Protein AF-0000000082132789 (afdb_homodimer)

Secondary structure (DSSP, 8-state):
--S-STTS-S-HHHHHHHHHHHHHHHHHHHHHHHGGGS-SS-SSHHHHHHHHHHHHHHHHHHHHHHHIIIIIIIII---HHHHHHHHHHHHHHHHHHHHHH--HHHHHHHHHHHHHHHHTTTTGGGGGS--HHHHHHHHHHHHHHHHHHHHTT-HHHHHHHHHHHHHHHHHHHHHH--TTHHHHHHHHHHHHHHHT--S-EEE-TTS-EE----SB-TT-SPPPPTT------EEEEEEEEEE-TT--EETTEEHHHHHHHHHTSBPP----S----TT---TTS-----SS-EEEEEES-BHHHHHHHHHHHHHHPPTTEEEEEEEEE-EE--SS-----STTSS-EEE-B--GGGTTS-------TTSPPSSEE-GGGGGGGGGS-EEEEEESTTGGGGG-----SS--EEEEE--S---HHHHGGGGG--HHHHHHH-HHHHHHHHTT--EEEHHHHHHHHHHHHHHHHHHHHHHHH-SSS-HHHHHHTTSHHHHHHHHHHHHHHHHHHHBTT--SGGGS-EEESPP-GGGTTT-HHHHHHHHHHHHHTT-GGGB--TTS----/--S-STTS-S-HHHHHHHHHHHHHHHHHHHHHHHGGGS-SS-SSHHHHHHHHHHHHHHHHHHHHHHHIIIIIIIII---HHHHHHHHHHHHHHHHHHHHHH--HHHHHHHHHHHHHHHHTTTTGGGGGS--HHHHHHHHHHHHHHHHHHHHTT-HHHHHHHHHHHHHHHHHHHHHH--TTHHHHHHHHHHHHHHHT--S-EEE-TTS-EE----SB-TT-SPPPPTT------EEEEEEEEEE-TT--EETTEEHHHHHHHHHTSBPP---TTS---TT---TTS-----SS-EEEEEES-BHHHHHHHHHHHHHHPPTTEEEEEEEEE-EE--SS-----STTSS-EEE-B--GGGTT--------TTSPPSSEE-GGGGGGGGGS-EEEEEESTTGGGGGS---SSS--EEEEE--S---HHHHGGGGG--HHHHHHH-HHHHHHHHTT--EEEHHHHHHHHHHHHHHHHHHHHHHHH-SSS-HHHHHHTTSHHHHHHHHHHHHHHHHHHHBTT--SGGGS-EEESPP-GGGTTT-HHHHHHHHHHHHHTT-GGGB--TTS----

Foldseek 3Di:
DDPPPVVPPDPPVLVVLLVVLVVLVVVLVVLLVCLVVDDLAAQDDCVVSLQVSLVSLLVNLVSCVVCVPPRCCPPVVDALLVNLLSLLSQLVSLVVVCLRQVDCVSLVLSLVSLVVCVVVVSLVCVLVDLDLVSLVSVLVSLLSNLVSCVLLQVLVVNVVSLVVSVVSLVSSCVRPVDPCSVVSVVLSVLSVCLSVLQQAFAAEPVRDTDTDQLADEVVLFADDDPPQDFAPAAAAEEEQEAAADQARDHDLAGSLSSLVSRLQHHNDDCPPPVPDDSRDSRPPDDPPDPPGHNYHYYRQAFPVVVLVNLVSCLVPADPRYEYEYEAHAEWDAQPDPPPPDDQQRGGAGFHHDPVVVPPPPPPPPPDSPDGDPRGDTLVSCQVSLLEHYEYEHRYLRQVSNQDDDNDNPYQYKYKGAFNDDFPVCVVSPRSHDLLSCLLRPVVSSLCVVLVHHYDYPVLVVVLSVLVSVVLNVLLVLQSVDPPADSSLRNQCNYRSSVSSVSSLLLQQLLLVFFPRNDDPSNGMAMVVGGDCCSTNVDPVSNVSSLVSCVSVVRNVRGDDVVDDPPD/DDPPPVVPPDPPVLVVLLVVLVVLVVVLVVLLVCLVVDDLFAQDDCVVSLQVSLVSLLVNLVSCVVCVPPRCCPPVVDALLNNLLSLLSQLVSLVVVCLRQVDCVSLVLSLVSLVVCVVVVSLVCVLVDLDLVSLVSVLVSLLSNLVSCVLLQVLVVNVVSLVVSVVSLVSSCVRPVDPCSVVSVVLSVLSVCLSVLQQAFAAEPVRDTDTDQLADEVVLFADDDPPQDFAPAAAAEEEQEAAADQARDHDLAGSLSSLVSRLQHHNDDCPVPVPDDSRDSRPPDDPPDPPGHNYHYYRQAFPVVVLVNLVSCLVPADPRYEYEYEAHAEWDAQPDPPPPDDQQRGGAGFHHDPVVVPPPPPPPPPDSPDGDPRGDTLVSCQVSLLEHYEYEHEYLSQCSNQDDDNDNPYQYKYKGAFNDDFPVCVVSPRSHDLLSCLLRPVVSSLCVVLVHHYDYPVLVVVLSVLVSVLLNVLLVLQSVDPPADSSLRNQCNYRSSVSSVSSLLLQQLLLVFFPSNDDPSNGMAMVVGGDCCSTNVDPVSNVSSLVSCVSVVRNVRGDDVVDPPPD

Radius of gyration: 34.71 Å; Cα contacts (8 Å, |Δi|>4): 1686; chains: 2; bounding box: 100×98×80 Å

Organism: Oncorhynchus tshawytscha (NCBI:txid74940)

Nearest PDB structures (foldseek):
  8fiq-assembly1_A  TM=4.619E-01  e=6.701E-01  synthetic construct
  8fit-assembly1_A  TM=4.098E-01  e=8.944E-01  synthetic construct
  7ue2-assembly1_A  TM=4.786E-01  e=4.591E+00  synthetic construct
  9co0-assembly1_D  TM=2.168E-01  e=6.701E-01  Escherichia coli
  2yhc-assembly1_A  TM=2.275E-01  e=7.378E-01  Escherichia coli BL21(DE3)

Structure (mmCIF, N/CA/C/O backbone):
data_AF-0000000082132789-model_v1
#
loop_
_entity.id
_entity.type
_entity.pdbx_description
1 polymer 'Suppressor of cancer cell invasion'
#
loop_
_atom_site.group_PDB
_atom_site.id
_atom_site.type_symbol
_atom_site.label_atom_id
_atom_site.label_alt_id
_atom_site.label_comp_id
_atom_site.label_asym_id
_atom_site.label_entity_id
_atom_site.label_seq_id
_atom_site.pdbx_PDB_ins_code
_atom_site.Cartn_x
_atom_site.Cartn_y
_atom_site.Cartn_z
_atom_site.occupancy
_atom_site.B_iso_or_equiv
_atom_site.auth_seq_id
_atom_site.auth_comp_id
_atom_site.auth_asym_id
_atom_site.auth_atom_id
_atom_site.pdbx_PDB_model_num
ATOM 1 N N . MET A 1 1 ? -52.219 2.043 36.031 1 24.34 1 MET A N 1
ATOM 2 C CA . MET A 1 1 ? -53.094 2.422 34.938 1 24.34 1 MET A CA 1
ATOM 3 C C . MET A 1 1 ? -52.344 2.635 33.656 1 24.34 1 MET A C 1
ATOM 5 O O . MET A 1 1 ? -51.688 3.676 33.469 1 24.34 1 MET A O 1
ATOM 9 N N . THR A 1 2 ? -51.562 1.642 33.094 1 28.2 2 THR A N 1
ATOM 10 C CA . THR A 1 2 ? -50.469 1.115 32.312 1 28.2 2 THR A CA 1
ATOM 11 C C . THR A 1 2 ? -50.688 1.324 30.828 1 28.2 2 THR A C 1
ATOM 13 O O . THR A 1 2 ? -51.719 0.927 30.297 1 28.2 2 THR A O 1
ATOM 16 N N . GLY A 1 3 ? -50.219 2.549 30.172 1 26.98 3 GLY A N 1
ATOM 17 C CA . GLY A 1 3 ? -50.375 3.309 28.938 1 26.98 3 GLY A CA 1
ATOM 18 C C . GLY A 1 3 ? -50.25 2.455 27.688 1 26.98 3 GLY A C 1
ATOM 19 O O . GLY A 1 3 ? -49.438 2.75 26.812 1 26.98 3 GLY A O 1
ATOM 20 N N . ALA A 1 4 ? -50.469 1.138 27.719 1 33.03 4 ALA A N 1
ATOM 21 C CA . ALA A 1 4 ? -50.469 0.195 26.609 1 33.03 4 ALA A CA 1
ATOM 22 C C . ALA A 1 4 ? -51.5 0.594 25.547 1 33.03 4 ALA A C 1
ATOM 24 O O . ALA A 1 4 ? -51.531 0.017 24.469 1 33.03 4 ALA A O 1
ATOM 25 N N . GLY A 1 5 ? -52.625 1.216 25.859 1 33.47 5 GLY A N 1
ATOM 26 C CA . GLY A 1 5 ? -53.812 1.439 25.031 1 33.47 5 GLY A CA 1
ATOM 27 C C . GLY A 1 5 ? -53.562 2.416 23.906 1 33.47 5 GLY A C 1
ATOM 28 O O . GLY A 1 5 ? -54.438 2.656 23.078 1 33.47 5 GLY A O 1
ATOM 29 N N . ALA A 1 6 ? -52.75 3.455 24.062 1 37.16 6 ALA A N 1
ATOM 30 C CA . ALA A 1 6 ? -52.625 4.582 23.141 1 37.16 6 ALA A CA 1
ATOM 31 C C . ALA A 1 6 ? -51.875 4.168 21.859 1 37.16 6 ALA A C 1
ATOM 33 O O . ALA A 1 6 ? -51.594 5.008 21.016 1 37.16 6 ALA A O 1
ATOM 34 N N . GLU A 1 7 ? -51.312 3.156 21.828 1 43.25 7 GLU A N 1
ATOM 35 C CA . GLU A 1 7 ? -50.562 2.688 20.672 1 43.25 7 GLU A CA 1
ATOM 36 C C . GLU A 1 7 ? -51.469 2.492 19.453 1 43.25 7 GLU A C 1
ATOM 38 O O . GLU A 1 7 ? -50.969 2.381 18.328 1 43.25 7 GLU A O 1
ATOM 43 N N . ASP A 1 8 ? -52.688 2.236 19.656 1 46.38 8 ASP A N 1
ATOM 44 C CA . ASP A 1 8 ? -53.688 1.826 18.641 1 46.38 8 ASP A CA 1
ATOM 45 C C . ASP A 1 8 ? -54.031 2.988 17.719 1 46.38 8 ASP A C 1
ATOM 47 O O . ASP A 1 8 ? -54.5 2.775 16.594 1 46.38 8 ASP A O 1
ATOM 51 N N . ASP A 1 9 ? -54.156 4.293 18.234 1 51.81 9 ASP A N 1
ATOM 52 C CA . ASP A 1 9 ? -54.844 5.359 17.5 1 51.81 9 ASP A CA 1
ATOM 53 C C . ASP A 1 9 ? -53.875 6.133 16.625 1 51.81 9 ASP A C 1
ATOM 55 O O . ASP A 1 9 ? -54.094 7.297 16.281 1 51.81 9 ASP A O 1
ATOM 59 N N . ILE A 1 10 ? -52.688 5.812 16.531 1 63.56 10 ILE A N 1
ATOM 60 C CA . ILE A 1 10 ? -51.812 6.59 15.656 1 63.56 10 ILE A CA 1
ATOM 61 C C . ILE A 1 10 ? -52.156 6.316 14.195 1 63.56 10 ILE A C 1
ATOM 63 O O . ILE A 1 10 ? -52.188 5.16 13.766 1 63.56 10 ILE A O 1
ATOM 67 N N . PRO A 1 11 ? -52.688 7.328 13.477 1 76.38 11 PRO A N 1
ATOM 68 C CA . PRO A 1 11 ? -52.969 7.156 12.047 1 76.38 11 PRO A CA 1
ATOM 69 C C . PRO A 1 11 ? -51.844 6.438 11.305 1 76.38 11 PRO A C 1
ATOM 71 O O . PRO A 1 11 ? -50.688 6.609 11.641 1 76.38 11 PRO A O 1
ATOM 74 N N . LEU A 1 12 ? -52.281 5.52 10.445 1 76.25 12 LEU A N 1
ATOM 75 C CA . LEU A 1 12 ? -51.406 4.664 9.664 1 76.25 12 LEU A CA 1
ATOM 76 C C . LEU A 1 12 ? -50.281 5.488 9.023 1 76.25 12 LEU A C 1
ATOM 78 O O . LEU A 1 12 ? -49.125 5.043 8.969 1 76.25 12 LEU A O 1
ATOM 82 N N . GLY A 1 13 ? -50.625 6.684 8.578 1 76.75 13 GLY A N 1
ATOM 83 C CA . GLY A 1 13 ? -49.656 7.551 7.957 1 76.75 13 GLY A CA 1
ATOM 84 C C . GLY A 1 13 ? -48.531 7.992 8.914 1 76.75 13 GLY A C 1
ATOM 85 O O . GLY A 1 13 ? -47.375 8.031 8.539 1 76.75 13 GLY A O 1
ATOM 86 N N . GLU A 1 14 ? -48.906 8.219 10.055 1 82.88 14 GLU A N 1
ATOM 87 C CA . GLU A 1 14 ? -47.969 8.672 11.062 1 82.88 14 GLU A CA 1
ATOM 88 C C . GLU A 1 14 ? -47.062 7.527 11.508 1 82.88 14 GLU A C 1
ATOM 90 O O . GLU A 1 14 ? -45.875 7.738 11.781 1 82.88 14 GLU A O 1
ATOM 95 N N . ARG A 1 15 ? -47.625 6.402 11.562 1 83.12 15 ARG A N 1
ATOM 96 C CA . ARG A 1 15 ? -46.812 5.227 11.906 1 83.12 15 ARG A CA 1
ATOM 97 C C . ARG A 1 15 ? -45.75 4.953 10.844 1 83.12 15 ARG A C 1
ATOM 99 O O . ARG A 1 15 ? -44.625 4.57 11.164 1 83.12 15 ARG A O 1
ATOM 106 N N . LYS A 1 16 ? -46.156 5.121 9.656 1 85.44 16 LYS A N 1
ATOM 107 C CA . LYS A 1 16 ? -45.219 4.938 8.562 1 85.44 16 LYS A CA 1
ATOM 108 C C . LYS A 1 16 ? -44.094 5.961 8.625 1 85.44 16 LYS A C 1
ATOM 110 O O . LYS A 1 16 ? -42.938 5.633 8.375 1 85.44 16 LYS A O 1
ATOM 115 N N . THR A 1 17 ? -44.469 7.145 8.922 1 87.38 17 THR A N 1
ATOM 116 C CA . THR A 1 17 ? -43.469 8.203 9.031 1 87.38 17 THR A CA 1
ATOM 117 C C . THR A 1 17 ? -42.469 7.887 10.125 1 87.38 17 THR A C 1
ATOM 119 O O . THR A 1 17 ? -41.281 8.102 9.953 1 87.38 17 THR A O 1
ATOM 122 N N . VAL A 1 18 ? -42.938 7.379 11.203 1 87.62 18 VAL A N 1
ATOM 123 C CA . VAL A 1 18 ? -42.062 7.039 12.32 1 87.62 18 VAL A CA 1
ATOM 124 C C . VAL A 1 18 ? -41.188 5.855 11.938 1 87.62 18 VAL A C 1
ATOM 126 O O . VAL A 1 18 ? -40 5.836 12.258 1 87.62 18 VAL A O 1
ATOM 129 N N . THR A 1 19 ? -41.75 4.969 11.312 1 88.06 19 THR A N 1
ATOM 130 C CA . THR A 1 19 ? -41 3.799 10.883 1 88.06 19 THR A CA 1
ATOM 131 C C . THR A 1 19 ? -39.906 4.191 9.867 1 88.06 19 THR A C 1
ATOM 133 O O . THR A 1 19 ? -38.781 3.684 9.922 1 88.06 19 THR A O 1
ATOM 136 N N . ASP A 1 20 ? -40.25 5.078 8.977 1 89.5 20 ASP A N 1
ATOM 137 C CA . ASP A 1 20 ? -39.312 5.555 7.988 1 89.5 20 ASP A CA 1
ATOM 138 C C . ASP A 1 20 ? -38.156 6.332 8.648 1 89.5 20 ASP A C 1
ATOM 140 O O . ASP A 1 20 ? -37 6.203 8.25 1 89.5 20 ASP A O 1
ATOM 144 N N . PHE A 1 21 ? -38.531 7.051 9.602 1 90.06 21 PHE A N 1
ATOM 145 C CA . PHE A 1 21 ? -37.531 7.809 10.336 1 90.06 21 PHE A CA 1
ATOM 146 C C . PHE A 1 21 ? -36.562 6.871 11.039 1 90.06 21 PHE A C 1
ATOM 148 O O . PHE A 1 21 ? -35.344 7.059 10.961 1 90.06 21 PHE A O 1
ATOM 155 N N . CYS A 1 22 ? -37.125 5.887 11.641 1 89.31 22 CYS A N 1
ATOM 156 C CA . CYS A 1 22 ? -36.281 4.93 12.359 1 89.31 22 CYS A CA 1
ATOM 157 C C . CYS A 1 22 ? -35.406 4.148 11.406 1 89.31 22 CYS A C 1
ATOM 159 O O . CYS A 1 22 ? -34.25 3.857 11.727 1 89.31 22 CYS A O 1
ATOM 161 N N . TYR A 1 23 ? -35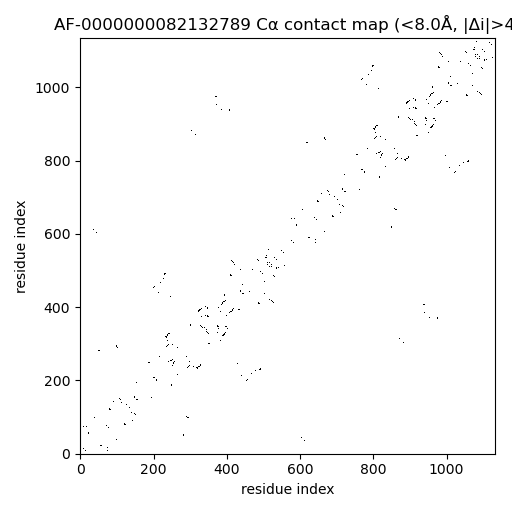.938 3.885 10.32 1 88.75 23 TYR A N 1
ATOM 162 C CA . TYR A 1 23 ? -35.156 3.189 9.312 1 88.75 23 TYR A CA 1
ATOM 163 C C . TYR A 1 23 ? -33.969 4.043 8.852 1 88.75 23 TYR A C 1
ATOM 165 O O . TYR A 1 23 ? -32.844 3.562 8.773 1 88.75 23 TYR A O 1
ATOM 173 N N . LEU A 1 24 ? -34.25 5.262 8.523 1 91.56 24 LEU A N 1
ATOM 174 C CA . LEU A 1 24 ? -33.188 6.164 8.062 1 91.56 24 LEU A CA 1
ATOM 175 C C . LEU A 1 24 ? -32.156 6.383 9.148 1 91.56 24 LEU A C 1
ATOM 177 O O . LEU A 1 24 ? -30.953 6.449 8.859 1 91.56 24 LEU A O 1
ATOM 181 N N . LEU A 1 25 ? -32.594 6.473 10.305 1 91.19 25 LEU A N 1
ATOM 182 C CA . LEU A 1 25 ? -31.688 6.676 11.438 1 91.19 25 LEU A CA 1
ATOM 183 C C . LEU A 1 25 ? -30.75 5.48 11.609 1 91.19 25 LEU A C 1
ATOM 185 O O . LEU A 1 25 ? -29.547 5.645 11.789 1 91.19 25 LEU A O 1
ATOM 189 N N . ASP A 1 26 ? -31.328 4.363 11.562 1 89.62 26 ASP A N 1
ATOM 190 C CA . ASP A 1 26 ? -30.547 3.141 11.719 1 89.62 26 ASP A CA 1
ATOM 191 C C . ASP A 1 26 ? -29.562 2.961 10.555 1 89.62 26 ASP A C 1
ATOM 193 O O . ASP A 1 26 ? -28.422 2.562 10.758 1 89.62 26 ASP A O 1
ATOM 197 N N . LYS A 1 27 ? -30.062 3.146 9.43 1 89.75 27 LYS A N 1
ATOM 198 C CA . LYS A 1 27 ? -29.203 3.027 8.25 1 89.75 27 LYS A CA 1
ATOM 199 C C . LYS A 1 27 ? -28.062 4.027 8.289 1 89.75 27 LYS A C 1
ATOM 201 O O . LYS A 1 27 ? -26.938 3.703 7.914 1 89.75 27 LYS A O 1
ATOM 206 N N . SER A 1 28 ? -28.375 5.219 8.664 1 92.88 28 SER A N 1
ATOM 207 C CA . SER A 1 28 ? -27.328 6.242 8.766 1 92.88 28 SER A CA 1
ATOM 208 C C . SER A 1 28 ? -26.266 5.852 9.781 1 92.88 28 SER A C 1
ATOM 210 O O . SER A 1 28 ? -25.062 6.035 9.531 1 92.88 28 SER A O 1
ATOM 212 N N . LYS A 1 29 ? -26.672 5.297 10.844 1 91.5 29 LYS A N 1
ATOM 213 C CA . LYS A 1 29 ? -25.734 4.859 11.867 1 91.5 29 LYS A CA 1
ATOM 214 C C . LYS A 1 29 ? -24.844 3.725 11.352 1 91.5 29 LYS A C 1
ATOM 216 O O . LYS A 1 29 ? -23.641 3.705 11.602 1 91.5 29 LYS A O 1
ATOM 221 N N . GLN A 1 30 ? -25.484 2.855 10.703 1 88.19 30 GLN A N 1
ATOM 222 C CA . GLN A 1 30 ? -24.75 1.723 10.148 1 88.19 30 GLN A CA 1
ATOM 223 C C . GLN A 1 30 ? -23.688 2.186 9.148 1 88.19 30 GLN A C 1
ATOM 225 O O . GLN A 1 30 ? -22.547 1.729 9.188 1 88.19 30 GLN A O 1
ATOM 230 N N . LEU A 1 31 ? -24.047 3.037 8.297 1 89.06 31 LEU A N 1
ATOM 231 C CA . LEU A 1 31 ? -23.141 3.549 7.277 1 89.06 31 LEU A CA 1
ATOM 232 C C . LEU A 1 31 ? -22.016 4.375 7.91 1 89.06 31 LEU A C 1
ATOM 234 O O . LEU A 1 31 ? -20.875 4.301 7.48 1 89.06 31 LEU A O 1
ATOM 238 N N . PHE A 1 32 ? -22.375 5.105 8.867 1 92.25 32 PHE A N 1
ATOM 239 C CA . PHE A 1 32 ? -21.375 5.914 9.547 1 92.25 32 PHE A CA 1
ATOM 240 C C . PHE A 1 32 ? -20.328 5.027 10.227 1 92.25 32 PHE A C 1
ATOM 242 O O . PHE A 1 32 ? -19.141 5.297 10.148 1 92.25 32 PHE A O 1
ATOM 249 N N . ASN A 1 33 ? -20.812 4.027 10.852 1 87.81 33 ASN A N 1
ATOM 250 C CA . ASN A 1 33 ? -19.891 3.107 11.508 1 87.81 33 ASN A CA 1
ATOM 251 C C . ASN A 1 33 ? -19 2.383 10.5 1 87.81 33 ASN A C 1
ATOM 253 O O . ASN A 1 33 ? -17.859 2.023 10.812 1 87.81 33 ASN A O 1
ATOM 257 N N . GLY A 1 34 ? -19.516 2.162 9.375 1 84.12 34 GLY A N 1
ATOM 258 C CA . GLY A 1 34 ? -18.75 1.493 8.328 1 84.12 34 GLY A CA 1
ATOM 259 C C . GLY A 1 34 ? -17.609 2.33 7.789 1 84.12 34 GLY A C 1
ATOM 260 O O . GLY A 1 34 ? -16.688 1.803 7.16 1 84.12 34 GLY A O 1
ATOM 261 N N . LEU A 1 35 ? -17.656 3.629 8.047 1 85.12 35 LEU A N 1
ATOM 262 C CA . LEU A 1 35 ? -16.609 4.523 7.574 1 85.12 35 LEU A CA 1
ATOM 263 C C . LEU A 1 35 ? -15.281 4.203 8.258 1 85.12 35 LEU A C 1
ATOM 265 O O . LEU A 1 35 ? -14.211 4.438 7.688 1 85.12 35 LEU A O 1
ATOM 269 N N . ARG A 1 36 ? -15.359 3.688 9.422 1 80.19 36 ARG A N 1
ATOM 270 C CA . ARG A 1 36 ? -14.164 3.387 10.203 1 80.19 36 ARG A CA 1
ATOM 271 C C . ARG A 1 36 ? -13.383 2.227 9.586 1 80.19 36 ARG A C 1
ATOM 273 O O . ARG A 1 36 ? -12.172 2.117 9.773 1 80.19 36 ARG A O 1
ATOM 280 N N . ASP A 1 37 ? -14.07 1.495 8.828 1 76.06 37 ASP A N 1
ATOM 281 C CA . ASP A 1 37 ? -13.453 0.297 8.266 1 76.06 37 ASP A CA 1
ATOM 282 C C . ASP A 1 37 ? -12.859 0.582 6.891 1 76.06 37 ASP A C 1
ATOM 284 O O . ASP A 1 37 ? -12.188 -0.275 6.309 1 76.06 37 ASP A O 1
ATOM 288 N N . LEU A 1 38 ? -13.07 1.71 6.434 1 78 38 LEU A N 1
ATOM 289 C CA . LEU A 1 38 ? -12.547 2.051 5.117 1 78 38 LEU A CA 1
ATOM 290 C C . LEU A 1 38 ? -11.047 2.328 5.18 1 78 38 LEU A C 1
ATOM 292 O O . LEU A 1 38 ? -10.562 2.904 6.156 1 78 38 LEU A O 1
ATOM 296 N N . PRO A 1 39 ? -10.336 1.834 4.113 1 77.38 39 PRO A N 1
ATOM 297 C CA . PRO A 1 39 ? -8.914 2.162 4.086 1 77.38 39 PRO A CA 1
ATOM 298 C C . PRO A 1 39 ? -8.656 3.668 4.051 1 77.38 39 PRO A C 1
ATOM 300 O O . PRO A 1 39 ? -9.406 4.41 3.418 1 77.38 39 PRO A O 1
ATOM 303 N N . GLN A 1 40 ? -7.633 4.094 4.66 1 79.19 40 GLN A N 1
ATOM 304 C CA . GLN A 1 40 ? -7.309 5.516 4.746 1 79.19 40 GLN A CA 1
ATOM 305 C C . GLN A 1 40 ? -6.414 5.945 3.588 1 79.19 40 GLN A C 1
ATOM 307 O O . GLN A 1 40 ? -6.125 7.133 3.43 1 79.19 40 GLN A O 1
ATOM 312 N N . TYR A 1 41 ? -5.98 4.941 2.891 1 77.31 41 TYR A N 1
ATOM 313 C CA . TYR A 1 41 ? -5.137 5.273 1.746 1 77.31 41 TYR A CA 1
ATOM 314 C C . TYR A 1 41 ? -5.801 4.852 0.441 1 77.31 41 TYR A C 1
ATOM 316 O O . TYR A 1 41 ? -6.758 4.074 0.446 1 77.31 41 TYR A O 1
ATOM 324 N N . GLY A 1 42 ? -5.547 5.457 -0.65 1 72.12 42 GLY A N 1
ATOM 325 C CA . GLY A 1 42 ? -6.164 5.195 -1.939 1 72.12 42 GLY A CA 1
ATOM 326 C C . GLY A 1 42 ? -7.242 6.199 -2.301 1 72.12 42 GLY A C 1
ATOM 327 O O . GLY A 1 42 ? -7.844 6.816 -1.418 1 72.12 42 GLY A O 1
ATOM 328 N N . HIS A 1 43 ? -7.492 6.602 -3.473 1 63.81 43 HIS A N 1
ATOM 329 C CA . HIS A 1 43 ? -8.344 7.738 -3.793 1 63.81 43 HIS A CA 1
ATOM 330 C C . HIS A 1 43 ? -9.727 7.285 -4.238 1 63.81 43 HIS A C 1
ATOM 332 O O . HIS A 1 43 ? -10.719 7.996 -4.039 1 63.81 43 HIS A O 1
ATOM 338 N N . LYS A 1 44 ? -9.883 6.195 -4.637 1 65.88 44 LYS A N 1
ATOM 339 C CA . LYS A 1 44 ? -11.141 6.031 -5.352 1 65.88 44 LYS A CA 1
ATOM 340 C C . LYS A 1 44 ? -12.07 5.062 -4.617 1 65.88 44 LYS A C 1
ATOM 342 O O . LYS A 1 44 ? -13.289 5.23 -4.637 1 65.88 44 LYS A O 1
ATOM 347 N N . GLN A 1 45 ? -11.633 4.402 -3.703 1 69.69 45 GLN A N 1
ATOM 348 C CA . GLN A 1 45 ? -12.438 3.285 -3.217 1 69.69 45 GLN A CA 1
ATOM 349 C C . GLN A 1 45 ? -13.406 3.738 -2.127 1 69.69 45 GLN A C 1
ATOM 351 O O . GLN A 1 45 ? -14.539 3.256 -2.057 1 69.69 45 GLN A O 1
ATOM 356 N N . TRP A 1 46 ? -13.031 4.754 -1.386 1 78.94 46 TRP A N 1
ATOM 357 C CA . TRP A 1 46 ? -13.844 5.184 -0.249 1 78.94 46 TRP A CA 1
ATOM 358 C C . TRP A 1 46 ? -14.867 6.227 -0.675 1 78.94 46 TRP A C 1
ATOM 360 O O . TRP A 1 46 ? -15.859 6.453 0.027 1 78.94 46 TRP A O 1
ATOM 370 N N . GLN A 1 47 ? -14.805 6.785 -1.844 1 80.81 47 GLN A N 1
ATOM 371 C CA . GLN A 1 47 ? -15.664 7.891 -2.271 1 80.81 47 GLN A CA 1
ATOM 372 C C . GLN A 1 47 ? -17.109 7.434 -2.43 1 80.81 47 GLN A C 1
ATOM 374 O O . GLN A 1 47 ? -18.031 8.148 -2.045 1 80.81 47 GLN A O 1
ATOM 379 N N . SER A 1 48 ? -17.25 6.246 -2.951 1 78.25 48 SER A N 1
ATOM 380 C CA . SER A 1 48 ? -18.609 5.742 -3.156 1 78.25 48 SER A CA 1
ATOM 381 C C . SER A 1 48 ? -19.312 5.512 -1.826 1 78.25 48 SER A C 1
ATOM 383 O O . SER A 1 48 ? -20.516 5.793 -1.698 1 78.25 48 SER A O 1
ATOM 385 N N . TYR A 1 49 ? -18.641 4.996 -0.92 1 83.62 49 TYR A N 1
ATOM 386 C CA . TYR A 1 49 ? -19.234 4.758 0.39 1 83.62 49 TYR A CA 1
ATOM 387 C C . TYR A 1 49 ? -19.578 6.07 1.078 1 83.62 49 TYR A C 1
ATOM 389 O O . TYR A 1 49 ? -20.641 6.199 1.688 1 83.62 49 TYR A O 1
ATOM 397 N N . PHE A 1 50 ? -18.766 7.082 1.004 1 88.19 50 PHE A N 1
ATOM 398 C CA . PHE A 1 50 ? -19.062 8.406 1.549 1 88.19 50 PHE A CA 1
ATOM 399 C C . PHE A 1 50 ? -20.281 9.008 0.87 1 88.19 50 PHE A C 1
ATOM 401 O O . PHE A 1 50 ? -21.141 9.586 1.535 1 88.19 50 PHE A O 1
ATOM 408 N N . GLY A 1 51 ? -20.266 8.805 -0.426 1 88.06 51 GLY A N 1
ATOM 409 C CA . GLY A 1 51 ? -21.406 9.32 -1.162 1 88.06 51 GLY A CA 1
ATOM 410 C C . GLY A 1 51 ? -22.734 8.75 -0.686 1 88.06 51 GLY A C 1
ATOM 411 O O . GLY A 1 51 ? -23.688 9.492 -0.472 1 88.06 51 GLY A O 1
ATOM 412 N N . ARG A 1 52 ? -22.75 7.52 -0.489 1 86.81 52 ARG A N 1
ATOM 413 C CA . ARG A 1 52 ? -23.953 6.859 0.013 1 86.81 52 ARG A CA 1
ATOM 414 C C . ARG A 1 52 ? -24.297 7.344 1.418 1 86.81 52 ARG A C 1
ATOM 416 O O . ARG A 1 52 ? -25.469 7.539 1.744 1 86.81 52 ARG A O 1
ATOM 423 N N . THR A 1 53 ? -23.328 7.453 2.199 1 91.81 53 THR A N 1
ATOM 424 C CA . THR A 1 53 ? -23.547 7.914 3.566 1 91.81 53 THR A CA 1
ATOM 425 C C . THR A 1 53 ? -24.094 9.336 3.576 1 91.81 53 THR A C 1
ATOM 427 O O . THR A 1 53 ? -25.047 9.641 4.305 1 91.81 53 THR A O 1
ATOM 430 N N . PHE A 1 54 ? -23.531 10.203 2.754 1 92.94 54 PHE A N 1
ATOM 431 C CA . PHE A 1 54 ? -24.016 11.578 2.645 1 92.94 54 PHE A CA 1
ATOM 432 C C . PHE A 1 54 ? -25.469 11.602 2.184 1 92.94 54 PHE A C 1
ATOM 434 O O . PHE A 1 54 ? -26.266 12.375 2.697 1 92.94 54 PHE A O 1
ATOM 441 N N . ASP A 1 55 ? -25.75 10.719 1.327 1 92.94 55 ASP A N 1
ATOM 442 C CA . ASP A 1 55 ? -27.109 10.656 0.792 1 92.94 55 ASP A CA 1
ATOM 443 C C . ASP A 1 55 ? -28.109 10.305 1.885 1 92.94 55 ASP A C 1
ATOM 445 O O . ASP A 1 55 ? -29.156 10.938 2.002 1 92.94 55 ASP A O 1
ATOM 449 N N . VAL A 1 56 ? -27.797 9.352 2.613 1 93.12 56 VAL A N 1
ATOM 450 C CA . VAL A 1 56 ? -28.703 8.883 3.654 1 93.12 56 VAL A CA 1
ATOM 451 C C . VAL A 1 56 ? -28.844 9.953 4.734 1 93.12 56 VAL A C 1
ATOM 453 O O . VAL A 1 56 ? -29.938 10.195 5.234 1 93.12 56 VAL A O 1
ATOM 456 N N . TYR A 1 57 ? -27.797 10.555 5.098 1 94.06 57 TYR A N 1
ATOM 457 C CA . TYR A 1 57 ? -27.859 11.602 6.109 1 94.06 57 TYR A CA 1
ATOM 458 C C . TYR A 1 57 ? -28.641 12.812 5.594 1 94.06 57 TYR A C 1
ATOM 460 O O . TYR A 1 57 ? -29.328 13.492 6.355 1 94.06 57 TYR A O 1
ATOM 468 N N . THR A 1 58 ? -28.469 13.133 4.328 1 92.56 58 THR A N 1
ATOM 469 C CA . THR A 1 58 ? -29.234 14.219 3.729 1 92.56 58 THR A CA 1
ATOM 470 C C . THR A 1 58 ? -30.719 13.906 3.768 1 92.56 58 THR A C 1
ATOM 472 O O . THR A 1 58 ? -31.531 14.773 4.109 1 92.56 58 THR A O 1
ATOM 475 N N . LYS A 1 59 ? -31.047 12.68 3.398 1 93.12 59 LYS A N 1
ATOM 476 C CA . LYS A 1 59 ? -32.438 12.25 3.457 1 93.12 59 LYS A CA 1
ATOM 477 C C . LYS A 1 59 ? -32.969 12.305 4.887 1 93.12 59 LYS A C 1
ATOM 479 O O . LYS A 1 59 ? -34.094 12.75 5.121 1 93.12 59 LYS A O 1
ATOM 484 N N . LEU A 1 60 ? -32.188 11.875 5.785 1 92.81 60 LEU A N 1
ATOM 485 C CA . LEU A 1 60 ? -32.562 11.883 7.188 1 92.81 60 LEU A CA 1
ATOM 486 C C . LEU A 1 60 ? -32.781 13.312 7.676 1 92.81 60 LEU A C 1
ATOM 488 O O . LEU A 1 60 ? -33.781 13.594 8.367 1 92.81 60 LEU A O 1
ATOM 492 N N . TRP A 1 61 ? -31.906 14.172 7.379 1 91.56 61 TRP A N 1
ATOM 493 C CA . TRP A 1 61 ? -31.969 15.562 7.812 1 91.56 61 TRP A CA 1
ATOM 494 C C . TRP A 1 61 ? -33.188 16.266 7.242 1 91.56 61 TRP A C 1
ATOM 496 O O . TRP A 1 61 ? -33.938 16.938 7.969 1 91.56 61 TRP A O 1
ATOM 506 N N . LYS A 1 62 ? -33.469 16.047 5.961 1 90.81 62 LYS A N 1
ATOM 507 C CA . LYS A 1 62 ? -34.656 16.625 5.32 1 90.81 62 LYS A CA 1
ATOM 508 C C . LYS A 1 62 ? -35.938 16.031 5.891 1 90.81 62 LYS A C 1
ATOM 510 O O . LYS A 1 62 ? -36.906 16.75 6.098 1 90.81 62 LYS A O 1
ATOM 515 N N . PHE A 1 63 ? -35.844 14.766 6.09 1 91 63 PHE A N 1
ATOM 516 C CA . PHE A 1 63 ? -37 14.055 6.613 1 91 63 PHE A CA 1
ATOM 517 C C . PHE A 1 63 ? -37.406 14.586 7.992 1 91 63 PHE A C 1
ATOM 519 O O . PHE A 1 63 ? -38.562 14.797 8.281 1 91 63 PHE A O 1
ATOM 526 N N . GLN A 1 64 ? -36.438 14.734 8.828 1 88.94 64 GLN A N 1
ATOM 527 C CA . GLN A 1 64 ? -36.719 15.219 10.172 1 88.94 64 GLN A CA 1
ATOM 528 C C . GLN A 1 64 ? -37.188 16.656 10.148 1 88.94 64 GLN A C 1
ATOM 530 O O . GLN A 1 64 ? -38.062 17.047 10.953 1 88.94 64 GLN A O 1
ATOM 535 N N . GLN A 1 65 ? -36.719 17.516 9.266 1 86.62 65 GLN A N 1
ATOM 536 C CA . GLN A 1 65 ? -37.188 18.891 9.133 1 86.62 65 GLN A CA 1
ATOM 537 C C . GLN A 1 65 ? -38.625 18.953 8.664 1 86.62 65 GLN A C 1
ATOM 539 O O . GLN A 1 65 ? -39.406 19.781 9.141 1 86.62 65 GLN A O 1
ATOM 544 N N . GLN A 1 66 ? -38.969 18.047 7.785 1 87.44 66 GLN A N 1
ATOM 545 C CA . GLN A 1 66 ? -40.312 18.047 7.176 1 87.44 66 GLN A CA 1
ATOM 546 C C . GLN A 1 66 ? -41.344 17.531 8.148 1 87.44 66 GLN A C 1
ATOM 548 O O . GLN A 1 66 ? -42.5 17.953 8.109 1 87.44 66 GLN A O 1
ATOM 553 N N . HIS A 1 67 ? -40.969 16.609 9.023 1 83.44 67 HIS A N 1
ATOM 554 C CA . HIS A 1 67 ? -41.969 15.945 9.852 1 83.44 67 HIS A CA 1
ATOM 555 C C . HIS A 1 67 ? -41.781 16.281 11.328 1 83.44 67 HIS A C 1
ATOM 557 O O . HIS A 1 67 ? -42.312 15.586 12.195 1 83.44 67 HIS A O 1
ATOM 563 N N . SER A 1 68 ? -40.906 17.141 11.711 1 70.81 68 SER A N 1
ATOM 564 C CA . SER A 1 68 ? -40.5 17.422 13.078 1 70.81 68 SER A CA 1
ATOM 565 C C . SER A 1 68 ? -41.688 17.828 13.945 1 70.81 68 SER A C 1
ATOM 567 O O . SER A 1 68 ? -41.938 17.234 15 1 70.81 68 SER A O 1
ATOM 569 N N . ARG A 1 69 ? -42.438 18.859 13.633 1 68.06 69 ARG A N 1
ATOM 570 C CA . ARG A 1 69 ? -43.469 19.453 14.484 1 68.06 69 ARG A CA 1
ATOM 571 C C . ARG A 1 69 ? -44.688 18.562 14.578 1 68.06 69 ARG A C 1
ATOM 573 O O . ARG A 1 69 ? -45.281 18.438 15.648 1 68.06 69 ARG A O 1
ATOM 580 N N . GLN A 1 70 ? -44.938 17.922 13.578 1 67.88 70 GLN A N 1
ATOM 581 C CA . GLN A 1 70 ? -46.25 17.312 13.539 1 67.88 70 GLN A CA 1
ATOM 582 C C . GLN A 1 70 ? -46.219 15.867 14.039 1 67.88 70 GLN A C 1
ATOM 584 O O . GLN A 1 70 ? -47 15.477 14.898 1 67.88 70 GLN A O 1
ATOM 589 N N . VAL A 1 71 ? -45.25 15.172 13.578 1 75.06 71 VAL A N 1
ATOM 590 C CA . VAL A 1 71 ? -45.344 13.734 13.789 1 75.06 71 VAL A CA 1
ATOM 591 C C . VAL A 1 71 ? -44.188 13.266 14.672 1 75.06 71 VAL A C 1
ATOM 593 O O . VAL A 1 71 ? -44.375 12.555 15.656 1 75.06 71 VAL A O 1
ATOM 596 N N . LEU A 1 72 ? -43.062 13.766 14.492 1 80.94 72 LEU A N 1
ATOM 597 C CA . LEU A 1 72 ? -41.906 13.164 15.164 1 80.94 72 LEU A CA 1
ATOM 598 C C . LEU A 1 72 ? -41.812 13.641 16.609 1 80.94 72 LEU A C 1
ATOM 600 O O . LEU A 1 72 ? -41.469 12.867 17.5 1 80.94 72 LEU A O 1
ATOM 604 N N . ASP A 1 73 ? -42.125 14.844 16.891 1 78.62 73 ASP A N 1
ATOM 605 C CA . ASP A 1 73 ? -42.125 15.359 18.25 1 78.62 73 ASP A CA 1
ATOM 606 C C . ASP A 1 73 ? -43.219 14.695 19.094 1 78.62 73 ASP A C 1
ATOM 608 O O . ASP A 1 73 ? -42.969 14.336 20.25 1 78.62 73 ASP A O 1
ATOM 612 N N . ASN A 1 74 ? -44.344 14.484 18.453 1 78.62 74 ASN A N 1
ATOM 613 C CA . ASN A 1 74 ? -45.5 14.062 19.203 1 78.62 74 ASN A CA 1
ATOM 614 C C . ASN A 1 74 ? -45.594 12.539 19.266 1 78.62 74 ASN A C 1
ATOM 616 O O . ASN A 1 74 ? -46 11.977 20.297 1 78.62 74 ASN A O 1
ATOM 620 N N . ARG A 1 75 ? -45.25 11.906 18.297 1 79.31 75 ARG A N 1
ATOM 621 C CA . ARG A 1 75 ? -45.469 10.461 18.234 1 79.31 75 ARG A CA 1
ATOM 622 C C . ARG A 1 75 ? -44.188 9.703 18.562 1 79.31 75 ARG A C 1
ATOM 624 O O . ARG A 1 75 ? -44.188 8.727 19.297 1 79.31 75 ARG A O 1
ATOM 631 N N . TYR A 1 76 ? -43.156 10.102 17.969 1 83.31 76 TYR A N 1
ATOM 632 C CA . TYR A 1 76 ? -41.875 9.453 18.219 1 83.31 76 TYR A CA 1
ATOM 633 C C . TYR A 1 76 ? -41.219 10 19.484 1 83.31 76 TYR A C 1
ATOM 635 O O . TYR A 1 76 ? -40.469 9.289 20.156 1 83.31 76 TYR A O 1
ATOM 643 N N . GLY A 1 77 ? -41.594 11.273 19.906 1 83.38 77 GLY A N 1
ATOM 644 C CA . GLY A 1 77 ? -40.938 11.906 21.047 1 83.38 77 GLY A CA 1
ATOM 645 C C . GLY A 1 77 ? -39.5 12.328 20.766 1 83.38 77 GLY A C 1
ATOM 646 O O . GLY A 1 77 ? -38.625 12.102 21.578 1 83.38 77 GLY A O 1
ATOM 647 N N . LEU A 1 78 ? -39.312 12.773 19.547 1 85.62 78 LEU A N 1
ATOM 648 C CA . LEU A 1 78 ? -38 13.227 19.125 1 85.62 78 LEU A CA 1
ATOM 649 C C . LEU A 1 78 ? -37.5 14.391 19.984 1 85.62 78 LEU A C 1
ATOM 651 O O . LEU A 1 78 ? -38.188 15.406 20.109 1 85.62 78 LEU A O 1
ATOM 655 N N . LYS A 1 79 ? -36.469 14.188 20.641 1 87.69 79 LYS A N 1
ATOM 656 C CA . LYS A 1 79 ? -35.906 15.219 21.5 1 87.69 79 LYS A CA 1
ATOM 657 C C . LYS A 1 79 ? -34.938 16.094 20.734 1 87.69 79 LYS A C 1
ATOM 659 O O . LYS A 1 79 ? -34.344 15.648 19.734 1 87.69 79 LYS A O 1
ATOM 664 N N . ARG A 1 80 ? -34.688 17.25 21.156 1 87.56 80 ARG A N 1
ATOM 665 C CA . ARG A 1 80 ? -33.844 18.219 20.469 1 87.56 80 ARG A CA 1
ATOM 666 C C . ARG A 1 80 ? -32.375 17.734 20.438 1 87.56 80 ARG A C 1
ATOM 668 O O . ARG A 1 80 ? -31.672 17.953 19.453 1 87.56 80 ARG A O 1
ATOM 675 N N . TRP A 1 81 ? -32 17.125 21.547 1 89.25 81 TRP A N 1
ATOM 676 C CA . TRP A 1 81 ? -30.625 16.672 21.578 1 89.25 81 TRP A CA 1
ATOM 677 C C . TRP A 1 81 ? -30.375 15.578 20.531 1 89.25 81 TRP A C 1
ATOM 679 O O . TRP A 1 81 ? -29.266 15.414 20.062 1 89.25 81 TRP A O 1
ATOM 689 N N . GLN A 1 82 ? -31.375 14.797 20.141 1 90.19 82 GLN A N 1
ATOM 690 C CA . GLN A 1 82 ? -31.234 13.781 19.094 1 90.19 82 GLN A CA 1
ATOM 691 C C . GLN A 1 82 ? -30.984 14.43 17.734 1 90.19 82 GLN A C 1
ATOM 693 O O . GLN A 1 82 ? -30.25 13.883 16.906 1 90.19 82 GLN A O 1
ATOM 698 N N . ILE A 1 83 ? -31.656 15.586 17.547 1 90.69 83 ILE A N 1
ATOM 699 C CA . ILE A 1 83 ? -31.406 16.344 16.328 1 90.69 83 ILE A CA 1
ATOM 700 C C . ILE A 1 83 ? -29.969 16.875 16.328 1 90.69 83 ILE A C 1
ATOM 702 O O . ILE A 1 83 ? -29.297 16.844 15.289 1 90.69 83 ILE A O 1
ATOM 706 N N . GLY A 1 84 ? -29.562 17.344 17.469 1 93.19 84 GLY A N 1
ATOM 707 C CA . GLY A 1 84 ? -28.172 17.781 17.609 1 93.19 84 GLY A CA 1
ATOM 708 C C . GLY A 1 84 ? -27.172 16.688 17.328 1 93.19 84 GLY A C 1
ATOM 709 O O . GLY A 1 84 ? -26.125 16.938 16.734 1 93.19 84 GLY A O 1
ATOM 710 N N . GLU A 1 85 ? -27.516 15.508 17.719 1 92.75 85 GLU A N 1
ATOM 711 C CA . GLU A 1 85 ? -26.641 14.359 17.484 1 92.75 85 GLU A CA 1
ATOM 712 C C . GLU A 1 85 ? -26.531 14.062 15.992 1 92.75 85 GLU A C 1
ATOM 714 O O . GLU A 1 85 ? -25.438 13.742 15.5 1 92.75 85 GLU A O 1
ATOM 719 N N . VAL A 1 86 ? -27.641 14.117 15.336 1 93.31 86 VAL A N 1
ATOM 720 C CA . VAL A 1 86 ? -27.625 13.898 13.898 1 93.31 86 VAL A CA 1
ATOM 721 C C . VAL A 1 86 ? -26.781 14.977 13.211 1 93.31 86 VAL A C 1
ATOM 723 O O . VAL A 1 86 ? -25.969 14.672 12.336 1 93.31 86 VAL A O 1
ATOM 726 N N . ALA A 1 87 ? -27 16.188 13.617 1 94.94 87 ALA A N 1
ATOM 727 C CA . ALA A 1 87 ? -26.234 17.297 13.055 1 94.94 87 ALA A CA 1
ATOM 728 C C . ALA A 1 87 ? -24.734 17.141 13.344 1 94.94 87 ALA A C 1
ATOM 730 O O . ALA A 1 87 ? -23.906 17.438 12.492 1 94.94 87 ALA A O 1
ATOM 731 N N . SER A 1 88 ? -24.438 16.75 14.539 1 96 88 SER A N 1
ATOM 732 C CA . SER A 1 88 ? -23.047 16.516 14.922 1 96 88 SER A CA 1
ATOM 733 C C . SER A 1 88 ? -22.406 15.43 14.062 1 96 88 SER A C 1
ATOM 735 O O . SER A 1 88 ? -21.25 15.539 13.68 1 96 88 SER A O 1
ATOM 737 N N . LYS A 1 89 ? -23.141 14.391 13.789 1 96.12 89 LYS A N 1
ATOM 738 C CA . LYS A 1 89 ? -22.625 13.305 12.945 1 96.12 89 LYS A CA 1
ATOM 739 C C . LYS A 1 89 ? -22.406 13.789 11.516 1 96.12 89 LYS A C 1
ATOM 741 O O . LYS A 1 89 ? -21.453 13.352 10.852 1 96.12 89 LYS A O 1
ATOM 746 N N . ILE A 1 90 ? -23.266 14.594 11.039 1 95.69 90 ILE A N 1
ATOM 747 C CA . ILE A 1 90 ? -23.094 15.156 9.703 1 95.69 90 ILE A CA 1
ATOM 748 C C . ILE A 1 90 ? -21.828 16.016 9.672 1 95.69 90 ILE A C 1
ATOM 750 O O . ILE A 1 90 ? -21.047 15.953 8.711 1 95.69 90 ILE A O 1
ATOM 754 N N . GLY A 1 91 ? -21.688 16.875 10.672 1 96.81 91 GLY A N 1
ATOM 755 C CA . GLY A 1 91 ? -20.453 17.641 10.773 1 96.81 91 GLY A CA 1
ATOM 756 C C . GLY A 1 91 ? -19.219 16.766 10.773 1 96.81 91 GLY A C 1
ATOM 757 O O . GLY A 1 91 ? -18.219 17.094 10.125 1 96.81 91 GLY A O 1
ATOM 758 N N . GLN A 1 92 ? -19.297 15.695 11.516 1 96.56 92 GLN A N 1
ATOM 759 C CA . GLN A 1 92 ? -18.188 14.75 11.562 1 96.56 92 GLN A CA 1
ATOM 760 C C . GLN A 1 92 ? -17.938 14.125 10.195 1 96.56 92 GLN A C 1
ATOM 762 O O . GLN A 1 92 ? -16.781 13.891 9.82 1 96.56 92 GLN A O 1
ATOM 767 N N . LEU A 1 93 ? -18.969 13.82 9.539 1 95.56 93 LEU A N 1
ATOM 768 C CA . LEU A 1 93 ? -18.859 13.266 8.195 1 95.56 93 LEU A CA 1
ATOM 769 C C . LEU A 1 93 ? -18.125 14.219 7.266 1 95.56 93 LEU A C 1
ATOM 771 O O . LEU A 1 93 ? -17.234 13.797 6.512 1 95.56 93 LEU A O 1
ATOM 775 N N . TYR A 1 94 ? -18.484 15.461 7.309 1 95.62 94 TYR A N 1
ATOM 776 C CA . TYR A 1 94 ? -17.812 16.469 6.5 1 95.62 94 TYR A CA 1
ATOM 777 C C . TYR A 1 94 ? -16.344 16.594 6.902 1 95.62 94 TYR A C 1
ATOM 779 O O . TYR A 1 94 ? -15.469 16.75 6.047 1 95.62 94 TYR A O 1
ATOM 787 N N . TYR A 1 95 ? -16.125 16.578 8.164 1 95.56 95 TYR A N 1
ATOM 788 C CA . TYR A 1 95 ? -14.75 16.641 8.656 1 95.56 95 TYR A CA 1
ATOM 789 C C . TYR A 1 95 ? -13.93 15.469 8.133 1 95.56 95 TYR A C 1
ATOM 791 O O . TYR A 1 95 ? -12.805 15.648 7.668 1 95.56 95 TYR A O 1
ATOM 799 N N . HIS A 1 96 ? -14.461 14.289 8.219 1 93.44 96 HIS A N 1
ATOM 800 C CA . HIS A 1 96 ? -13.773 13.102 7.711 1 93.44 96 HIS A CA 1
ATOM 801 C C . HIS A 1 96 ? -13.516 13.211 6.211 1 93.44 96 HIS A C 1
ATOM 803 O O . HIS A 1 96 ? -12.469 12.781 5.719 1 93.44 96 HIS A O 1
ATOM 809 N N . TYR A 1 97 ? -14.5 13.672 5.551 1 92.94 97 TYR A N 1
ATOM 810 C CA . TYR A 1 97 ? -14.344 13.828 4.105 1 92.94 97 TYR A CA 1
ATOM 811 C C . TYR A 1 97 ? -13.266 14.852 3.783 1 92.94 97 TYR A C 1
ATOM 813 O O . TYR A 1 97 ? -12.531 14.695 2.803 1 92.94 97 TYR A O 1
ATOM 821 N N . TYR A 1 98 ? -13.172 15.906 4.566 1 93.25 98 TYR A N 1
ATOM 822 C CA . TYR A 1 98 ? -12.07 16.859 4.449 1 93.25 98 TYR A CA 1
ATOM 823 C C . TYR A 1 98 ? -10.727 16.156 4.648 1 93.25 98 TYR A C 1
ATOM 825 O O . TYR A 1 98 ? -9.789 16.375 3.885 1 93.25 98 TYR A O 1
ATOM 833 N N . LEU A 1 99 ? -10.641 15.328 5.613 1 91.31 99 LEU A N 1
ATOM 834 C CA . LEU A 1 99 ? -9.398 14.617 5.895 1 91.31 99 LEU A CA 1
ATOM 835 C C . LEU A 1 99 ? -9.008 13.711 4.727 1 91.31 99 LEU A C 1
ATOM 837 O O . LEU A 1 99 ? -7.824 13.484 4.48 1 91.31 99 LEU A O 1
ATOM 841 N N . ARG A 1 100 ? -10.023 13.289 4.016 1 88.75 100 ARG A N 1
ATOM 842 C CA . ARG A 1 100 ? -9.773 12.383 2.9 1 88.75 100 ARG A CA 1
ATOM 843 C C . ARG A 1 100 ? -9.445 13.156 1.628 1 88.75 100 ARG A C 1
ATOM 845 O O . ARG A 1 100 ? -8.656 12.695 0.8 1 88.75 100 ARG A O 1
ATOM 852 N N . THR A 1 101 ? -10.008 14.273 1.392 1 88.25 101 THR A N 1
ATOM 853 C CA . THR A 1 101 ? -9.883 14.977 0.121 1 88.25 101 THR A CA 1
ATOM 854 C C . THR A 1 101 ? -8.945 16.172 0.257 1 88.25 101 THR A C 1
ATOM 856 O O . THR A 1 101 ? -8.438 16.688 -0.741 1 88.25 101 THR A O 1
ATOM 859 N N . SER A 1 102 ? -8.789 16.703 1.439 1 88.75 102 SER A N 1
ATOM 860 C CA . SER A 1 102 ? -7.984 17.875 1.726 1 88.75 102 SER A CA 1
ATOM 861 C C . SER A 1 102 ? -8.602 19.125 1.116 1 88.75 102 SER A C 1
ATOM 863 O O . SER A 1 102 ? -7.891 20.078 0.791 1 88.75 102 SER A O 1
ATOM 865 N N . GLU A 1 103 ? -9.875 19.094 0.953 1 87.69 103 GLU A N 1
ATOM 866 C CA . GLU A 1 103 ? -10.578 20.266 0.451 1 87.69 103 GLU A CA 1
ATOM 867 C C . GLU A 1 103 ? -11.211 21.062 1.592 1 87.69 103 GLU A C 1
ATOM 869 O O . GLU A 1 103 ? -12.117 20.562 2.271 1 87.69 103 GLU A O 1
ATOM 874 N N . THR A 1 104 ? -10.852 22.281 1.708 1 90.62 104 THR A N 1
ATOM 875 C CA . THR A 1 104 ? -11.234 23.109 2.842 1 90.62 104 THR A CA 1
ATOM 876 C C . THR A 1 104 ? -12.727 23.438 2.795 1 90.62 104 THR A C 1
ATOM 878 O O . THR A 1 104 ? -13.312 23.812 3.809 1 90.62 104 THR A O 1
ATOM 881 N N . SER A 1 105 ? -13.328 23.312 1.629 1 89.88 105 SER A N 1
ATOM 882 C CA . SER A 1 105 ? -14.766 23.547 1.533 1 89.88 105 SER A CA 1
ATOM 883 C C . SER A 1 105 ? -15.547 22.625 2.473 1 89.88 105 SER A C 1
ATOM 885 O O . SER A 1 105 ? -16.531 23.047 3.084 1 89.88 105 SER A O 1
ATOM 887 N N . TYR A 1 106 ? -15.109 21.422 2.551 1 92.44 106 TYR A N 1
ATOM 888 C CA . TYR A 1 106 ? -15.789 20.469 3.424 1 92.44 106 TYR A CA 1
ATOM 889 C C . TYR A 1 106 ? -15.523 20.781 4.891 1 92.44 106 TYR A C 1
ATOM 891 O O . TYR A 1 106 ? -16.359 20.516 5.754 1 92.44 106 TYR A O 1
ATOM 899 N N . LEU A 1 107 ? -14.383 21.359 5.141 1 93.94 107 LEU A N 1
ATOM 900 C CA . LEU A 1 107 ? -14.109 21.828 6.492 1 93.94 107 LEU A CA 1
ATOM 901 C C . LEU A 1 107 ? -15.055 22.953 6.875 1 93.94 107 LEU A C 1
ATOM 903 O O . LEU A 1 107 ? -15.539 23.016 8.008 1 93.94 107 LEU A O 1
ATOM 907 N N . ASN A 1 108 ? -15.328 23.781 6.004 1 93.88 108 ASN A N 1
ATOM 908 C CA . ASN A 1 108 ? -16.266 24.875 6.227 1 93.88 108 ASN A CA 1
ATOM 909 C C . ASN A 1 108 ? -17.688 24.359 6.449 1 93.88 108 ASN A C 1
ATOM 911 O O . ASN A 1 108 ? -18.453 24.922 7.238 1 93.88 108 ASN A O 1
ATOM 915 N N . GLU A 1 109 ? -18.016 23.297 5.711 1 94.56 109 GLU A N 1
ATOM 916 C CA . GLU A 1 109 ? -19.328 22.688 5.934 1 94.56 109 GLU A CA 1
ATOM 917 C C . GLU A 1 109 ? -19.422 22.094 7.336 1 94.56 109 GLU A C 1
ATOM 919 O O . GLU A 1 109 ? -20.469 22.203 7.988 1 94.56 109 GLU A O 1
ATOM 924 N N . ALA A 1 110 ? -18.406 21.484 7.707 1 96.56 110 ALA A N 1
ATOM 925 C CA . ALA A 1 110 ? -18.375 20.969 9.07 1 96.56 110 ALA A CA 1
ATOM 926 C C . ALA A 1 110 ? -18.562 22.094 10.086 1 96.56 110 ALA A C 1
ATOM 928 O O . ALA A 1 110 ? -19.344 21.969 11.031 1 96.56 110 ALA A O 1
ATOM 929 N N . PHE A 1 111 ? -17.844 23.188 9.859 1 96.81 111 PHE A N 1
ATOM 930 C CA . PHE A 1 111 ? -17.938 24.359 10.734 1 96.81 111 PHE A CA 1
ATOM 931 C C . PHE A 1 111 ? -19.375 24.859 10.797 1 96.81 111 PHE A C 1
ATOM 933 O O . PHE A 1 111 ? -19.875 25.203 11.867 1 96.81 111 PHE A O 1
ATOM 940 N N . SER A 1 112 ? -20.016 24.891 9.719 1 96.06 112 SER A N 1
ATOM 941 C CA . SER A 1 112 ? -21.391 25.391 9.633 1 96.06 112 SER A CA 1
ATOM 942 C C . SER A 1 112 ? -22.344 24.531 10.469 1 96.06 112 SER A C 1
ATOM 944 O O . SER A 1 112 ? -23.203 25.062 11.164 1 96.06 112 SER A O 1
ATOM 946 N N . PHE A 1 113 ? -22.188 23.281 10.406 1 95.75 113 PHE A N 1
ATOM 947 C CA . PHE A 1 113 ? -23.062 22.391 11.172 1 95.75 113 PHE A CA 1
ATOM 948 C C . PHE A 1 113 ? -22.797 22.531 12.664 1 95.75 113 PHE A C 1
ATOM 950 O O . PHE A 1 113 ? -23.734 22.609 13.461 1 95.75 113 PHE A O 1
ATOM 957 N N . TYR A 1 114 ? -21.562 22.578 13.039 1 97.5 114 TYR A N 1
ATOM 958 C CA . TYR A 1 114 ? -21.25 22.703 14.453 1 97.5 114 TYR A CA 1
ATOM 959 C C . TYR A 1 114 ? -21.688 24.062 14.992 1 97.5 114 TYR A C 1
ATOM 961 O O . TYR A 1 114 ? -22.172 24.172 16.125 1 97.5 114 TYR A O 1
ATOM 969 N N . SER A 1 115 ? -21.484 25.078 14.18 1 96.81 115 SER A N 1
ATOM 970 C CA . SER A 1 115 ? -21.938 26.422 14.57 1 96.81 115 SER A CA 1
ATOM 971 C C . SER A 1 115 ? -23.453 26.453 14.758 1 96.81 115 SER A C 1
ATOM 973 O O . SER A 1 115 ? -23.953 27.094 15.672 1 96.81 115 SER A O 1
ATOM 975 N N . ALA A 1 116 ? -24.156 25.766 13.891 1 95.12 116 ALA A N 1
ATOM 976 C CA . ALA A 1 116 ? -25.609 25.719 13.984 1 95.12 116 ALA A CA 1
ATOM 977 C C . ALA A 1 116 ? -26.047 25.016 15.266 1 95.12 116 ALA A C 1
ATOM 979 O O . ALA A 1 116 ? -27.047 25.406 15.875 1 95.12 116 ALA A O 1
ATOM 980 N N . ILE A 1 117 ? -25.375 24.031 15.625 1 95.88 117 ILE A N 1
ATOM 981 C CA . ILE A 1 117 ? -25.703 23.312 16.859 1 95.88 117 ILE A CA 1
ATOM 982 C C . ILE A 1 117 ? -25.562 24.25 18.047 1 95.88 117 ILE A C 1
ATOM 984 O O . ILE A 1 117 ? -26.406 24.234 18.953 1 95.88 117 ILE A O 1
ATOM 988 N N . ARG A 1 118 ? -24.531 25.016 18.078 1 94.88 118 ARG A N 1
ATOM 989 C CA . ARG A 1 118 ? -24.297 25.953 19.172 1 94.88 118 ARG A CA 1
ATOM 990 C C . ARG A 1 118 ? -25.344 27.062 19.156 1 94.88 118 ARG A C 1
ATOM 992 O O . ARG A 1 118 ? -25.922 27.391 20.203 1 94.88 118 ARG A O 1
ATOM 999 N N . GLN A 1 119 ? -25.641 27.609 18 1 94.44 119 GLN A N 1
ATOM 1000 C CA . GLN A 1 119 ? -26.562 28.734 17.875 1 94.44 119 GLN A CA 1
ATOM 1001 C C . GLN A 1 119 ? -27.984 28.344 18.266 1 94.44 119 GLN A C 1
ATOM 1003 O O . GLN A 1 119 ? -28.688 29.125 18.891 1 94.44 119 GLN A O 1
ATOM 1008 N N . ARG A 1 120 ? -28.328 27.156 17.906 1 92.31 120 ARG A N 1
ATOM 1009 C CA . ARG A 1 120 ? -29.672 26.703 18.172 1 92.31 120 ARG A CA 1
ATOM 1010 C C . ARG A 1 120 ? -29.766 26 19.516 1 92.31 120 ARG A C 1
ATOM 1012 O O . ARG A 1 120 ? -30.828 25.562 19.938 1 92.31 120 ARG A O 1
ATOM 1019 N N . SER A 1 121 ? -28.703 25.828 20.203 1 91.38 121 SER A N 1
ATOM 1020 C CA . SER A 1 121 ? -28.625 25.234 21.531 1 91.38 121 SER A CA 1
ATOM 1021 C C . SER A 1 121 ? -29.281 23.859 21.562 1 91.38 121 SER A C 1
ATOM 1023 O O . SER A 1 121 ? -30.141 23.594 22.406 1 91.38 121 SER A O 1
ATOM 1025 N N . TYR A 1 122 ? -28.922 23.016 20.672 1 90.88 122 TYR A N 1
ATOM 1026 C CA . TYR A 1 122 ? -29.531 21.703 20.547 1 90.88 122 TYR A CA 1
ATOM 1027 C C . TYR A 1 122 ? -29.297 20.875 21.797 1 90.88 122 TYR A C 1
ATOM 1029 O O . TYR A 1 122 ? -30.125 20.031 22.156 1 90.88 122 TYR A O 1
ATOM 1037 N N . TYR A 1 123 ? -28.188 21.078 22.547 1 90.88 123 TYR A N 1
ATOM 1038 C CA . TYR A 1 123 ? -27.859 20.266 23.703 1 90.88 123 TYR A CA 1
ATOM 1039 C C . TYR A 1 123 ? -28.266 20.969 25 1 90.88 123 TYR A C 1
ATOM 1041 O O . TYR A 1 123 ? -27.844 20.562 26.078 1 90.88 123 TYR A O 1
ATOM 1049 N N . TYR A 1 124 ? -29.016 21.922 24.891 1 85.25 124 TYR A N 1
ATOM 1050 C CA . TYR A 1 124 ? -29.375 22.734 26.047 1 85.25 124 TYR A CA 1
ATOM 1051 C C . TYR A 1 124 ? -30.031 21.891 27.125 1 85.25 124 TYR A C 1
ATOM 1053 O O . TYR A 1 124 ? -29.734 22.047 28.312 1 85.25 124 TYR A O 1
ATOM 1061 N N . GLN A 1 125 ? -30.922 20.953 26.781 1 81.88 125 GLN A N 1
ATOM 1062 C CA . GLN A 1 125 ? -31.719 20.203 27.734 1 81.88 125 GLN A CA 1
ATOM 1063 C C . GLN A 1 125 ? -30.938 19.016 28.297 1 81.88 125 GLN A C 1
ATOM 1065 O O . GLN A 1 125 ? -31.391 18.344 29.219 1 81.88 125 GLN A O 1
ATOM 1070 N N . VAL A 1 126 ? -29.797 18.828 27.859 1 84.44 126 VAL A N 1
ATOM 1071 C CA . VAL A 1 126 ? -29.016 17.672 28.266 1 84.44 126 VAL A CA 1
ATOM 1072 C C . VAL A 1 126 ? -28.609 17.797 29.734 1 84.44 126 VAL A C 1
ATOM 1074 O O . VAL A 1 126 ? -28.531 16.797 30.453 1 84.44 126 VAL A O 1
ATOM 1077 N N . ASN A 1 127 ? -28.406 18.984 30.219 1 79.31 127 ASN A N 1
ATOM 1078 C CA . ASN A 1 127 ? -27.984 19.203 31.594 1 79.31 127 ASN A CA 1
ATOM 1079 C C . ASN A 1 127 ? -29.125 18.938 32.594 1 79.31 127 ASN A C 1
ATOM 1081 O O . ASN A 1 127 ? -28.891 18.719 33.781 1 79.31 127 ASN A O 1
ATOM 1085 N N . LYS A 1 128 ? -30.281 18.859 31.969 1 81.56 128 LYS A N 1
ATOM 1086 C CA . LYS A 1 128 ? -31.422 18.594 32.844 1 81.56 128 LYS A CA 1
ATOM 1087 C C . LYS A 1 128 ? -31.688 17.094 32.969 1 81.56 128 LYS A C 1
ATOM 1089 O O . LYS A 1 128 ? -32.344 16.641 33.906 1 81.56 128 LYS A O 1
ATOM 1094 N N . GLU A 1 129 ? -31.109 16.484 32 1 81.19 129 GLU A N 1
ATOM 1095 C CA . GLU A 1 129 ? -31.266 15.039 32.031 1 81.19 129 GLU A CA 1
ATOM 1096 C C . GLU A 1 129 ? -30.203 14.383 32.906 1 81.19 129 GLU A C 1
ATOM 1098 O O . GLU A 1 129 ? -29.062 14.844 32.969 1 81.19 129 GLU A O 1
ATOM 1103 N N . ASP A 1 130 ? -30.547 13.383 33.688 1 82.19 130 ASP A N 1
ATOM 1104 C CA . ASP A 1 130 ? -29.609 12.672 34.562 1 82.19 130 ASP A CA 1
ATOM 1105 C C . ASP A 1 130 ? -29 11.461 33.844 1 82.19 130 ASP A C 1
ATOM 1107 O O . ASP A 1 130 ? -29.125 10.336 34.344 1 82.19 130 ASP A O 1
ATOM 1111 N N . ARG A 1 131 ? -28.406 11.68 32.688 1 88.69 131 ARG A N 1
ATOM 1112 C CA . ARG A 1 131 ? -27.766 10.641 31.906 1 88.69 131 ARG A CA 1
ATOM 1113 C C . ARG A 1 131 ? -26.344 11.055 31.516 1 88.69 131 ARG A C 1
ATOM 1115 O O . ARG A 1 131 ? -26.172 11.875 30.609 1 88.69 131 ARG A O 1
ATOM 1122 N N . PRO A 1 132 ? -25.453 10.516 32.125 1 88.12 132 PRO A N 1
ATOM 1123 C CA . PRO A 1 132 ? -24.062 10.898 31.844 1 88.12 132 PRO A CA 1
ATOM 1124 C C . PRO A 1 132 ? -23.688 10.695 30.375 1 88.12 132 PRO A C 1
ATOM 1126 O O . PRO A 1 132 ? -22.875 11.461 29.828 1 88.12 132 PRO A O 1
ATOM 1129 N N . GLU A 1 133 ? -24.234 9.703 29.656 1 88.75 133 GLU A N 1
ATOM 1130 C CA . GLU A 1 133 ? -23.922 9.422 28.266 1 88.75 133 GLU A CA 1
ATOM 1131 C C . GLU A 1 133 ? -24.266 10.609 27.359 1 88.75 133 GLU A C 1
ATOM 1133 O O . GLU A 1 133 ? -23.594 10.852 26.359 1 88.75 133 GLU A O 1
ATOM 1138 N N . LEU A 1 134 ? -25.281 11.352 27.75 1 90.25 134 LEU A N 1
ATOM 1139 C CA . LEU A 1 134 ? -25.703 12.508 26.969 1 90.25 134 LEU A CA 1
ATOM 1140 C C . LEU A 1 134 ? -24.734 13.672 27.141 1 90.25 134 LEU A C 1
ATOM 1142 O O . LEU A 1 134 ? -24.484 14.422 26.203 1 90.25 134 LEU A O 1
ATOM 1146 N N . VAL A 1 135 ? -24.281 13.773 28.344 1 91.81 135 VAL A N 1
ATOM 1147 C CA . VAL A 1 135 ? -23.312 14.828 28.594 1 91.81 135 VAL A CA 1
ATOM 1148 C C . VAL A 1 135 ? -22.031 14.562 27.812 1 91.81 135 VAL A C 1
ATOM 1150 O O . VAL A 1 135 ? -21.422 15.492 27.266 1 91.81 135 VAL A O 1
ATOM 1153 N N . VAL A 1 136 ? -21.672 13.297 27.812 1 92 136 VAL A N 1
ATOM 1154 C CA . VAL A 1 136 ? -20.469 12.906 27.078 1 92 136 VAL A CA 1
ATOM 1155 C C . VAL A 1 136 ? -20.625 13.242 25.594 1 92 136 VAL A C 1
ATOM 1157 O O . VAL A 1 136 ? -19.672 13.656 24.938 1 92 136 VAL A O 1
ATOM 1160 N N . LYS A 1 137 ? -21.766 13.078 25.031 1 93.25 137 LYS A N 1
ATOM 1161 C CA . LYS A 1 137 ? -22.047 13.445 23.641 1 93.25 137 LYS A CA 1
ATOM 1162 C C . LYS A 1 137 ? -21.844 14.938 23.422 1 93.25 137 LYS A C 1
ATOM 1164 O O . LYS A 1 137 ? -21.281 15.344 22.391 1 93.25 137 LYS A O 1
ATOM 1169 N N . LYS A 1 138 ? -22.297 15.695 24.328 1 94.31 138 LYS A N 1
ATOM 1170 C CA . LYS A 1 138 ? -22.109 17.141 24.25 1 94.31 138 LYS A CA 1
ATOM 1171 C C . LYS A 1 138 ? -20.641 17.516 24.328 1 94.31 138 LYS A C 1
ATOM 1173 O O . LYS A 1 138 ? -20.172 18.375 23.578 1 94.31 138 LYS A O 1
ATOM 1178 N N . LEU A 1 139 ? -19.938 16.859 25.25 1 94.06 139 LEU A N 1
ATOM 1179 C CA . LEU A 1 139 ? -18.5 17.109 25.391 1 94.06 139 LEU A CA 1
ATOM 1180 C C . LEU A 1 139 ? -17.766 16.75 24.109 1 94.06 139 LEU A C 1
ATOM 1182 O O . LEU A 1 139 ? -16.875 17.484 23.672 1 94.06 139 LEU A O 1
ATOM 1186 N N . ARG A 1 140 ? -18.109 15.633 23.531 1 94.69 140 ARG A N 1
ATOM 1187 C CA . ARG A 1 140 ? -17.5 15.211 22.266 1 94.69 140 ARG A CA 1
ATOM 1188 C C . ARG A 1 140 ? -17.781 16.219 21.156 1 94.69 140 ARG A C 1
ATOM 1190 O O . ARG A 1 140 ? -16.922 16.484 20.312 1 94.69 140 ARG A O 1
ATOM 1197 N N . TYR A 1 141 ? -19.062 16.719 21.156 1 95.88 141 TYR A N 1
ATOM 1198 C CA . TYR A 1 141 ? -19.406 17.766 20.203 1 95.88 141 TYR A CA 1
ATOM 1199 C C . TYR A 1 141 ? -18.469 18.969 20.359 1 95.88 141 TYR A C 1
ATOM 1201 O O . TYR A 1 141 ? -17.938 19.484 19.359 1 95.88 141 TYR A O 1
ATOM 1209 N N . TYR A 1 142 ? -18.219 19.422 21.531 1 95.88 142 TYR A N 1
ATOM 1210 C CA . TYR A 1 142 ? -17.328 20.562 21.766 1 95.88 142 TYR A CA 1
ATOM 1211 C C . TYR A 1 142 ? -15.922 20.266 21.266 1 95.88 142 TYR A C 1
ATOM 1213 O O . TYR A 1 142 ? -15.297 21.125 20.641 1 95.88 142 TYR A O 1
ATOM 1221 N N . ALA A 1 143 ? -15.469 19.125 21.578 1 95.12 143 ALA A N 1
ATOM 1222 C CA . ALA A 1 143 ? -14.117 18.75 21.156 1 95.12 143 ALA A CA 1
ATOM 1223 C C . ALA A 1 143 ? -13.984 18.797 19.641 1 95.12 143 ALA A C 1
ATOM 1225 O O . ALA A 1 143 ? -13 19.312 19.109 1 95.12 143 ALA A O 1
ATOM 1226 N N . ARG A 1 144 ? -14.914 18.219 18.984 1 96.44 144 ARG A N 1
ATOM 1227 C CA . ARG A 1 144 ? -14.906 18.203 17.516 1 96.44 144 ARG A CA 1
ATOM 1228 C C . ARG A 1 144 ? -15.008 19.609 16.953 1 96.44 144 ARG A C 1
ATOM 1230 O O . ARG A 1 144 ? -14.344 19.938 15.961 1 96.44 144 ARG A O 1
ATOM 1237 N N . TYR A 1 145 ? -15.898 20.422 17.547 1 97.38 145 TYR A N 1
ATOM 1238 C CA . TYR A 1 145 ? -16.062 21.812 17.109 1 97.38 145 TYR A CA 1
ATOM 1239 C C . TYR A 1 145 ? -14.758 22.594 17.266 1 97.38 145 TYR A C 1
ATOM 1241 O O . TYR A 1 145 ? -14.383 23.359 16.391 1 97.38 145 TYR A O 1
ATOM 1249 N N . ILE A 1 146 ? -14.078 22.391 18.297 1 96.62 146 ILE A N 1
ATOM 1250 C CA . ILE A 1 146 ? -12.82 23.078 18.578 1 96.62 146 ILE A CA 1
ATOM 1251 C C . ILE A 1 146 ? -11.781 22.703 17.531 1 96.62 146 ILE A C 1
ATOM 1253 O O . ILE A 1 146 ? -11.07 23.578 17.016 1 96.62 146 ILE A O 1
ATOM 1257 N N . VAL A 1 147 ? -11.711 21.422 17.203 1 95.56 147 VAL A N 1
ATOM 1258 C CA . VAL A 1 147 ? -10.734 20.969 16.219 1 95.56 147 VAL A CA 1
ATOM 1259 C C . VAL A 1 147 ? -10.984 21.672 14.883 1 95.56 147 VAL A C 1
ATOM 1261 O O . VAL A 1 147 ? -10.039 22.156 14.242 1 95.56 147 VAL A O 1
ATOM 1264 N N . VAL A 1 148 ? -12.219 21.734 14.492 1 96.5 148 VAL A N 1
ATOM 1265 C CA . VAL A 1 148 ? -12.578 22.359 13.219 1 96.5 148 VAL A CA 1
ATOM 1266 C C . VAL A 1 148 ? -12.242 23.844 13.25 1 96.5 148 VAL A C 1
ATOM 1268 O O . VAL A 1 148 ? -11.711 24.391 12.281 1 96.5 148 VAL A O 1
ATOM 1271 N N . CYS A 1 149 ? -12.539 24.469 14.375 1 95.75 149 CYS A N 1
ATOM 1272 C CA . CYS A 1 149 ? -12.227 25.891 14.516 1 95.75 149 CYS A CA 1
ATOM 1273 C C . CYS A 1 149 ? -10.719 26.125 14.492 1 95.75 149 CYS A C 1
ATOM 1275 O O . CYS A 1 149 ? -10.25 27.109 13.922 1 95.75 149 CYS A O 1
ATOM 1277 N N . LEU A 1 150 ? -10.008 25.266 15.086 1 93.5 150 LEU A N 1
ATOM 1278 C CA . LEU A 1 150 ? -8.547 25.359 15.07 1 93.5 150 LEU A CA 1
ATOM 1279 C C . LEU A 1 150 ? -8.008 25.25 13.648 1 93.5 150 LEU A C 1
ATOM 1281 O O . LEU A 1 150 ? -7.156 26.047 13.242 1 93.5 150 LEU A O 1
ATOM 1285 N N . LEU A 1 151 ? -8.531 24.312 12.922 1 93.75 151 LEU A N 1
ATOM 1286 C CA . LEU A 1 151 ? -8.062 24.078 11.555 1 93.75 151 LEU A CA 1
ATOM 1287 C C . LEU A 1 151 ? -8.422 25.25 10.656 1 93.75 151 LEU A C 1
ATOM 1289 O O . LEU A 1 151 ? -7.711 25.531 9.688 1 93.75 151 LEU A O 1
ATOM 1293 N N . LEU A 1 152 ? -9.484 25.953 11.039 1 93.62 152 LEU A N 1
ATOM 1294 C CA . LEU A 1 152 ? -9.906 27.109 10.242 1 93.62 152 LEU A CA 1
ATOM 1295 C C . LEU A 1 152 ? -9.305 28.391 10.797 1 93.62 152 LEU A C 1
ATOM 1297 O O . LEU A 1 152 ? -9.617 29.484 10.305 1 93.62 152 LEU A O 1
ATOM 1301 N N . ASN A 1 153 ? -8.5 28.328 11.773 1 91.06 153 ASN A N 1
ATOM 1302 C CA . ASN A 1 153 ? -7.812 29.453 12.406 1 91.06 153 ASN A CA 1
ATOM 1303 C C . ASN A 1 153 ? -8.797 30.453 12.984 1 91.06 153 ASN A C 1
ATOM 1305 O O . ASN A 1 153 ? -8.586 31.672 12.883 1 91.06 153 ASN A O 1
ATOM 1309 N N . LYS A 1 154 ? -9.914 29.953 13.484 1 93.06 154 LYS A N 1
ATOM 1310 C CA . LYS A 1 154 ? -10.867 30.781 14.219 1 93.06 154 LYS A CA 1
ATOM 1311 C C . LYS A 1 154 ? -10.555 30.781 15.711 1 93.06 154 LYS A C 1
ATOM 1313 O O . LYS A 1 154 ? -11.359 30.328 16.516 1 93.06 154 LYS A O 1
ATOM 1318 N N . MET A 1 155 ? -9.5 31.469 16.016 1 91.56 155 MET A N 1
ATOM 1319 C CA . MET A 1 155 ? -8.906 31.344 17.344 1 91.56 155 MET A CA 1
ATOM 1320 C C . MET A 1 155 ? -9.766 32.031 18.391 1 91.56 155 MET A C 1
ATOM 1322 O O . MET A 1 155 ? -9.828 31.609 19.531 1 91.56 155 MET A O 1
ATOM 1326 N N . ASP A 1 156 ? -10.438 33.062 18.047 1 91 156 ASP A N 1
ATOM 1327 C CA . ASP A 1 156 ? -11.336 33.719 19 1 91 156 ASP A CA 1
ATOM 1328 C C . ASP A 1 156 ? -12.453 32.781 19.438 1 91 156 ASP A C 1
ATOM 1330 O O . ASP A 1 156 ? -12.789 32.719 20.625 1 91 156 ASP A O 1
ATOM 1334 N N . LEU A 1 157 ? -12.93 32.188 18.484 1 94.62 157 LEU A N 1
ATOM 1335 C CA . LEU A 1 157 ? -14 31.234 18.781 1 94.62 157 LEU A CA 1
ATOM 1336 C C . LEU A 1 157 ? -13.469 30.047 19.594 1 94.62 157 LEU A C 1
ATOM 1338 O O . LEU A 1 157 ? -14.164 29.531 20.469 1 94.62 157 LEU A O 1
ATOM 1342 N N . VAL A 1 158 ? -12.258 29.594 19.312 1 95.5 158 VAL A N 1
ATOM 1343 C CA . VAL A 1 158 ? -11.641 28.484 20.047 1 95.5 158 VAL A CA 1
ATOM 1344 C C . VAL A 1 158 ? -11.547 28.828 21.531 1 95.5 158 VAL A C 1
ATOM 1346 O O . VAL A 1 158 ? -11.859 28 22.375 1 95.5 158 VAL A O 1
ATOM 1349 N N . LYS A 1 159 ? -11.156 30 21.844 1 92.56 159 LYS A N 1
ATOM 1350 C CA . LYS A 1 159 ? -11.031 30.422 23.234 1 92.56 159 LYS A CA 1
ATOM 1351 C C . LYS A 1 159 ? -12.375 30.359 23.953 1 92.56 159 LYS A C 1
ATOM 1353 O O . LYS A 1 159 ? -12.461 29.875 25.094 1 92.56 159 LYS A O 1
ATOM 1358 N N . VAL A 1 160 ? -13.367 30.797 23.266 1 95.56 160 VAL A N 1
ATOM 1359 C CA . VAL A 1 160 ? -14.711 30.781 23.828 1 95.56 160 VAL A CA 1
ATOM 1360 C C . VAL A 1 160 ? -15.156 29.344 24.062 1 95.56 160 VAL A C 1
ATOM 1362 O O . VAL A 1 160 ? -15.695 29 25.109 1 95.56 160 VAL A O 1
ATOM 1365 N N . LEU A 1 161 ? -14.938 28.547 23.047 1 96.5 161 LEU A N 1
ATOM 1366 C CA . LEU A 1 161 ? -15.375 27.156 23.109 1 96.5 161 LEU A CA 1
ATOM 1367 C C . LEU A 1 161 ? -14.625 26.391 24.203 1 96.5 161 LEU A C 1
ATOM 1369 O O . LEU A 1 161 ? -15.195 25.516 24.859 1 96.5 161 LEU A O 1
ATOM 1373 N N . VAL A 1 162 ? -13.352 26.672 24.359 1 95.12 162 VAL A N 1
ATOM 1374 C CA . VAL A 1 162 ? -12.555 26 25.391 1 95.12 162 VAL A CA 1
ATOM 1375 C C . VAL A 1 162 ? -13.078 26.375 26.781 1 95.12 162 VAL A C 1
ATOM 1377 O O . VAL A 1 162 ? -13.148 25.531 27.672 1 95.12 162 VAL A O 1
ATOM 1380 N N . LYS A 1 163 ? -13.422 27.578 26.984 1 95.5 163 LYS A N 1
ATOM 1381 C CA . LYS A 1 163 ? -14.008 28.016 28.234 1 95.5 163 LYS A CA 1
ATOM 1382 C C . LYS A 1 163 ? -15.336 27.297 28.5 1 95.5 163 LYS A C 1
ATOM 1384 O O . LYS A 1 163 ? -15.578 26.828 29.609 1 95.5 163 LYS A O 1
ATOM 1389 N N . GLU A 1 164 ? -16.141 27.297 27.484 1 95.12 164 GLU A N 1
ATOM 1390 C CA . GLU A 1 164 ? -17.422 26.594 27.625 1 95.12 164 GLU A CA 1
ATOM 1391 C C . GLU A 1 164 ? -17.203 25.125 27.938 1 95.12 164 GLU A C 1
ATOM 1393 O O . GLU A 1 164 ? -17.922 24.562 28.781 1 95.12 164 GLU A O 1
ATOM 1398 N N . LEU A 1 165 ? -16.328 24.516 27.25 1 94.62 165 LEU A N 1
ATOM 1399 C CA . LEU A 1 165 ? -16.031 23.109 27.484 1 94.62 165 LEU A CA 1
ATOM 1400 C C . LEU A 1 165 ? -15.547 22.875 28.906 1 94.62 165 LEU A C 1
ATOM 1402 O O . LEU A 1 165 ? -15.938 21.906 29.547 1 94.62 165 LEU A O 1
ATOM 1406 N N . SER A 1 166 ? -14.688 23.781 29.375 1 94.75 166 SER A N 1
ATOM 1407 C CA . SER A 1 166 ? -14.195 23.672 30.75 1 94.75 166 SER A CA 1
ATOM 1408 C C . SER A 1 166 ? -15.344 23.734 31.75 1 94.75 166 SER A C 1
ATOM 1410 O O . SER A 1 166 ? -15.375 22.953 32.719 1 94.75 166 SER A O 1
ATOM 1412 N N . GLU A 1 167 ? -16.266 24.609 31.547 1 94.44 167 GLU A N 1
ATOM 1413 C CA . GLU A 1 167 ? -17.422 24.719 32.406 1 94.44 167 GLU A CA 1
ATOM 1414 C C . GLU A 1 167 ? -18.281 23.453 32.375 1 94.44 167 GLU A C 1
ATOM 1416 O O . GLU A 1 167 ? -18.766 22.984 33.406 1 94.44 167 GLU A O 1
ATOM 1421 N N . GLU A 1 168 ? -18.469 23 31.156 1 92.69 168 GLU A N 1
ATOM 1422 C CA . GLU A 1 168 ? -19.266 21.781 30.984 1 92.69 168 GLU A CA 1
ATOM 1423 C C . GLU A 1 168 ? -18.609 20.594 31.656 1 92.69 168 GLU A C 1
ATOM 1425 O O . GLU A 1 168 ? -19.297 19.734 32.219 1 92.69 168 GLU A O 1
ATOM 1430 N N . ILE A 1 169 ? -17.312 20.469 31.625 1 92.94 169 ILE A N 1
ATOM 1431 C CA . ILE A 1 169 ? -16.594 19.375 32.25 1 92.94 169 ILE A CA 1
ATOM 1432 C C . ILE A 1 169 ? -16.703 19.469 33.781 1 92.94 169 ILE A C 1
ATOM 1434 O O . ILE A 1 169 ? -16.891 18.469 34.469 1 92.94 169 ILE A O 1
ATOM 1438 N N . GLU A 1 170 ? -16.578 20.672 34.312 1 91.81 170 GLU A N 1
ATOM 1439 C CA . GLU A 1 170 ? -16.734 20.875 35.75 1 91.81 170 GLU A CA 1
ATOM 1440 C C . GLU A 1 170 ? -18.125 20.453 36.219 1 91.81 170 GLU A C 1
ATOM 1442 O O . GLU A 1 170 ? -18.25 19.781 37.25 1 91.81 170 GLU A O 1
ATOM 1447 N N . ASP A 1 171 ? -19.078 20.875 35.531 1 90.94 171 ASP A N 1
ATOM 1448 C CA . ASP A 1 171 ? -20.438 20.5 35.875 1 90.94 171 ASP A CA 1
ATOM 1449 C C . ASP A 1 171 ? -20.625 18.984 35.812 1 90.94 171 ASP A C 1
ATOM 1451 O O . ASP A 1 171 ? -21.266 18.391 36.656 1 90.94 171 ASP A O 1
ATOM 1455 N N . TYR A 1 172 ? -20.109 18.438 34.719 1 91.19 172 TYR A N 1
ATOM 1456 C CA . TYR A 1 172 ? -20.172 17 34.531 1 91.19 172 TYR A CA 1
ATOM 1457 C C . TYR A 1 172 ? -19.516 16.25 35.688 1 91.19 172 TYR A C 1
ATOM 1459 O O . TYR A 1 172 ? -20.062 15.258 36.188 1 91.19 172 TYR A O 1
ATOM 1467 N N . THR A 1 173 ? -18.344 16.719 36.094 1 89.69 173 THR A N 1
ATOM 1468 C CA . THR A 1 173 ? -17.609 16.078 37.188 1 89.69 173 THR A CA 1
ATOM 1469 C C . THR A 1 173 ? -18.344 16.219 38.5 1 89.69 173 THR A C 1
ATOM 1471 O O . THR A 1 173 ? -18.359 15.289 39.312 1 89.69 173 THR A O 1
ATOM 1474 N N . GLN A 1 174 ? -18.969 17.328 38.719 1 88.44 174 GLN A N 1
ATOM 1475 C CA . GLN A 1 174 ? -19.703 17.578 39.969 1 88.44 174 GLN A CA 1
ATOM 1476 C C . GLN A 1 174 ? -20.969 16.734 40.031 1 88.44 174 GLN A C 1
ATOM 1478 O O . GLN A 1 174 ? -21.328 16.234 41.094 1 88.44 174 GLN A O 1
ATOM 1483 N N . ARG A 1 175 ? -21.531 16.516 38.969 1 88.94 175 ARG A N 1
ATOM 1484 C CA . ARG A 1 175 ? -22.828 15.828 38.906 1 88.94 175 ARG A CA 1
ATOM 1485 C C . ARG A 1 175 ? -22.656 14.312 38.938 1 88.94 175 ARG A C 1
ATOM 1487 O O . ARG A 1 175 ? -23.422 13.602 39.562 1 88.94 175 ARG A O 1
ATOM 1494 N N . PHE A 1 176 ? -21.797 13.727 38.219 1 88.75 176 PHE A N 1
ATOM 1495 C CA . PHE A 1 176 ? -21.781 12.281 38 1 88.75 176 PHE A CA 1
ATOM 1496 C C . PHE A 1 176 ? -20.516 11.664 38.562 1 88.75 176 PHE A C 1
ATOM 1498 O O . PHE A 1 176 ? -20.438 10.445 38.75 1 88.75 176 PHE A O 1
ATOM 1505 N N . ASN A 1 177 ? -19.578 12.172 39.156 1 77.44 177 ASN A N 1
ATOM 1506 C CA . ASN A 1 177 ? -18.312 11.656 39.719 1 77.44 177 ASN A CA 1
ATOM 1507 C C . ASN A 1 177 ? -17.766 10.508 38.875 1 77.44 177 ASN A C 1
ATOM 1509 O O . ASN A 1 177 ? -17.531 9.414 39.375 1 77.44 177 ASN A O 1
ATOM 1513 N N . THR A 1 178 ? -17.625 10.594 37.562 1 78.19 178 THR A N 1
ATOM 1514 C CA . THR A 1 178 ? -17.234 9.516 36.656 1 78.19 178 THR A CA 1
ATOM 1515 C C . THR A 1 178 ? -15.719 9.445 36.531 1 78.19 178 THR A C 1
ATOM 1517 O O . THR A 1 178 ? -15.023 10.414 36.812 1 78.19 178 THR A O 1
ATOM 1520 N N . GLU A 1 179 ? -15.125 8.289 36.156 1 82.31 179 GLU A N 1
ATOM 1521 C CA . GLU A 1 179 ? -13.703 7.98 36 1 82.31 179 GLU A CA 1
ATOM 1522 C C . GLU A 1 179 ? -13.117 8.672 34.75 1 82.31 179 GLU A C 1
ATOM 1524 O O . GLU A 1 179 ? -11.914 8.93 34.688 1 82.31 179 GLU A O 1
ATOM 1529 N N . ASP A 1 180 ? -13.922 9.109 33.844 1 86.75 180 ASP A N 1
ATOM 1530 C CA . ASP A 1 180 ? -13.422 9.672 32.594 1 86.75 180 ASP A CA 1
ATOM 1531 C C . ASP A 1 180 ? -13.117 11.164 32.75 1 86.75 180 ASP A C 1
ATOM 1533 O O . ASP A 1 180 ? -12.75 11.828 31.766 1 86.75 180 ASP A O 1
ATOM 1537 N N . GLN A 1 181 ? -13.242 11.672 33.938 1 84.56 181 GLN A N 1
ATOM 1538 C CA . GLN A 1 181 ? -12.953 13.078 34.188 1 84.56 181 GLN A CA 1
ATOM 1539 C C . GLN A 1 181 ? -11.492 13.406 33.906 1 84.56 181 GLN A C 1
ATOM 1541 O O . GLN A 1 181 ? -11.188 14.477 33.375 1 84.56 181 GLN A O 1
ATOM 1546 N N . LEU A 1 182 ? -10.711 12.523 34.25 1 88.38 182 LEU A N 1
ATOM 1547 C CA . LEU A 1 182 ? -9.281 12.742 34.031 1 88.38 182 LEU A CA 1
ATOM 1548 C C . LEU A 1 182 ? -8.969 12.859 32.562 1 88.38 182 LEU A C 1
ATOM 1550 O O . LEU A 1 182 ? -8.164 13.703 32.156 1 88.38 182 LEU A O 1
ATOM 1554 N N . GLU A 1 183 ? -9.586 12.086 31.734 1 91.25 183 GLU A N 1
ATOM 1555 C CA . GLU A 1 183 ? -9.383 12.117 30.297 1 91.25 183 GLU A CA 1
ATOM 1556 C C . GLU A 1 183 ? -9.844 13.445 29.703 1 91.25 183 GLU A C 1
ATOM 1558 O O . GLU A 1 183 ? -9.18 14 28.812 1 91.25 183 GLU A O 1
ATOM 1563 N N . TRP A 1 184 ? -10.961 13.961 30.156 1 92.19 184 TRP A N 1
ATOM 1564 C CA . TRP A 1 184 ? -11.484 15.219 29.625 1 92.19 184 TRP A CA 1
ATOM 1565 C C . TRP A 1 184 ? -10.625 16.391 30.062 1 92.19 184 TRP A C 1
ATOM 1567 O O . TRP A 1 184 ? -10.445 17.359 29.312 1 92.19 184 TRP A O 1
ATOM 1577 N N . ASN A 1 185 ? -10.117 16.297 31.234 1 91 185 ASN A N 1
ATOM 1578 C CA . ASN A 1 185 ? -9.195 17.344 31.688 1 91 185 ASN A CA 1
ATOM 1579 C C . ASN A 1 185 ? -7.918 17.344 30.844 1 91 185 ASN A C 1
ATOM 1581 O O . ASN A 1 185 ? -7.34 18.406 30.609 1 91 185 ASN A O 1
ATOM 1585 N N . LEU A 1 186 ? -7.531 16.203 30.547 1 91.94 186 LEU A N 1
ATOM 1586 C CA . LEU A 1 186 ? -6.367 16.094 29.672 1 91.94 186 LEU A CA 1
ATOM 1587 C C . LEU A 1 186 ? -6.648 16.75 28.312 1 91.94 186 LEU A C 1
ATOM 1589 O O . LEU A 1 186 ? -5.785 17.422 27.766 1 91.94 186 LEU A O 1
ATOM 1593 N N . VAL A 1 187 ? -7.84 16.516 27.812 1 91.69 187 VAL A N 1
ATOM 1594 C CA . VAL A 1 187 ? -8.234 17.125 26.547 1 91.69 187 VAL A CA 1
ATOM 1595 C C . VAL A 1 187 ? -8.188 18.656 26.672 1 91.69 187 VAL A C 1
ATOM 1597 O O . VAL A 1 187 ? -7.691 19.344 25.766 1 91.69 187 VAL A O 1
ATOM 1600 N N . LEU A 1 188 ? -8.641 19.156 27.766 1 92.31 188 LEU A N 1
ATOM 1601 C CA . LEU A 1 188 ? -8.641 20.594 28.016 1 92.31 188 LEU A CA 1
ATOM 1602 C C . LEU A 1 188 ? -7.215 21.141 28.078 1 92.31 188 LEU A C 1
ATOM 1604 O O . LEU A 1 188 ? -6.926 22.203 27.531 1 92.31 188 LEU A O 1
ATOM 1608 N N . GLN A 1 189 ? -6.43 20.422 28.703 1 92.44 189 GLN A N 1
ATOM 1609 C CA . GLN A 1 189 ? -5.035 20.828 28.828 1 92.44 189 GLN A CA 1
ATOM 1610 C C . GLN A 1 189 ? -4.332 20.812 27.469 1 92.44 189 GLN A C 1
ATOM 1612 O O . GLN A 1 189 ? -3.543 21.703 27.156 1 92.44 189 GLN A O 1
ATOM 1617 N N . GLU A 1 190 ? -4.609 19.828 26.719 1 91.94 190 GLU A N 1
ATOM 1618 C CA . GLU A 1 190 ? -4.004 19.703 25.391 1 91.94 190 GLU A CA 1
ATOM 1619 C C . GLU A 1 190 ? -4.418 20.859 24.484 1 91.94 190 GLU A C 1
ATOM 1621 O O . GLU A 1 190 ? -3.584 21.438 23.781 1 91.94 190 GLU A O 1
ATOM 1626 N N . VAL A 1 191 ? -5.645 21.172 24.531 1 92.38 191 VAL A N 1
ATOM 1627 C CA . VAL A 1 191 ? -6.129 22.25 23.672 1 92.38 191 VAL A CA 1
ATOM 1628 C C . VAL A 1 191 ? -5.539 23.578 24.125 1 92.38 191 VAL A C 1
ATOM 1630 O O . VAL A 1 191 ? -5.145 24.406 23.297 1 92.38 191 VAL A O 1
ATOM 1633 N N . ALA A 1 192 ? -5.52 23.75 25.391 1 91.12 192 ALA A N 1
ATOM 1634 C CA . ALA A 1 192 ? -4.965 24.984 25.922 1 91.12 192 ALA A CA 1
ATOM 1635 C C . ALA A 1 192 ? -3.496 25.141 25.547 1 91.12 192 ALA A C 1
ATOM 1637 O O . ALA A 1 192 ? -3.068 26.219 25.109 1 91.12 192 ALA A O 1
ATOM 1638 N N . ALA A 1 193 ? -2.775 24.078 25.688 1 91.44 193 ALA A N 1
ATOM 1639 C CA . ALA A 1 193 ? -1.361 24.094 25.328 1 91.44 193 ALA A CA 1
ATOM 1640 C C . ALA A 1 193 ? -1.184 24.312 23.828 1 91.44 193 ALA A C 1
ATOM 1642 O O . ALA A 1 193 ? -0.239 24.984 23.406 1 91.44 193 ALA A O 1
ATOM 1643 N N . PHE A 1 194 ? -2.078 23.766 23.062 1 92.38 194 PHE A N 1
ATOM 1644 C CA . PHE A 1 194 ? -2.029 23.875 21.609 1 92.38 194 PHE A CA 1
ATOM 1645 C C . PHE A 1 194 ? -2.256 25.312 21.172 1 92.38 194 PHE A C 1
ATOM 1647 O O . PHE A 1 194 ? -1.562 25.812 20.281 1 92.38 194 PHE A O 1
ATOM 1654 N N . VAL A 1 195 ? -3.17 25.969 21.781 1 89.12 195 VAL A N 1
ATOM 1655 C CA . VAL A 1 195 ? -3.529 27.344 21.438 1 89.12 195 VAL A CA 1
ATOM 1656 C C . VAL A 1 195 ? -2.4 28.297 21.844 1 89.12 195 VAL A C 1
ATOM 1658 O O . VAL A 1 195 ? -2.146 29.297 21.172 1 89.12 195 VAL A O 1
ATOM 1661 N N . GLU A 1 196 ? -1.677 27.906 22.844 1 88.56 196 GLU A N 1
ATOM 1662 C CA . GLU A 1 196 ? -0.613 28.766 23.359 1 88.56 196 GLU A CA 1
ATOM 1663 C C . GLU A 1 196 ? 0.751 28.312 22.828 1 88.56 196 GLU A C 1
ATOM 1665 O O . GLU A 1 196 ? 1.787 28.766 23.328 1 88.56 196 GLU A O 1
ATOM 1670 N N . ALA A 1 197 ? 0.739 27.5 21.891 1 89.62 197 ALA A N 1
ATOM 1671 C CA . ALA A 1 197 ? 1.988 26.891 21.438 1 89.62 197 ALA A CA 1
ATOM 1672 C C . ALA A 1 197 ? 2.865 27.906 20.703 1 89.62 197 ALA A C 1
ATOM 1674 O O . ALA A 1 197 ? 4.094 27.797 20.734 1 89.62 197 ALA A O 1
ATOM 1675 N N . ASP A 1 198 ? 2.283 28.906 20.047 1 88.44 198 ASP A N 1
ATOM 1676 C CA . ASP A 1 198 ? 3.08 29.906 19.344 1 88.44 198 ASP A CA 1
ATOM 1677 C C . ASP A 1 198 ? 3.949 30.703 20.312 1 88.44 198 ASP A C 1
ATOM 1679 O O . ASP A 1 198 ? 3.467 31.156 21.359 1 88.44 198 ASP A O 1
ATOM 1683 N N . PRO A 1 199 ? 5.129 30.844 19.922 1 89.25 199 PRO A N 1
ATOM 1684 C CA . PRO A 1 199 ? 6.066 31.469 20.859 1 89.25 199 PRO A CA 1
ATOM 1685 C C . PRO A 1 199 ? 5.895 32.969 20.953 1 89.25 199 PRO A C 1
ATOM 1687 O O . PRO A 1 199 ? 6.367 33.594 21.906 1 89.25 199 PRO A O 1
ATOM 1690 N N . VAL A 1 200 ? 5.273 33.625 19.969 1 92.25 200 VAL A N 1
ATOM 1691 C CA . VAL A 1 200 ? 5.148 35.062 19.938 1 92.25 200 VAL A CA 1
ATOM 1692 C C . VAL A 1 200 ? 3.68 35.469 19.766 1 92.25 200 VAL A C 1
ATOM 1694 O O . VAL A 1 200 ? 2.951 34.844 19 1 92.25 200 VAL A O 1
ATOM 1697 N N . VAL A 1 201 ? 3.295 36.438 20.484 1 93.88 201 VAL A N 1
ATOM 1698 C CA . VAL A 1 201 ? 1.937 36.969 20.375 1 93.88 201 VAL A CA 1
ATOM 1699 C C . VAL A 1 201 ? 1.956 38.312 19.719 1 93.88 201 VAL A C 1
ATOM 1701 O O . VAL A 1 201 ? 2.838 39.156 19.984 1 93.88 201 VAL A O 1
ATOM 1704 N N . VAL A 1 202 ? 1.097 38.5 18.828 1 94.56 202 VAL A N 1
ATOM 1705 C CA . VAL A 1 202 ? 0.953 39.812 18.172 1 94.56 202 VAL A CA 1
ATOM 1706 C C . VAL A 1 202 ? -0.202 40.562 18.797 1 94.56 202 VAL A C 1
ATOM 1708 O O . VAL A 1 202 ? -1.322 40.062 18.891 1 94.56 202 VAL A O 1
ATOM 1711 N N . LEU A 1 203 ? 0.104 41.781 19.172 1 95.62 203 LEU A N 1
ATOM 1712 C CA . LEU A 1 203 ? -0.879 42.594 19.859 1 95.62 203 LEU A CA 1
ATOM 1713 C C . LEU A 1 203 ? -1.279 43.781 19.031 1 95.62 203 LEU A C 1
ATOM 1715 O O . LEU A 1 203 ? -0.427 44.438 18.406 1 95.62 203 LEU A O 1
ATOM 1719 N N . ASN A 1 204 ? -2.514 44.031 18.984 1 94.19 204 ASN A N 1
ATOM 1720 C CA . ASN A 1 204 ? -2.961 45.25 18.328 1 94.19 204 ASN A CA 1
ATOM 1721 C C . ASN A 1 204 ? -2.854 46.469 19.25 1 94.19 204 ASN A C 1
ATOM 1723 O O . ASN A 1 204 ? -2.262 46.375 20.328 1 94.19 204 ASN A O 1
ATOM 1727 N N . ASP A 1 205 ? -3.418 47.594 18.875 1 92.56 205 ASP A N 1
ATOM 1728 C CA . ASP A 1 205 ? -3.305 48.844 19.625 1 92.56 205 ASP A CA 1
ATOM 1729 C C . ASP A 1 205 ? -4.074 48.75 20.938 1 92.56 205 ASP A C 1
ATOM 1731 O O . ASP A 1 205 ? -3.725 49.438 21.922 1 92.56 205 ASP A O 1
ATOM 1735 N N . GLU A 1 206 ? -5.094 47.938 20.984 1 93.62 206 GLU A N 1
ATOM 1736 C CA . GLU A 1 206 ? -5.895 47.75 22.203 1 93.62 206 GLU A CA 1
ATOM 1737 C C . GLU A 1 206 ? -5.328 46.625 23.062 1 93.62 206 GLU A C 1
ATOM 1739 O O . GLU A 1 206 ? -5.961 46.188 24.031 1 93.62 206 GLU A O 1
ATOM 1744 N N . ASN A 1 207 ? -4.168 46.094 22.719 1 91.5 207 ASN A N 1
ATOM 1745 C CA . ASN A 1 207 ? -3.48 45.031 23.453 1 91.5 207 ASN A CA 1
ATOM 1746 C C . ASN A 1 207 ? -4.25 43.719 23.406 1 91.5 207 ASN A C 1
ATOM 1748 O O . ASN A 1 207 ? -4.246 42.969 24.359 1 91.5 207 ASN A O 1
ATOM 1752 N N . THR A 1 208 ? -4.953 43.625 22.281 1 91.81 208 THR A N 1
ATOM 1753 C CA . THR A 1 208 ? -5.621 42.344 22.031 1 91.81 208 THR A CA 1
ATOM 1754 C C . THR A 1 208 ? -4.809 41.469 21.078 1 91.81 208 THR A C 1
ATOM 1756 O O . THR A 1 208 ? -4.184 42 20.141 1 91.81 208 THR A O 1
ATOM 1759 N N . VAL A 1 209 ? -4.844 40.219 21.344 1 90.88 209 VAL A N 1
ATOM 1760 C CA . VAL A 1 209 ? -4.07 39.281 20.547 1 90.88 209 VAL A CA 1
ATOM 1761 C C . VAL A 1 209 ? -4.668 39.188 19.141 1 90.88 209 VAL A C 1
ATOM 1763 O O . VAL A 1 209 ? -5.883 39.031 18.984 1 90.88 209 VAL A O 1
ATOM 1766 N N . VAL A 1 210 ? -3.84 39.344 18.188 1 89.88 210 VAL A N 1
ATOM 1767 C CA . VAL A 1 210 ? -4.242 39.219 16.797 1 89.88 210 VAL A CA 1
ATOM 1768 C C . VAL A 1 210 ? -3.701 37.906 16.203 1 89.88 210 VAL A C 1
ATOM 1770 O O . VAL A 1 210 ? -2.518 37.594 16.359 1 89.88 210 VAL A O 1
ATOM 1773 N N . PHE A 1 211 ? -4.633 37.188 15.539 1 84.81 211 PHE A N 1
ATOM 1774 C CA . PHE A 1 211 ? -4.23 35.938 14.922 1 84.81 211 PHE A CA 1
ATOM 1775 C C . PHE A 1 211 ? -4.141 36.062 13.406 1 84.81 211 PHE A C 1
ATOM 1777 O O . PHE A 1 211 ? -4.988 36.719 12.789 1 84.81 211 PHE A O 1
ATOM 1784 N N . THR A 1 212 ? -3.041 35.625 12.953 1 81.88 212 THR A N 1
ATOM 1785 C CA . THR A 1 212 ? -2.838 35.688 11.508 1 81.88 212 THR A CA 1
ATOM 1786 C C . THR A 1 212 ? -2.824 34.25 10.914 1 81.88 212 THR A C 1
ATOM 1788 O O . THR A 1 212 ? -2.373 33.312 11.57 1 81.88 212 THR A O 1
ATOM 1791 N N . SER A 1 213 ? -3.418 34.156 9.68 1 85.19 213 SER A N 1
ATOM 1792 C CA . SER A 1 213 ? -3.391 32.875 8.969 1 85.19 213 SER A CA 1
ATOM 1793 C C . SER A 1 213 ? -2.098 32.719 8.18 1 85.19 213 SER A C 1
ATOM 1795 O O . SER A 1 213 ? -1.584 33.688 7.609 1 85.19 213 SER A O 1
ATOM 1797 N N . ASN A 1 214 ? -1.562 31.5 8.242 1 87.19 214 ASN A N 1
ATOM 1798 C CA . ASN A 1 214 ? -0.334 31.203 7.508 1 87.19 214 ASN A CA 1
ATOM 1799 C C . ASN A 1 214 ? -0.59 30.25 6.348 1 87.19 214 ASN A C 1
ATOM 1801 O O . ASN A 1 214 ? 0.339 29.625 5.84 1 87.19 214 ASN A O 1
ATOM 1805 N N . ARG A 1 215 ? -1.815 30.109 5.949 1 92.62 215 ARG A N 1
ATOM 1806 C CA . ARG A 1 215 ? -2.141 29.406 4.703 1 92.62 215 ARG A CA 1
ATOM 1807 C C . ARG A 1 215 ? -1.658 30.203 3.496 1 92.62 215 ARG A C 1
ATOM 1809 O O . ARG A 1 215 ? -1.349 31.391 3.611 1 92.62 215 ARG A O 1
ATOM 1816 N N . LEU A 1 216 ? -1.592 29.516 2.445 1 93 216 LEU A N 1
ATOM 1817 C CA . LEU A 1 216 ? -1.133 30.172 1.228 1 93 216 LEU A CA 1
ATOM 1818 C C . LEU A 1 216 ? -2.182 31.156 0.711 1 93 216 LEU A C 1
ATOM 1820 O O . LEU A 1 216 ? -3.316 30.766 0.429 1 93 216 LEU A O 1
ATOM 1824 N N . GLN A 1 217 ? -1.784 32.344 0.734 1 88.75 217 GLN A N 1
ATOM 1825 C CA . GLN A 1 217 ? -2.668 33.406 0.239 1 88.75 217 GLN A CA 1
ATOM 1826 C C . GLN A 1 217 ? -2.391 33.688 -1.23 1 88.75 217 GLN A C 1
ATOM 1828 O O . GLN A 1 217 ? -1.274 33.5 -1.712 1 88.75 217 GLN A O 1
ATOM 1833 N N . GLU A 1 218 ? -3.408 34.188 -1.797 1 84.31 218 GLU A N 1
ATOM 1834 C CA . GLU A 1 218 ? -3.211 34.625 -3.18 1 84.31 218 GLU A CA 1
ATOM 1835 C C . GLU A 1 218 ? -2.207 35.75 -3.264 1 84.31 218 GLU A C 1
ATOM 1837 O O . GLU A 1 218 ? -2.326 36.75 -2.539 1 84.31 218 GLU A O 1
ATOM 1842 N N . GLY A 1 219 ? -1.229 35.656 -3.986 1 81.75 219 GLY A N 1
ATOM 1843 C CA . GLY A 1 219 ? -0.221 36.688 -4.145 1 81.75 219 GLY A CA 1
ATOM 1844 C C . GLY A 1 219 ? 0.866 36.625 -3.088 1 81.75 219 GLY A C 1
ATOM 1845 O O . GLY A 1 219 ? 1.773 37.469 -3.076 1 81.75 219 GLY A O 1
ATOM 1846 N N . GLY A 1 220 ? 0.734 35.688 -2.236 1 83.88 220 GLY A N 1
ATOM 1847 C CA . GLY A 1 220 ? 1.696 35.562 -1.151 1 83.88 220 GLY A CA 1
ATOM 1848 C C . GLY A 1 220 ? 3.004 34.938 -1.571 1 83.88 220 GLY A C 1
ATOM 1849 O O . GLY A 1 220 ? 4.004 35.031 -0.858 1 83.88 220 GLY A O 1
ATOM 1850 N N . VAL A 1 221 ? 3.09 34.344 -2.701 1 90.75 221 VAL A N 1
ATOM 1851 C CA . VAL A 1 221 ? 4.285 33.688 -3.211 1 90.75 221 VAL A CA 1
ATOM 1852 C C . VAL A 1 221 ? 4.91 34.5 -4.32 1 90.75 221 VAL A C 1
ATOM 1854 O O . VAL A 1 221 ? 4.203 35.031 -5.195 1 90.75 221 VAL A O 1
ATOM 1857 N N . PRO A 1 222 ? 6.199 34.688 -4.16 1 91.88 222 PRO A N 1
ATOM 1858 C CA . PRO A 1 222 ? 6.836 35.406 -5.254 1 91.88 222 PRO A CA 1
ATOM 1859 C C . PRO A 1 222 ? 6.574 34.781 -6.621 1 91.88 222 PRO A C 1
ATOM 1861 O O . PRO A 1 222 ? 6.742 33.562 -6.785 1 91.88 222 PRO A O 1
ATOM 1864 N N . GLN A 1 223 ? 6.25 35.562 -7.57 1 89.44 223 GLN A N 1
ATOM 1865 C CA . GLN A 1 223 ? 5.922 35.062 -8.906 1 89.44 223 GLN A CA 1
ATOM 1866 C C . GLN A 1 223 ? 7.18 34.688 -9.672 1 89.44 223 GLN A C 1
ATOM 1868 O O . GLN A 1 223 ? 8.258 35.219 -9.406 1 89.44 223 GLN A O 1
ATOM 1873 N N . LEU A 1 224 ? 6.902 33.781 -10.531 1 89.75 224 LEU A N 1
ATOM 1874 C CA . LEU A 1 224 ? 7.988 33.406 -11.438 1 89.75 224 LEU A CA 1
ATOM 1875 C C . LEU A 1 224 ? 8.234 34.5 -12.469 1 89.75 224 LEU A C 1
ATOM 1877 O O . LEU A 1 224 ? 7.285 35.031 -13.062 1 89.75 224 LEU A O 1
ATOM 1881 N N . GLU A 1 225 ? 9.422 34.969 -12.453 1 84.38 225 GLU A N 1
ATOM 1882 C CA . GLU A 1 225 ? 9.742 36.031 -13.406 1 84.38 225 GLU A CA 1
ATOM 1883 C C . GLU A 1 225 ? 10.008 35.469 -14.797 1 84.38 225 GLU A C 1
ATOM 1885 O O . GLU A 1 225 ? 10.289 34.281 -14.945 1 84.38 225 GLU A O 1
ATOM 1890 N N . GLN A 1 226 ? 9.852 36.438 -15.75 1 80.88 226 GLN A N 1
ATOM 1891 C CA . GLN A 1 226 ? 10.102 36.031 -17.141 1 80.88 226 GLN A CA 1
ATOM 1892 C C . GLN A 1 226 ? 11.531 35.562 -17.328 1 80.88 226 GLN A C 1
ATOM 1894 O O . GLN A 1 226 ? 12.477 36.188 -16.844 1 80.88 226 GLN A O 1
ATOM 1899 N N . GLY A 1 227 ? 11.695 34.406 -17.875 1 76.06 227 GLY A N 1
ATOM 1900 C CA . GLY A 1 227 ? 13.023 33.906 -18.141 1 76.06 227 GLY A CA 1
ATOM 1901 C C . GLY A 1 227 ? 13.445 32.781 -17.203 1 76.06 227 GLY A C 1
ATOM 1902 O O . GLY A 1 227 ? 14.406 32.062 -17.469 1 76.06 227 GLY A O 1
ATOM 1903 N N . MET A 1 228 ? 12.797 32.781 -16.047 1 74.25 228 MET A N 1
ATOM 1904 C CA . MET A 1 228 ? 13.117 31.703 -15.117 1 74.25 228 MET A CA 1
ATOM 1905 C C . MET A 1 228 ? 12.734 30.344 -15.695 1 74.25 228 MET A C 1
ATOM 1907 O O . MET A 1 228 ? 11.586 30.141 -16.109 1 74.25 228 MET A O 1
ATOM 1911 N N . VAL A 1 229 ? 13.805 29.5 -15.898 1 79.75 229 VAL A N 1
ATOM 1912 C CA . VAL A 1 229 ? 13.555 28.141 -16.375 1 79.75 229 VAL A CA 1
ATOM 1913 C C . VAL A 1 229 ? 13.359 27.203 -15.188 1 79.75 229 VAL A C 1
ATOM 1915 O O . VAL A 1 229 ? 14.32 26.844 -14.5 1 79.75 229 VAL A O 1
ATOM 1918 N N . VAL A 1 230 ? 12.086 26.969 -14.961 1 83.19 230 VAL A N 1
ATOM 1919 C CA . VAL A 1 230 ? 11.773 26.109 -13.82 1 83.19 230 VAL A CA 1
ATOM 1920 C C . VAL A 1 230 ? 10.977 24.891 -14.289 1 83.19 230 VAL A C 1
ATOM 1922 O O . VAL A 1 230 ? 10.492 24.859 -15.422 1 83.19 230 VAL A O 1
ATOM 1925 N N . GLY A 1 231 ? 11.023 23.922 -13.414 1 86.19 231 GLY A N 1
ATOM 1926 C CA . GLY A 1 231 ? 10.297 22.719 -13.75 1 86.19 231 GLY A CA 1
ATOM 1927 C C . GLY A 1 231 ? 8.789 22.891 -13.711 1 86.19 231 GLY A C 1
ATOM 1928 O O . GLY A 1 231 ? 8.297 23.938 -13.289 1 86.19 231 GLY A O 1
ATOM 1929 N N . GLN A 1 232 ? 8.125 21.922 -14.25 1 89.31 232 GLN A N 1
ATOM 1930 C CA . GLN A 1 232 ? 6.668 21.953 -14.344 1 89.31 232 GLN A CA 1
ATOM 1931 C C . GLN A 1 232 ? 6.027 20.938 -13.398 1 89.31 232 GLN A C 1
ATOM 1933 O O . GLN A 1 232 ? 4.871 20.562 -13.586 1 89.31 232 GLN A O 1
ATOM 1938 N N . LEU A 1 233 ? 6.762 20.609 -12.367 1 95.94 233 LEU A N 1
ATOM 1939 C CA . LEU A 1 233 ? 6.23 19.641 -11.406 1 95.94 233 LEU A CA 1
ATOM 1940 C C . LEU A 1 233 ? 5.203 20.297 -10.492 1 95.94 233 LEU A C 1
ATOM 1942 O O . LEU A 1 233 ? 5.316 21.484 -10.18 1 95.94 233 LEU A O 1
ATOM 1946 N N . THR A 1 234 ? 4.176 19.594 -10.148 1 96.69 234 THR A N 1
ATOM 1947 C CA . THR A 1 234 ? 3.129 20.078 -9.258 1 96.69 234 THR A CA 1
ATOM 1948 C C . THR A 1 234 ? 3.014 19.172 -8.023 1 96.69 234 THR A C 1
ATOM 1950 O O . THR A 1 234 ? 3.045 17.953 -8.141 1 96.69 234 THR A O 1
ATOM 1953 N N . LEU A 1 235 ? 2.848 19.75 -6.91 1 97.62 235 LEU A N 1
ATOM 1954 C CA . LEU A 1 235 ? 2.672 18.984 -5.684 1 97.62 235 LEU A CA 1
ATOM 1955 C C . LEU A 1 235 ? 1.291 18.328 -5.641 1 97.62 235 LEU A C 1
ATOM 1957 O O . LEU A 1 235 ? 0.275 19.031 -5.582 1 97.62 235 LEU A O 1
ATOM 1961 N N . ALA A 1 236 ? 1.257 17 -5.66 1 95.94 236 ALA A N 1
ATOM 1962 C CA . ALA A 1 236 ? -0.024 16.297 -5.707 1 95.94 236 ALA A CA 1
ATOM 1963 C C . ALA A 1 236 ? -0.369 15.695 -4.348 1 95.94 236 ALA A C 1
ATOM 1965 O O . ALA A 1 236 ? -1.522 15.742 -3.916 1 95.94 236 ALA A O 1
ATOM 1966 N N . ASP A 1 237 ? 0.611 15.094 -3.695 1 95.81 237 ASP A N 1
ATOM 1967 C CA . ASP A 1 237 ? 0.385 14.422 -2.418 1 95.81 237 ASP A CA 1
ATOM 1968 C C . ASP A 1 237 ? 1.441 14.828 -1.393 1 95.81 237 ASP A C 1
ATOM 1970 O O . ASP A 1 237 ? 2.596 15.078 -1.747 1 95.81 237 ASP A O 1
ATOM 1974 N N . ALA A 1 238 ? 0.984 14.883 -0.184 1 97.88 238 ALA A N 1
ATOM 1975 C CA . ALA A 1 238 ? 1.884 15.148 0.937 1 97.88 238 ALA A CA 1
ATOM 1976 C C . ALA A 1 238 ? 1.599 14.203 2.102 1 97.88 238 ALA A C 1
ATOM 1978 O O . ALA A 1 238 ? 0.449 14.055 2.525 1 97.88 238 ALA A O 1
ATOM 1979 N N . LEU A 1 239 ? 2.584 13.492 2.514 1 98.06 239 LEU A N 1
ATOM 1980 C CA . LEU A 1 239 ? 2.508 12.711 3.746 1 98.06 239 LEU A CA 1
ATOM 1981 C C . LEU A 1 239 ? 3.113 13.484 4.914 1 98.06 239 LEU A C 1
ATOM 1983 O O . LEU A 1 239 ? 4.312 13.773 4.918 1 98.06 239 LEU A O 1
ATOM 1987 N N . ILE A 1 240 ? 2.307 13.836 5.84 1 98.38 240 ILE A N 1
ATOM 1988 C CA . ILE A 1 240 ? 2.74 14.578 7.02 1 98.38 240 ILE A CA 1
ATOM 1989 C C . ILE A 1 240 ? 2.787 13.641 8.227 1 98.38 240 ILE A C 1
ATOM 1991 O O . ILE A 1 240 ? 1.745 13.234 8.742 1 98.38 240 ILE A O 1
ATOM 1995 N N . ILE A 1 241 ? 3.992 13.383 8.727 1 98.31 241 ILE A N 1
ATOM 1996 C CA . ILE A 1 241 ? 4.188 12.367 9.75 1 98.31 241 ILE A CA 1
ATOM 1997 C C . ILE A 1 241 ? 4.723 13.016 11.023 1 98.31 241 ILE A C 1
ATOM 1999 O O . ILE A 1 241 ? 5.691 13.781 10.984 1 98.31 241 ILE A O 1
ATOM 2003 N N . GLY A 1 242 ? 4.066 12.773 12.148 1 97.44 242 GLY A N 1
ATOM 2004 C CA . GLY A 1 242 ? 4.516 13.219 13.461 1 97.44 242 GLY A CA 1
ATOM 2005 C C . GLY A 1 242 ? 4.766 12.07 14.422 1 97.44 242 GLY A C 1
ATOM 2006 O O . GLY A 1 242 ? 3.875 11.258 14.672 1 97.44 242 GLY A O 1
ATOM 2007 N N . ASN A 1 243 ? 5.992 11.938 14.93 1 95 243 ASN A N 1
ATOM 2008 C CA . ASN A 1 243 ? 6.352 10.906 15.898 1 95 243 ASN A CA 1
ATOM 2009 C C . ASN A 1 243 ? 7.355 11.422 16.922 1 95 243 ASN A C 1
ATOM 2011 O O . ASN A 1 243 ? 8.336 10.742 17.234 1 95 243 ASN A O 1
ATOM 2015 N N . CYS A 1 244 ? 7.098 12.586 17.375 1 90.88 244 CYS A N 1
ATOM 2016 C CA . CYS A 1 244 ? 7.914 13.156 18.438 1 90.88 244 CYS A CA 1
ATOM 2017 C C . CYS A 1 244 ? 7.324 12.836 19.797 1 90.88 244 CYS A C 1
ATOM 2019 O O . CYS A 1 244 ? 6.102 12.844 19.984 1 90.88 244 CYS A O 1
ATOM 2021 N N . ASN A 1 245 ? 7.996 12.398 20.797 1 78.75 245 ASN A N 1
ATOM 2022 C CA . ASN A 1 245 ? 7.504 11.984 22.109 1 78.75 245 ASN A CA 1
ATOM 2023 C C . ASN A 1 245 ? 6.988 13.172 22.922 1 78.75 245 ASN A C 1
ATOM 2025 O O . ASN A 1 245 ? 6.012 13.039 23.656 1 78.75 245 ASN A O 1
ATOM 2029 N N . ASN A 1 246 ? 7.57 14.289 22.891 1 82.19 246 ASN A N 1
ATOM 2030 C CA . ASN A 1 246 ? 7.254 15.336 23.859 1 82.19 246 ASN A CA 1
ATOM 2031 C C . ASN A 1 246 ? 6.738 16.594 23.172 1 82.19 246 ASN A C 1
ATOM 2033 O O . ASN A 1 246 ? 6.984 17.719 23.641 1 82.19 246 ASN A O 1
ATOM 2037 N N . GLN A 1 247 ? 5.82 16.438 22.25 1 91.06 247 GLN A N 1
ATOM 2038 C CA . GLN A 1 247 ? 5.297 17.609 21.562 1 91.06 247 GLN A CA 1
ATOM 2039 C C . GLN A 1 247 ? 3.805 17.781 21.828 1 91.06 247 GLN A C 1
ATOM 2041 O O . GLN A 1 247 ? 3.068 16.797 21.906 1 91.06 247 GLN A O 1
ATOM 2046 N N . VAL A 1 248 ? 3.498 19.016 22 1 92.38 248 VAL A N 1
ATOM 2047 C CA . VAL A 1 248 ? 2.094 19.359 22.219 1 92.38 248 VAL A CA 1
ATOM 2048 C C . VAL A 1 248 ? 1.254 18.828 21.062 1 92.38 248 VAL A C 1
ATOM 2050 O O . VAL A 1 248 ? 1.66 18.922 19.906 1 92.38 248 VAL A O 1
ATOM 2053 N N . LYS A 1 249 ? 0.145 18.203 21.391 1 92.44 249 LYS A N 1
ATOM 2054 C CA . LYS A 1 249 ? -0.757 17.656 20.391 1 92.44 249 LYS A CA 1
ATOM 2055 C C . LYS A 1 249 ? -2.215 17.844 20.797 1 92.44 249 LYS A C 1
ATOM 2057 O O . LYS A 1 249 ? -2.514 18.109 21.969 1 92.44 249 LYS A O 1
ATOM 2062 N N . PHE A 1 250 ? -3.004 17.906 19.891 1 90 250 PHE A N 1
ATOM 2063 C CA . PHE A 1 250 ? -4.445 17.844 20.094 1 90 250 PHE A CA 1
ATOM 2064 C C . PHE A 1 250 ? -5.078 16.828 19.156 1 90 250 PHE A C 1
ATOM 2066 O O . PHE A 1 250 ? -4.961 16.938 17.938 1 90 250 PHE A O 1
ATOM 2073 N N . SER A 1 251 ? -5.715 15.828 19.75 1 85.44 251 SER A N 1
ATOM 2074 C CA . SER A 1 251 ? -6.16 14.648 19.016 1 85.44 251 SER A CA 1
ATOM 2075 C C . SER A 1 251 ? -4.988 13.945 18.344 1 85.44 251 SER A C 1
ATOM 2077 O O . SER A 1 251 ? -3.982 13.641 19 1 85.44 251 SER A O 1
ATOM 2079 N N . GLU A 1 252 ? -4.867 13.703 17.109 1 89.19 252 GLU A N 1
ATOM 2080 C CA . GLU A 1 252 ? -3.779 13.047 16.391 1 89.19 252 GLU A CA 1
ATOM 2081 C C . GLU A 1 252 ? -3.025 14.039 15.508 1 89.19 252 GLU A C 1
ATOM 2083 O O . GLU A 1 252 ? -2.584 13.688 14.414 1 89.19 252 GLU A O 1
ATOM 2088 N N . LEU A 1 253 ? -2.977 15.266 16.094 1 93.75 253 LEU A N 1
ATOM 2089 C CA . LEU A 1 253 ? -2.303 16.328 15.344 1 93.75 253 LEU A CA 1
ATOM 2090 C C . LEU A 1 253 ? -1.306 17.062 16.234 1 93.75 253 LEU A C 1
ATOM 2092 O O . LEU A 1 253 ? -1.7 17.812 17.125 1 93.75 253 LEU A O 1
ATOM 2096 N N . THR A 1 254 ? -0.056 16.844 16.016 1 96.25 254 THR A N 1
ATOM 2097 C CA . THR A 1 254 ? 0.943 17.625 16.75 1 96.25 254 THR A CA 1
ATOM 2098 C C . THR A 1 254 ? 1.019 19.047 16.203 1 96.25 254 THR A C 1
ATOM 2100 O O . THR A 1 254 ? 0.512 19.328 15.117 1 96.25 254 THR A O 1
ATOM 2103 N N . ILE A 1 255 ? 1.62 19.891 16.938 1 95.56 255 ILE A N 1
ATOM 2104 C CA . ILE A 1 255 ? 1.705 21.297 16.562 1 95.56 255 ILE A CA 1
ATOM 2105 C C . ILE A 1 255 ? 2.48 21.422 15.25 1 95.56 255 ILE A C 1
ATOM 2107 O O . ILE A 1 255 ? 2.133 22.234 14.383 1 95.56 255 ILE A O 1
ATOM 2111 N N . ASP A 1 256 ? 3.557 20.672 15.094 1 97.25 256 ASP A N 1
ATOM 2112 C CA . ASP A 1 256 ? 4.328 20.734 13.852 1 97.25 256 ASP A CA 1
ATOM 2113 C C . ASP A 1 256 ? 3.512 20.219 12.672 1 97.25 256 ASP A C 1
ATOM 2115 O O . ASP A 1 256 ? 3.572 20.781 11.578 1 97.25 256 ASP A O 1
ATOM 2119 N N . MET A 1 257 ? 2.836 19.094 12.906 1 97.69 257 MET A N 1
ATOM 2120 C CA . MET A 1 257 ? 1.951 18.594 11.852 1 97.69 257 MET A CA 1
ATOM 2121 C C . MET A 1 257 ? 0.931 19.641 11.453 1 97.69 257 MET A C 1
ATOM 2123 O O . MET A 1 257 ? 0.68 19.859 10.258 1 97.69 257 MET A O 1
ATOM 2127 N N . PHE A 1 258 ? 0.385 20.266 12.469 1 96.19 258 PHE A N 1
ATOM 2128 C CA . PHE A 1 258 ? -0.613 21.312 12.242 1 96.19 258 PHE A CA 1
ATOM 2129 C C . PHE A 1 258 ? -0.035 22.438 11.406 1 96.19 258 PHE A C 1
ATOM 2131 O O . PHE A 1 258 ? -0.673 22.906 10.461 1 96.19 258 PHE A O 1
ATOM 2138 N N . ARG A 1 259 ? 1.083 22.906 11.727 1 96.81 259 ARG A N 1
ATOM 2139 C CA . ARG A 1 259 ? 1.731 24 11.031 1 96.81 259 ARG A CA 1
ATOM 2140 C C . ARG A 1 259 ? 1.979 23.672 9.57 1 96.81 259 ARG A C 1
ATOM 2142 O O . ARG A 1 259 ? 1.668 24.453 8.68 1 96.81 259 ARG A O 1
ATOM 2149 N N . ILE A 1 260 ? 2.521 22.484 9.32 1 98.31 260 ILE A N 1
ATOM 2150 C CA . ILE A 1 260 ? 2.812 22.094 7.945 1 98.31 260 ILE A CA 1
ATOM 2151 C C . ILE A 1 260 ? 1.506 21.875 7.18 1 98.31 260 ILE A C 1
ATOM 2153 O O . ILE A 1 260 ? 1.418 22.203 5.992 1 98.31 260 ILE A O 1
ATOM 2157 N N . LEU A 1 261 ? 0.513 21.312 7.875 1 96.94 261 LEU A N 1
ATOM 2158 C CA . LEU A 1 261 ? -0.804 21.172 7.266 1 96.94 261 LEU A CA 1
ATOM 2159 C C . LEU A 1 261 ? -1.331 22.516 6.781 1 96.94 261 LEU A C 1
ATOM 2161 O O . LEU A 1 261 ? -1.825 22.625 5.656 1 96.94 261 LEU A O 1
ATOM 2165 N N . GLN A 1 262 ? -1.224 23.516 7.602 1 95.62 262 GLN A N 1
ATOM 2166 C CA . GLN A 1 262 ? -1.67 24.875 7.262 1 95.62 262 GLN A CA 1
ATOM 2167 C C . GLN A 1 262 ? -0.851 25.438 6.109 1 95.62 262 GLN A C 1
ATOM 2169 O O . GLN A 1 262 ? -1.399 26.078 5.207 1 95.62 262 GLN A O 1
ATOM 2174 N N . ALA A 1 263 ? 0.425 25.188 6.156 1 96.44 263 ALA A N 1
ATOM 2175 C CA . ALA A 1 263 ? 1.331 25.75 5.152 1 96.44 263 ALA A CA 1
ATOM 2176 C C . ALA A 1 263 ? 1.058 25.141 3.775 1 96.44 263 ALA A C 1
ATOM 2178 O O . ALA A 1 263 ? 1.395 25.75 2.752 1 96.44 263 ALA A O 1
ATOM 2179 N N . LEU A 1 264 ? 0.435 23.953 3.74 1 97 264 LEU A N 1
ATOM 2180 C CA . LEU A 1 264 ? 0.205 23.266 2.479 1 97 264 LEU A CA 1
ATOM 2181 C C . LEU A 1 264 ? -1.248 23.406 2.039 1 97 264 LEU A C 1
ATOM 2183 O O . LEU A 1 264 ? -1.753 22.578 1.278 1 97 264 LEU A O 1
ATOM 2187 N N . GLU A 1 265 ? -1.892 24.375 2.535 1 94.69 265 GLU A N 1
ATOM 2188 C CA . GLU A 1 265 ? -3.277 24.625 2.15 1 94.69 265 GLU A CA 1
ATOM 2189 C C . GLU A 1 265 ? -3.482 26.078 1.742 1 94.69 265 GLU A C 1
ATOM 2191 O O . GLU A 1 265 ? -2.904 26.984 2.346 1 94.69 265 GLU A O 1
ATOM 2196 N N . ARG A 1 266 ? -4.32 26.281 0.785 1 92.56 266 ARG A N 1
ATOM 2197 C CA . ARG A 1 266 ? -4.672 27.625 0.353 1 92.56 266 ARG A CA 1
ATOM 2198 C C . ARG A 1 266 ? -5.789 28.203 1.214 1 92.56 266 ARG A C 1
ATOM 2200 O O . ARG A 1 266 ? -6.637 27.469 1.718 1 92.56 266 ARG A O 1
ATOM 2207 N N . GLU A 1 267 ? -5.684 29.453 1.436 1 87.31 267 GLU A N 1
ATOM 2208 C CA . GLU A 1 267 ? -6.766 30.125 2.156 1 87.31 267 GLU A CA 1
ATOM 2209 C C . GLU A 1 267 ? -8.086 30 1.4 1 87.31 267 GLU A C 1
ATOM 2211 O O . GLU A 1 267 ? -8.148 30.266 0.198 1 87.31 267 GLU A O 1
ATOM 2216 N N . PRO A 1 268 ? -9.023 29.422 2.129 1 78.31 268 PRO A N 1
ATOM 2217 C CA . PRO A 1 268 ? -10.312 29.266 1.45 1 78.31 268 PRO A CA 1
ATOM 2218 C C . PRO A 1 268 ? -10.883 30.594 0.975 1 78.31 268 PRO A C 1
ATOM 2220 O O . PRO A 1 268 ? -10.719 31.625 1.644 1 78.31 268 PRO A O 1
ATOM 2223 N N . VAL A 1 269 ? -11.195 30.719 -0.269 1 66.19 269 VAL A N 1
ATOM 2224 C CA . VAL A 1 269 ? -11.836 31.922 -0.786 1 66.19 269 VAL A CA 1
ATOM 2225 C C . VAL A 1 269 ? -13.289 31.969 -0.331 1 66.19 269 VAL A C 1
ATOM 2227 O O . VAL A 1 269 ? -13.992 30.953 -0.38 1 66.19 269 VAL A O 1
ATOM 2230 N N . ASN A 1 270 ? -13.516 32.75 0.686 1 52.81 270 ASN A N 1
ATOM 2231 C CA . ASN A 1 270 ? -14.883 32.938 1.161 1 52.81 270 ASN A CA 1
ATOM 2232 C C . ASN A 1 270 ? -15.883 32.875 0.013 1 52.81 270 ASN A C 1
ATOM 2234 O O . ASN A 1 270 ? -15.961 33.812 -0.791 1 52.81 270 ASN A O 1
ATOM 2238 N N . LEU A 1 271 ? -16.094 31.828 -0.528 1 43.53 271 LEU A N 1
ATOM 2239 C CA . LEU A 1 271 ? -17.312 31.859 -1.319 1 43.53 271 LEU A CA 1
ATOM 2240 C C . LEU A 1 271 ? -18.531 32.156 -0.437 1 43.53 271 LEU A C 1
ATOM 2242 O O . LEU A 1 271 ? -19.297 31.25 -0.11 1 43.53 271 LEU A O 1
ATOM 2246 N N . ALA A 1 272 ? -18.375 32.75 0.717 1 38.09 272 ALA A N 1
ATOM 2247 C CA . ALA A 1 272 ? -19.562 33.094 1.49 1 38.09 272 ALA A CA 1
ATOM 2248 C C . ALA A 1 272 ? -20.734 33.438 0.573 1 38.09 272 ALA A C 1
ATOM 2250 O O . ALA A 1 272 ? -21.891 33.156 0.906 1 38.09 272 ALA A O 1
ATOM 2251 N N . THR A 1 273 ? -20.531 34.562 -0.186 1 35.66 273 THR A N 1
ATOM 2252 C CA . THR A 1 273 ? -21.797 35.25 -0.464 1 35.66 273 THR A CA 1
ATOM 2253 C C . THR A 1 273 ? -22.734 34.312 -1.23 1 35.66 273 THR A C 1
ATOM 2255 O O . THR A 1 273 ? -23.812 34.719 -1.646 1 35.66 273 THR A O 1
ATOM 2258 N N . THR A 1 274 ? -22.281 33.469 -2.008 1 34.69 274 THR A N 1
ATOM 2259 C CA . THR A 1 274 ? -23.453 32.812 -2.535 1 34.69 274 THR A CA 1
ATOM 2260 C C . THR A 1 274 ? -24.094 31.922 -1.469 1 34.69 274 THR A C 1
ATOM 2262 O O . THR A 1 274 ? -23.484 30.938 -1.028 1 34.69 274 THR A O 1
ATOM 2265 N N . THR A 1 275 ? -24.734 32.531 -0.548 1 35.62 275 THR A N 1
ATOM 2266 C CA . THR A 1 275 ? -25.75 32.031 0.361 1 35.62 275 THR A CA 1
ATOM 2267 C C . THR A 1 275 ? -26.406 30.766 -0.211 1 35.62 275 THR A C 1
ATOM 2269 O O . THR A 1 275 ? -27.516 30.828 -0.741 1 35.62 275 THR A O 1
ATOM 2272 N N . SER A 1 276 ? -26.047 30.172 -1.235 1 33.81 276 SER A N 1
ATOM 2273 C CA . SER A 1 276 ? -27.047 29.141 -1.533 1 33.81 276 SER A CA 1
ATOM 2274 C C . SER A 1 276 ? -27.297 28.25 -0.323 1 33.81 276 SER A C 1
ATOM 2276 O O . SER A 1 276 ? -26.453 28.156 0.573 1 33.81 276 SER A O 1
ATOM 2278 N N . LYS A 1 277 ? -28.531 27.672 -0.27 1 36.28 277 LYS A N 1
ATOM 2279 C CA . LYS A 1 277 ? -29.188 26.75 0.649 1 36.28 277 LYS A CA 1
ATOM 2280 C C . LYS A 1 277 ? -28.234 25.656 1.117 1 36.28 277 LYS A C 1
ATOM 2282 O O . LYS A 1 277 ? -27.562 25.031 0.302 1 36.28 277 LYS A O 1
ATOM 2287 N N . PRO A 1 278 ? -27.859 25.656 2.371 1 39.69 278 PRO A N 1
ATOM 2288 C CA . PRO A 1 278 ? -27.188 24.516 2.992 1 39.69 278 PRO A CA 1
ATOM 2289 C C . PRO A 1 278 ? -27.438 23.203 2.25 1 39.69 278 PRO A C 1
ATOM 2291 O O . PRO A 1 278 ? -27.109 22.125 2.762 1 39.69 278 PRO A O 1
ATOM 2294 N N . GLY A 1 279 ? -28.344 23.141 1.417 1 35.47 279 GLY A N 1
ATOM 2295 C CA . GLY A 1 279 ? -29.125 21.953 1.125 1 35.47 279 GLY A CA 1
ATOM 2296 C C . GLY A 1 279 ? -28.312 20.875 0.438 1 35.47 279 GLY A C 1
ATOM 2297 O O . GLY A 1 279 ? -28.656 19.688 0.513 1 35.47 279 GLY A O 1
ATOM 2298 N N . THR A 1 280 ? -27.766 21.094 -0.874 1 40.56 280 THR A N 1
ATOM 2299 C CA . THR A 1 280 ? -27.516 19.875 -1.639 1 40.56 280 THR A CA 1
ATOM 2300 C C . THR A 1 280 ? -26.172 19.266 -1.256 1 40.56 280 THR A C 1
ATOM 2302 O O . THR A 1 280 ? -25.125 19.891 -1.415 1 40.56 280 THR A O 1
ATOM 2305 N N . LEU A 1 281 ? -26.156 18.375 -0.347 1 45.72 281 LEU A N 1
ATOM 2306 C CA . LEU A 1 281 ? -25.188 17.453 0.229 1 45.72 281 LEU A CA 1
ATOM 2307 C C . LEU A 1 281 ? -24.406 16.719 -0.866 1 45.72 281 LEU A C 1
ATOM 2309 O O . LEU A 1 281 ? -23.703 15.75 -0.59 1 45.72 281 LEU A O 1
ATOM 2313 N N . GLU A 1 282 ? -24.812 16.828 -2.207 1 47.19 282 GLU A N 1
ATOM 2314 C CA . GLU A 1 282 ? -24.266 15.766 -3.041 1 47.19 282 GLU A CA 1
ATOM 2315 C C . GLU A 1 282 ? -22.828 16.062 -3.449 1 47.19 282 GLU A C 1
ATOM 2317 O O . GLU A 1 282 ? -22.547 17.109 -4.035 1 47.19 282 GLU A O 1
ATOM 2322 N N . PRO A 1 283 ? -21.969 15.461 -2.898 1 46.31 283 PRO A N 1
ATOM 2323 C CA . PRO A 1 283 ? -20.578 15.469 -3.383 1 46.31 283 PRO A CA 1
ATOM 2324 C C . PRO A 1 283 ? -20.484 15.219 -4.887 1 46.31 283 PRO A C 1
ATOM 2326 O O . PRO A 1 283 ? -19.391 14.961 -5.402 1 46.31 283 PRO A O 1
ATOM 2329 N N . SER A 1 284 ? -21.609 15.055 -5.633 1 42.22 284 SER A N 1
ATOM 2330 C CA . SER A 1 284 ? -21.484 14.586 -7.008 1 42.22 284 SER A CA 1
ATOM 2331 C C . SER A 1 284 ? -20.656 15.547 -7.848 1 42.22 284 SER A C 1
ATOM 2333 O O . SER A 1 284 ? -20.562 15.406 -9.07 1 42.22 284 SER A O 1
ATOM 2335 N N . GLU A 1 285 ? -20.547 16.703 -7.473 1 42.38 285 GLU A N 1
ATOM 2336 C CA . GLU A 1 285 ? -19.938 17.516 -8.531 1 42.38 285 GLU A CA 1
ATOM 2337 C C . GLU A 1 285 ? -18.531 17.016 -8.867 1 42.38 285 GLU A C 1
ATOM 2339 O O . GLU A 1 285 ? -17.797 16.562 -7.988 1 42.38 285 GLU A O 1
ATOM 2344 N N . LYS A 1 286 ? -18.297 16.844 -10.18 1 45.16 286 LYS A N 1
ATOM 2345 C CA . LYS A 1 286 ? -17.016 16.531 -10.781 1 45.16 286 LYS A CA 1
ATOM 2346 C C . LYS A 1 286 ? -15.875 17.219 -10.039 1 45.16 286 LYS A C 1
ATOM 2348 O O . LYS A 1 286 ? -15.922 18.438 -9.812 1 45.16 286 LYS A O 1
ATOM 2353 N N . PRO A 1 287 ? -15.055 16.391 -9.477 1 42.06 287 PRO A N 1
ATOM 2354 C CA . PRO A 1 287 ? -13.938 16.938 -8.703 1 42.06 287 PRO A CA 1
ATOM 2355 C C . PRO A 1 287 ? -13.297 18.156 -9.375 1 42.06 287 PRO A C 1
ATOM 2357 O O . PRO A 1 287 ? -12.891 18.078 -10.539 1 42.06 287 PRO A O 1
ATOM 2360 N N . ALA A 1 288 ? -13.727 19.328 -9.25 1 43.09 288 ALA A N 1
ATOM 2361 C CA . ALA A 1 288 ? -12.969 20.531 -9.594 1 43.09 288 ALA A CA 1
ATOM 2362 C C . ALA A 1 288 ? -11.477 20.344 -9.328 1 43.09 288 ALA A C 1
ATOM 2364 O O . ALA A 1 288 ? -11.086 19.516 -8.516 1 43.09 288 ALA A O 1
ATOM 2365 N N . LYS A 1 289 ? -10.641 20.859 -10.188 1 55.81 289 LYS A N 1
ATOM 2366 C CA . LYS A 1 289 ? -9.195 20.984 -10.055 1 55.81 289 LYS A CA 1
ATOM 2367 C C . LYS A 1 289 ? -8.789 21.234 -8.602 1 55.81 289 LYS A C 1
ATOM 2369 O O . LYS A 1 289 ? -9.234 22.203 -7.988 1 55.81 289 LYS A O 1
ATOM 2374 N N . ARG A 1 290 ? -8.32 20.156 -7.945 1 63.53 290 ARG A N 1
ATOM 2375 C CA . ARG A 1 290 ? -7.824 20.219 -6.574 1 63.53 290 ARG A CA 1
ATOM 2376 C C . ARG A 1 290 ? -6.836 21.375 -6.406 1 63.53 290 ARG A C 1
ATOM 2378 O O . ARG A 1 290 ? -5.793 21.406 -7.066 1 63.53 290 ARG A O 1
ATOM 2385 N N . GLU A 1 291 ? -7.324 22.391 -5.688 1 81 291 GLU A N 1
ATOM 2386 C CA . GLU A 1 291 ? -6.441 23.531 -5.461 1 81 291 GLU A CA 1
ATOM 2387 C C . GLU A 1 291 ? -5.332 23.188 -4.473 1 81 291 GLU A C 1
ATOM 2389 O O . GLU A 1 291 ? -4.219 23.703 -4.57 1 81 291 GLU A O 1
ATOM 2394 N N . ASN A 1 292 ? -5.699 22.25 -3.572 1 91.19 292 ASN A N 1
ATOM 2395 C CA . ASN A 1 292 ? -4.738 21.859 -2.545 1 91.19 292 ASN A CA 1
ATOM 2396 C C . ASN A 1 292 ? -4.203 20.453 -2.793 1 91.19 292 ASN A C 1
ATOM 2398 O O . ASN A 1 292 ? -4.895 19.609 -3.363 1 91.19 292 ASN A O 1
ATOM 2402 N N . PRO A 1 293 ? -2.949 20.25 -2.496 1 95 293 PRO A N 1
ATOM 2403 C CA . PRO A 1 293 ? -2.465 18.859 -2.547 1 95 293 PRO A CA 1
ATOM 2404 C C . PRO A 1 293 ? -3.199 17.938 -1.572 1 95 293 PRO A C 1
ATOM 2406 O O . PRO A 1 293 ? -3.695 18.406 -0.54 1 95 293 PRO A O 1
ATOM 2409 N N . HIS A 1 294 ? -3.312 16.703 -1.958 1 93.88 294 HIS A N 1
ATOM 2410 C CA . HIS A 1 294 ? -3.873 15.719 -1.04 1 93.88 294 HIS A CA 1
ATOM 2411 C C . HIS A 1 294 ? -2.92 15.438 0.116 1 93.88 294 HIS A C 1
ATOM 2413 O O . HIS A 1 294 ? -1.729 15.203 -0.1 1 93.88 294 HIS A O 1
ATOM 2419 N N . LYS A 1 295 ? -3.471 15.461 1.331 1 95.5 295 LYS A N 1
ATOM 2420 C CA . LYS A 1 295 ? -2.605 15.305 2.496 1 95.5 295 LYS A CA 1
ATOM 2421 C C . LYS A 1 295 ? -2.988 14.062 3.303 1 95.5 295 LYS A C 1
ATOM 2423 O O . LYS A 1 295 ? -4.168 13.836 3.576 1 95.5 295 LYS A O 1
ATOM 2428 N N . TYR A 1 296 ? -2.008 13.258 3.652 1 95.31 296 TYR A N 1
ATOM 2429 C CA . TYR A 1 296 ? -2.148 12.195 4.641 1 95.31 296 TYR A CA 1
ATOM 2430 C C . TYR A 1 296 ? -1.533 12.609 5.973 1 95.31 296 TYR A C 1
ATOM 2432 O O . TYR A 1 296 ? -0.385 13.055 6.023 1 95.31 296 TYR A O 1
ATOM 2440 N N . LEU A 1 297 ? -2.318 12.5 6.996 1 96.19 297 LEU A N 1
ATOM 2441 C CA . LEU A 1 297 ? -1.824 12.789 8.336 1 96.19 297 LEU A CA 1
ATOM 2442 C C . LEU A 1 297 ? -1.592 11.5 9.125 1 96.19 297 LEU A C 1
ATOM 2444 O O . LEU A 1 297 ? -2.525 10.727 9.344 1 96.19 297 LEU A O 1
ATOM 2448 N N . LEU A 1 298 ? -0.356 11.297 9.531 1 96.62 298 LEU A N 1
ATOM 2449 C CA . LEU A 1 298 ? -0.015 10.094 10.273 1 96.62 298 LEU A CA 1
ATOM 2450 C C . LEU A 1 298 ? 0.629 10.445 11.617 1 96.62 298 LEU A C 1
ATOM 2452 O O . LEU A 1 298 ? 1.761 10.93 11.656 1 96.62 298 LEU A O 1
ATOM 2456 N N . TYR A 1 299 ? -0.082 10.234 12.68 1 96.38 299 TYR A N 1
ATOM 2457 C CA . TYR A 1 299 ? 0.448 10.445 14.023 1 96.38 299 TYR A CA 1
ATOM 2458 C C . TYR A 1 299 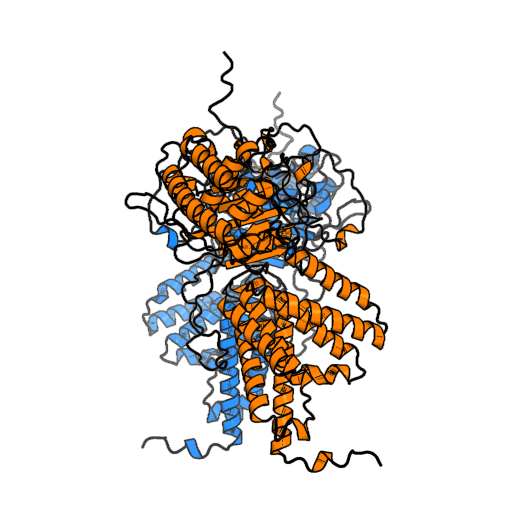? 0.987 9.148 14.609 1 96.38 299 TYR A C 1
ATOM 2460 O O . TYR A 1 299 ? 0.241 8.18 14.781 1 96.38 299 TYR A O 1
ATOM 2468 N N . LYS A 1 300 ? 2.213 9.078 14.844 1 96.06 300 LYS A N 1
ATOM 2469 C CA . LYS A 1 300 ? 2.914 7.941 15.43 1 96.06 300 LYS A CA 1
ATOM 2470 C C . LYS A 1 300 ? 2.582 6.648 14.695 1 96.06 300 LYS A C 1
ATOM 2472 O O . LYS A 1 300 ? 2.152 5.672 15.305 1 96.06 300 LYS A O 1
ATOM 2477 N N . PRO A 1 301 ? 2.875 6.629 13.43 1 96.44 301 PRO A N 1
ATOM 2478 C CA . PRO A 1 301 ? 2.605 5.414 12.664 1 96.44 301 PRO A CA 1
ATOM 2479 C C . PRO A 1 301 ? 3.658 4.328 12.883 1 96.44 301 PRO A C 1
ATOM 2481 O O . PRO A 1 301 ? 4.812 4.637 13.18 1 96.44 301 PRO A O 1
ATOM 2484 N N . THR A 1 302 ? 3.25 3.105 12.789 1 96.5 302 THR A N 1
ATOM 2485 C CA . THR A 1 302 ? 4.223 2.025 12.664 1 96.5 302 THR A CA 1
ATOM 2486 C C . THR A 1 302 ? 4.914 2.076 11.305 1 96.5 302 THR A C 1
ATOM 2488 O O . THR A 1 302 ? 4.465 2.785 10.398 1 96.5 302 THR A O 1
ATOM 2491 N N . PHE A 1 303 ? 5.988 1.359 11.258 1 97.06 303 PHE A N 1
ATOM 2492 C CA . PHE A 1 303 ? 6.699 1.333 9.984 1 97.06 303 PHE A CA 1
ATOM 2493 C C . PHE A 1 303 ? 5.797 0.818 8.875 1 97.06 303 PHE A C 1
ATOM 2495 O O . PHE A 1 303 ? 5.754 1.394 7.785 1 97.06 303 PHE A O 1
ATOM 2502 N N . SER A 1 304 ? 5.133 -0.279 9.109 1 95.94 304 SER A N 1
ATOM 2503 C CA . SER A 1 304 ? 4.301 -0.914 8.094 1 95.94 304 SER A CA 1
ATOM 2504 C C . SER A 1 304 ? 3.184 0.018 7.637 1 95.94 304 SER A C 1
ATOM 2506 O O . SER A 1 304 ? 2.859 0.065 6.449 1 95.94 304 SER A O 1
ATOM 2508 N N . GLN A 1 305 ? 2.602 0.729 8.539 1 94.81 305 GLN A N 1
ATOM 2509 C CA . GLN A 1 305 ? 1.552 1.681 8.188 1 94.81 305 GLN A CA 1
ATOM 2510 C C . GLN A 1 305 ? 2.096 2.807 7.316 1 94.81 305 GLN A C 1
ATOM 2512 O O . GLN A 1 305 ? 1.528 3.113 6.266 1 94.81 305 GLN A O 1
ATOM 2517 N N . LEU A 1 306 ? 3.141 3.365 7.781 1 97.31 306 LEU A N 1
ATOM 2518 C CA . LEU A 1 306 ? 3.773 4.449 7.039 1 97.31 306 LEU A CA 1
ATOM 2519 C C . LEU A 1 306 ? 4.129 4 5.625 1 97.31 306 LEU A C 1
ATOM 2521 O O . LEU A 1 306 ? 3.854 4.715 4.656 1 97.31 306 LEU A O 1
ATOM 2525 N N . TYR A 1 307 ? 4.727 2.863 5.52 1 97.25 307 TYR A N 1
ATOM 2526 C CA . TYR A 1 307 ? 5.223 2.355 4.246 1 97.25 307 TYR A CA 1
ATOM 2527 C C . TYR A 1 307 ? 4.074 2.045 3.293 1 97.25 307 TYR A C 1
ATOM 2529 O O . TYR A 1 307 ? 4.207 2.207 2.078 1 97.25 307 TYR A O 1
ATOM 2537 N N . THR A 1 308 ? 2.988 1.58 3.801 1 95 308 THR A N 1
ATOM 2538 C CA . THR A 1 308 ? 1.799 1.332 2.992 1 95 308 THR A CA 1
ATOM 2539 C C . THR A 1 308 ? 1.254 2.637 2.418 1 95 308 THR A C 1
ATOM 2541 O O . THR A 1 308 ? 0.877 2.695 1.246 1 95 308 THR A O 1
ATOM 2544 N N . PHE A 1 309 ? 1.182 3.695 3.223 1 95.25 309 PHE A N 1
ATOM 2545 C CA . PHE A 1 309 ? 0.712 4.992 2.752 1 95.25 309 PHE A CA 1
ATOM 2546 C C . PHE A 1 309 ? 1.642 5.547 1.679 1 95.25 309 PHE A C 1
ATOM 2548 O O . PHE A 1 309 ? 1.183 6.109 0.682 1 95.25 309 PHE A O 1
ATOM 2555 N N . LEU A 1 310 ? 2.912 5.371 1.894 1 97.44 310 LEU A N 1
ATOM 2556 C CA . LEU A 1 310 ? 3.906 5.816 0.924 1 97.44 310 LEU A CA 1
ATOM 2557 C C . LEU A 1 310 ? 3.723 5.105 -0.412 1 97.44 310 LEU A C 1
ATOM 2559 O O . LEU A 1 310 ? 3.707 5.75 -1.465 1 97.44 310 LEU A O 1
ATOM 2563 N N . SER A 1 311 ? 3.57 3.801 -0.327 1 96.69 311 SER A N 1
ATOM 2564 C CA . SER A 1 311 ? 3.432 2.998 -1.538 1 96.69 311 SER A CA 1
ATOM 2565 C C . SER A 1 311 ? 2.139 3.328 -2.275 1 96.69 311 SER A C 1
ATOM 2567 O O . SER A 1 311 ? 2.117 3.389 -3.506 1 96.69 311 SER A O 1
ATOM 2569 N N . ALA A 1 312 ? 1.104 3.498 -1.549 1 92.94 312 ALA A N 1
ATOM 2570 C CA . ALA A 1 312 ? -0.179 3.846 -2.156 1 92.94 312 ALA A CA 1
ATOM 2571 C C . ALA A 1 312 ? -0.109 5.207 -2.842 1 92.94 312 ALA A C 1
ATOM 2573 O O . ALA A 1 312 ? -0.599 5.371 -3.963 1 92.94 312 ALA A O 1
ATOM 2574 N N . SER A 1 313 ? 0.445 6.199 -2.162 1 94.62 313 SER A N 1
ATOM 2575 C CA . SER A 1 313 ? 0.594 7.523 -2.754 1 94.62 313 SER A CA 1
ATOM 2576 C C . SER A 1 313 ? 1.475 7.48 -3.998 1 94.62 313 SER A C 1
ATOM 2578 O O . SER A 1 313 ? 1.202 8.164 -4.984 1 94.62 313 SER A O 1
ATOM 2580 N N . PHE A 1 314 ? 2.477 6.684 -3.92 1 96.38 314 PHE A N 1
ATOM 2581 C CA . PHE A 1 314 ? 3.402 6.512 -5.035 1 96.38 314 PHE A CA 1
ATOM 2582 C C . PHE A 1 314 ? 2.684 5.949 -6.254 1 96.38 314 PHE A C 1
ATOM 2584 O O . PHE A 1 314 ? 2.896 6.414 -7.375 1 96.38 314 PHE A O 1
ATOM 2591 N N . LYS A 1 315 ? 1.922 4.965 -6.066 1 93.81 315 LYS A N 1
ATOM 2592 C CA . LYS A 1 315 ? 1.195 4.309 -7.152 1 93.81 315 LYS A CA 1
ATOM 2593 C C . LYS A 1 315 ? 0.212 5.273 -7.812 1 93.81 315 LYS A C 1
ATOM 2595 O O . LYS A 1 315 ? 0.086 5.293 -9.039 1 93.81 315 LYS A O 1
ATOM 2600 N N . GLU A 1 316 ? -0.417 6.117 -7.027 1 91.38 316 GLU A N 1
ATOM 2601 C CA . GLU A 1 316 ? -1.508 6.953 -7.523 1 91.38 316 GLU A CA 1
ATOM 2602 C C . GLU A 1 316 ? -0.996 8.312 -7.98 1 91.38 316 GLU A C 1
ATOM 2604 O O . GLU A 1 316 ? -1.761 9.125 -8.508 1 91.38 316 GLU A O 1
ATOM 2609 N N . LEU A 1 317 ? 0.25 8.555 -7.77 1 93.62 317 LEU A N 1
ATOM 2610 C CA . LEU A 1 317 ? 0.821 9.844 -8.148 1 93.62 317 LEU A CA 1
ATOM 2611 C C . LEU A 1 317 ? 0.702 10.07 -9.648 1 93.62 317 LEU A C 1
ATOM 2613 O O . LEU A 1 317 ? 1.194 9.266 -10.445 1 93.62 317 LEU A O 1
ATOM 2617 N N . PRO A 1 318 ? 0.095 11.094 -10.07 1 91.19 318 PRO A N 1
ATOM 2618 C CA . PRO A 1 318 ? -0.018 11.383 -11.5 1 91.19 318 PRO A CA 1
ATOM 2619 C C . PRO A 1 318 ? 1.323 11.734 -12.141 1 91.19 318 PRO A C 1
ATOM 2621 O O . PRO A 1 318 ? 2.314 11.938 -11.43 1 91.19 318 PRO A O 1
ATOM 2624 N N . ALA A 1 319 ? 1.333 11.844 -13.453 1 90.62 319 ALA A N 1
ATOM 2625 C CA . ALA A 1 319 ? 2.537 12.25 -14.172 1 90.62 319 ALA A CA 1
ATOM 2626 C C . ALA A 1 319 ? 2.912 13.695 -13.844 1 90.62 319 ALA A C 1
ATOM 2628 O O . ALA A 1 319 ? 2.035 14.547 -13.672 1 90.62 319 ALA A O 1
ATOM 2629 N N . ASN A 1 320 ? 4.117 14 -13.727 1 93.56 320 ASN A N 1
ATOM 2630 C CA . ASN A 1 320 ? 4.66 15.328 -13.461 1 93.56 320 ASN A CA 1
ATOM 2631 C C . ASN A 1 320 ? 4.207 15.859 -12.109 1 93.56 320 ASN A C 1
ATOM 2633 O O . ASN A 1 320 ? 3.863 17.047 -11.984 1 93.56 320 ASN A O 1
ATOM 2637 N N . SER A 1 321 ? 3.994 14.984 -11.234 1 96.5 321 SER A N 1
ATOM 2638 C CA . SER A 1 321 ? 3.598 15.383 -9.883 1 96.5 321 SER A CA 1
ATOM 2639 C C . SER A 1 321 ? 4.66 15.008 -8.859 1 96.5 321 SER A C 1
ATOM 2641 O O . SER A 1 321 ? 5.555 14.211 -9.148 1 96.5 321 SER A O 1
ATOM 2643 N N . VAL A 1 322 ? 4.484 15.609 -7.723 1 98.06 322 VAL A N 1
ATOM 2644 C CA . VAL A 1 322 ? 5.48 15.453 -6.664 1 98.06 322 VAL A CA 1
ATOM 2645 C C . VAL A 1 322 ? 4.824 14.852 -5.422 1 98.06 322 VAL A C 1
ATOM 2647 O O . VAL A 1 322 ? 3.68 15.18 -5.098 1 98.06 322 VAL A O 1
ATOM 2650 N N . LEU A 1 323 ? 5.547 13.914 -4.848 1 98.38 323 LEU A N 1
ATOM 2651 C CA . LEU A 1 323 ? 5.207 13.461 -3.504 1 98.38 323 LEU A CA 1
ATOM 2652 C C . LEU A 1 323 ? 6.074 14.156 -2.459 1 98.38 323 LEU A C 1
ATOM 2654 O O . LEU A 1 323 ? 7.305 14.117 -2.543 1 98.38 323 LEU A O 1
ATOM 2658 N N . LEU A 1 324 ? 5.43 14.859 -1.519 1 98.81 324 LEU A N 1
ATOM 2659 C CA . LEU A 1 324 ? 6.137 15.477 -0.4 1 98.81 324 LEU A CA 1
ATOM 2660 C C . LEU A 1 324 ? 6.027 14.609 0.853 1 98.81 324 LEU A C 1
ATOM 2662 O O . LEU A 1 324 ? 4.934 14.156 1.205 1 98.81 324 LEU A O 1
ATOM 2666 N N . VAL A 1 325 ? 7.16 14.289 1.454 1 98.75 325 VAL A N 1
ATOM 2667 C CA . VAL A 1 325 ? 7.195 13.555 2.7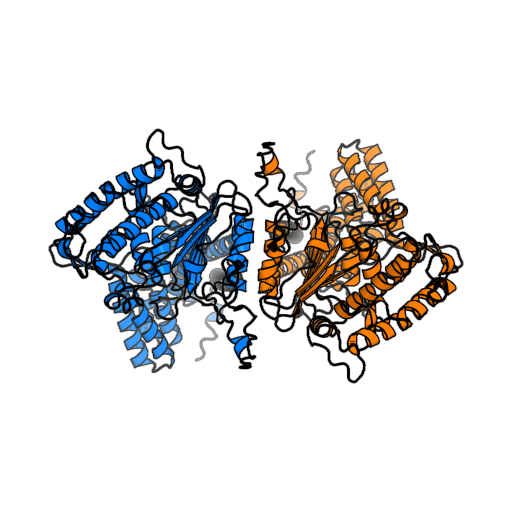13 1 98.75 325 VAL A CA 1
ATOM 2668 C C . VAL A 1 325 ? 7.777 14.43 3.814 1 98.75 325 VAL A C 1
ATOM 2670 O O . VAL A 1 325 ? 8.945 14.82 3.752 1 98.75 325 VAL A O 1
ATOM 2673 N N . TYR A 1 326 ? 6.941 14.82 4.758 1 98.81 326 TYR A N 1
ATOM 2674 C CA . TYR A 1 326 ? 7.367 15.578 5.93 1 98.81 326 TYR A CA 1
ATOM 2675 C C . TYR A 1 326 ? 7.484 14.672 7.148 1 98.81 326 TYR A C 1
ATOM 2677 O O . TYR A 1 326 ? 6.504 14.047 7.566 1 98.81 326 TYR A O 1
ATOM 2685 N N . LEU A 1 327 ? 8.703 14.609 7.727 1 98.56 327 LEU A N 1
ATOM 2686 C CA . LEU A 1 327 ? 8.992 13.758 8.875 1 98.56 327 LEU A CA 1
ATOM 2687 C C . LEU A 1 327 ? 9.383 14.594 10.086 1 98.56 327 LEU A C 1
ATOM 2689 O O . LEU A 1 327 ? 10.469 15.172 10.133 1 98.56 327 LEU A O 1
ATOM 2693 N N . SER A 1 328 ? 8.508 14.75 11.008 1 97.56 328 SER A N 1
ATOM 2694 C CA . SER A 1 328 ? 8.812 15.289 12.328 1 97.56 328 SER A CA 1
ATOM 2695 C C . SER A 1 328 ? 8.867 14.18 13.375 1 97.56 328 SER A C 1
ATOM 2697 O O . SER A 1 328 ? 7.828 13.773 13.906 1 97.56 328 SER A O 1
ATOM 2699 N N . ALA A 1 329 ? 10.062 13.703 13.695 1 96.31 329 ALA A N 1
ATOM 2700 C CA . ALA A 1 329 ? 10.18 12.516 14.539 1 96.31 329 ALA A CA 1
ATOM 2701 C C . ALA A 1 329 ? 11.5 12.508 15.297 1 96.31 329 ALA A C 1
ATOM 2703 O O . ALA A 1 329 ? 12.461 13.172 14.898 1 96.31 329 ALA A O 1
ATOM 2704 N N . THR A 1 330 ? 11.547 11.719 16.375 1 95.69 330 THR A N 1
ATOM 2705 C CA . THR A 1 330 ? 12.758 11.539 17.172 1 95.69 330 THR A CA 1
ATOM 2706 C C . THR A 1 330 ? 13.812 10.766 16.375 1 95.69 330 THR A C 1
ATOM 2708 O O . THR A 1 330 ? 13.484 9.836 15.641 1 95.69 330 THR A O 1
ATOM 2711 N N . GLY A 1 331 ? 15.117 11.164 16.547 1 95.75 331 GLY A N 1
ATOM 2712 C CA . GLY A 1 331 ? 16.203 10.531 15.812 1 95.75 331 GLY A CA 1
ATOM 2713 C C . GLY A 1 331 ? 16.594 9.188 16.391 1 95.75 331 GLY A C 1
ATOM 2714 O O . GLY A 1 331 ? 16.547 8.984 17.609 1 95.75 331 GLY A O 1
ATOM 2715 N N . VAL A 1 332 ? 16.844 8.234 15.523 1 95.25 332 VAL A N 1
ATOM 2716 C CA . VAL A 1 332 ? 17.453 6.953 15.859 1 95.25 332 VAL A CA 1
ATOM 2717 C C . VAL A 1 332 ? 18.906 6.934 15.391 1 95.25 332 VAL A C 1
ATOM 2719 O O . VAL A 1 332 ? 19.203 7.258 14.242 1 95.25 332 VAL A O 1
ATOM 2722 N N . PHE A 1 333 ? 19.766 6.535 16.297 1 92.88 333 PHE A N 1
ATOM 2723 C CA . PHE A 1 333 ? 21.203 6.578 15.992 1 92.88 333 PHE A CA 1
ATOM 2724 C C . PHE A 1 333 ? 21.781 5.172 15.938 1 92.88 333 PHE A C 1
ATOM 2726 O O . PHE A 1 333 ? 21.281 4.262 16.609 1 92.88 333 PHE A O 1
ATOM 2733 N N . PRO A 1 334 ? 22.766 5 15.078 1 87.81 334 PRO A N 1
ATOM 2734 C CA . PRO A 1 334 ? 23.406 3.684 15.016 1 87.81 334 PRO A CA 1
ATOM 2735 C C . PRO A 1 334 ? 24.141 3.334 16.297 1 87.81 334 PRO A C 1
ATOM 2737 O O . PRO A 1 334 ? 24.641 4.227 17 1 87.81 334 PRO A O 1
ATOM 2740 N N . THR A 1 335 ? 24.156 2.141 16.906 1 75.88 335 THR A N 1
ATOM 2741 C CA . THR A 1 335 ? 24.828 1.723 18.141 1 75.88 335 THR A CA 1
ATOM 2742 C C . THR A 1 335 ? 26.312 1.493 17.891 1 75.88 335 THR A C 1
ATOM 2744 O O . THR A 1 335 ? 27.141 1.663 18.797 1 75.88 335 THR A O 1
ATOM 2747 N N . GLY A 1 336 ? 26.844 1.046 16.688 1 66.62 336 GLY A N 1
ATOM 2748 C CA . GLY A 1 336 ? 28.25 0.701 16.578 1 66.62 336 GLY A CA 1
ATOM 2749 C C . GLY A 1 336 ? 28.953 1.444 15.469 1 66.62 336 GLY A C 1
ATOM 2750 O O . GLY A 1 336 ? 28.328 2.189 14.711 1 66.62 336 GLY A O 1
ATOM 2751 N N . ARG A 1 337 ? 30.422 1.773 15.711 1 56.81 337 ARG A N 1
ATOM 2752 C CA . ARG A 1 337 ? 31.344 2.461 14.812 1 56.81 337 ARG A CA 1
ATOM 2753 C C . ARG A 1 337 ? 31.375 1.806 13.438 1 56.81 337 ARG A C 1
ATOM 2755 O O . ARG A 1 337 ? 32.125 0.875 13.195 1 56.81 337 ARG A O 1
ATOM 2762 N N . LEU A 1 338 ? 30.234 1.424 12.93 1 53.03 338 LEU A N 1
ATOM 2763 C CA . LEU A 1 338 ? 30.359 0.588 11.734 1 53.03 338 LEU A CA 1
ATOM 2764 C C . LEU A 1 338 ? 30.828 1.41 10.539 1 53.03 338 LEU A C 1
ATOM 2766 O O . LEU A 1 338 ? 30.578 2.615 10.477 1 53.03 338 LEU A O 1
ATOM 2770 N N . ASP A 1 339 ? 31.859 1.038 9.867 1 54.88 339 ASP A N 1
ATOM 2771 C CA . ASP A 1 339 ? 32.312 1.477 8.547 1 54.88 339 ASP A CA 1
ATOM 2772 C C . ASP A 1 339 ? 31.141 1.852 7.66 1 54.88 339 ASP A C 1
ATOM 2774 O O . ASP A 1 339 ? 30.297 1.008 7.352 1 54.88 339 ASP A O 1
ATOM 2778 N N . TYR A 1 340 ? 30.562 3.107 7.828 1 57.22 340 TYR A N 1
ATOM 2779 C CA . TYR A 1 340 ? 29.422 3.824 7.281 1 57.22 340 TYR A CA 1
ATOM 2780 C C . TYR A 1 340 ? 29.344 3.656 5.77 1 57.22 340 TYR A C 1
ATOM 2782 O O . TYR A 1 340 ? 29.984 4.402 5.023 1 57.22 340 TYR A O 1
ATOM 2790 N N . GLU A 1 341 ? 28.891 2.398 5.324 1 67.88 341 GLU A N 1
ATOM 2791 C CA . GLU A 1 341 ? 28.984 2.258 3.873 1 67.88 341 GLU A CA 1
ATOM 2792 C C . GLU A 1 341 ? 27.609 2.334 3.223 1 67.88 341 GLU A C 1
ATOM 2794 O O . GLU A 1 341 ? 27.469 2.812 2.094 1 67.88 341 GLU A O 1
ATOM 2799 N N . GLY A 1 342 ? 26.469 2.174 4.047 1 79.56 342 GLY A N 1
ATOM 2800 C CA . GLY A 1 342 ? 25.266 1.996 3.26 1 79.56 342 GLY A CA 1
ATOM 2801 C C . GLY A 1 342 ? 24.094 2.818 3.768 1 79.56 342 GLY A C 1
ATOM 2802 O O . GLY A 1 342 ? 24.203 3.5 4.789 1 79.56 342 GLY A O 1
ATOM 2803 N N . PRO A 1 343 ? 23.078 2.992 3.129 1 88.44 343 PRO A N 1
ATOM 2804 C CA . PRO A 1 343 ? 21.922 3.834 3.424 1 88.44 343 PRO A CA 1
ATOM 2805 C C . PRO A 1 343 ? 21.172 3.398 4.688 1 88.44 343 PRO A C 1
ATOM 2807 O O . PRO A 1 343 ? 20.297 4.113 5.168 1 88.44 343 PRO A O 1
ATOM 2810 N N . TYR A 1 344 ? 21.578 2.262 5.348 1 90.94 344 TYR A N 1
ATOM 2811 C CA . TYR A 1 344 ? 20.922 1.792 6.562 1 90.94 344 TYR A CA 1
ATOM 2812 C C . TYR A 1 344 ? 21.844 1.907 7.766 1 90.94 344 TYR A C 1
ATOM 2814 O O . TYR A 1 344 ? 21.5 1.483 8.867 1 90.94 344 TYR A O 1
ATOM 2822 N N . ASP A 1 345 ? 22.969 2.555 7.617 1 89.81 345 ASP A N 1
ATOM 2823 C CA . ASP A 1 345 ? 24 2.537 8.656 1 89.81 345 ASP A CA 1
ATOM 2824 C C . ASP A 1 345 ? 23.969 3.828 9.469 1 89.81 345 ASP A C 1
ATOM 2826 O O . ASP A 1 345 ? 24.688 3.949 10.477 1 89.81 345 ASP A O 1
ATOM 2830 N N . PHE A 1 346 ? 23.125 4.793 9.109 1 90.94 346 PHE A N 1
ATOM 2831 C CA . PHE A 1 346 ? 23.156 6.102 9.75 1 90.94 346 PHE A CA 1
ATOM 2832 C C . PHE A 1 346 ? 21.969 6.285 10.672 1 90.94 346 PHE A C 1
ATOM 2834 O O . PHE A 1 346 ? 21.75 7.375 11.211 1 90.94 346 PHE A O 1
ATOM 2841 N N . GLY A 1 347 ? 21.234 5.211 10.797 1 93.12 347 GLY A N 1
ATOM 2842 C CA . GLY A 1 347 ? 19.984 5.375 11.523 1 93.12 347 GLY A CA 1
ATOM 2843 C C . GLY A 1 347 ? 18.906 6.082 10.719 1 93.12 347 GLY A C 1
ATOM 2844 O O . GLY A 1 347 ? 18.797 5.875 9.508 1 93.12 347 GLY A O 1
ATOM 2845 N N . GLY A 1 348 ? 18.078 6.805 11.375 1 96.06 348 GLY A N 1
ATOM 2846 C CA . GLY A 1 348 ? 16.969 7.496 10.742 1 96.06 348 GLY A CA 1
ATOM 2847 C C . GLY A 1 348 ? 16.016 8.133 11.742 1 96.06 348 GLY A C 1
ATOM 2848 O O . GLY A 1 348 ? 16.453 8.789 12.688 1 96.06 348 GLY A O 1
ATOM 2849 N N . VAL A 1 349 ? 14.781 8.031 11.453 1 97.38 349 VAL A N 1
ATOM 2850 C CA . VAL A 1 349 ? 13.781 8.602 12.344 1 97.38 349 VAL A CA 1
ATO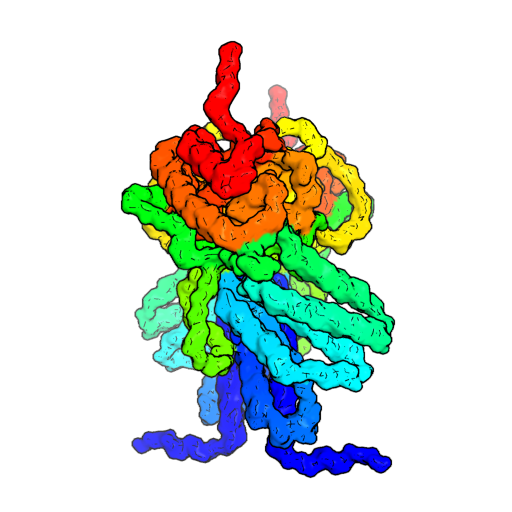M 2851 C C . VAL A 1 349 ? 12.914 7.492 12.938 1 97.38 349 VAL A C 1
ATOM 2853 O O . VAL A 1 349 ? 12.609 6.508 12.258 1 97.38 349 VAL A O 1
ATOM 2856 N N . LEU A 1 350 ? 12.461 7.684 14.102 1 96.31 350 LEU A N 1
ATOM 2857 C CA . LEU A 1 350 ? 11.75 6.688 14.898 1 96.31 350 LEU A CA 1
ATOM 2858 C C . LEU A 1 350 ? 10.344 6.465 14.359 1 96.31 350 LEU A C 1
ATOM 2860 O O . LEU A 1 350 ? 9.664 7.414 13.961 1 96.31 350 LEU A O 1
ATOM 2864 N N . THR A 1 351 ? 9.914 5.211 14.242 1 94.75 351 THR A N 1
ATOM 2865 C CA . THR A 1 351 ? 8.523 4.828 14.008 1 94.75 351 THR A CA 1
ATOM 2866 C C . THR A 1 351 ? 7.953 4.098 15.219 1 94.75 351 THR A C 1
ATOM 2868 O O . THR A 1 351 ? 8.703 3.65 16.094 1 94.75 351 THR A O 1
ATOM 2871 N N . ASN A 1 352 ? 6.637 4.004 15.297 1 92.81 352 ASN A N 1
ATOM 2872 C CA . ASN A 1 352 ? 5.961 3.432 16.453 1 92.81 352 ASN A CA 1
ATOM 2873 C C . ASN A 1 352 ? 6.066 1.91 16.469 1 92.81 352 ASN A C 1
ATOM 2875 O O . ASN A 1 352 ? 6.238 1.283 15.43 1 92.81 352 ASN A O 1
ATOM 2879 N N . THR A 1 353 ? 6.121 1.356 17.75 1 83.81 353 THR A N 1
ATOM 2880 C CA . THR A 1 353 ? 6.117 -0.091 17.922 1 83.81 353 THR A CA 1
ATOM 2881 C C . THR A 1 353 ? 4.715 -0.59 18.266 1 83.81 353 THR A C 1
ATOM 2883 O O . THR A 1 353 ? 3.939 0.119 18.922 1 83.81 353 THR A O 1
ATOM 2886 N N . ASN A 1 354 ? 3.99 -1.327 17.531 1 63.59 354 ASN A N 1
ATOM 2887 C CA . ASN A 1 354 ? 2.697 -1.875 17.938 1 63.59 354 ASN A CA 1
ATOM 2888 C C . ASN A 1 354 ? 2.771 -2.545 19.297 1 63.59 354 ASN A C 1
ATOM 2890 O O . ASN A 1 354 ? 3.666 -3.355 19.547 1 63.59 354 ASN A O 1
ATOM 2894 N N . ARG A 1 355 ? 2.432 -1.952 20.422 1 49.59 355 ARG A N 1
ATOM 2895 C CA . ARG A 1 355 ? 2.412 -2.518 21.766 1 49.59 355 ARG A CA 1
ATOM 2896 C C . ARG A 1 355 ? 2.066 -4.004 21.734 1 49.59 355 ARG A C 1
ATOM 2898 O O . ARG A 1 355 ? 2.385 -4.742 22.672 1 49.59 355 ARG A O 1
ATOM 2905 N N . ASP A 1 356 ? 1.015 -4.402 21.078 1 40.12 356 ASP A N 1
ATOM 2906 C CA . ASP A 1 356 ? 0.58 -5.773 21.328 1 40.12 356 ASP A CA 1
ATOM 2907 C C . ASP A 1 356 ? 1.734 -6.758 21.141 1 40.12 356 ASP A C 1
ATOM 2909 O O . ASP A 1 356 ? 1.646 -7.91 21.562 1 40.12 356 ASP A O 1
ATOM 2913 N N . VAL A 1 357 ? 2.592 -6.496 20.219 1 39.97 357 VAL A N 1
ATOM 2914 C CA . VAL A 1 357 ? 3.656 -7.488 20.109 1 39.97 357 VAL A CA 1
ATOM 2915 C C . VAL A 1 357 ? 4.691 -7.246 21.203 1 39.97 357 VAL A C 1
ATOM 2917 O O . VAL A 1 357 ? 5.648 -8.016 21.344 1 39.97 357 VAL A O 1
ATOM 2920 N N . VAL A 1 358 ? 4.754 -6.094 21.766 1 36.66 358 VAL A N 1
ATOM 2921 C CA . VAL A 1 358 ? 5.785 -5.855 22.766 1 36.66 358 VAL A CA 1
ATOM 2922 C C . VAL A 1 358 ? 5.488 -6.68 24.016 1 36.66 358 VAL A C 1
ATOM 2924 O O . VAL A 1 358 ? 6.172 -6.543 25.047 1 36.66 358 VAL A O 1
ATOM 2927 N N . ASN A 1 359 ? 4.355 -7.184 24.203 1 34.25 359 ASN A N 1
ATOM 2928 C CA . ASN A 1 359 ? 4.5 -7.82 25.5 1 34.25 359 ASN A CA 1
ATOM 2929 C C . ASN A 1 359 ? 5.836 -8.547 25.625 1 34.25 359 ASN A C 1
ATOM 2931 O O . ASN A 1 359 ? 6.168 -9.07 26.688 1 34.25 359 ASN A O 1
ATOM 2935 N N . GLY A 1 360 ? 6.172 -9.484 24.703 1 31.8 360 GLY A N 1
ATOM 2936 C CA . GLY A 1 360 ? 7.367 -10.18 25.156 1 31.8 360 GLY A CA 1
ATOM 2937 C C . GLY A 1 360 ? 8.602 -9.289 25.188 1 31.8 360 GLY A C 1
ATOM 2938 O O . GLY A 1 360 ? 8.922 -8.641 24.188 1 31.8 360 GLY A O 1
ATOM 2939 N N . GLU A 1 361 ? 8.945 -8.516 26.203 1 35.53 361 GLU A N 1
ATOM 2940 C CA . GLU A 1 361 ? 10.172 -8.047 26.844 1 35.53 361 GLU A CA 1
ATOM 2941 C C . GLU A 1 361 ? 11.398 -8.727 26.234 1 35.53 361 GLU A C 1
ATOM 2943 O O . GLU A 1 361 ? 12.484 -8.688 26.828 1 35.53 361 GLU A O 1
ATOM 2948 N N . THR A 1 362 ? 11.281 -9.773 25.516 1 35.25 362 THR A N 1
ATOM 2949 C CA . THR A 1 362 ? 12.641 -10.266 25.344 1 35.25 362 THR A CA 1
ATOM 2950 C C . THR A 1 362 ? 13.508 -9.234 24.625 1 35.25 362 THR A C 1
ATOM 2952 O O . THR A 1 362 ? 13.273 -8.93 23.453 1 35.25 362 THR A O 1
ATOM 2955 N N . VAL A 1 363 ? 13.875 -8.148 25.281 1 41.5 363 VAL A N 1
ATOM 2956 C CA . VAL A 1 363 ? 15.141 -7.484 24.953 1 41.5 363 VAL A CA 1
ATOM 2957 C C . VAL A 1 363 ? 16.031 -8.438 24.156 1 41.5 363 VAL A C 1
ATOM 2959 O O . VAL A 1 363 ? 16.641 -9.344 24.734 1 41.5 363 VAL A O 1
ATOM 2962 N N . GLN A 1 364 ? 15.625 -9.039 23.25 1 42.31 364 GLN A N 1
ATOM 2963 C CA . GLN A 1 364 ? 16.594 -9.852 22.531 1 42.31 364 GLN A CA 1
ATOM 2964 C C . GLN A 1 364 ? 17.906 -9.094 22.328 1 42.31 364 GLN A C 1
ATOM 2966 O O . GLN A 1 364 ? 17.891 -7.902 22 1 42.31 364 GLN A O 1
ATOM 2971 N N . LYS A 1 365 ? 18.953 -9.422 23.016 1 44.34 365 LYS A N 1
ATOM 2972 C CA . LYS A 1 365 ? 20.328 -9.023 22.75 1 44.34 365 LYS A CA 1
ATOM 2973 C C . LYS A 1 365 ? 20.531 -8.711 21.266 1 44.34 365 LYS A C 1
ATOM 2975 O O . LYS A 1 365 ? 20.594 -9.617 20.438 1 44.34 365 LYS A O 1
ATOM 2980 N N . ARG A 1 366 ? 20.078 -7.5 20.891 1 54.09 366 ARG A N 1
ATOM 2981 C CA . ARG A 1 366 ? 20.344 -7.051 19.531 1 54.09 366 ARG A CA 1
ATOM 2982 C C . ARG A 1 366 ? 21.812 -7.195 19.172 1 54.09 366 ARG A C 1
ATOM 2984 O O . ARG A 1 366 ? 22.688 -6.727 19.922 1 54.09 366 ARG A O 1
ATOM 2991 N N . ASN A 1 367 ? 22.016 -8.078 18.344 1 61.84 367 ASN A N 1
ATOM 2992 C CA . ASN A 1 367 ? 23.359 -8.148 17.766 1 61.84 367 ASN A CA 1
ATOM 2993 C C . ASN A 1 367 ? 23.797 -6.801 17.188 1 61.84 367 ASN A C 1
ATOM 2995 O O . ASN A 1 367 ? 23 -6.109 16.547 1 61.84 367 ASN A O 1
ATOM 2999 N N . GLN A 1 368 ? 24.719 -6.191 17.734 1 62.28 368 GLN A N 1
ATOM 3000 C CA . GLN A 1 368 ? 25.297 -4.914 17.344 1 62.28 368 GLN A CA 1
ATOM 3001 C C . GLN A 1 368 ? 25.297 -4.75 15.828 1 62.28 368 GLN A C 1
ATOM 3003 O O . GLN A 1 368 ? 25.328 -3.625 15.32 1 62.28 368 GLN A O 1
ATOM 3008 N N . ALA A 1 369 ? 25.031 -5.855 15.133 1 74.06 369 ALA A N 1
ATOM 3009 C CA . ALA A 1 369 ? 25.125 -5.789 13.672 1 74.06 369 ALA A CA 1
ATOM 3010 C C . ALA A 1 369 ? 23.766 -5.531 13.039 1 74.06 369 ALA A C 1
ATOM 3012 O O . ALA A 1 369 ? 23.688 -5.094 11.883 1 74.06 369 ALA A O 1
ATOM 3013 N N . GLN A 1 370 ? 22.734 -5.559 13.883 1 85 370 GLN A N 1
ATOM 3014 C CA . GLN A 1 370 ? 21.391 -5.422 13.305 1 85 370 GLN A CA 1
ATOM 3015 C C . GLN A 1 370 ? 20.906 -3.977 13.383 1 85 370 GLN A C 1
ATOM 3017 O O . GLN A 1 370 ? 21.234 -3.256 14.328 1 85 370 GLN A O 1
ATOM 3022 N N . LYS A 1 371 ? 20.219 -3.605 12.375 1 90.12 371 LYS A N 1
ATOM 3023 C CA . LYS A 1 371 ? 19.656 -2.26 12.305 1 90.12 371 LYS A CA 1
ATOM 3024 C C . LYS A 1 371 ? 18.328 -2.18 13.047 1 90.12 371 LYS A C 1
ATOM 3026 O O . LYS A 1 371 ? 17.672 -3.197 13.273 1 90.12 371 LYS A O 1
ATOM 3031 N N . GLU A 1 372 ? 17.984 -0.969 13.445 1 89.69 372 GLU A N 1
ATOM 3032 C CA . GLU A 1 372 ? 16.734 -0.759 14.172 1 89.69 372 GLU A CA 1
ATOM 3033 C C . GLU A 1 372 ? 15.523 -0.975 13.258 1 89.69 372 GLU A C 1
ATOM 3035 O O . GLU A 1 372 ? 15.383 -0.301 12.234 1 89.69 372 GLU A O 1
ATOM 3040 N N . MET A 1 373 ? 14.672 -1.821 13.664 1 91.75 373 MET A N 1
ATOM 3041 C CA . MET A 1 373 ? 13.531 -2.195 12.82 1 91.75 373 MET A CA 1
ATOM 3042 C C . MET A 1 373 ? 12.453 -1.124 12.867 1 91.75 373 MET A C 1
ATOM 3044 O O . MET A 1 373 ? 11.727 -0.927 11.891 1 91.75 373 MET A O 1
ATOM 3048 N N . HIS A 1 374 ? 12.273 -0.467 13.969 1 93.5 374 HIS A N 1
ATOM 3049 C CA . HIS A 1 374 ? 11.258 0.569 14.133 1 93.5 374 HIS A CA 1
ATOM 3050 C C . HIS A 1 374 ? 11.828 1.95 13.828 1 93.5 374 HIS A C 1
ATOM 3052 O O . HIS A 1 374 ? 11.805 2.838 14.68 1 93.5 374 HIS A O 1
ATOM 3058 N N . CYS A 1 375 ? 12.289 2.031 12.648 1 96.38 375 CYS A N 1
ATOM 3059 C CA . CYS A 1 375 ? 12.984 3.213 12.156 1 96.38 375 CYS A CA 1
ATOM 3060 C C . CYS A 1 375 ? 12.812 3.365 10.648 1 96.38 375 CYS A C 1
ATOM 3062 O O . CYS A 1 375 ? 12.781 2.373 9.922 1 96.38 375 CYS A O 1
ATOM 3064 N N . LEU A 1 376 ? 12.547 4.527 10.195 1 97.69 376 LEU A N 1
ATOM 3065 C CA . LEU A 1 376 ? 12.609 4.816 8.766 1 97.69 376 LEU A CA 1
ATOM 3066 C C . LEU A 1 376 ? 14.016 5.266 8.367 1 97.69 376 LEU A C 1
ATOM 3068 O O . LEU A 1 376 ? 14.391 6.414 8.602 1 97.69 376 LEU A O 1
ATOM 3072 N N . HIS A 1 377 ? 14.773 4.398 7.785 1 95.88 377 HIS A N 1
ATOM 3073 C CA . HIS A 1 377 ? 16.125 4.68 7.316 1 95.88 377 HIS A CA 1
ATOM 3074 C C . HIS A 1 377 ? 16.094 5.355 5.949 1 95.88 377 HIS A C 1
ATOM 3076 O O . HIS A 1 377 ? 15.125 5.227 5.203 1 95.88 377 HIS A O 1
ATOM 3082 N N . PRO A 1 378 ? 17.141 6.117 5.625 1 95.19 378 PRO A N 1
ATOM 3083 C CA . PRO A 1 378 ? 17.203 6.719 4.289 1 95.19 378 PRO A CA 1
ATOM 3084 C C . PRO A 1 378 ? 17.016 5.691 3.174 1 95.19 378 PRO A C 1
ATOM 3086 O O . PRO A 1 378 ? 16.344 5.984 2.172 1 95.19 378 PRO A O 1
ATOM 3089 N N . GLY A 1 379 ? 17.531 4.457 3.393 1 94.88 379 GLY A N 1
ATOM 3090 C CA . GLY A 1 379 ? 17.422 3.41 2.387 1 94.88 379 GLY A CA 1
ATOM 3091 C C . GLY A 1 379 ? 15.984 3.012 2.1 1 94.88 379 GLY A C 1
ATOM 3092 O O . GLY A 1 379 ? 15.68 2.52 1.012 1 94.88 379 GLY A O 1
ATOM 3093 N N . ASP A 1 380 ? 15.117 3.172 3.059 1 97.12 380 ASP A N 1
ATOM 3094 C CA . ASP A 1 380 ? 13.711 2.811 2.908 1 97.12 380 ASP A CA 1
ATOM 3095 C C . ASP A 1 380 ? 13.008 3.732 1.911 1 97.12 380 ASP A C 1
ATOM 3097 O O . ASP A 1 380 ? 11.93 3.41 1.41 1 97.12 380 ASP A O 1
ATOM 3101 N N . LEU A 1 381 ? 13.594 4.84 1.563 1 97.25 381 LEU A N 1
ATOM 3102 C CA . LEU A 1 381 ? 12.961 5.809 0.68 1 97.25 381 LEU A CA 1
ATOM 3103 C C . LEU A 1 381 ? 13.43 5.625 -0.759 1 97.25 381 LEU A C 1
ATOM 3105 O O . LEU A 1 381 ? 12.844 6.195 -1.685 1 97.25 381 LEU A O 1
ATOM 3109 N N . PHE A 1 382 ? 14.414 4.797 -1.03 1 96 382 PHE A N 1
ATOM 3110 C CA . PHE A 1 382 ? 15.039 4.664 -2.342 1 96 382 PHE A CA 1
ATOM 3111 C C . PHE A 1 382 ? 14.016 4.215 -3.383 1 96 382 PHE A C 1
ATOM 3113 O O . PHE A 1 382 ? 13.992 4.742 -4.496 1 96 382 PHE A O 1
ATOM 3120 N N . PRO A 1 383 ? 13.188 3.225 -3.025 1 97.06 383 PRO A N 1
ATOM 3121 C CA . PRO A 1 383 ? 12.227 2.789 -4.039 1 97.06 383 PRO A CA 1
ATOM 3122 C C . PRO A 1 383 ? 11.328 3.924 -4.523 1 97.06 383 PRO A C 1
ATOM 3124 O O . PRO A 1 383 ? 10.883 3.916 -5.676 1 97.06 383 PRO A O 1
ATOM 3127 N N . PHE A 1 384 ? 11.086 4.902 -3.725 1 97.44 384 PHE A N 1
ATOM 3128 C CA . PHE A 1 384 ? 10.133 5.957 -4.039 1 97.44 384 PHE A CA 1
ATOM 3129 C C . PHE A 1 384 ? 10.812 7.09 -4.809 1 97.44 384 PHE A C 1
ATOM 3131 O O . PHE A 1 384 ? 10.148 8.023 -5.254 1 97.44 384 PHE A O 1
ATOM 3138 N N . THR A 1 385 ? 12.133 7.016 -4.977 1 96.56 385 THR A N 1
ATOM 3139 C CA . THR A 1 385 ? 12.859 8.039 -5.723 1 96.56 385 THR A CA 1
ATOM 3140 C C . THR A 1 385 ? 12.703 7.82 -7.227 1 96.56 385 THR A C 1
ATOM 3142 O O . THR A 1 385 ? 13.312 8.531 -8.023 1 96.56 385 THR A O 1
ATOM 3145 N N . ARG A 1 386 ? 11.906 6.816 -7.656 1 96.5 386 ARG A N 1
ATOM 3146 C CA . ARG A 1 386 ? 11.594 6.566 -9.055 1 96.5 386 ARG A CA 1
ATOM 3147 C C . ARG A 1 386 ? 10.664 7.641 -9.609 1 96.5 386 ARG A C 1
ATOM 3149 O O . ARG A 1 386 ? 10.477 7.738 -10.828 1 96.5 386 ARG A O 1
ATOM 3156 N N . LYS A 1 387 ? 10.047 8.422 -8.773 1 96.81 387 LYS A N 1
ATOM 3157 C CA . LYS A 1 387 ? 9.266 9.617 -9.086 1 96.81 387 LYS A CA 1
ATOM 3158 C C . LYS A 1 387 ? 9.773 10.828 -8.312 1 96.81 387 LYS A C 1
ATOM 3160 O O . LYS A 1 387 ? 10.531 10.688 -7.352 1 96.81 387 LYS A O 1
ATOM 3165 N N . PRO A 1 388 ? 9.438 12.07 -8.773 1 97.56 388 PRO A N 1
ATOM 3166 C CA . PRO A 1 388 ? 9.898 13.25 -8.039 1 97.56 388 PRO A CA 1
ATOM 3167 C C . PRO A 1 388 ? 9.5 13.227 -6.566 1 97.56 388 PRO A C 1
ATOM 3169 O O . PRO A 1 388 ? 8.328 13.039 -6.242 1 97.56 388 PRO A O 1
ATOM 3172 N N . LEU A 1 389 ? 10.469 13.352 -5.75 1 98 389 LEU A N 1
ATOM 3173 C CA . LEU A 1 389 ? 10.289 13.211 -4.309 1 98 389 LEU A CA 1
ATOM 3174 C C . LEU A 1 389 ? 10.891 14.398 -3.564 1 98 389 LEU A C 1
ATOM 3176 O O . LEU A 1 389 ? 12.047 14.75 -3.789 1 98 389 LEU A O 1
ATOM 3180 N N . PHE A 1 390 ? 10.086 15.125 -2.75 1 98.5 390 PHE A N 1
ATOM 3181 C CA . PHE A 1 390 ? 10.484 16.234 -1.889 1 98.5 390 PHE A CA 1
ATOM 3182 C C . PHE A 1 390 ? 10.383 15.836 -0.42 1 98.5 390 PHE A C 1
ATOM 3184 O O . PHE A 1 390 ? 9.289 15.602 0.094 1 98.5 390 PHE A O 1
ATOM 3191 N N . VAL A 1 391 ? 11.539 15.734 0.292 1 98.44 391 VAL A N 1
ATOM 3192 C CA . VAL A 1 391 ? 11.555 15.203 1.652 1 98.44 391 VAL A CA 1
ATOM 3193 C C . VAL A 1 391 ? 11.977 16.297 2.627 1 98.44 391 VAL A C 1
ATOM 3195 O O . VAL A 1 391 ? 12.953 17.016 2.383 1 98.44 391 VAL A O 1
ATOM 3198 N N . ILE A 1 392 ? 11.227 16.5 3.658 1 98.88 392 ILE A N 1
ATOM 3199 C CA . ILE A 1 3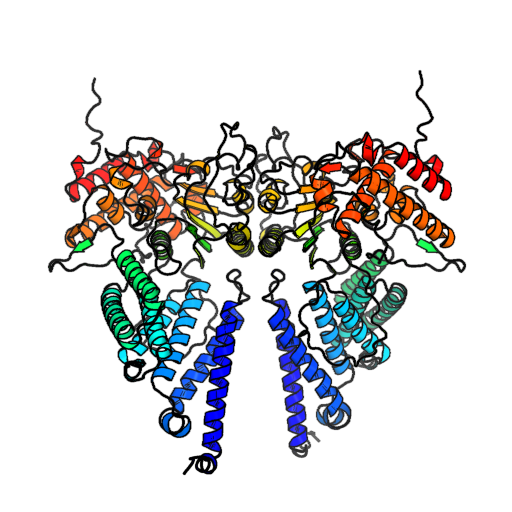92 ? 11.578 17.375 4.766 1 98.88 392 ILE A CA 1
ATOM 3200 C C . ILE A 1 392 ? 11.734 16.547 6.043 1 98.88 392 ILE A C 1
ATOM 3202 O O . ILE A 1 392 ? 10.797 15.891 6.48 1 98.88 392 ILE A O 1
ATOM 3206 N N . VAL A 1 393 ? 12.93 16.562 6.625 1 98.5 393 VAL A N 1
ATOM 3207 C CA . VAL A 1 393 ? 13.195 15.789 7.836 1 98.5 393 VAL A CA 1
ATOM 3208 C C . VAL A 1 393 ? 13.508 16.734 8.992 1 98.5 393 VAL A C 1
ATOM 3210 O O . VAL A 1 393 ? 14.531 17.422 8.977 1 98.5 393 VAL A O 1
ATOM 3213 N N . ASP A 1 394 ? 12.633 16.844 9.898 1 97.62 394 ASP A N 1
ATOM 3214 C CA . ASP A 1 394 ? 12.82 17.562 11.148 1 97.62 394 ASP A CA 1
ATOM 3215 C C . ASP A 1 394 ? 13.047 16.609 12.312 1 97.62 394 ASP A C 1
ATOM 3217 O O . ASP A 1 394 ? 12.086 16.125 12.914 1 97.62 394 ASP A O 1
ATOM 3221 N N . SER A 1 395 ? 14.281 16.344 12.648 1 96.25 395 SER A N 1
ATOM 3222 C CA . SER A 1 395 ? 14.664 15.312 13.609 1 96.25 395 SER A CA 1
ATOM 3223 C C . SER A 1 395 ? 16.062 15.578 14.18 1 96.25 395 SER A C 1
ATOM 3225 O O . SER A 1 395 ? 16.859 16.281 13.562 1 96.25 395 SER A O 1
ATOM 3227 N N . SER A 1 396 ? 16.359 15.023 15.359 1 94.62 396 SER A N 1
ATOM 3228 C CA . SER A 1 396 ? 17.688 15.086 15.953 1 94.62 396 SER A CA 1
ATOM 3229 C C . SER A 1 396 ? 18.703 14.297 15.125 1 94.62 396 SER A C 1
ATOM 3231 O O . SER A 1 396 ? 19.906 14.453 15.297 1 94.62 396 SER A O 1
ATOM 3233 N N . ASN A 1 397 ? 18.25 13.453 14.148 1 95.56 397 ASN A N 1
ATOM 3234 C CA . ASN A 1 397 ? 19.125 12.703 13.25 1 95.56 397 ASN A CA 1
ATOM 3235 C C . ASN A 1 397 ? 18.797 12.977 11.789 1 95.56 397 ASN A C 1
ATOM 3237 O O . ASN A 1 397 ? 18.828 12.055 10.969 1 95.56 397 ASN A O 1
ATOM 3241 N N . SER A 1 398 ? 18.438 14.195 11.492 1 96.94 398 SER A N 1
ATOM 3242 C CA . SER A 1 398 ? 18.109 14.57 10.125 1 96.94 398 SER A CA 1
ATOM 3243 C C . SER A 1 398 ? 19.312 14.383 9.203 1 96.94 398 SER A C 1
ATOM 3245 O O . SER A 1 398 ? 19.156 14.133 8 1 96.94 398 SER A O 1
ATOM 3247 N N . THR A 1 399 ? 20.531 14.391 9.742 1 94.69 399 THR A N 1
ATOM 3248 C CA . THR A 1 399 ? 21.766 14.312 8.969 1 94.69 399 THR A CA 1
ATOM 3249 C C . THR A 1 399 ? 21.875 12.953 8.289 1 94.69 399 THR A C 1
ATOM 3251 O O . THR A 1 399 ? 22.641 12.797 7.32 1 94.69 399 THR A O 1
ATOM 3254 N N . ALA A 1 400 ? 21.188 11.953 8.812 1 93.81 400 ALA A N 1
ATOM 3255 C CA . ALA A 1 400 ? 21.203 10.633 8.195 1 93.81 400 ALA A CA 1
ATOM 3256 C C . ALA A 1 400 ? 20.75 10.703 6.734 1 93.81 400 ALA A C 1
ATOM 3258 O O . ALA A 1 400 ? 21.141 9.867 5.918 1 93.81 400 ALA A O 1
ATOM 3259 N N . TYR A 1 401 ? 19.984 11.703 6.371 1 94.94 401 TYR A N 1
ATOM 3260 C CA . TYR A 1 401 ? 19.359 11.797 5.055 1 94.94 401 TYR A CA 1
ATOM 3261 C C . TYR A 1 401 ? 20.172 12.719 4.145 1 94.94 401 TYR A C 1
ATOM 3263 O O . TYR A 1 401 ? 19.688 13.102 3.07 1 94.94 401 TYR A O 1
ATOM 3271 N N . LYS A 1 402 ? 21.344 13.094 4.543 1 90.88 402 LYS A N 1
ATOM 3272 C CA . LYS A 1 402 ? 22.188 14.023 3.795 1 90.88 402 LYS A CA 1
ATOM 3273 C C . LYS A 1 402 ? 22.844 13.328 2.596 1 90.88 402 LYS A C 1
ATOM 3275 O O . LYS A 1 402 ? 23.172 13.984 1.6 1 90.88 402 LYS A O 1
ATOM 3280 N N . ASN A 1 403 ? 23.078 12.023 2.826 1 79.12 403 ASN A N 1
ATOM 3281 C CA . ASN A 1 403 ? 23.812 11.336 1.775 1 79.12 403 ASN A CA 1
ATOM 3282 C C . ASN A 1 403 ? 22.906 10.383 0.99 1 79.12 403 ASN A C 1
ATOM 3284 O O . ASN A 1 403 ? 22.938 9.172 1.202 1 79.12 403 ASN A O 1
ATOM 3288 N N . PHE A 1 404 ? 22.141 11.008 0.173 1 79.12 404 PHE A N 1
ATOM 3289 C CA . PHE A 1 404 ? 21.297 10.234 -0.729 1 79.12 404 PHE A CA 1
ATOM 3290 C C . PHE A 1 404 ? 21.984 10.031 -2.072 1 79.12 404 PHE A C 1
ATOM 3292 O O . PHE A 1 404 ? 22.984 10.688 -2.369 1 79.12 404 PHE A O 1
ATOM 3299 N N . THR A 1 405 ? 21.734 8.992 -2.646 1 81.44 405 THR A N 1
ATOM 3300 C CA . THR A 1 405 ? 22.156 8.766 -4.023 1 81.44 405 THR A CA 1
ATOM 3301 C C . THR A 1 405 ? 20.953 8.742 -4.965 1 81.44 405 THR A C 1
ATOM 3303 O O . THR A 1 405 ? 19.938 8.125 -4.656 1 81.44 405 THR A O 1
ATOM 3306 N N . ASN A 1 406 ? 21.078 9.641 -5.934 1 86.25 406 ASN A N 1
ATOM 3307 C CA . ASN A 1 406 ? 20.016 9.617 -6.934 1 86.25 406 ASN A CA 1
ATOM 3308 C C . ASN A 1 406 ? 20.109 8.383 -7.824 1 86.25 406 ASN A C 1
ATOM 3310 O O . ASN A 1 406 ? 20.781 8.414 -8.859 1 86.25 406 ASN A O 1
ATOM 3314 N N . LEU A 1 407 ? 19.406 7.449 -7.613 1 89.19 407 LEU A N 1
ATOM 3315 C CA . LEU A 1 407 ? 19.516 6.145 -8.258 1 89.19 407 LEU A CA 1
ATOM 3316 C C . LEU A 1 407 ? 18.781 6.137 -9.594 1 89.19 407 LEU A C 1
ATOM 3318 O O . LEU A 1 407 ? 19.188 5.441 -10.531 1 89.19 407 LEU A O 1
ATOM 3322 N N . PHE A 1 408 ? 17.719 6.887 -9.766 1 93.12 408 PHE A N 1
ATOM 3323 C CA . PHE A 1 408 ? 16.828 6.66 -10.906 1 93.12 408 PHE A CA 1
ATOM 3324 C C . PHE A 1 408 ? 16.688 7.922 -11.742 1 93.12 408 PHE A C 1
ATOM 3326 O O . PHE A 1 408 ? 15.875 7.977 -12.664 1 93.12 408 PHE A O 1
ATOM 3333 N N . GLY A 1 409 ? 17.359 8.992 -11.375 1 91.69 409 GLY A N 1
ATOM 3334 C CA . GLY A 1 409 ? 17.438 10.18 -12.203 1 91.69 409 GLY A CA 1
ATOM 3335 C C . GLY A 1 409 ? 16.266 11.125 -12.008 1 91.69 409 GLY A C 1
ATOM 3336 O O . GLY A 1 409 ? 16.188 12.172 -12.656 1 91.69 409 GLY A O 1
ATOM 3337 N N . GLN A 1 410 ? 15.312 10.789 -11.164 1 94.38 410 GLN A N 1
ATOM 3338 C CA . GLN A 1 410 ? 14.195 11.672 -10.867 1 94.38 410 GLN A CA 1
ATOM 3339 C C . GLN A 1 410 ? 14.594 12.75 -9.859 1 94.38 410 GLN A C 1
ATOM 3341 O O . GLN A 1 410 ? 15.484 12.539 -9.039 1 94.38 410 GLN A O 1
ATOM 3346 N N . PRO A 1 411 ? 13.961 13.914 -9.961 1 95.62 411 PRO A N 1
ATOM 3347 C CA . PRO A 1 411 ? 14.297 14.984 -9.016 1 95.62 411 PRO A CA 1
ATOM 3348 C C . PRO A 1 411 ? 14.086 14.578 -7.559 1 95.62 411 PRO A C 1
ATOM 3350 O O . PRO A 1 411 ? 13.047 14.008 -7.223 1 95.62 411 PRO A O 1
ATOM 3353 N N . LEU A 1 412 ? 15.078 14.852 -6.781 1 96.5 412 LEU A N 1
ATOM 3354 C CA . LEU A 1 412 ? 15.047 14.555 -5.355 1 96.5 412 LEU A CA 1
ATOM 3355 C C . LEU A 1 412 ? 15.672 15.688 -4.547 1 96.5 412 LEU A C 1
ATOM 3357 O O . LEU A 1 412 ? 16.797 16.094 -4.82 1 96.5 412 LEU A O 1
ATOM 3361 N N . VAL A 1 413 ? 14.906 16.234 -3.584 1 97.44 413 VAL A N 1
ATOM 3362 C CA . VAL A 1 413 ? 15.406 17.266 -2.676 1 97.44 413 VAL A CA 1
ATOM 3363 C C . VAL A 1 413 ? 15.062 16.891 -1.236 1 97.44 413 VAL A C 1
ATOM 3365 O O . VAL A 1 413 ? 13.961 16.406 -0.963 1 97.44 413 VAL A O 1
ATOM 3368 N N . CYS A 1 414 ? 15.977 17.031 -0.316 1 97.81 414 CYS A N 1
ATOM 3369 C CA . CYS A 1 414 ? 15.758 16.859 1.117 1 97.81 414 CYS A CA 1
ATOM 3370 C C . CYS A 1 414 ? 16.125 18.125 1.878 1 97.81 414 CYS A C 1
ATOM 3372 O O . CYS A 1 414 ? 17.203 18.672 1.696 1 97.81 414 CYS A O 1
ATOM 3374 N N . LEU A 1 415 ? 15.18 18.656 2.559 1 98.69 415 LEU A N 1
ATOM 3375 C CA . LEU A 1 415 ? 15.438 19.734 3.512 1 98.69 415 LEU A CA 1
ATOM 3376 C C . LEU A 1 415 ? 15.578 19.188 4.926 1 98.69 415 LEU A C 1
ATOM 3378 O O . LEU A 1 415 ? 14.648 18.562 5.449 1 98.69 415 LEU A O 1
ATOM 3382 N N . LEU A 1 416 ? 16.703 19.406 5.562 1 98.38 416 LEU A N 1
ATOM 3383 C CA . LEU A 1 416 ? 17.047 18.75 6.816 1 98.38 416 LEU A CA 1
ATOM 3384 C C . LEU A 1 416 ? 17.203 19.766 7.941 1 98.38 416 LEU A C 1
ATOM 3386 O O . LEU A 1 416 ? 17.891 20.781 7.773 1 98.38 416 LEU A O 1
ATOM 3390 N N . SER A 1 417 ? 16.609 19.531 9.055 1 97.88 417 SER A N 1
ATOM 3391 C CA . SER A 1 417 ? 16.703 20.391 10.227 1 97.88 417 SER A CA 1
ATOM 3392 C C . SER A 1 417 ? 18.094 20.328 10.852 1 97.88 417 SER A C 1
ATOM 3394 O O . SER A 1 417 ? 18.859 19.406 10.586 1 97.88 417 SER A O 1
ATOM 3396 N N . PRO A 1 418 ? 18.391 21.375 11.664 1 96.25 418 PRO A N 1
ATOM 3397 C CA . PRO A 1 418 ? 19.578 21.203 12.516 1 96.25 418 PRO A CA 1
ATOM 3398 C C . PRO A 1 418 ? 19.438 20.047 13.5 1 96.25 418 PRO A C 1
ATOM 3400 O O . PRO A 1 418 ? 18.328 19.656 13.844 1 96.25 418 PRO A O 1
ATOM 3403 N N . THR A 1 419 ? 20.562 19.5 13.891 1 94.81 419 THR A N 1
ATOM 3404 C CA . THR A 1 419 ? 20.531 18.391 14.836 1 94.81 419 THR A CA 1
ATOM 3405 C C . THR A 1 419 ? 20.906 18.859 16.234 1 94.81 419 THR A C 1
ATOM 3407 O O . THR A 1 419 ? 20.688 18.156 17.219 1 94.81 419 THR A O 1
ATOM 3410 N N . VAL A 1 420 ? 21.484 20.094 16.297 1 93.31 420 VAL A N 1
ATOM 3411 C CA . VAL A 1 420 ? 21.891 20.656 17.578 1 93.31 420 VAL A CA 1
ATOM 3412 C C . VAL A 1 420 ? 21.375 22.094 17.688 1 93.31 420 VAL A C 1
ATOM 3414 O O . VAL A 1 420 ? 21.531 22.891 16.766 1 93.31 420 VAL A O 1
ATOM 3417 N N . TYR A 1 421 ? 20.734 22.391 18.75 1 92.5 421 TYR A N 1
ATOM 3418 C CA . TYR A 1 421 ? 20.25 23.734 19.031 1 92.5 421 TYR A CA 1
ATOM 3419 C C . TYR A 1 421 ? 20.906 24.297 20.281 1 92.5 421 TYR A C 1
ATOM 3421 O O . TYR A 1 421 ? 21.344 23.547 21.156 1 92.5 421 TYR A O 1
ATOM 3429 N N . PRO A 1 422 ? 21.016 25.578 20.297 1 90.75 422 PRO A N 1
ATOM 3430 C CA . PRO A 1 422 ? 21.531 26.172 21.531 1 90.75 422 PRO A CA 1
ATOM 3431 C C . PRO A 1 422 ? 20.734 25.766 22.766 1 90.75 422 PRO A C 1
ATOM 3433 O O . PRO A 1 422 ? 19.531 25.547 22.688 1 90.75 422 PRO A O 1
ATOM 3436 N N . LYS A 1 423 ? 21.344 25.672 23.938 1 85.44 423 LYS A N 1
ATOM 3437 C CA . LYS A 1 423 ? 20.75 25.203 25.188 1 85.44 423 LYS A CA 1
ATOM 3438 C C . LYS A 1 423 ? 19.516 26.031 25.547 1 85.44 423 LYS A C 1
ATOM 3440 O O . LYS A 1 423 ? 18.531 25.5 26.078 1 85.44 423 LYS A O 1
ATOM 3445 N N . SER A 1 424 ? 19.594 27.297 25.328 1 80.31 424 SER A N 1
ATOM 3446 C CA . SER A 1 424 ? 18.5 28.188 25.672 1 80.31 424 SER A CA 1
ATOM 3447 C C . SER A 1 424 ? 17.25 27.875 24.875 1 80.31 424 SER A C 1
ATOM 3449 O O . SER A 1 424 ? 16.141 28.219 25.281 1 80.31 424 SER A O 1
ATOM 3451 N N . MET A 1 425 ? 17.422 27.188 23.812 1 79.94 425 MET A N 1
ATOM 3452 C CA . MET A 1 425 ? 16.297 26.938 22.906 1 79.94 425 MET A CA 1
ATOM 3453 C C . MET A 1 425 ? 15.844 25.484 22.984 1 79.94 425 MET A C 1
ATOM 3455 O O . MET A 1 425 ? 14.789 25.125 22.469 1 79.94 425 MET A O 1
ATOM 3459 N N . GLN A 1 426 ? 16.578 24.625 23.531 1 68.44 426 GLN A N 1
ATOM 3460 C CA . GLN A 1 426 ? 16.312 23.203 23.578 1 68.44 426 GLN A CA 1
ATOM 3461 C C . GLN A 1 426 ? 15.016 22.906 24.328 1 68.44 426 GLN A C 1
ATOM 3463 O O . GLN A 1 426 ? 14.25 22.016 23.953 1 68.44 426 GLN A O 1
ATOM 3468 N N . ASP A 1 427 ? 14.719 23.641 25.344 1 63.19 427 ASP A N 1
ATOM 3469 C CA . ASP A 1 427 ? 13.562 23.375 26.203 1 63.19 427 ASP A CA 1
ATOM 3470 C C . ASP A 1 427 ? 12.258 23.703 25.484 1 63.19 427 ASP A C 1
ATOM 3472 O O . ASP A 1 427 ? 11.188 23.234 25.891 1 63.19 427 ASP A O 1
ATOM 3476 N N . GLN A 1 428 ? 12.359 24.25 24.312 1 70.88 428 GLN A N 1
ATOM 3477 C CA . GLN A 1 428 ? 11.133 24.719 23.688 1 70.88 428 GLN A CA 1
ATOM 3478 C C . GLN A 1 428 ? 10.625 23.719 22.641 1 70.88 428 GLN A C 1
ATOM 3480 O O . GLN A 1 428 ? 9.656 23.984 21.938 1 70.88 428 GLN A O 1
ATOM 3485 N N . SER A 1 429 ? 11.117 22.562 22.734 1 77.81 429 SER A N 1
ATOM 3486 C CA . SER A 1 429 ? 10.766 21.578 21.719 1 77.81 429 SER A CA 1
ATOM 3487 C C . SER A 1 429 ? 9.352 21.047 21.922 1 77.81 429 SER A C 1
ATOM 3489 O O . SER A 1 429 ? 8.734 20.531 21 1 77.81 429 SER A O 1
ATOM 3491 N N . GLN A 1 430 ? 8.875 21.234 23.031 1 85.88 430 GLN A N 1
ATOM 3492 C CA . GLN A 1 430 ? 7.52 20.781 23.312 1 85.88 430 GLN A CA 1
ATOM 3493 C C . GLN A 1 430 ? 6.492 21.625 22.562 1 85.88 430 GLN A C 1
ATOM 3495 O O . GLN A 1 430 ? 5.414 21.125 22.219 1 85.88 430 GLN A O 1
ATOM 3500 N N . ARG A 1 431 ? 6.887 22.859 22.328 1 89.38 431 ARG A N 1
ATOM 3501 C CA . ARG A 1 431 ? 5.973 23.766 21.641 1 89.38 431 ARG A CA 1
ATOM 3502 C C . ARG A 1 431 ? 6.219 23.75 20.125 1 89.38 431 ARG A C 1
ATOM 3504 O O . ARG A 1 431 ? 5.723 24.625 19.406 1 89.38 431 ARG A O 1
ATOM 3511 N N . GLY A 1 432 ? 6.945 22.781 19.672 1 92.81 432 GLY A N 1
ATOM 3512 C CA . GLY A 1 432 ? 7.199 22.672 18.25 1 92.81 432 GLY A CA 1
ATOM 3513 C C . GLY A 1 432 ? 8.648 22.938 17.875 1 92.81 432 GLY A C 1
ATOM 3514 O O . GLY A 1 432 ? 9.391 23.547 18.656 1 92.81 432 GLY A O 1
ATOM 3515 N N . SER A 1 433 ? 8.969 22.547 16.719 1 94.19 433 SER A N 1
ATOM 3516 C CA . SER A 1 433 ? 10.32 22.688 16.188 1 94.19 433 SER A CA 1
ATOM 3517 C C . SER A 1 433 ? 10.547 24.062 15.586 1 94.19 433 SER A C 1
ATOM 3519 O O . SER A 1 433 ? 9.664 24.609 14.914 1 94.19 433 SER A O 1
ATOM 3521 N N . LEU A 1 434 ? 11.758 24.625 15.969 1 95.5 434 LEU A N 1
ATOM 3522 C CA . LEU A 1 434 ? 12.133 25.922 15.383 1 95.5 434 LEU A CA 1
ATOM 3523 C C . LEU A 1 434 ? 12.227 25.812 13.867 1 95.5 434 LEU A C 1
ATOM 3525 O O . LEU A 1 434 ? 11.82 26.734 13.156 1 95.5 434 LEU A O 1
ATOM 3529 N N . PHE A 1 435 ? 12.805 24.781 13.422 1 97.25 435 PHE A N 1
ATOM 3530 C CA . PHE A 1 435 ? 12.961 24.562 11.984 1 97.25 435 PHE A CA 1
ATOM 3531 C C . PHE A 1 435 ? 11.602 24.578 11.289 1 97.25 435 PHE A C 1
ATOM 3533 O O . PHE A 1 435 ? 11.422 25.281 10.289 1 97.25 435 PHE A O 1
ATOM 3540 N N . THR A 1 436 ? 10.648 23.75 11.734 1 97.81 436 THR A N 1
ATOM 3541 C CA . THR A 1 436 ? 9.305 23.703 11.172 1 97.81 436 THR A CA 1
ATOM 3542 C C . THR A 1 436 ? 8.617 25.062 11.273 1 97.81 436 THR A C 1
ATOM 3544 O O . THR A 1 436 ? 7.863 25.453 10.383 1 97.81 436 THR A O 1
ATOM 3547 N N . LEU A 1 437 ? 8.898 25.75 12.352 1 96.88 437 LEU A N 1
ATOM 3548 C CA . LEU A 1 437 ? 8.32 27.078 12.516 1 96.88 437 LEU A CA 1
ATOM 3549 C C . LEU A 1 437 ? 8.789 28.016 11.398 1 96.88 437 LEU A C 1
ATOM 3551 O O . LEU A 1 437 ? 8.008 28.828 10.898 1 96.88 437 LEU A O 1
ATOM 3555 N N . PHE A 1 438 ? 10.055 27.938 11.016 1 98.12 438 PHE A N 1
ATOM 3556 C CA . PHE A 1 438 ? 10.578 28.75 9.922 1 98.12 438 PHE A CA 1
ATOM 3557 C C . PHE A 1 438 ? 9.875 28.406 8.609 1 98.12 438 PHE A C 1
ATOM 3559 O O . PHE A 1 438 ? 9.633 29.281 7.777 1 98.12 438 PHE A O 1
ATOM 3566 N N . LEU A 1 439 ? 9.633 27.125 8.414 1 98.5 439 LEU A N 1
ATOM 3567 C CA . LEU A 1 439 ? 8.977 26.688 7.191 1 98.5 439 LEU A CA 1
ATOM 3568 C C . LEU A 1 439 ? 7.508 27.125 7.184 1 98.5 439 LEU A C 1
ATOM 3570 O O . LEU A 1 439 ? 6.895 27.234 6.121 1 98.5 439 LEU A O 1
ATOM 3574 N N . TYR A 1 440 ? 6.965 27.297 8.336 1 97.38 440 TYR A N 1
ATOM 3575 C CA . TYR A 1 440 ? 5.562 27.656 8.516 1 97.38 440 TYR A CA 1
ATOM 3576 C C . TYR A 1 440 ? 5.375 29.172 8.477 1 97.38 440 TYR A C 1
ATOM 3578 O O . TYR A 1 440 ? 4.66 29.688 7.617 1 97.38 440 TYR A O 1
ATOM 3586 N N . CYS A 1 441 ? 6.059 29.844 9.328 1 96.69 441 CYS A N 1
ATOM 3587 C CA . CYS A 1 441 ? 6.008 31.297 9.461 1 96.69 441 CYS A CA 1
ATOM 3588 C C . CYS A 1 441 ? 7.371 31.859 9.836 1 96.69 441 CYS A C 1
ATOM 3590 O O . CYS A 1 441 ? 7.68 32 11.016 1 96.69 441 CYS A O 1
ATOM 3592 N N . PRO A 1 442 ? 8.109 32.312 8.844 1 97.5 442 PRO A N 1
ATOM 3593 C CA . PRO A 1 442 ? 9.484 32.75 9.078 1 97.5 442 PRO A CA 1
ATOM 3594 C C . PRO A 1 442 ? 9.578 33.906 10.047 1 97.5 442 PRO A C 1
ATOM 3596 O O . PRO A 1 442 ? 10.516 34 10.852 1 97.5 442 PRO A O 1
ATOM 3599 N N . LEU A 1 443 ? 8.648 34.844 9.992 1 97.31 443 LEU A N 1
ATOM 3600 C CA . LEU A 1 443 ? 8.719 36 10.891 1 97.31 443 LEU A CA 1
ATOM 3601 C C . LEU A 1 443 ? 8.539 35.562 12.336 1 97.31 443 LEU A C 1
ATOM 3603 O O . LEU A 1 443 ? 9.266 36.031 13.219 1 97.31 443 LEU A O 1
ATOM 3607 N N . LEU A 1 444 ? 7.57 34.719 12.539 1 95.94 444 LEU A N 1
ATOM 3608 C CA . LEU A 1 444 ? 7.359 34.188 13.875 1 95.94 444 LEU A CA 1
ATOM 3609 C C . LEU A 1 444 ? 8.609 33.469 14.383 1 95.94 444 LEU A C 1
ATOM 3611 O O . LEU A 1 444 ? 8.984 33.625 15.547 1 95.94 444 LEU A O 1
ATOM 3615 N N . ALA A 1 445 ? 9.203 32.688 13.57 1 96.5 445 ALA A N 1
ATOM 3616 C CA . ALA A 1 445 ? 10.414 31.953 13.922 1 96.5 445 ALA A CA 1
ATOM 3617 C C . ALA A 1 445 ? 11.57 32.906 14.211 1 96.5 445 ALA A C 1
ATOM 3619 O O . ALA A 1 445 ? 12.336 32.688 15.148 1 96.5 445 ALA A O 1
ATOM 3620 N N . PHE A 1 446 ? 11.703 33.938 13.398 1 97.69 446 PHE A N 1
ATOM 3621 C CA . PHE A 1 446 ? 12.742 34.938 13.578 1 97.69 446 PHE A CA 1
ATOM 3622 C C . PHE A 1 446 ? 12.609 35.625 14.938 1 97.69 446 PHE A C 1
ATOM 3624 O O . PHE A 1 446 ? 13.594 35.781 15.664 1 97.69 446 PHE A O 1
ATOM 3631 N N . LEU A 1 447 ? 11.406 36.031 15.258 1 96.81 447 LEU A N 1
ATOM 3632 C CA . LEU A 1 447 ? 11.141 36.656 16.547 1 96.81 447 LEU A CA 1
ATOM 3633 C C . LEU A 1 447 ? 11.453 35.688 17.703 1 96.81 447 LEU A C 1
ATOM 3635 O O . LEU A 1 447 ? 12.023 36.094 18.719 1 96.81 447 LEU A O 1
ATOM 3639 N N . SER A 1 448 ? 11.094 34.438 17.5 1 94 448 SER A N 1
ATOM 3640 C CA . SER A 1 448 ? 11.32 33.406 18.531 1 94 448 SER A CA 1
ATOM 3641 C C . SER A 1 448 ? 12.812 33.25 18.812 1 94 448 SER A C 1
ATOM 3643 O O . SER A 1 448 ? 13.227 33.188 19.969 1 94 448 SER A O 1
ATOM 3645 N N . VAL A 1 449 ? 13.594 33.156 17.781 1 94.25 449 VAL A N 1
ATOM 3646 C CA . VAL A 1 449 ? 15.031 32.969 17.922 1 94.25 449 VAL A CA 1
ATOM 3647 C C . VAL A 1 449 ? 15.664 34.188 18.594 1 94.25 449 VAL A C 1
ATOM 3649 O O . VAL A 1 449 ? 16.672 34.062 19.281 1 94.25 449 VAL A O 1
ATOM 3652 N N . CYS A 1 450 ? 15.07 35.312 18.422 1 95.06 450 CYS A N 1
ATOM 3653 C CA . CYS A 1 450 ? 15.578 36.562 18.984 1 95.06 450 CYS A CA 1
ATOM 3654 C C . CYS A 1 450 ? 15.094 36.75 20.422 1 95.06 450 CYS A C 1
ATOM 3656 O O . CYS A 1 450 ? 15.422 37.75 21.062 1 95.06 450 CYS A O 1
ATOM 3658 N N . GLY A 1 451 ? 14.242 35.906 20.906 1 92.25 451 GLY A N 1
ATOM 3659 C CA . GLY A 1 451 ? 13.797 35.938 22.281 1 92.25 451 GLY A CA 1
ATOM 3660 C C . GLY A 1 451 ? 12.664 36.906 22.531 1 92.25 451 GLY A C 1
ATOM 3661 O O . GLY A 1 451 ? 12.438 37.344 23.672 1 92.25 451 GLY A O 1
ATOM 3662 N N . LEU A 1 452 ? 12.039 37.344 21.469 1 94.25 452 LEU A N 1
ATOM 3663 C CA . LEU A 1 452 ? 10.898 38.25 21.609 1 94.25 452 LEU A CA 1
ATOM 3664 C C . LEU A 1 452 ? 9.609 37.469 21.859 1 94.25 452 LEU A C 1
ATOM 3666 O O . LEU A 1 452 ? 9.367 36.438 21.203 1 94.25 452 LEU A O 1
ATOM 3670 N N . SER A 1 453 ? 8.797 37.844 22.766 1 92.81 453 SER A N 1
ATOM 3671 C CA . SER A 1 453 ? 7.582 37.094 23.109 1 92.81 453 SER A CA 1
ATOM 3672 C C . SER A 1 453 ? 6.336 37.812 22.578 1 92.81 453 SER A C 1
ATOM 3674 O O . SER A 1 453 ? 5.262 37.219 22.516 1 92.81 453 SER A O 1
ATOM 3676 N N . SER A 1 454 ? 6.488 39.094 22.219 1 94.94 454 SER A N 1
ATOM 3677 C CA . SER A 1 454 ? 5.352 39.812 21.672 1 94.94 454 SER A CA 1
ATOM 3678 C C . SER A 1 454 ? 5.805 40.875 20.688 1 94.94 454 SER A C 1
ATOM 3680 O O . SER A 1 454 ? 6.965 41.281 20.703 1 94.94 454 SER A O 1
ATOM 3682 N N . LEU A 1 455 ? 4.969 41.25 19.844 1 95.5 455 LEU A N 1
ATOM 3683 C CA . LEU A 1 455 ? 5.207 42.281 18.844 1 95.5 455 LEU A CA 1
ATOM 3684 C C . LEU A 1 455 ? 3.93 43.062 18.547 1 95.5 455 LEU A C 1
ATOM 3686 O O . LEU A 1 455 ? 2.842 42.469 18.5 1 95.5 455 LEU A O 1
ATOM 3690 N N . ARG A 1 456 ? 4.121 44.312 18.391 1 96.12 456 ARG A N 1
ATOM 3691 C CA . ARG A 1 456 ? 2.977 45.156 18.016 1 96.12 456 ARG A CA 1
ATOM 3692 C C . ARG A 1 456 ? 2.543 44.875 16.578 1 96.12 456 ARG A C 1
ATOM 3694 O O . ARG A 1 456 ? 3.383 44.656 15.703 1 96.12 456 ARG A O 1
ATOM 3701 N N . GLN A 1 457 ? 1.287 44.969 16.328 1 95.94 457 GLN A N 1
ATOM 3702 C CA . GLN A 1 457 ? 0.701 44.625 15.031 1 95.94 457 GLN A CA 1
ATOM 3703 C C . GLN A 1 457 ? 1.289 45.5 13.914 1 95.94 457 GLN A C 1
ATOM 3705 O O . GLN A 1 457 ? 1.544 45 12.812 1 95.94 457 GLN A O 1
ATOM 3710 N N . GLY A 1 458 ? 1.394 46.781 14.234 1 95.06 458 GLY A N 1
ATOM 3711 C CA . GLY A 1 458 ? 1.969 47.656 13.227 1 95.06 458 GLY A CA 1
ATOM 3712 C C . GLY A 1 458 ? 3.363 47.25 12.797 1 95.06 458 GLY A C 1
ATOM 3713 O O . GLY A 1 458 ? 3.678 47.25 11.602 1 95.06 458 GLY A O 1
ATOM 3714 N N . LEU A 1 459 ? 4.227 46.969 13.734 1 96.19 459 LEU A N 1
ATOM 3715 C CA . LEU A 1 459 ? 5.586 46.531 13.445 1 96.19 459 LEU A CA 1
ATOM 3716 C C . LEU A 1 459 ? 5.574 45.188 12.742 1 96.19 459 LEU A C 1
ATOM 3718 O O . LEU A 1 459 ? 6.414 44.906 11.875 1 96.19 459 LEU A O 1
ATOM 3722 N N . TRP A 1 460 ? 4.648 44.312 13.102 1 96.19 460 TRP A N 1
ATOM 3723 C CA . TRP A 1 460 ? 4.488 43.031 12.453 1 96.19 460 TRP A CA 1
ATOM 3724 C C . TRP A 1 460 ? 4.207 43.188 10.961 1 96.19 460 TRP A C 1
ATOM 3726 O O . TRP A 1 460 ? 4.84 42.531 10.133 1 96.19 460 TRP A O 1
ATOM 3736 N N . GLU A 1 461 ? 3.279 44.031 10.641 1 95.56 461 GLU A N 1
ATOM 3737 C CA . GLU A 1 461 ? 2.891 44.25 9.25 1 95.56 461 GLU A CA 1
ATOM 3738 C C . GLU A 1 461 ? 4.051 44.812 8.438 1 95.56 461 GLU A C 1
ATOM 3740 O O . GLU A 1 461 ? 4.258 44.406 7.285 1 95.56 461 GLU A O 1
ATOM 3745 N N . LYS A 1 462 ? 4.77 45.656 9.078 1 96.94 462 LYS A N 1
ATOM 3746 C CA . LYS A 1 462 ? 5.934 46.25 8.398 1 96.94 462 LYS A CA 1
ATOM 3747 C C . LYS A 1 462 ? 7 45.188 8.148 1 96.94 462 LYS A C 1
ATOM 3749 O O . LYS A 1 462 ? 7.598 45.156 7.074 1 96.94 462 LYS A O 1
ATOM 3754 N N . ALA A 1 463 ? 7.254 44.438 9.141 1 97.38 463 ALA A N 1
ATOM 3755 C CA . ALA A 1 463 ? 8.25 43.375 9.023 1 97.38 463 ALA A CA 1
ATOM 3756 C C . ALA A 1 463 ? 7.82 42.344 7.984 1 97.38 463 ALA A C 1
ATOM 3758 O O . ALA A 1 463 ? 8.656 41.812 7.242 1 97.38 463 ALA A O 1
ATOM 3759 N N . GLU A 1 464 ? 6.551 42 7.938 1 95.06 464 GLU A N 1
ATOM 3760 C CA . GLU A 1 464 ? 6.02 41.031 6.969 1 95.06 464 GLU A CA 1
ATOM 3761 C C . GLU A 1 464 ? 6.184 41.562 5.543 1 95.06 464 GLU A C 1
ATOM 3763 O O . GLU A 1 464 ? 6.492 40.781 4.629 1 95.06 464 GLU A O 1
ATOM 3768 N N . GLU A 1 465 ? 5.902 42.812 5.402 1 95.62 465 GLU A N 1
ATOM 3769 C CA . GLU A 1 465 ? 6.082 43.406 4.09 1 95.62 465 GLU A CA 1
ATOM 3770 C C . GLU A 1 465 ? 7.543 43.344 3.648 1 95.62 465 GLU A C 1
ATOM 3772 O O . GLU A 1 465 ? 7.828 43.062 2.48 1 95.62 465 GLU A O 1
ATOM 3777 N N . PHE A 1 466 ? 8.367 43.688 4.535 1 97.62 466 PHE A N 1
ATOM 3778 C CA . PHE A 1 466 ? 9.797 43.594 4.254 1 97.62 466 PHE A CA 1
ATOM 3779 C C . PHE A 1 466 ? 10.195 42.188 3.875 1 97.62 466 PHE A C 1
ATOM 3781 O O . PHE A 1 466 ? 10.969 41.969 2.934 1 97.62 466 PHE A O 1
ATOM 3788 N N . LEU A 1 467 ? 9.727 41.219 4.582 1 97 467 LEU A N 1
ATOM 3789 C CA . LEU A 1 467 ? 10.062 39.812 4.332 1 97 467 LEU A CA 1
ATOM 3790 C C . LEU A 1 467 ? 9.602 39.375 2.941 1 97 467 LEU A C 1
ATOM 3792 O O . LEU A 1 467 ? 10.242 38.531 2.301 1 97 467 LEU A O 1
ATOM 3796 N N . HIS A 1 468 ? 8.508 39.906 2.461 1 95.5 468 HIS A N 1
ATOM 3797 C CA . HIS A 1 468 ? 8.039 39.594 1.113 1 95.5 468 HIS A CA 1
ATOM 3798 C C . HIS A 1 468 ? 9.062 40.031 0.066 1 95.5 468 HIS A C 1
ATOM 3800 O O . HIS A 1 468 ? 9.234 39.375 -0.952 1 95.5 468 HIS A O 1
ATOM 3806 N N . LYS A 1 469 ? 9.641 41.125 0.383 1 95.94 469 LYS A N 1
ATOM 3807 C CA . LYS A 1 469 ? 10.711 41.594 -0.501 1 95.94 469 LYS A CA 1
ATOM 3808 C C . LYS A 1 469 ? 11.914 40.656 -0.44 1 95.94 469 LYS A C 1
ATOM 3810 O O . LYS A 1 469 ? 12.523 40.344 -1.467 1 95.94 469 LYS A O 1
ATOM 3815 N N . VAL A 1 470 ? 12.195 40.25 0.733 1 97.88 470 VAL A N 1
ATOM 3816 C CA . VAL A 1 470 ? 13.297 39.312 0.926 1 97.88 470 VAL A CA 1
ATOM 3817 C C . VAL A 1 470 ? 13.016 38 0.175 1 97.88 470 VAL A C 1
ATOM 3819 O O . VAL A 1 470 ? 13.914 37.438 -0.434 1 97.88 470 VAL A O 1
ATOM 3822 N N . TYR A 1 471 ? 11.758 37.531 0.195 1 97.5 471 TYR A N 1
ATOM 3823 C CA . TYR A 1 471 ? 11.367 36.312 -0.496 1 97.5 471 TYR A CA 1
ATOM 3824 C C . TYR A 1 471 ? 11.625 36.438 -1.994 1 97.5 471 TYR A C 1
ATOM 3826 O O . TYR A 1 471 ? 12.117 35.469 -2.619 1 97.5 471 TYR A O 1
ATOM 3834 N N . ARG A 1 472 ? 11.297 37.531 -2.521 1 95.5 472 ARG A N 1
ATOM 3835 C CA . ARG A 1 472 ? 11.516 37.781 -3.945 1 95.5 472 ARG A CA 1
ATOM 3836 C C . ARG A 1 472 ? 13 37.688 -4.297 1 95.5 472 ARG A C 1
ATOM 3838 O O . ARG A 1 472 ? 13.367 37.094 -5.309 1 95.5 472 ARG A O 1
ATOM 3845 N N . ASP A 1 473 ? 13.773 38.312 -3.461 1 96.5 473 ASP A N 1
ATOM 3846 C CA . ASP A 1 473 ? 15.219 38.312 -3.711 1 96.5 473 ASP A CA 1
ATOM 3847 C C . ASP A 1 473 ? 15.797 36.906 -3.58 1 96.5 473 ASP A C 1
ATOM 3849 O O . ASP A 1 473 ? 16.688 36.531 -4.336 1 96.5 473 ASP A O 1
ATOM 3853 N N . ILE A 1 474 ? 15.352 36.156 -2.611 1 97.19 474 ILE A N 1
ATOM 3854 C CA . ILE A 1 474 ? 15.797 34.781 -2.455 1 97.19 474 ILE A CA 1
ATOM 3855 C C . ILE A 1 474 ? 15.414 33.969 -3.695 1 97.19 474 ILE A C 1
ATOM 3857 O O . ILE A 1 474 ? 16.203 33.156 -4.18 1 97.19 474 ILE A O 1
ATOM 3861 N N . GLY A 1 475 ? 14.211 34.219 -4.18 1 94.81 475 GLY A N 1
ATOM 3862 C CA . GLY A 1 475 ? 13.789 33.531 -5.406 1 94.81 475 GLY A CA 1
ATOM 3863 C C . GLY A 1 475 ? 14.711 33.812 -6.578 1 94.81 475 GLY A C 1
ATOM 3864 O O . GLY A 1 475 ? 15.039 32.906 -7.34 1 94.81 475 GLY A O 1
ATOM 3865 N N . GLN A 1 476 ? 15.133 35.031 -6.617 1 93.38 476 GLN A N 1
ATOM 3866 C CA . GLN A 1 476 ? 16.047 35.406 -7.688 1 93.38 476 GLN A CA 1
ATOM 3867 C C . GLN A 1 476 ? 17.406 34.719 -7.512 1 93.38 476 GLN A C 1
ATOM 3869 O O . GLN A 1 476 ? 18.016 34.281 -8.492 1 93.38 476 GLN A O 1
ATOM 3874 N N . MET A 1 477 ? 17.828 34.656 -6.309 1 94.19 477 MET A N 1
ATOM 3875 C CA . MET A 1 477 ? 19.109 34 -6.02 1 94.19 477 MET A CA 1
ATOM 3876 C C . MET A 1 477 ? 19.078 32.531 -6.43 1 94.19 477 MET A C 1
ATOM 3878 O O . MET A 1 477 ? 20.031 32.031 -7.035 1 94.19 477 MET A O 1
ATOM 3882 N N . ILE A 1 478 ? 18.016 31.844 -6.191 1 94.56 478 ILE A N 1
ATOM 3883 C CA . ILE A 1 478 ? 17.859 30.422 -6.484 1 94.56 478 ILE A CA 1
ATOM 3884 C C . ILE A 1 478 ? 17.812 30.203 -7.996 1 94.56 478 ILE A C 1
ATOM 3886 O O . ILE A 1 478 ? 18.5 29.328 -8.523 1 94.56 478 ILE A O 1
ATOM 3890 N N . THR A 1 479 ? 17.109 31 -8.695 1 92.94 479 THR A N 1
ATOM 3891 C CA . THR A 1 479 ? 16.844 30.766 -10.109 1 92.94 479 THR A CA 1
ATOM 3892 C C . THR A 1 479 ? 18.016 31.25 -10.969 1 92.94 479 THR A C 1
ATOM 3894 O O . THR A 1 479 ? 18.234 30.734 -12.07 1 92.94 479 THR A O 1
ATOM 3897 N N . ARG A 1 480 ? 18.828 32.156 -10.438 1 90.31 480 ARG A N 1
ATOM 3898 C CA . ARG A 1 480 ? 19.906 32.719 -11.227 1 90.31 480 ARG A CA 1
ATOM 3899 C C . ARG A 1 480 ? 21.234 32 -10.93 1 90.31 480 ARG A C 1
ATOM 3901 O O . ARG A 1 480 ? 22.203 32.156 -11.68 1 90.31 480 ARG A O 1
ATOM 3908 N N . SER A 1 481 ? 21.188 31.25 -9.906 1 91.88 481 SER A N 1
ATOM 3909 C CA . SER A 1 481 ? 22.422 30.547 -9.547 1 91.88 481 SER A CA 1
ATOM 3910 C C . SER A 1 481 ? 22.797 29.516 -10.594 1 91.88 481 SER A C 1
ATOM 3912 O O . SER A 1 481 ? 21.969 28.688 -10.984 1 91.88 481 SER A O 1
ATOM 3914 N N . GLN A 1 482 ? 24.062 29.5 -10.992 1 91.12 482 GLN A N 1
ATOM 3915 C CA . GLN A 1 482 ? 24.547 28.531 -11.977 1 91.12 482 GLN A CA 1
ATOM 3916 C C . GLN A 1 482 ? 25.047 27.25 -11.297 1 91.12 482 GLN A C 1
ATOM 3918 O O . GLN A 1 482 ? 25.109 26.203 -11.93 1 91.12 482 GLN A O 1
ATOM 3923 N N . ALA A 1 483 ? 25.312 27.422 -10.062 1 94.56 483 ALA A N 1
ATOM 3924 C CA . ALA A 1 483 ? 25.906 26.297 -9.336 1 94.56 483 ALA A CA 1
ATOM 3925 C C . ALA A 1 483 ? 24.828 25.438 -8.68 1 94.56 483 ALA A C 1
ATOM 3927 O O . ALA A 1 483 ? 25.109 24.312 -8.227 1 94.56 483 ALA A O 1
ATOM 3928 N N . ILE A 1 484 ? 23.641 25.875 -8.703 1 95.12 484 ILE A N 1
ATOM 3929 C CA . ILE A 1 484 ? 22.578 25.188 -7.98 1 95.12 484 ILE A CA 1
ATOM 3930 C C . ILE A 1 484 ? 22.188 23.922 -8.734 1 95.12 484 ILE A C 1
ATOM 3932 O O . ILE A 1 484 ? 22.172 23.906 -9.969 1 95.12 484 ILE A O 1
ATOM 3936 N N . ASP A 1 485 ? 21.969 22.859 -8.039 1 94.19 485 ASP A N 1
ATOM 3937 C CA . ASP A 1 485 ? 21.516 21.609 -8.633 1 94.19 485 ASP A CA 1
ATOM 3938 C C . ASP A 1 485 ? 20.141 21.781 -9.297 1 94.19 485 ASP A C 1
ATOM 3940 O O . ASP A 1 485 ? 19.266 22.453 -8.758 1 94.19 485 ASP A O 1
ATOM 3944 N N . GLN A 1 486 ? 19.969 21.188 -10.359 1 93.81 486 GLN A N 1
ATOM 3945 C CA . GLN A 1 486 ? 18.766 21.328 -11.172 1 93.81 486 GLN A CA 1
ATOM 3946 C C . GLN A 1 486 ? 17.547 20.781 -10.43 1 93.81 486 GLN A C 1
ATOM 3948 O O . GLN A 1 486 ? 16.406 21.188 -10.719 1 93.81 486 GLN A O 1
ATOM 3953 N N . ALA A 1 487 ? 17.719 19.922 -9.531 1 94.62 487 ALA A N 1
ATOM 3954 C CA . ALA A 1 487 ? 16.609 19.359 -8.766 1 94.62 487 ALA A CA 1
ATOM 3955 C C . ALA A 1 487 ? 15.812 20.453 -8.07 1 94.62 487 ALA A C 1
ATOM 3957 O O . ALA A 1 487 ? 14.578 20.391 -8.023 1 94.62 487 ALA A O 1
ATOM 3958 N N . PHE A 1 488 ? 16.469 21.484 -7.555 1 96.94 488 PHE A N 1
ATOM 3959 C CA . PHE A 1 488 ? 15.789 22.578 -6.883 1 96.94 488 PHE A CA 1
ATOM 3960 C C . PHE A 1 488 ? 14.891 23.328 -7.859 1 96.94 488 PHE A C 1
ATOM 3962 O O . PHE A 1 488 ? 13.758 23.688 -7.527 1 96.94 488 PHE A O 1
ATOM 3969 N N . LEU A 1 489 ? 15.398 23.5 -9.023 1 96.38 489 LEU A N 1
ATOM 3970 C CA . LEU A 1 489 ? 14.672 24.281 -10.023 1 96.38 489 LEU A CA 1
ATOM 3971 C C . LEU A 1 489 ? 13.461 23.516 -10.539 1 96.38 489 LEU A C 1
ATOM 3973 O O . LEU A 1 489 ? 12.438 24.109 -10.875 1 96.38 489 LEU A O 1
ATOM 3977 N N . GLN A 1 490 ? 13.562 22.219 -10.531 1 96 490 GLN A N 1
ATOM 3978 C CA . GLN A 1 490 ? 12.445 21.391 -10.977 1 96 490 GLN A CA 1
ATOM 3979 C C . GLN A 1 490 ? 11.25 21.531 -10.039 1 96 490 GLN A C 1
ATOM 3981 O O . GLN A 1 490 ? 10.102 21.484 -10.484 1 96 490 GLN A O 1
ATOM 3986 N N . PHE A 1 491 ? 11.477 21.688 -8.805 1 97.31 491 PHE A N 1
ATOM 3987 C CA . PHE A 1 491 ? 10.414 21.781 -7.816 1 97.31 491 PHE A CA 1
ATOM 3988 C C . PHE A 1 491 ? 9.93 23.219 -7.684 1 97.31 491 PHE A C 1
ATOM 3990 O O . PHE A 1 491 ? 8.852 23.469 -7.133 1 97.31 491 PHE A O 1
ATOM 3997 N N . TYR A 1 492 ? 10.68 24.156 -8.188 1 96.25 492 TYR A N 1
ATOM 3998 C CA . TYR A 1 492 ? 10.461 25.562 -7.918 1 96.25 492 TYR A CA 1
ATOM 3999 C C . TYR A 1 492 ? 9.234 26.078 -8.664 1 96.25 492 TYR A C 1
ATOM 4001 O O . TYR A 1 492 ? 8.711 27.141 -8.344 1 96.25 492 TYR A O 1
ATOM 4009 N N . GLY A 1 493 ? 8.719 25.328 -9.617 1 94.06 493 GLY A N 1
ATOM 4010 C CA . GLY A 1 493 ? 7.531 25.719 -10.359 1 94.06 493 GLY A CA 1
ATOM 4011 C C . GLY A 1 493 ? 6.262 25.656 -9.531 1 94.06 493 GLY A C 1
ATOM 4012 O O . GLY A 1 493 ? 5.301 26.375 -9.805 1 94.06 493 GLY A O 1
ATOM 4013 N N . ASP A 1 494 ? 6.191 24.781 -8.625 1 95.94 494 ASP A N 1
ATOM 4014 C CA . ASP A 1 494 ? 5.035 24.656 -7.738 1 95.94 494 ASP A CA 1
ATOM 4015 C C . ASP A 1 494 ? 5.055 25.719 -6.645 1 95.94 494 ASP A C 1
ATOM 4017 O O . ASP A 1 494 ? 6.086 25.938 -6.008 1 95.94 494 ASP A O 1
ATOM 4021 N N . GLU A 1 495 ? 3.961 26.328 -6.348 1 95.44 495 GLU A N 1
ATOM 4022 C CA . GLU A 1 495 ? 3.902 27.469 -5.426 1 95.44 495 GLU A CA 1
ATOM 4023 C C . GLU A 1 495 ? 4.211 27.031 -3.998 1 95.44 495 GLU A C 1
ATOM 4025 O O . GLU A 1 495 ? 4.902 27.734 -3.26 1 95.44 495 GLU A O 1
ATOM 4030 N N . PHE A 1 496 ? 3.652 25.906 -3.596 1 97 496 PHE A N 1
ATOM 4031 C CA . PHE A 1 496 ? 3.896 25.422 -2.24 1 97 496 PHE A CA 1
ATOM 4032 C C . PHE A 1 496 ? 5.371 25.109 -2.037 1 97 496 PHE A C 1
ATOM 4034 O O . PHE A 1 496 ? 5.969 25.516 -1.04 1 97 496 PHE A O 1
ATOM 4041 N N . LEU A 1 497 ? 5.918 24.375 -2.994 1 97.94 497 LEU A N 1
ATOM 4042 C CA . LEU A 1 497 ? 7.312 23.953 -2.881 1 97.94 497 LEU A CA 1
ATOM 4043 C C . LEU A 1 497 ? 8.25 25.141 -3.021 1 97.94 497 LEU A C 1
ATOM 4045 O O . LEU A 1 497 ? 9.289 25.203 -2.354 1 97.94 497 LEU A O 1
ATOM 4049 N N . ARG A 1 498 ? 7.898 26.078 -3.865 1 96.81 498 ARG A N 1
ATOM 4050 C CA . ARG A 1 498 ? 8.664 27.312 -4.004 1 96.81 498 ARG A CA 1
ATOM 4051 C C . ARG A 1 498 ? 8.758 28.047 -2.674 1 96.81 498 ARG A C 1
ATOM 4053 O O . ARG A 1 498 ? 9.844 28.453 -2.254 1 96.81 498 ARG A O 1
ATOM 4060 N N . LEU A 1 499 ? 7.648 28.172 -2.055 1 97.38 499 LEU A N 1
ATOM 4061 C CA . LEU A 1 499 ? 7.605 28.891 -0.79 1 97.38 499 LEU A CA 1
ATOM 4062 C C . LEU A 1 499 ? 8.414 28.172 0.28 1 97.38 499 LEU A C 1
ATOM 4064 O O . LEU A 1 499 ? 9.125 28.797 1.065 1 97.38 499 LEU A O 1
ATOM 4068 N N . LEU A 1 500 ? 8.312 26.875 0.32 1 98.38 500 LEU A N 1
ATOM 4069 C CA . LEU A 1 500 ? 9.07 26.078 1.287 1 98.38 500 LEU A CA 1
ATOM 4070 C C . LEU A 1 500 ? 10.57 26.25 1.061 1 98.38 500 LEU A C 1
ATOM 4072 O O . LEU A 1 500 ? 11.336 26.359 2.018 1 98.38 500 LEU A O 1
ATOM 4076 N N . LEU A 1 501 ? 10.953 26.281 -0.164 1 98.31 501 LEU A N 1
ATOM 4077 C CA . LEU A 1 501 ? 12.367 26.438 -0.5 1 98.31 501 LEU A CA 1
ATOM 4078 C C . LEU A 1 501 ? 12.875 27.812 -0.076 1 98.31 501 LEU A C 1
ATOM 4080 O O . LEU A 1 501 ? 13.953 27.938 0.505 1 98.31 501 LEU A O 1
ATOM 4084 N N . ILE A 1 502 ? 12.125 28.797 -0.332 1 98 502 ILE A N 1
ATOM 4085 C CA . ILE A 1 502 ? 12.492 30.172 0.019 1 98 502 ILE A CA 1
ATOM 4086 C C . ILE A 1 502 ? 12.602 30.297 1.536 1 98 502 ILE A C 1
ATOM 4088 O O . ILE A 1 502 ? 13.57 30.859 2.045 1 98 502 ILE A O 1
ATOM 4092 N N . ARG A 1 503 ? 11.617 29.812 2.221 1 98.56 503 ARG A N 1
ATOM 4093 C CA . ARG A 1 503 ? 11.609 29.875 3.68 1 98.56 503 ARG A CA 1
ATOM 4094 C C . ARG A 1 503 ? 12.789 29.109 4.266 1 98.56 503 ARG A C 1
ATOM 4096 O O . ARG A 1 503 ? 13.352 29.5 5.285 1 98.56 503 ARG A O 1
ATOM 4103 N N . PHE A 1 504 ? 13.125 28.016 3.621 1 98.69 504 PHE A N 1
ATOM 4104 C CA . PHE A 1 504 ? 14.273 27.234 4.055 1 98.69 504 PHE A CA 1
ATOM 4105 C C . PHE A 1 504 ? 15.562 28.031 3.955 1 98.69 504 PHE A C 1
ATOM 4107 O O . PHE A 1 504 ? 16.375 28.016 4.871 1 98.69 504 PHE A O 1
ATOM 4114 N N . VAL A 1 505 ? 15.734 28.656 2.818 1 98.56 505 VAL A N 1
ATOM 4115 C CA . VAL A 1 505 ? 16.922 29.469 2.598 1 98.56 505 VAL A CA 1
ATOM 4116 C C . VAL A 1 505 ? 16.984 30.578 3.635 1 98.56 505 VAL A C 1
ATOM 4118 O O . VAL A 1 505 ? 18.047 30.859 4.199 1 98.56 505 VAL A O 1
ATOM 4121 N N . PHE A 1 506 ? 15.891 31.234 3.889 1 98.62 506 PHE A N 1
ATOM 4122 C CA . PHE A 1 506 ? 15.828 32.281 4.895 1 98.62 506 PHE A CA 1
ATOM 4123 C C . PHE A 1 506 ? 16.172 31.75 6.273 1 98.62 506 PHE A C 1
ATOM 4125 O O . PHE A 1 506 ? 16.891 32.375 7.043 1 98.62 506 PHE A O 1
ATOM 4132 N N . CYS A 1 507 ? 15.594 30.609 6.605 1 98.56 507 CYS A N 1
ATOM 4133 C CA . CYS A 1 507 ? 15.891 29.953 7.867 1 98.56 507 CYS A CA 1
ATOM 4134 C C . CYS A 1 507 ? 17.391 29.719 8.023 1 98.56 507 CYS A C 1
ATOM 4136 O O . CYS A 1 507 ? 17.984 30.094 9.039 1 98.56 507 CYS A O 1
ATOM 4138 N N . SER A 1 508 ? 18 29.109 7.016 1 98.06 508 SER A N 1
ATOM 4139 C CA . SER A 1 508 ? 19.406 28.766 7.051 1 98.06 508 SER A CA 1
ATOM 4140 C C . SER A 1 508 ? 20.266 30.016 7.195 1 98.06 508 SER A C 1
ATOM 4142 O O . SER A 1 508 ? 21.203 30.047 7.992 1 98.06 508 SER A O 1
ATOM 4144 N N . ALA A 1 509 ? 19.969 31.062 6.477 1 97.38 509 ALA A N 1
ATOM 4145 C CA . ALA A 1 509 ? 20.719 32.312 6.543 1 97.38 509 ALA A CA 1
ATOM 4146 C C . ALA A 1 509 ? 20.609 32.938 7.926 1 97.38 509 ALA A C 1
ATOM 4148 O O . ALA A 1 509 ? 21.594 33.438 8.469 1 97.38 509 ALA A O 1
ATOM 4149 N N . THR A 1 510 ? 19.391 32.969 8.477 1 97.94 510 THR A N 1
ATOM 4150 C CA . THR A 1 510 ? 19.141 33.562 9.773 1 97.94 510 THR A CA 1
ATOM 4151 C C . THR A 1 510 ? 19.938 32.875 10.867 1 97.94 510 THR A C 1
ATOM 4153 O O . THR A 1 510 ? 20.594 33.531 11.68 1 97.94 510 THR A O 1
ATOM 4156 N N . LEU A 1 511 ? 19.891 31.547 10.867 1 97 511 LEU A N 1
ATOM 4157 C CA . LEU A 1 511 ? 20.562 30.781 11.914 1 97 511 LEU A CA 1
ATOM 4158 C C . LEU A 1 511 ? 22.078 30.906 11.789 1 97 511 LEU A C 1
ATOM 4160 O O . LEU A 1 511 ? 22.781 30.953 12.797 1 97 511 LEU A O 1
ATOM 4164 N N . ARG A 1 512 ? 22.609 31 10.57 1 95.75 512 ARG A N 1
ATOM 4165 C CA . ARG A 1 512 ? 24.047 31.109 10.336 1 95.75 512 ARG A CA 1
ATOM 4166 C C . ARG A 1 512 ? 24.578 32.469 10.82 1 95.75 512 ARG A C 1
ATOM 4168 O O . ARG A 1 512 ? 25.734 32.562 11.227 1 95.75 512 ARG A O 1
ATOM 4175 N N . LEU A 1 513 ? 23.734 33.438 10.797 1 96.25 513 LEU A N 1
ATOM 4176 C CA . LEU A 1 513 ? 24.141 34.812 11.172 1 96.25 513 LEU A CA 1
ATOM 4177 C C . LEU A 1 513 ? 23.938 35.031 12.656 1 96.25 513 LEU A C 1
ATOM 4179 O O . LEU A 1 513 ? 24.469 36 13.219 1 96.25 513 LEU A O 1
ATOM 4183 N N . HIS A 1 514 ? 23.078 34.281 13.312 1 96.12 514 HIS A N 1
ATOM 4184 C CA . HIS A 1 514 ? 22.781 34.469 14.727 1 96.12 514 HIS A CA 1
ATOM 4185 C C . HIS A 1 514 ? 23.938 34 15.609 1 96.12 514 HIS A C 1
ATOM 4187 O O . HIS A 1 514 ? 24.453 32.906 15.438 1 96.12 514 HIS A O 1
ATOM 4193 N N . LYS A 1 515 ? 24.328 34.75 16.609 1 94.56 515 LYS A N 1
ATOM 4194 C CA . LYS A 1 515 ? 25.531 34.562 17.406 1 94.56 515 LYS A CA 1
ATOM 4195 C C . LYS A 1 515 ? 25.438 33.281 18.266 1 94.56 515 LYS A C 1
ATOM 4197 O O . LYS A 1 515 ? 26.453 32.688 18.594 1 94.56 515 LYS A O 1
ATOM 4202 N N . LEU A 1 516 ? 24.266 32.875 18.609 1 92.75 516 LEU A N 1
ATOM 4203 C CA . LEU A 1 516 ? 24.094 31.75 19.484 1 92.75 516 LEU A CA 1
ATOM 4204 C C . LEU A 1 516 ? 24.328 30.438 18.734 1 92.75 516 LEU A C 1
ATOM 4206 O O . LEU A 1 516 ? 24.562 29.391 19.359 1 92.75 516 LEU A O 1
ATOM 4210 N N . PHE A 1 517 ? 24.172 30.422 17.453 1 93.69 517 PHE A N 1
ATOM 4211 C CA . PHE A 1 517 ? 24.359 29.234 16.641 1 93.69 517 PHE A CA 1
ATOM 4212 C C . PHE A 1 517 ? 25.797 29.141 16.141 1 93.69 517 PHE A C 1
ATOM 4214 O O . PHE A 1 517 ? 26.172 29.828 15.18 1 93.69 517 PHE A O 1
ATOM 4221 N N . ARG A 1 518 ? 26.625 28.234 16.75 1 88.12 518 ARG A N 1
ATOM 4222 C CA . ARG A 1 518 ? 28.062 28.25 16.469 1 88.12 518 ARG A CA 1
ATOM 4223 C C . ARG A 1 518 ? 28.516 26.922 15.867 1 88.12 518 ARG A C 1
ATOM 4225 O O . ARG A 1 518 ? 29.484 26.875 15.117 1 88.12 518 ARG A O 1
ATOM 4232 N N . GLU A 1 519 ? 27.797 25.891 16.062 1 88 519 GLU A N 1
ATOM 4233 C CA . GLU A 1 519 ? 28.188 24.562 15.602 1 88 519 GLU A CA 1
ATOM 4234 C C . GLU A 1 519 ? 27.703 24.312 14.18 1 88 519 GLU A C 1
ATOM 4236 O O . GLU A 1 519 ? 26.641 24.797 13.789 1 88 519 GLU A O 1
ATOM 4241 N N . SER A 1 520 ? 28.516 23.578 13.461 1 87.31 520 SER A N 1
ATOM 4242 C CA . SER A 1 520 ? 28.141 23.234 12.102 1 87.31 520 SER A CA 1
ATOM 4243 C C . SER A 1 520 ? 26.828 22.438 12.078 1 87.31 520 SER A C 1
ATOM 4245 O O . SER A 1 520 ? 26.047 22.562 11.141 1 87.31 520 SER A O 1
ATOM 4247 N N . ARG A 1 521 ? 26.578 21.703 13.055 1 91.75 521 ARG A N 1
ATOM 4248 C CA . ARG A 1 521 ? 25.375 20.859 13.133 1 91.75 521 ARG A CA 1
ATOM 4249 C C . ARG A 1 521 ? 24.156 21.688 13.516 1 91.75 521 ARG A C 1
ATOM 4251 O O . ARG A 1 521 ? 23.031 21.156 13.555 1 91.75 521 ARG A O 1
ATOM 4258 N N . SER A 1 522 ? 24.344 22.969 13.711 1 93.75 522 SER A N 1
ATOM 4259 C CA . SER A 1 522 ? 23.25 23.828 14.141 1 93.75 522 SER A CA 1
ATOM 4260 C C . SER A 1 522 ? 22.609 24.547 12.953 1 93.75 522 SER A C 1
ATOM 4262 O O . SER A 1 522 ? 21.781 25.422 13.133 1 93.75 522 SER A O 1
ATOM 4264 N N . PHE A 1 523 ? 23.016 24.25 11.781 1 96.12 523 PHE A N 1
ATOM 4265 C CA . PHE A 1 523 ? 22.453 24.844 10.578 1 96.12 523 PHE A CA 1
ATOM 4266 C C . PHE A 1 523 ? 21.672 23.812 9.773 1 96.12 523 PHE A C 1
ATOM 4268 O O . PHE A 1 523 ? 22.078 22.656 9.68 1 96.12 523 PHE A O 1
ATOM 4275 N N . PRO A 1 524 ? 20.516 24.266 9.258 1 97.19 524 PRO A N 1
ATOM 4276 C CA . PRO A 1 524 ? 19.812 23.359 8.352 1 97.19 524 PRO A CA 1
ATOM 4277 C C . PRO A 1 524 ? 20.656 22.984 7.133 1 97.19 524 PRO A C 1
ATOM 4279 O O . PRO A 1 524 ? 21.453 23.797 6.656 1 97.19 524 PRO A O 1
ATOM 4282 N N . GLU A 1 525 ? 20.516 21.766 6.668 1 96.38 525 GLU A N 1
ATOM 4283 C CA . GLU A 1 525 ? 21.219 21.266 5.484 1 96.38 525 GLU A CA 1
ATOM 4284 C C . GLU A 1 525 ? 20.219 20.75 4.445 1 96.38 525 GLU A C 1
ATOM 4286 O O . GLU A 1 525 ? 19.031 20.609 4.73 1 96.38 525 GLU A O 1
ATOM 4291 N N . SER A 1 526 ? 20.766 20.609 3.242 1 96.75 526 SER A N 1
ATOM 4292 C CA . SER A 1 526 ? 19.891 20.094 2.191 1 96.75 526 SER A CA 1
ATOM 4293 C C . SER A 1 526 ? 20.609 19.062 1.325 1 96.75 526 SER A C 1
ATOM 4295 O O . SER A 1 526 ? 21.828 19 1.317 1 96.75 526 SER A O 1
ATOM 4297 N N . TYR A 1 527 ? 19.875 18.172 0.761 1 95.62 527 TYR A N 1
ATOM 4298 C CA . TYR A 1 527 ? 20.328 17.328 -0.34 1 95.62 527 TYR A CA 1
ATOM 4299 C C . TYR A 1 527 ? 19.516 17.594 -1.601 1 95.62 527 TYR A C 1
ATOM 4301 O O . TYR A 1 527 ? 18.281 17.5 -1.585 1 95.62 527 TYR A O 1
ATOM 4309 N N . PRO A 1 528 ? 20.141 17.844 -2.725 1 95.25 528 PRO A N 1
ATOM 4310 C CA . PRO A 1 528 ? 21.547 18.188 -2.881 1 95.25 528 PRO A CA 1
ATOM 4311 C C . PRO A 1 528 ? 21.953 19.422 -2.078 1 95.25 528 PRO A C 1
ATOM 4313 O O . PRO A 1 528 ? 21.094 20.094 -1.506 1 95.25 528 PRO A O 1
ATOM 4316 N N . GLN A 1 529 ? 23.266 19.672 -2.008 1 95 529 GLN A N 1
ATOM 4317 C CA . GLN A 1 529 ? 23.75 20.812 -1.234 1 95 529 GLN A CA 1
ATOM 4318 C C . GLN A 1 529 ? 23.516 22.109 -1.985 1 95 529 GLN A C 1
ATOM 4320 O O . GLN A 1 529 ? 23.781 22.203 -3.188 1 95 529 GLN A O 1
ATOM 4325 N N . LEU A 1 530 ? 23.016 23.094 -1.276 1 95.88 530 LEU A N 1
ATOM 4326 C CA . LEU A 1 530 ? 22.859 24.422 -1.854 1 95.88 530 LEU A CA 1
ATOM 4327 C C . LEU A 1 530 ? 24.203 25.125 -1.969 1 95.88 530 LEU A C 1
ATOM 4329 O O . LEU A 1 530 ? 25.047 25 -1.086 1 95.88 530 LEU A O 1
ATOM 4333 N N . PRO A 1 531 ? 24.344 25.797 -3.082 1 96.5 531 PRO A N 1
ATOM 4334 C CA . PRO A 1 531 ? 25.547 26.625 -3.139 1 96.5 531 PRO A CA 1
ATOM 4335 C C . PRO A 1 531 ? 25.562 27.719 -2.08 1 96.5 531 PRO A C 1
ATOM 4337 O O . PRO A 1 531 ? 24.844 28.719 -2.217 1 96.5 531 PRO A O 1
ATOM 4340 N N . LYS A 1 532 ? 26.391 27.672 -1.195 1 94.19 532 LYS A N 1
ATOM 4341 C CA . LYS A 1 532 ? 26.375 28.516 0 1 94.19 532 LYS A CA 1
ATOM 4342 C C . LYS A 1 532 ? 26.578 29.984 -0.354 1 94.19 532 LYS A C 1
ATOM 4344 O O . LYS A 1 532 ? 25.812 30.844 0.075 1 94.19 532 LYS A O 1
ATOM 4349 N N . GLN A 1 533 ? 27.469 30.281 -1.171 1 93.06 533 GLN A N 1
ATOM 4350 C CA . GLN A 1 533 ? 27.828 31.656 -1.477 1 93.06 533 GLN A CA 1
ATOM 4351 C C . GLN A 1 533 ? 26.75 32.344 -2.299 1 93.06 533 GLN A C 1
ATOM 4353 O O . GLN A 1 533 ? 26.547 33.562 -2.186 1 93.06 533 GLN A O 1
ATOM 4358 N N . ASP A 1 534 ? 25.984 31.531 -2.939 1 93.31 534 ASP A N 1
ATOM 4359 C CA . ASP A 1 534 ? 24.953 32.094 -3.812 1 93.31 534 ASP A CA 1
ATOM 4360 C C . ASP A 1 534 ? 23.625 32.188 -3.082 1 93.31 534 ASP A C 1
ATOM 4362 O O . ASP A 1 534 ? 22.719 32.906 -3.533 1 93.31 534 ASP A O 1
ATOM 4366 N N . THR A 1 535 ? 23.531 31.484 -2.016 1 95.25 535 THR A N 1
ATOM 4367 C CA . THR A 1 535 ? 22.203 31.406 -1.412 1 95.25 535 THR A CA 1
ATOM 4368 C C . THR A 1 535 ? 22.266 31.75 0.075 1 95.25 535 THR A C 1
ATOM 4370 O O . THR A 1 535 ? 22.219 32.906 0.451 1 95.25 535 THR A O 1
ATOM 4373 N N . VAL A 1 536 ? 22.656 30.797 0.921 1 94.69 536 VAL A N 1
ATOM 4374 C CA . VAL A 1 536 ? 22.453 30.906 2.363 1 94.69 536 VAL A CA 1
ATOM 4375 C C . VAL A 1 536 ? 23.5 31.828 2.971 1 94.69 536 VAL A C 1
ATOM 4377 O O . VAL A 1 536 ? 23.281 32.406 4.043 1 94.69 536 VAL A O 1
ATOM 4380 N N . GLU A 1 537 ? 24.625 32 2.295 1 93.75 537 GLU A N 1
ATOM 4381 C CA . GLU A 1 537 ? 25.688 32.875 2.799 1 93.75 537 GLU A CA 1
ATOM 4382 C C . GLU A 1 537 ? 25.891 34.094 1.883 1 93.75 537 GLU A C 1
ATOM 4384 O O . GLU A 1 537 ? 26.953 34.719 1.908 1 93.75 537 GLU A O 1
ATOM 4389 N N . SER A 1 538 ? 24.953 34.344 1.096 1 94.62 538 SER A N 1
ATOM 4390 C CA . SER A 1 538 ? 25.031 35.469 0.188 1 94.62 538 SER A CA 1
ATOM 4391 C C . SER A 1 538 ? 25.078 36.781 0.956 1 94.62 538 SER A C 1
ATOM 4393 O O . SER A 1 538 ? 24.391 36.938 1.968 1 94.62 538 SER A O 1
ATOM 4395 N N . SER A 1 539 ? 25.797 37.812 0.423 1 95 539 SER A N 1
ATOM 4396 C CA . SER A 1 539 ? 25.922 39.094 1.062 1 95 539 SER A CA 1
ATOM 4397 C C . SER A 1 539 ? 24.594 39.844 1.079 1 95 539 SER A C 1
ATOM 4399 O O . SER A 1 539 ? 24.266 40.531 2.047 1 95 539 SER A O 1
ATOM 4401 N N . LEU A 1 540 ? 23.922 39.688 0.043 1 95.75 540 LEU A N 1
ATOM 4402 C CA . LEU A 1 540 ? 22.625 40.344 -0.044 1 95.75 540 LEU A CA 1
ATOM 4403 C C . LEU A 1 540 ? 21.688 39.812 1.042 1 95.75 540 LEU A C 1
ATOM 4405 O O . LEU A 1 540 ? 21 40.594 1.698 1 95.75 540 LEU A O 1
ATOM 4409 N N . LEU A 1 541 ? 21.609 38.531 1.199 1 96.44 541 LEU A N 1
ATOM 4410 C CA . LEU A 1 541 ? 20.719 37.906 2.184 1 96.44 541 LEU A CA 1
ATOM 4411 C C . LEU A 1 541 ? 21.156 38.281 3.602 1 96.44 541 LEU A C 1
ATOM 4413 O O . LEU A 1 541 ? 20.312 38.469 4.48 1 96.44 541 LEU A O 1
ATOM 4417 N N . GLN A 1 542 ? 22.406 38.406 3.857 1 96.69 542 GLN A N 1
ATOM 4418 C CA . GLN A 1 542 ? 22.922 38.812 5.152 1 96.69 542 GLN A CA 1
ATOM 4419 C C . GLN A 1 542 ? 22.453 40.25 5.48 1 96.69 542 GLN A C 1
ATOM 4421 O O . GLN A 1 542 ? 22.031 40.531 6.605 1 96.69 542 GLN A O 1
ATOM 4426 N N . LYS A 1 543 ? 22.531 41.062 4.492 1 96.88 543 LYS A N 1
ATOM 4427 C CA . LYS A 1 543 ? 22.047 42.438 4.668 1 96.88 543 LYS A CA 1
ATOM 4428 C C . LYS A 1 543 ? 20.562 42.438 5.012 1 96.88 543 LYS A C 1
ATOM 4430 O O . LYS A 1 543 ? 20.125 43.25 5.852 1 96.88 543 LYS A O 1
ATOM 4435 N N . HIS A 1 544 ? 19.828 41.625 4.32 1 97.5 544 HIS A N 1
ATOM 4436 C CA . HIS A 1 544 ? 18.391 41.531 4.566 1 97.5 544 HIS A CA 1
ATOM 4437 C C . HIS A 1 544 ? 18.109 41.094 5.996 1 97.5 544 HIS A C 1
ATOM 4439 O O . HIS A 1 544 ? 17.234 41.656 6.656 1 97.5 544 HIS A O 1
ATOM 4445 N N . VAL A 1 545 ? 18.812 40.094 6.465 1 98.06 545 VAL A N 1
ATOM 4446 C CA . VAL A 1 545 ? 18.609 39.562 7.82 1 98.06 545 VAL A CA 1
ATOM 4447 C C . VAL A 1 545 ? 18.953 40.656 8.836 1 98.06 545 VAL A C 1
ATOM 4449 O O . VAL A 1 545 ? 18.219 40.875 9.805 1 98.06 545 VAL A O 1
ATOM 4452 N N . LEU A 1 546 ? 20.031 41.438 8.57 1 97.38 546 LEU A N 1
ATOM 4453 C CA . LEU A 1 546 ? 20.453 42.5 9.477 1 97.38 546 LEU A CA 1
ATOM 4454 C C . LEU A 1 546 ? 19.469 43.656 9.453 1 97.38 546 LEU A C 1
ATOM 4456 O O . LEU A 1 546 ? 19.234 44.281 10.484 1 97.38 546 LEU A O 1
ATOM 4460 N N . GLU A 1 547 ? 18.953 43.906 8.328 1 97.88 547 GLU A N 1
ATOM 4461 C CA . GLU A 1 547 ? 17.938 44.969 8.227 1 97.88 547 GLU A CA 1
ATOM 4462 C C . GLU A 1 547 ? 16.688 44.594 9.008 1 97.88 547 GLU A C 1
ATOM 4464 O O . GLU A 1 547 ? 16.094 45.438 9.68 1 97.88 547 GLU A O 1
ATOM 4469 N N . LEU A 1 548 ? 16.219 43.406 8.859 1 98.19 548 LEU A N 1
ATOM 4470 C CA . LEU A 1 548 ? 15.078 42.938 9.633 1 98.19 548 LEU A CA 1
ATOM 4471 C C . LEU A 1 548 ? 15.359 43 11.125 1 98.19 548 LEU A C 1
ATOM 4473 O O . LEU A 1 548 ? 14.5 43.438 11.906 1 98.19 548 LEU A O 1
ATOM 4477 N N . ALA A 1 549 ? 16.562 42.594 11.508 1 97.88 549 ALA A N 1
ATOM 4478 C CA . ALA A 1 549 ? 16.969 42.656 12.906 1 97.88 549 ALA A CA 1
ATOM 4479 C C . ALA A 1 549 ? 16.953 44.094 13.406 1 97.88 549 ALA A C 1
ATOM 4481 O O . ALA A 1 549 ? 16.562 44.375 14.547 1 97.88 549 ALA A O 1
ATOM 4482 N N . ALA A 1 550 ? 17.406 44.969 12.57 1 97.12 550 ALA A N 1
ATOM 4483 C CA . ALA A 1 550 ? 17.406 46.375 12.922 1 97.12 550 ALA A CA 1
ATOM 4484 C C . ALA A 1 550 ? 15.992 46.906 13.109 1 97.12 550 ALA A C 1
ATOM 4486 O O . ALA A 1 550 ? 15.734 47.688 14.023 1 97.12 550 ALA A O 1
ATOM 4487 N N . MET A 1 551 ? 15.148 46.531 12.242 1 97 551 MET A N 1
ATOM 4488 C CA . MET A 1 551 ? 13.75 46.969 12.32 1 97 551 MET A CA 1
ATOM 4489 C C . MET A 1 551 ? 13.133 46.531 13.648 1 97 551 MET A C 1
ATOM 4491 O O . MET A 1 551 ? 12.258 47.219 14.18 1 97 551 MET A O 1
ATOM 4495 N N . LEU A 1 552 ? 13.586 45.438 14.172 1 96.81 552 LEU A N 1
ATOM 4496 C CA . LEU A 1 552 ? 13.008 44.844 15.375 1 96.81 552 LEU A CA 1
ATOM 4497 C C . LEU A 1 552 ? 13.859 45.156 16.594 1 96.81 552 LEU A C 1
ATOM 4499 O O . LEU A 1 552 ? 13.609 44.625 17.688 1 96.81 552 LEU A O 1
ATOM 4503 N N . ASP A 1 553 ? 14.898 45.906 16.531 1 96 553 ASP A N 1
ATOM 4504 C CA . ASP A 1 553 ? 15.797 46.344 17.594 1 96 553 ASP A CA 1
ATOM 4505 C C . ASP A 1 553 ? 16.5 45.188 18.266 1 96 553 ASP A C 1
ATOM 4507 O O . ASP A 1 553 ? 16.547 45.094 19.5 1 96 553 ASP A O 1
ATOM 4511 N N . VAL A 1 554 ? 16.922 44.25 17.422 1 96.69 554 VAL A N 1
ATOM 4512 C CA . VAL A 1 554 ? 17.625 43.062 17.953 1 96.69 554 VAL A CA 1
ATOM 4513 C C . VAL A 1 554 ? 18.922 42.844 17.156 1 96.69 554 VAL A C 1
ATOM 4515 O O . VAL A 1 554 ? 19.391 41.719 17.062 1 96.69 554 VAL A O 1
ATOM 4518 N N . ARG A 1 555 ? 19.5 43.75 16.531 1 95.88 555 ARG A N 1
ATOM 4519 C CA . ARG A 1 555 ? 20.672 43.656 15.664 1 95.88 555 ARG A CA 1
ATOM 4520 C C . ARG A 1 555 ? 21.875 43.125 16.438 1 95.88 555 ARG A C 1
ATOM 4522 O O . ARG A 1 555 ? 22.734 42.438 15.875 1 95.88 555 ARG A O 1
ATOM 4529 N N . SER A 1 556 ? 21.906 43.312 17.75 1 95.31 556 SER A N 1
ATOM 4530 C CA . SER A 1 556 ? 23.031 42.938 18.578 1 95.31 556 SER A CA 1
ATOM 4531 C C . SER A 1 556 ? 23.156 41.406 18.672 1 95.31 556 SER A C 1
ATOM 4533 O O . SER A 1 556 ? 24.203 40.875 19.031 1 95.31 556 SER A O 1
ATOM 4535 N N . LEU A 1 557 ? 22.109 40.719 18.328 1 96 557 LEU A N 1
ATOM 4536 C CA . LEU A 1 557 ? 22.094 39.25 18.422 1 96 557 LEU A CA 1
ATOM 4537 C C . LEU A 1 557 ? 22.75 38.625 17.203 1 96 557 LEU A C 1
ATOM 4539 O O . LEU A 1 557 ? 23 37.438 17.172 1 96 557 LEU A O 1
ATOM 4543 N N . PHE A 1 558 ? 23.109 39.406 16.188 1 96.88 558 PHE A N 1
ATOM 4544 C CA . PHE A 1 558 ? 23.609 38.906 14.914 1 96.88 558 PHE A CA 1
ATOM 4545 C C . PHE A 1 558 ? 25.016 39.406 14.633 1 96.88 558 PHE A C 1
ATOM 4547 O O . PHE A 1 558 ? 25.406 40.469 15.102 1 96.88 558 PHE A O 1
ATOM 4554 N N . TRP A 1 559 ? 25.781 38.562 13.844 1 91.19 559 TRP A N 1
ATOM 4555 C CA . TRP A 1 559 ? 27.109 38.938 13.414 1 91.19 559 TRP A CA 1
ATOM 4556 C C . TRP A 1 559 ? 27.047 40.062 12.359 1 91.19 559 TRP A C 1
ATOM 4558 O O . TRP A 1 559 ? 26.219 40 11.453 1 91.19 559 TRP A O 1
ATOM 4568 N N . ASP A 1 560 ? 27.828 41.094 12.617 1 79.88 560 ASP A N 1
ATOM 4569 C CA . ASP A 1 560 ? 27.891 42.156 11.633 1 79.88 560 ASP A CA 1
ATOM 4570 C C . ASP A 1 560 ? 29.047 41.969 10.672 1 79.88 560 ASP A C 1
ATOM 4572 O O . ASP A 1 560 ? 30.141 41.594 11.086 1 79.88 560 ASP A O 1
ATOM 4576 N N . GLY A 1 561 ? 29.156 41.125 9.727 1 60.44 561 GLY A N 1
ATOM 4577 C CA . GLY A 1 561 ? 30.219 40.938 8.758 1 60.44 561 GLY A CA 1
ATOM 4578 C C . GLY A 1 561 ? 31.297 42 8.875 1 60.44 561 GLY A C 1
ATOM 4579 O O . GLY A 1 561 ? 32.344 41.938 8.219 1 60.44 561 GLY A O 1
ATOM 4580 N N . THR A 1 562 ? 30.922 43.25 9.086 1 44.94 562 THR A N 1
ATOM 4581 C CA . THR A 1 562 ? 32 44.219 9.008 1 44.94 562 THR A CA 1
ATOM 4582 C C . THR A 1 562 ? 33.094 43.875 10.055 1 44.94 562 THR A C 1
ATOM 4584 O O . THR A 1 562 ? 34.031 44.656 10.219 1 44.94 562 THR A O 1
ATOM 4587 N N . LEU A 1 563 ? 32.75 43.219 11.062 1 39.28 563 LEU A N 1
ATOM 4588 C CA . LEU A 1 563 ? 33.781 43.281 12.109 1 39.28 563 LEU A CA 1
ATOM 4589 C C . LEU A 1 563 ? 35.062 42.594 11.656 1 39.28 563 LEU A C 1
ATOM 4591 O O . LEU A 1 563 ? 36.125 43.25 11.57 1 39.28 563 LEU A O 1
ATOM 4595 N N . ASP A 1 564 ? 35.656 41.438 12.648 1 36.19 564 ASP A N 1
ATOM 4596 C CA . ASP A 1 564 ? 37.031 41.219 13.031 1 36.19 564 ASP A CA 1
ATOM 4597 C C . ASP A 1 564 ? 37.781 40.406 11.969 1 36.19 564 ASP A C 1
ATOM 4599 O O . ASP A 1 564 ? 37.656 39.188 11.914 1 36.19 564 ASP A O 1
ATOM 4603 N N . VAL A 1 565 ? 37.75 40.594 10.742 1 33.03 565 VAL A N 1
ATOM 4604 C CA . VAL A 1 565 ? 39.031 40.281 10.156 1 33.03 565 VAL A CA 1
ATOM 4605 C C . VAL A 1 565 ? 40.156 40.844 11.023 1 33.03 565 VAL A C 1
ATOM 4607 O O . VAL A 1 565 ? 40.406 42.062 11.023 1 33.03 565 VAL A O 1
ATOM 4610 N N . ASN A 1 566 ? 40.219 40.531 12.336 1 27.19 566 ASN A N 1
ATOM 4611 C CA . ASN A 1 566 ? 41.562 40.688 12.898 1 27.19 566 ASN A CA 1
ATOM 4612 C C . ASN A 1 566 ? 42.625 40.062 12.016 1 27.19 566 ASN A C 1
ATOM 4614 O O . ASN A 1 566 ? 42.469 38.906 11.602 1 27.19 566 ASN A O 1
ATOM 4618 N N . TYR A 1 567 ? 43.531 40.938 11.445 1 25.48 567 TYR A N 1
ATOM 4619 C CA . TYR A 1 567 ? 44.938 40.781 11.164 1 25.48 567 TYR A CA 1
ATOM 4620 C C . TYR A 1 567 ? 45.656 40.094 12.344 1 25.48 567 TYR A C 1
ATOM 4622 O O . TYR A 1 567 ? 45.375 40.438 13.5 1 25.48 567 TYR A O 1
ATOM 4630 N N . MET B 1 1 ? -51.875 -2.76 -36.312 1 24.45 1 MET B N 1
ATOM 4631 C CA . MET B 1 1 ? -52.812 -3.15 -35.25 1 24.45 1 MET B CA 1
ATOM 4632 C C . MET B 1 1 ? -52.062 -3.467 -33.969 1 24.45 1 MET B C 1
ATOM 4634 O O . MET B 1 1 ? -51.5 -4.559 -33.812 1 24.45 1 MET B O 1
ATOM 4638 N N . THR B 1 2 ? -51.219 -2.568 -33.406 1 28.11 2 THR B N 1
ATOM 4639 C CA . THR B 1 2 ? -50.094 -2.102 -32.594 1 28.11 2 THR B CA 1
ATOM 4640 C C . THR B 1 2 ? -50.375 -2.283 -31.094 1 28.11 2 THR B C 1
ATOM 4642 O O . THR B 1 2 ? -51.438 -1.865 -30.609 1 28.11 2 THR B O 1
ATOM 4645 N N . GLY B 1 3 ? -49.875 -3.469 -30.359 1 26.14 3 GLY B N 1
ATOM 4646 C CA . GLY B 1 3 ? -50 -4.281 -29.156 1 26.14 3 GLY B CA 1
ATOM 4647 C C . GLY B 1 3 ? -49.938 -3.471 -27.875 1 26.14 3 GLY B C 1
ATOM 4648 O O . GLY B 1 3 ? -49.188 -3.82 -26.953 1 26.14 3 GLY B O 1
ATOM 4649 N N . ALA B 1 4 ? -50.219 -2.121 -27.875 1 34.78 4 ALA B N 1
ATOM 4650 C CA . ALA B 1 4 ? -50.281 -1.252 -26.703 1 34.78 4 ALA B CA 1
ATOM 4651 C C . ALA B 1 4 ? -51.375 -1.728 -25.734 1 34.78 4 ALA B C 1
ATOM 4653 O O . ALA B 1 4 ? -51.5 -1.18 -24.641 1 34.78 4 ALA B O 1
ATOM 4654 N N . GLY B 1 5 ? -52.438 -2.365 -26.141 1 32.97 5 GLY B N 1
ATOM 4655 C CA . GLY B 1 5 ? -53.625 -2.658 -25.375 1 32.97 5 GLY B CA 1
ATOM 4656 C C . GLY B 1 5 ? -53.406 -3.693 -24.281 1 32.97 5 GLY B C 1
ATOM 4657 O O . GLY B 1 5 ? -54.344 -4 -23.516 1 32.97 5 GLY B O 1
ATOM 4658 N N . ALA B 1 6 ? -52.531 -4.68 -24.469 1 37.41 6 ALA B N 1
ATOM 4659 C CA . ALA B 1 6 ? -52.406 -5.828 -23.578 1 37.41 6 ALA B CA 1
ATOM 4660 C C . ALA B 1 6 ? -51.719 -5.438 -22.281 1 37.41 6 ALA B C 1
ATOM 4662 O O . ALA B 1 6 ? -51.406 -6.297 -21.438 1 37.41 6 ALA B O 1
ATOM 4663 N N . GLU B 1 7 ? -51.156 -4.418 -22.203 1 43.62 7 GLU B N 1
ATOM 4664 C CA . GLU B 1 7 ? -50.438 -3.943 -21.031 1 43.62 7 GLU B CA 1
ATOM 4665 C C . GLU B 1 7 ? -51.375 -3.787 -19.828 1 43.62 7 GLU B C 1
ATOM 4667 O O . GLU B 1 7 ? -50.906 -3.691 -18.688 1 43.62 7 GLU B O 1
ATOM 4672 N N . ASP B 1 8 ? -52.625 -3.564 -20.047 1 46.47 8 ASP B N 1
ATOM 4673 C CA . ASP B 1 8 ? -53.594 -3.193 -19.031 1 46.47 8 ASP B CA 1
ATOM 4674 C C . ASP B 1 8 ? -53.938 -4.379 -18.141 1 46.47 8 ASP B C 1
ATOM 4676 O O . ASP B 1 8 ? -54.438 -4.195 -17.016 1 46.47 8 ASP B O 1
ATOM 4680 N N . ASP B 1 9 ? -54.062 -5.672 -18.688 1 52.09 9 ASP B N 1
ATOM 4681 C CA . ASP B 1 9 ? -54.688 -6.77 -17.969 1 52.09 9 ASP B CA 1
ATOM 4682 C C . ASP B 1 9 ? -53.719 -7.527 -17.094 1 52.09 9 ASP B C 1
ATOM 4684 O O . ASP B 1 9 ? -53.938 -8.695 -16.766 1 52.09 9 ASP B O 1
ATOM 4688 N N . ILE B 1 10 ? -52.562 -7.188 -16.984 1 63.75 10 ILE B N 1
ATOM 4689 C CA . ILE B 1 10 ? -51.656 -7.945 -16.109 1 63.75 10 ILE B CA 1
ATOM 4690 C C . ILE B 1 10 ? -52 -7.684 -14.648 1 63.75 10 ILE B C 1
ATOM 4692 O O . ILE B 1 10 ? -52.062 -6.527 -14.211 1 63.75 10 ILE B O 1
ATOM 4696 N N . PRO B 1 11 ? -52.5 -8.703 -13.922 1 76.12 11 PRO B N 1
ATOM 4697 C CA . PRO B 1 11 ? -52.781 -8.539 -12.492 1 76.12 11 PRO B CA 1
ATOM 4698 C C . PRO B 1 11 ? -51.688 -7.797 -11.758 1 76.12 11 PRO B C 1
ATOM 4700 O O . PRO B 1 11 ? -50.5 -7.945 -12.094 1 76.12 11 PRO B O 1
ATOM 4703 N N . LEU B 1 12 ? -52.156 -6.898 -10.898 1 76 12 LEU B N 1
ATOM 4704 C CA . LEU B 1 12 ? -51.281 -6.027 -10.125 1 76 12 LEU B CA 1
ATOM 4705 C C . LEU B 1 12 ? -50.156 -6.82 -9.477 1 76 12 LEU B C 1
ATOM 4707 O O . LEU B 1 12 ? -49 -6.352 -9.422 1 76 12 LEU B O 1
ATOM 4711 N N . GLY B 1 13 ? -50.469 -8.023 -9.031 1 76.38 13 GLY B N 1
ATOM 4712 C CA . GLY B 1 13 ? -49.469 -8.867 -8.406 1 76.38 13 GLY B CA 1
ATOM 4713 C C . GLY B 1 13 ? -48.344 -9.289 -9.359 1 76.38 13 GLY B C 1
ATOM 4714 O O . GLY B 1 13 ? -47.188 -9.305 -8.984 1 76.38 13 GLY B O 1
ATOM 4715 N N . GLU B 1 14 ? -48.719 -9.523 -10.492 1 82.56 14 GLU B N 1
ATOM 4716 C CA . GLU B 1 14 ? -47.75 -9.953 -11.5 1 82.56 14 GLU B CA 1
ATOM 4717 C C . GLU B 1 14 ? -46.875 -8.789 -11.945 1 82.56 14 GLU B C 1
ATOM 4719 O O . GLU B 1 14 ? -45.688 -8.969 -12.211 1 82.56 14 GLU B O 1
ATOM 4724 N N . ARG B 1 15 ? -47.438 -7.672 -12 1 82.88 15 ARG B N 1
ATOM 4725 C CA . ARG B 1 15 ? -46.688 -6.48 -12.352 1 82.88 15 ARG B CA 1
ATOM 4726 C C . ARG B 1 15 ? -45.625 -6.18 -11.281 1 82.88 15 ARG B C 1
ATOM 4728 O O . ARG B 1 15 ? -44.5 -5.773 -11.602 1 82.88 15 ARG B O 1
ATOM 4735 N N . LYS B 1 16 ? -46.062 -6.363 -10.094 1 85.19 16 LYS B N 1
ATOM 4736 C CA . LYS B 1 16 ? -45.125 -6.156 -8.992 1 85.19 16 LYS B CA 1
ATOM 4737 C C . LYS B 1 16 ? -43.969 -7.152 -9.055 1 85.19 16 LYS B C 1
ATOM 4739 O O . LYS B 1 16 ? -42.812 -6.797 -8.797 1 85.19 16 LYS B O 1
ATOM 4744 N N . THR B 1 17 ? -44.312 -8.344 -9.352 1 87.19 17 THR B N 1
ATOM 4745 C CA . THR B 1 17 ? -43.281 -9.383 -9.453 1 87.19 17 THR B CA 1
ATOM 4746 C C . THR B 1 17 ? -42.281 -9.047 -10.547 1 87.19 17 THR B C 1
ATOM 4748 O O . THR B 1 17 ? -41.062 -9.227 -10.367 1 87.19 17 THR B O 1
ATOM 4751 N N . VAL B 1 18 ? -42.781 -8.547 -11.625 1 87.31 18 VAL B N 1
ATOM 4752 C CA . VAL B 1 18 ? -41.906 -8.188 -12.734 1 87.31 18 VAL B CA 1
ATOM 4753 C C . VAL B 1 18 ? -41.031 -6.984 -12.352 1 87.31 18 VAL B C 1
ATOM 4755 O O . VAL B 1 18 ? -39.844 -6.938 -12.672 1 87.31 18 VAL B O 1
ATOM 4758 N N . THR B 1 19 ? -41.625 -6.109 -11.719 1 88 19 THR B N 1
ATOM 4759 C CA . THR B 1 19 ? -40.875 -4.922 -11.289 1 88 19 THR B CA 1
ATOM 4760 C C . THR B 1 19 ? -39.812 -5.289 -10.273 1 88 19 THR B C 1
ATOM 4762 O O . THR B 1 19 ? -38.688 -4.754 -10.328 1 88 19 THR B O 1
ATOM 4765 N N . ASP B 1 20 ? -40.156 -6.188 -9.391 1 89.38 20 ASP B N 1
ATOM 4766 C CA . ASP B 1 20 ? -39.188 -6.641 -8.398 1 89.38 20 ASP B CA 1
ATOM 4767 C C . ASP B 1 20 ? -38.031 -7.391 -9.055 1 89.38 20 ASP B C 1
ATOM 4769 O O . ASP B 1 20 ? -36.875 -7.238 -8.656 1 89.38 20 ASP B O 1
ATOM 4773 N N . PHE B 1 21 ? -38.375 -8.125 -10.008 1 89.88 21 PHE B N 1
ATOM 4774 C CA . PHE B 1 21 ? -37.344 -8.859 -10.734 1 89.88 21 PHE B CA 1
ATOM 4775 C C . PHE B 1 21 ? -36.375 -7.898 -11.438 1 89.88 21 PHE B C 1
ATOM 4777 O O . PHE B 1 21 ? -35.156 -8.062 -11.352 1 89.88 21 PHE B O 1
ATOM 4784 N N . CYS B 1 22 ? -36.969 -6.926 -12.023 1 89.19 22 CYS B N 1
ATOM 4785 C CA . CYS B 1 22 ? -36.156 -5.949 -12.75 1 89.19 22 CYS B CA 1
ATOM 4786 C C . CYS B 1 22 ? -35.281 -5.152 -11.789 1 89.19 22 CYS B C 1
ATOM 4788 O O . CYS B 1 22 ? -34.156 -4.836 -12.102 1 89.19 22 CYS B O 1
ATOM 4790 N N . TYR B 1 23 ? -35.844 -4.895 -10.695 1 88.75 23 TYR B N 1
ATOM 4791 C CA . TYR B 1 23 ? -35.062 -4.18 -9.68 1 88.75 23 TYR B CA 1
ATOM 4792 C C . TYR B 1 23 ? -33.875 -5.012 -9.219 1 88.75 23 TYR B C 1
ATOM 4794 O O . TYR B 1 23 ? -32.75 -4.508 -9.133 1 88.75 23 TYR B O 1
ATOM 4802 N N . LEU B 1 24 ? -34.125 -6.238 -8.898 1 91.5 24 LEU B N 1
ATOM 4803 C CA . LEU B 1 24 ? -33.062 -7.121 -8.438 1 91.5 24 LEU B CA 1
ATOM 4804 C C . LEU B 1 24 ? -32 -7.309 -9.516 1 91.5 24 LEU B C 1
ATOM 4806 O O . LEU B 1 24 ? -30.797 -7.352 -9.219 1 91.5 24 LEU B O 1
ATOM 4810 N N . LEU B 1 25 ? -32.438 -7.41 -10.672 1 91.19 25 LEU B N 1
ATOM 4811 C CA . LEU B 1 25 ? -31.516 -7.594 -11.797 1 91.19 25 LEU B CA 1
ATOM 4812 C C . LEU B 1 25 ? -30.625 -6.375 -11.969 1 91.19 25 LEU B C 1
ATOM 4814 O O . LEU B 1 25 ? -29.406 -6.516 -12.141 1 91.19 25 LEU B O 1
ATOM 4818 N N . ASP B 1 26 ? -31.203 -5.273 -11.922 1 89.56 26 ASP B N 1
ATOM 4819 C CA . ASP B 1 26 ? -30.453 -4.035 -12.078 1 89.56 26 ASP B CA 1
ATOM 4820 C C . ASP B 1 26 ? -29.484 -3.832 -10.914 1 89.56 26 ASP B C 1
ATOM 4822 O O . ASP B 1 26 ? -28.344 -3.41 -11.109 1 89.56 26 ASP B O 1
ATOM 4826 N N . LYS B 1 27 ? -29.984 -4.031 -9.797 1 89.81 27 LYS B N 1
ATOM 4827 C CA . LYS B 1 27 ? -29.141 -3.893 -8.609 1 89.81 27 LYS B CA 1
ATOM 4828 C C . LYS B 1 27 ? -27.969 -4.867 -8.648 1 89.81 27 LYS B C 1
ATOM 4830 O O . LYS B 1 27 ? -26.844 -4.52 -8.266 1 89.81 27 LYS B O 1
ATOM 4835 N N . SER B 1 28 ? -28.25 -6.059 -9.023 1 92.88 28 SER B N 1
ATOM 4836 C CA . SER B 1 28 ? -27.188 -7.062 -9.117 1 92.88 28 SER B CA 1
ATOM 4837 C C . SER B 1 28 ? -26.125 -6.648 -10.125 1 92.88 28 SER B C 1
ATOM 4839 O O . SER B 1 28 ? -24.938 -6.805 -9.867 1 92.88 28 SER B O 1
ATOM 4841 N N . LYS B 1 29 ? -26.547 -6.109 -11.195 1 91.5 29 LYS B N 1
ATOM 4842 C CA . LYS B 1 29 ? -25.594 -5.652 -12.211 1 91.5 29 LYS B CA 1
ATOM 4843 C C . LYS B 1 29 ? -24.75 -4.496 -11.688 1 91.5 29 LYS B C 1
ATOM 4845 O O . LYS B 1 29 ? -23.547 -4.453 -11.93 1 91.5 29 LYS B O 1
ATOM 4850 N N . GLN B 1 30 ? -25.406 -3.643 -11.039 1 88.19 30 GLN B N 1
ATOM 4851 C CA . GLN B 1 30 ? -24.688 -2.494 -10.484 1 88.19 30 GLN B CA 1
ATOM 4852 C C . GLN B 1 30 ? -23.641 -2.934 -9.477 1 88.19 30 GLN B C 1
ATOM 4854 O O . GLN B 1 30 ? -22.5 -2.451 -9.508 1 88.19 30 GLN B O 1
ATOM 4859 N N . LEU B 1 31 ? -23.984 -3.789 -8.633 1 89.06 31 LEU B N 1
ATOM 4860 C CA . LEU B 1 31 ? -23.062 -4.281 -7.609 1 89.06 31 LEU B CA 1
ATOM 4861 C C . LEU B 1 31 ? -21.922 -5.082 -8.234 1 89.06 31 LEU B C 1
ATOM 4863 O O . LEU B 1 31 ? -20.781 -4.98 -7.797 1 89.06 31 LEU B O 1
ATOM 4867 N N . PHE B 1 32 ? -22.266 -5.82 -9.195 1 92.25 32 PHE B N 1
ATOM 4868 C CA . PHE B 1 32 ? -21.234 -6.605 -9.867 1 92.25 32 PHE B CA 1
ATOM 4869 C C . PHE B 1 32 ? -20.203 -5.699 -10.539 1 92.25 32 PHE B C 1
ATOM 4871 O O . PHE B 1 32 ? -19 -5.941 -10.461 1 92.25 32 PHE B O 1
ATOM 4878 N N . ASN B 1 33 ? -20.688 -4.711 -11.164 1 87.75 33 ASN B N 1
ATOM 4879 C CA . ASN B 1 33 ? -19.797 -3.771 -11.82 1 87.75 33 ASN B CA 1
ATOM 4880 C C . ASN B 1 33 ? -18.922 -3.023 -10.812 1 87.75 33 ASN B C 1
ATOM 4882 O O . ASN B 1 33 ? -17.797 -2.639 -11.117 1 87.75 33 ASN B O 1
ATOM 4886 N N . GLY B 1 34 ? -19.453 -2.82 -9.688 1 84 34 GLY B N 1
ATOM 4887 C CA . GLY B 1 34 ? -18.719 -2.131 -8.641 1 84 34 GLY B CA 1
ATOM 4888 C C . GLY B 1 34 ? -17.562 -2.941 -8.086 1 84 34 GLY B C 1
ATOM 4889 O O . GLY B 1 34 ? -16.656 -2.391 -7.453 1 84 34 GLY B O 1
ATOM 4890 N N . LEU B 1 35 ? -17.578 -4.234 -8.352 1 85.19 35 LEU B N 1
ATOM 4891 C CA . LEU B 1 35 ? -16.5 -5.102 -7.871 1 85.19 35 LEU B CA 1
ATOM 4892 C C . LEU B 1 35 ? -15.18 -4.746 -8.539 1 85.19 35 LEU B C 1
ATOM 4894 O O . LEU B 1 35 ? -14.109 -4.949 -7.961 1 85.19 35 LEU B O 1
ATOM 4898 N N . ARG B 1 36 ? -15.258 -4.246 -9.711 1 80.5 36 ARG B N 1
ATOM 4899 C CA . ARG B 1 36 ? -14.062 -3.912 -10.484 1 80.5 36 ARG B CA 1
ATOM 4900 C C . ARG B 1 36 ? -13.32 -2.734 -9.859 1 80.5 36 ARG B C 1
ATOM 4902 O O . ARG B 1 36 ? -12.109 -2.592 -10.039 1 80.5 36 ARG B O 1
ATOM 4909 N N . ASP B 1 37 ? -14.023 -2.008 -9.109 1 76.19 37 ASP B N 1
ATOM 4910 C CA . ASP B 1 37 ? -13.445 -0.795 -8.539 1 76.19 37 ASP B CA 1
ATOM 4911 C C . ASP B 1 37 ? -12.852 -1.067 -7.16 1 76.19 37 ASP B C 1
ATOM 4913 O O . ASP B 1 37 ? -12.211 -0.194 -6.57 1 76.19 37 ASP B O 1
ATOM 4917 N N . LEU B 1 38 ? -13.039 -2.209 -6.711 1 78.12 38 LEU B N 1
ATOM 4918 C CA . LEU B 1 38 ? -12.508 -2.539 -5.395 1 78.12 38 LEU B CA 1
ATOM 4919 C C . LEU B 1 38 ? -11 -2.781 -5.461 1 78.12 38 LEU B C 1
ATOM 4921 O O . LEU B 1 38 ? -10.5 -3.336 -6.441 1 78.12 38 LEU B O 1
ATOM 4925 N N . PRO B 1 39 ? -10.312 -2.277 -4.395 1 77.56 39 PRO B N 1
ATOM 4926 C CA . PRO B 1 39 ? -8.875 -2.572 -4.367 1 77.56 39 PRO B CA 1
ATOM 4927 C C . PRO B 1 39 ? -8.578 -4.07 -4.34 1 77.56 39 PRO B C 1
ATOM 4929 O O . PRO B 1 39 ? -9.312 -4.836 -3.709 1 77.56 39 PRO B O 1
ATOM 4932 N N . GLN B 1 40 ? -7.547 -4.465 -4.949 1 79.75 40 GLN B N 1
ATOM 4933 C CA . GLN B 1 40 ? -7.188 -5.875 -5.039 1 79.75 40 GLN B CA 1
ATOM 4934 C C . GLN B 1 40 ? -6.289 -6.289 -3.877 1 79.75 40 GLN B C 1
ATOM 4936 O O . GLN B 1 40 ? -5.969 -7.473 -3.723 1 79.75 40 GLN B O 1
ATOM 4941 N N . TYR B 1 41 ? -5.887 -5.285 -3.166 1 78.06 41 TYR B N 1
ATOM 4942 C CA . TYR B 1 41 ? -5.051 -5.602 -2.016 1 78.06 41 TYR B CA 1
ATOM 4943 C C . TYR B 1 41 ? -5.73 -5.188 -0.716 1 78.06 41 TYR B C 1
ATOM 4945 O O . TYR B 1 41 ? -6.703 -4.434 -0.73 1 78.06 41 TYR B O 1
ATOM 4953 N N . GLY B 1 42 ? -5.457 -5.789 0.384 1 72.88 42 GLY B N 1
ATOM 4954 C CA . GLY B 1 42 ? -6.086 -5.527 1.669 1 72.88 42 GLY B CA 1
ATOM 4955 C C . GLY B 1 42 ? -7.148 -6.547 2.031 1 72.88 42 GLY B C 1
ATOM 4956 O O . GLY B 1 42 ? -7.738 -7.176 1.15 1 72.88 42 GLY B O 1
ATOM 4957 N N . HIS B 1 43 ? -7.406 -6.938 3.215 1 63.94 43 HIS B N 1
ATOM 4958 C CA . HIS B 1 43 ? -8.234 -8.094 3.541 1 63.94 43 HIS B CA 1
ATOM 4959 C C . HIS B 1 43 ? -9.625 -7.664 3.982 1 63.94 43 HIS B C 1
ATOM 4961 O O . HIS B 1 43 ? -10.594 -8.406 3.799 1 63.94 43 HIS B O 1
ATOM 4967 N N . LYS B 1 44 ? -9.812 -6.59 4.367 1 66.12 44 LYS B N 1
ATOM 4968 C CA . LYS B 1 44 ? -11.078 -6.449 5.082 1 66.12 44 LYS B CA 1
ATOM 4969 C C . LYS B 1 44 ? -12.031 -5.516 4.34 1 66.12 44 LYS B C 1
ATOM 4971 O O . LYS B 1 44 ? -13.242 -5.723 4.348 1 66.12 44 LYS B O 1
ATOM 4976 N N . GLN B 1 45 ? -11.602 -4.848 3.424 1 69.75 45 GLN B N 1
ATOM 4977 C CA . GLN B 1 45 ? -12.438 -3.76 2.932 1 69.75 45 GLN B CA 1
ATOM 4978 C C . GLN B 1 45 ? -13.375 -4.246 1.833 1 69.75 45 GLN B C 1
ATOM 4980 O O . GLN B 1 45 ? -14.516 -3.789 1.739 1 69.75 45 GLN B O 1
ATOM 4985 N N . TRP B 1 46 ? -12.977 -5.25 1.09 1 79.12 46 TRP B N 1
ATOM 4986 C CA . TRP B 1 46 ? -13.766 -5.707 -0.052 1 79.12 46 TRP B CA 1
ATOM 4987 C C . TRP B 1 46 ? -14.766 -6.773 0.37 1 79.12 46 TRP B C 1
ATOM 4989 O O . TRP B 1 46 ? -15.742 -7.031 -0.337 1 79.12 46 TRP B O 1
ATOM 4999 N N . GLN B 1 47 ? -14.703 -7.332 1.535 1 81.25 47 GLN B N 1
ATOM 5000 C CA . GLN B 1 47 ? -15.531 -8.453 1.96 1 81.25 47 GLN B CA 1
ATOM 5001 C C . GLN B 1 47 ? -16.984 -8.031 2.113 1 81.25 47 GLN B C 1
ATOM 5003 O O . GLN B 1 47 ? -17.906 -8.766 1.728 1 81.25 47 GLN B O 1
ATOM 5008 N N . SER B 1 48 ? -17.156 -6.852 2.643 1 78.38 48 SER B N 1
ATOM 5009 C CA . SER B 1 48 ? -18.516 -6.375 2.842 1 78.38 48 SER B CA 1
ATOM 5010 C C . SER B 1 48 ? -19.234 -6.164 1.511 1 78.38 48 SER B C 1
ATOM 5012 O O . SER B 1 48 ? -20.422 -6.473 1.379 1 78.38 48 SER B O 1
ATOM 5014 N N . TYR B 1 49 ? -18.562 -5.637 0.603 1 83.69 49 TYR B N 1
ATOM 5015 C CA . TYR B 1 49 ? -19.156 -5.414 -0.709 1 83.69 49 TYR B CA 1
ATOM 5016 C C . TYR B 1 49 ? -19.469 -6.734 -1.396 1 83.69 49 TYR B C 1
ATOM 5018 O O . TYR B 1 49 ? -20.531 -6.887 -2.01 1 83.69 49 TYR B O 1
ATOM 5026 N N . PHE B 1 50 ? -18.641 -7.723 -1.322 1 88.25 50 PHE B N 1
ATOM 5027 C CA . PHE B 1 50 ? -18.906 -9.047 -1.868 1 88.25 50 PHE B CA 1
ATOM 5028 C C . PHE B 1 50 ? -20.109 -9.68 -1.192 1 88.25 50 PHE B C 1
ATOM 5030 O O . PHE B 1 50 ? -20.969 -10.273 -1.859 1 88.25 50 PHE B O 1
ATOM 5037 N N . GLY B 1 51 ? -20.109 -9.469 0.105 1 88.25 51 GLY B N 1
ATOM 5038 C CA . GLY B 1 51 ? -21.25 -10.008 0.837 1 88.25 51 GLY B CA 1
ATOM 5039 C C . GLY B 1 51 ? -22.578 -9.469 0.355 1 88.25 51 GLY B C 1
ATOM 5040 O O . GLY B 1 51 ? -23.516 -10.234 0.137 1 88.25 51 GLY B O 1
ATOM 5041 N N . ARG B 1 52 ? -22.625 -8.25 0.161 1 86.81 52 ARG B N 1
ATOM 5042 C CA . ARG B 1 52 ? -23.844 -7.617 -0.347 1 86.81 52 ARG B CA 1
ATOM 5043 C C . ARG B 1 52 ? -24.172 -8.109 -1.754 1 86.81 52 ARG B C 1
ATOM 5045 O O . ARG B 1 52 ? -25.328 -8.32 -2.086 1 86.81 52 ARG B O 1
ATOM 5052 N N . THR B 1 53 ? -23.188 -8.195 -2.529 1 91.69 53 THR B N 1
ATOM 5053 C CA . THR B 1 53 ? -23.391 -8.664 -3.898 1 91.69 53 THR B CA 1
ATOM 5054 C C . THR B 1 53 ? -23.906 -10.094 -3.912 1 91.69 53 THR B C 1
ATOM 5056 O O . THR B 1 53 ? -24.844 -10.414 -4.648 1 91.69 53 THR B O 1
ATOM 5059 N N . PHE B 1 54 ? -23.328 -10.945 -3.09 1 93 54 PHE B N 1
ATOM 5060 C CA . PHE B 1 54 ? -23.781 -12.328 -2.982 1 93 54 PHE B CA 1
ATOM 5061 C C . PHE B 1 54 ? -25.234 -12.375 -2.529 1 93 54 PHE B C 1
ATOM 5063 O O . PHE B 1 54 ? -26.031 -13.172 -3.047 1 93 54 PHE B O 1
ATOM 5070 N N . ASP B 1 55 ? -25.547 -11.508 -1.669 1 93 55 ASP B N 1
ATOM 5071 C CA . ASP B 1 55 ? -26.906 -11.477 -1.141 1 93 55 ASP B CA 1
ATOM 5072 C C . ASP B 1 55 ? -27.906 -11.141 -2.238 1 93 55 ASP B C 1
ATOM 5074 O O . ASP B 1 55 ? -28.953 -11.805 -2.361 1 93 55 ASP B O 1
ATOM 5078 N N . VAL B 1 56 ? -27.609 -10.188 -2.967 1 93.12 56 VAL B N 1
ATOM 5079 C CA . VAL B 1 56 ? -28.516 -9.742 -4.016 1 93.12 56 VAL B CA 1
ATOM 5080 C C . VAL B 1 56 ? -28.641 -10.82 -5.09 1 93.12 56 VAL B C 1
ATOM 5082 O O . VAL B 1 56 ? -29.734 -11.086 -5.598 1 93.12 56 VAL B O 1
ATOM 5085 N N . TYR B 1 57 ? -27.578 -11.398 -5.453 1 94.12 57 TYR B N 1
ATOM 5086 C CA . TYR B 1 57 ? -27.609 -12.445 -6.465 1 94.12 57 TYR B CA 1
ATOM 5087 C C . TYR B 1 57 ? -28.359 -13.672 -5.949 1 94.12 57 TYR B C 1
ATOM 5089 O O . TYR B 1 57 ? -29.031 -14.367 -6.715 1 94.12 57 TYR B O 1
ATOM 5097 N N . THR B 1 58 ? -28.188 -13.984 -4.676 1 92.62 58 THR B N 1
ATOM 5098 C CA . THR B 1 58 ? -28.938 -15.086 -4.078 1 92.62 58 THR B CA 1
ATOM 5099 C C . THR B 1 58 ? -30.438 -14.805 -4.129 1 92.62 58 THR B C 1
ATOM 5101 O O . THR B 1 58 ? -31.234 -15.688 -4.473 1 92.62 58 THR B O 1
ATOM 5104 N N . LYS B 1 59 ? -30.797 -13.586 -3.754 1 93.12 59 LYS B N 1
ATOM 5105 C CA . LYS B 1 59 ? -32.188 -13.195 -3.822 1 93.12 59 LYS B CA 1
ATOM 5106 C C . LYS B 1 59 ? -32.719 -13.258 -5.254 1 93.12 59 LYS B C 1
ATOM 5108 O O . LYS B 1 59 ? -33.844 -13.734 -5.492 1 93.12 59 LYS B O 1
ATOM 5113 N N . LEU B 1 60 ? -31.922 -12.812 -6.148 1 92.75 60 LEU B N 1
ATOM 5114 C CA . LEU B 1 60 ? -32.312 -12.836 -7.555 1 92.75 60 LEU B CA 1
ATOM 5115 C C . LEU B 1 60 ? -32.5 -14.266 -8.039 1 92.75 60 LEU B C 1
ATOM 5117 O O . LEU B 1 60 ? -33.469 -14.57 -8.734 1 92.75 60 LEU B O 1
ATOM 5121 N N . TRP B 1 61 ? -31.594 -15.109 -7.738 1 91.56 61 TRP B N 1
ATOM 5122 C CA . TRP B 1 61 ? -31.625 -16.5 -8.172 1 91.56 61 TRP B CA 1
ATOM 5123 C C . TRP B 1 61 ? -32.844 -17.219 -7.602 1 91.56 61 TRP B C 1
ATOM 5125 O O . TRP B 1 61 ? -33.562 -17.906 -8.328 1 91.56 61 TRP B O 1
ATOM 5135 N N . LYS B 1 62 ? -33.125 -17 -6.332 1 90.81 62 LYS B N 1
ATOM 5136 C CA . LYS B 1 62 ? -34.281 -17.609 -5.695 1 90.81 62 LYS B CA 1
ATOM 5137 C C . LYS B 1 62 ? -35.594 -17.047 -6.27 1 90.81 62 LYS B C 1
ATOM 5139 O O . LYS B 1 62 ? -36.562 -17.781 -6.48 1 90.81 62 LYS B O 1
ATOM 5144 N N . PHE B 1 63 ? -35.531 -15.773 -6.477 1 90.88 63 PHE B N 1
ATOM 5145 C CA . PHE B 1 63 ? -36.719 -15.086 -7.008 1 90.88 63 PHE B CA 1
ATOM 5146 C C . PHE B 1 63 ? -37.062 -15.625 -8.383 1 90.88 63 PHE B C 1
ATOM 5148 O O . PHE B 1 63 ? -38.25 -15.859 -8.672 1 90.88 63 PHE B O 1
ATOM 5155 N N . GLN B 1 64 ? -36.094 -15.758 -9.211 1 88.88 64 GLN B N 1
ATOM 5156 C CA . GLN B 1 64 ? -36.375 -16.25 -10.555 1 88.88 64 GLN B CA 1
ATOM 5157 C C . GLN B 1 64 ? -36.844 -17.703 -10.531 1 88.88 64 GLN B C 1
ATOM 5159 O O . GLN B 1 64 ? -37.656 -18.109 -11.344 1 88.88 64 GLN B O 1
ATOM 5164 N N . GLN B 1 65 ? -36.344 -18.531 -9.648 1 86.44 65 GLN B N 1
ATOM 5165 C CA . GLN B 1 65 ? -36.75 -19.922 -9.516 1 86.44 65 GLN B CA 1
ATOM 5166 C C . GLN B 1 65 ? -38.219 -20.016 -9.055 1 86.44 65 GLN B C 1
ATOM 5168 O O . GLN B 1 65 ? -38.969 -20.859 -9.531 1 86.44 65 GLN B O 1
ATOM 5173 N N . GLN B 1 66 ? -38.562 -19.109 -8.172 1 87.38 66 GLN B N 1
ATOM 5174 C CA . GLN B 1 66 ? -39.906 -19.141 -7.566 1 87.38 66 GLN B CA 1
ATOM 5175 C C . GLN B 1 66 ? -40.969 -18.641 -8.539 1 87.38 66 GLN B C 1
ATOM 5177 O O . GLN B 1 66 ? -42.094 -19.109 -8.5 1 87.38 66 GLN B O 1
ATOM 5182 N N . HIS B 1 67 ? -40.594 -17.719 -9.414 1 83.19 67 HIS B N 1
ATOM 5183 C CA . HIS B 1 67 ? -41.594 -17.078 -10.25 1 83.19 67 HIS B CA 1
ATOM 5184 C C . HIS B 1 67 ? -41.406 -17.406 -11.719 1 83.19 67 HIS B C 1
ATOM 5186 O O . HIS B 1 67 ? -41.938 -16.719 -12.602 1 83.19 67 HIS B O 1
ATOM 5192 N N . SER B 1 68 ? -40.531 -18.25 -12.117 1 70.81 68 SER B N 1
ATOM 5193 C CA . SER B 1 68 ? -40.094 -18.531 -13.484 1 70.81 68 SER B CA 1
ATOM 5194 C C . SER B 1 68 ? -41.281 -18.969 -14.352 1 70.81 68 SER B C 1
ATOM 5196 O O . SER B 1 68 ? -41.531 -18.375 -15.406 1 70.81 68 SER B O 1
ATOM 5198 N N . ARG B 1 69 ? -42 -20 -14.047 1 67.94 69 ARG B N 1
ATOM 5199 C CA . ARG B 1 69 ? -43 -20.625 -14.906 1 67.94 69 ARG B CA 1
ATOM 5200 C C . ARG B 1 69 ? -44.25 -19.75 -15 1 67.94 69 ARG B C 1
ATOM 5202 O O . ARG B 1 69 ? -44.844 -19.641 -16.062 1 67.94 69 ARG B O 1
ATOM 5209 N N . GLN B 1 70 ? -44.5 -19.125 -13.984 1 67.62 70 GLN B N 1
ATOM 5210 C CA . GLN B 1 70 ? -45.844 -18.547 -13.953 1 67.62 70 GLN B CA 1
ATOM 5211 C C . GLN B 1 70 ? -45.844 -17.109 -14.445 1 67.62 70 GLN B C 1
ATOM 5213 O O . GLN B 1 70 ? -46.625 -16.734 -15.312 1 67.62 70 GLN B O 1
ATOM 5218 N N . VAL B 1 71 ? -44.875 -16.391 -13.984 1 75 71 VAL B N 1
ATOM 5219 C CA . VAL B 1 71 ? -45 -14.953 -14.195 1 75 71 VAL B CA 1
ATOM 5220 C C . VAL B 1 71 ? -43.844 -14.453 -15.07 1 75 71 VAL B C 1
ATOM 5222 O O . VAL B 1 71 ? -44.094 -13.75 -16.062 1 75 71 VAL B O 1
ATOM 5225 N N . LEU B 1 72 ? -42.719 -14.93 -14.891 1 80.88 72 LEU B N 1
ATOM 5226 C CA . LEU B 1 72 ? -41.594 -14.305 -15.562 1 80.88 72 LEU B CA 1
ATOM 5227 C C . LEU B 1 72 ? -41.5 -14.781 -17 1 80.88 72 LEU B C 1
ATOM 5229 O O . LEU B 1 72 ? -41.156 -14 -17.906 1 80.88 72 LEU B O 1
ATOM 5233 N N . ASP B 1 73 ? -41.781 -15.992 -17.281 1 78.31 73 ASP B N 1
ATOM 5234 C CA . ASP B 1 73 ? -41.75 -16.5 -18.641 1 78.31 73 ASP B CA 1
ATOM 5235 C C . ASP B 1 73 ? -42.844 -15.875 -19.5 1 78.31 73 ASP B C 1
ATOM 5237 O O . ASP B 1 73 ? -42.625 -15.508 -20.656 1 78.31 73 ASP B O 1
ATOM 5241 N N . ASN B 1 74 ? -44 -15.688 -18.859 1 78.56 74 ASN B N 1
ATOM 5242 C CA . ASN B 1 74 ? -45.156 -15.281 -19.625 1 78.56 74 ASN B CA 1
ATOM 5243 C C . ASN B 1 74 ? -45.312 -13.766 -19.688 1 78.56 74 ASN B C 1
ATOM 5245 O O . ASN B 1 74 ? -45.688 -13.211 -20.703 1 78.56 74 ASN B O 1
ATOM 5249 N N . ARG B 1 75 ? -44.938 -13.117 -18.703 1 79.12 75 ARG B N 1
ATOM 5250 C CA . ARG B 1 75 ? -45.188 -11.68 -18.656 1 79.12 75 ARG B CA 1
ATOM 5251 C C . ARG B 1 75 ? -43.906 -10.906 -18.969 1 79.12 75 ARG B C 1
ATOM 5253 O O . ARG B 1 75 ? -43.969 -9.922 -19.719 1 79.12 75 ARG B O 1
ATOM 5260 N N . TYR B 1 76 ? -42.875 -11.273 -18.391 1 82.75 76 TYR B N 1
ATOM 5261 C CA . TYR B 1 76 ? -41.625 -10.602 -18.625 1 82.75 76 TYR B CA 1
ATOM 5262 C C . TYR B 1 76 ? -40.938 -11.141 -19.875 1 82.75 76 TYR B C 1
ATOM 5264 O O . TYR B 1 76 ? -40.219 -10.414 -20.562 1 82.75 76 TYR B O 1
ATOM 5272 N N . GLY B 1 77 ? -41.281 -12.422 -20.312 1 83.12 77 GLY B N 1
ATOM 5273 C CA . GLY B 1 77 ? -40.625 -13.047 -21.453 1 83.12 77 GLY B CA 1
ATOM 5274 C C . GLY B 1 77 ? -39.188 -13.43 -21.156 1 83.12 77 GLY B C 1
ATOM 5275 O O . GLY B 1 77 ? -38.281 -13.195 -21.969 1 83.12 77 GLY B O 1
ATOM 5276 N N . LEU B 1 78 ? -39 -13.883 -19.922 1 85.56 78 LEU B N 1
ATOM 5277 C CA . LEU B 1 78 ? -37.656 -14.305 -19.5 1 85.56 78 LEU B CA 1
ATOM 5278 C C . LEU B 1 78 ? -37.156 -15.453 -20.359 1 85.56 78 LEU B C 1
ATOM 5280 O O . LEU B 1 78 ? -37.812 -16.484 -20.469 1 85.56 78 LEU B O 1
ATOM 5284 N N . LYS B 1 79 ? -36.125 -15.234 -21.016 1 87.69 79 LYS B N 1
ATOM 5285 C CA . LYS B 1 79 ? -35.531 -16.25 -21.875 1 87.69 79 LYS B CA 1
ATOM 5286 C C . LYS B 1 79 ? -34.531 -17.094 -21.094 1 87.69 79 LYS B C 1
ATOM 5288 O O . LYS B 1 79 ? -33.969 -16.641 -20.094 1 87.69 79 LYS B O 1
ATOM 5293 N N . ARG B 1 80 ? -34.25 -18.25 -21.516 1 87.56 80 ARG B N 1
ATOM 5294 C CA . ARG B 1 80 ? -33.375 -19.203 -20.828 1 87.56 80 ARG B CA 1
ATOM 5295 C C . ARG B 1 80 ? -31.938 -18.688 -20.781 1 87.56 80 ARG B C 1
ATOM 5297 O O . ARG B 1 80 ? -31.234 -18.891 -19.797 1 87.56 80 ARG B O 1
ATOM 5304 N N . TRP B 1 81 ? -31.578 -18.062 -21.891 1 89.25 81 TRP B N 1
ATOM 5305 C CA . TRP B 1 81 ? -30.203 -17.578 -21.922 1 89.25 81 TRP B CA 1
ATOM 5306 C C . TRP B 1 81 ? -30 -16.484 -20.875 1 89.25 81 TRP B C 1
ATOM 5308 O O . TRP B 1 81 ? -28.891 -16.281 -20.375 1 89.25 81 TRP B O 1
ATOM 5318 N N . GLN B 1 82 ? -31 -15.719 -20.469 1 90.19 82 GLN B N 1
ATOM 5319 C CA . GLN B 1 82 ? -30.906 -14.711 -19.422 1 90.19 82 GLN B CA 1
ATOM 5320 C C . GLN B 1 82 ? -30.641 -15.344 -18.062 1 90.19 82 GLN B C 1
ATOM 5322 O O . GLN B 1 82 ? -29.922 -14.781 -17.234 1 90.19 82 GLN B O 1
ATOM 5327 N N . ILE B 1 83 ? -31.281 -16.516 -17.891 1 90.75 83 ILE B N 1
ATOM 5328 C CA . ILE B 1 83 ? -31.016 -17.266 -16.672 1 90.75 83 ILE B CA 1
ATOM 5329 C C . ILE B 1 83 ? -29.578 -17.75 -16.656 1 90.75 83 ILE B C 1
ATOM 5331 O O . ILE B 1 83 ? -28.906 -17.719 -15.625 1 90.75 83 ILE B O 1
ATOM 5335 N N . GLY B 1 84 ? -29.141 -18.234 -17.812 1 93.31 84 GLY B N 1
ATOM 5336 C CA . GLY B 1 84 ? -27.75 -18.625 -17.938 1 93.31 84 GLY B CA 1
ATOM 5337 C C . GLY B 1 84 ? -26.781 -17.516 -17.656 1 93.31 84 GLY B C 1
ATOM 5338 O O . GLY B 1 84 ? -25.719 -17.734 -17.047 1 93.31 84 GLY B O 1
ATOM 5339 N N . GLU B 1 85 ? -27.156 -16.344 -18.047 1 92.75 85 GLU B N 1
ATOM 5340 C CA . GLU B 1 85 ? -26.297 -15.18 -17.797 1 92.75 85 GLU B CA 1
ATOM 5341 C C . GLU B 1 85 ? -26.188 -14.883 -16.312 1 92.75 85 GLU B C 1
ATOM 5343 O O . GLU B 1 85 ? -25.109 -14.539 -15.82 1 92.75 85 GLU B O 1
ATOM 5348 N N . VAL B 1 86 ? -27.297 -14.961 -15.664 1 93.31 86 VAL B N 1
ATOM 5349 C CA . VAL B 1 86 ? -27.297 -14.742 -14.219 1 93.31 86 VAL B CA 1
ATOM 5350 C C . VAL B 1 86 ? -26.438 -15.797 -13.531 1 93.31 86 VAL B C 1
ATOM 5352 O O . VAL B 1 86 ? -25.641 -15.477 -12.656 1 93.31 86 VAL B O 1
ATOM 5355 N N . ALA B 1 87 ? -26.625 -17.016 -13.938 1 94.94 87 ALA B N 1
ATOM 5356 C CA . ALA B 1 87 ? -25.828 -18.094 -13.375 1 94.94 87 ALA B CA 1
ATOM 5357 C C . ALA B 1 87 ? -24.344 -17.891 -13.656 1 94.94 87 ALA B C 1
ATOM 5359 O O . ALA B 1 87 ? -23.5 -18.188 -12.797 1 94.94 87 ALA B O 1
ATOM 5360 N N . SER B 1 88 ? -24.047 -17.5 -14.852 1 96.06 88 SER B N 1
ATOM 5361 C CA . SER B 1 88 ? -22.672 -17.25 -15.234 1 96.06 88 SER B CA 1
ATOM 5362 C C . SER B 1 88 ? -22.047 -16.156 -14.375 1 96.06 88 SER B C 1
ATOM 5364 O O . SER B 1 88 ? -20.891 -16.234 -13.984 1 96.06 88 SER B O 1
ATOM 5366 N N . LYS B 1 89 ? -22.812 -15.125 -14.094 1 96.12 89 LYS B N 1
ATOM 5367 C CA . LYS B 1 89 ? -22.328 -14.031 -13.258 1 96.12 89 LYS B CA 1
ATOM 5368 C C . LYS B 1 89 ? -22.094 -14.5 -11.82 1 96.12 89 LYS B C 1
ATOM 5370 O O . LYS B 1 89 ? -21.156 -14.047 -11.156 1 96.12 89 LYS B O 1
ATOM 5375 N N . ILE B 1 90 ? -22.922 -15.336 -11.352 1 95.75 90 ILE B N 1
ATOM 5376 C CA . ILE B 1 90 ? -22.734 -15.891 -10.016 1 95.75 90 ILE B CA 1
ATOM 5377 C C . ILE B 1 90 ? -21.469 -16.719 -9.977 1 95.75 90 ILE B C 1
ATOM 5379 O O . ILE B 1 90 ? -20.688 -16.641 -9.016 1 95.75 90 ILE B O 1
ATOM 5383 N N . GLY B 1 91 ? -21.297 -17.578 -10.984 1 96.88 91 GLY B N 1
ATOM 5384 C CA . GLY B 1 91 ? -20.047 -18.312 -11.086 1 96.88 91 GLY B CA 1
ATOM 5385 C C . GLY B 1 91 ? -18.828 -17.406 -11.078 1 96.88 91 GLY B C 1
ATOM 5386 O O . GLY B 1 91 ? -17.828 -17.719 -10.422 1 96.88 91 GLY B O 1
ATOM 5387 N N . GLN B 1 92 ? -18.938 -16.344 -11.82 1 96.56 92 GLN B N 1
ATOM 5388 C CA . GLN B 1 92 ? -17.844 -15.375 -11.867 1 96.56 92 GLN B CA 1
ATOM 5389 C C . GLN B 1 92 ? -17.609 -14.75 -10.5 1 96.56 92 GLN B C 1
ATOM 5391 O O . GLN B 1 92 ? -16.469 -14.484 -10.117 1 96.56 92 GLN B O 1
ATOM 5396 N N . LEU B 1 93 ? -18.656 -14.469 -9.836 1 95.56 93 LEU B N 1
ATOM 5397 C CA . LEU B 1 93 ? -18.562 -13.906 -8.492 1 95.56 93 LEU B CA 1
ATOM 5398 C C . LEU B 1 93 ? -17.797 -14.844 -7.562 1 95.56 93 LEU B C 1
ATOM 5400 O O . LEU B 1 93 ? -16.938 -14.398 -6.805 1 95.56 93 LEU B O 1
ATOM 5404 N N . TYR B 1 94 ? -18.141 -16.094 -7.609 1 95.75 94 TYR B N 1
ATOM 5405 C CA . TYR B 1 94 ? -17.438 -17.078 -6.797 1 95.75 94 TYR B CA 1
ATOM 5406 C C . TYR B 1 94 ? -15.977 -17.172 -7.191 1 95.75 94 TYR B C 1
ATOM 5408 O O . TYR B 1 94 ? -15.102 -17.312 -6.332 1 95.75 94 TYR B O 1
ATOM 5416 N N . TYR B 1 95 ? -15.75 -17.156 -8.461 1 95.69 95 TYR B N 1
ATOM 5417 C CA . TYR B 1 95 ? -14.375 -17.203 -8.945 1 95.69 95 TYR B CA 1
ATOM 5418 C C . TYR B 1 95 ? -13.578 -16 -8.422 1 95.69 95 TYR B C 1
ATOM 5420 O O . TYR B 1 95 ? -12.453 -16.156 -7.953 1 95.69 95 TYR B O 1
ATOM 5428 N N . HIS B 1 96 ? -14.133 -14.828 -8.508 1 93.56 96 HIS B N 1
ATOM 5429 C CA . HIS B 1 96 ? -13.477 -13.625 -7.996 1 93.56 96 HIS B CA 1
ATOM 5430 C C . HIS B 1 96 ? -13.227 -13.734 -6.496 1 93.56 96 HIS B C 1
ATOM 5432 O O . HIS B 1 96 ? -12.195 -13.281 -6 1 93.56 96 HIS B O 1
ATOM 5438 N N . TYR B 1 97 ? -14.203 -14.219 -5.836 1 93.06 97 TYR B N 1
ATOM 5439 C CA . TYR B 1 97 ? -14.047 -14.375 -4.391 1 93.06 97 TYR B CA 1
ATOM 5440 C C . TYR B 1 97 ? -12.945 -15.367 -4.062 1 93.06 97 TYR B C 1
ATOM 5442 O O . TYR B 1 97 ? -12.219 -15.203 -3.074 1 93.06 97 TYR B O 1
ATOM 5450 N N . TYR B 1 98 ? -12.828 -16.422 -4.848 1 93.38 98 TYR B N 1
ATOM 5451 C CA . TYR B 1 98 ? -11.703 -17.344 -4.727 1 93.38 98 TYR B CA 1
ATOM 5452 C C . TYR B 1 98 ? -10.383 -16.609 -4.918 1 93.38 98 TYR B C 1
ATOM 5454 O O . TYR B 1 98 ? -9.438 -16.828 -4.148 1 93.38 98 TYR B O 1
ATOM 5462 N N . LEU B 1 99 ? -10.305 -15.781 -5.879 1 91.5 99 LEU B N 1
ATOM 5463 C CA . LEU B 1 99 ? -9.078 -15.039 -6.156 1 91.5 99 LEU B CA 1
ATOM 5464 C C . LEU B 1 99 ? -8.719 -14.125 -4.988 1 91.5 99 LEU B C 1
ATOM 5466 O O . LEU B 1 99 ? -7.539 -13.867 -4.738 1 91.5 99 LEU B O 1
ATOM 5470 N N . ARG B 1 100 ? -9.75 -13.727 -4.277 1 88.94 100 ARG B N 1
ATOM 5471 C CA . ARG B 1 100 ? -9.523 -12.812 -3.162 1 88.94 100 ARG B CA 1
ATOM 5472 C C . ARG B 1 100 ? -9.188 -13.578 -1.888 1 88.94 100 ARG B C 1
ATOM 5474 O O . ARG B 1 100 ? -8.414 -13.102 -1.052 1 88.94 100 ARG B O 1
ATOM 5481 N N . THR B 1 101 ? -9.711 -14.711 -1.661 1 88.5 101 THR B N 1
ATOM 5482 C CA . THR B 1 101 ? -9.578 -15.414 -0.388 1 88.5 101 THR B CA 1
ATOM 5483 C C . THR B 1 101 ? -8.617 -16.594 -0.518 1 88.5 101 THR B C 1
ATOM 5485 O O . THR B 1 101 ? -8.109 -17.094 0.485 1 88.5 101 THR B O 1
ATOM 5488 N N . SER B 1 102 ? -8.438 -17.109 -1.696 1 88.94 102 SER B N 1
ATOM 5489 C CA . SER B 1 102 ? -7.609 -18.281 -1.977 1 88.94 102 SER B CA 1
ATOM 5490 C C . SER B 1 102 ? -8.203 -19.547 -1.368 1 88.94 102 SER B C 1
ATOM 5492 O O . SER B 1 102 ? -7.48 -20.484 -1.037 1 88.94 102 SER B O 1
ATOM 5494 N N . GLU B 1 103 ? -9.492 -19.531 -1.214 1 87.88 103 GLU B N 1
ATOM 5495 C CA . GLU B 1 103 ? -10.18 -20.719 -0.716 1 87.88 103 GLU B CA 1
ATOM 5496 C C . GLU B 1 103 ? -10.781 -21.516 -1.86 1 87.88 103 GLU B C 1
ATOM 5498 O O . GLU B 1 103 ? -11.695 -21.047 -2.541 1 87.88 103 GLU B O 1
ATOM 5503 N N . THR B 1 104 ? -10.383 -22.734 -1.966 1 90.88 104 THR B N 1
ATOM 5504 C CA . THR B 1 104 ? -10.742 -23.578 -3.102 1 90.88 104 THR B CA 1
ATOM 5505 C C . THR B 1 104 ? -12.227 -23.938 -3.064 1 90.88 104 THR B C 1
ATOM 5507 O O . THR B 1 104 ? -12.797 -24.328 -4.082 1 90.88 104 THR B O 1
ATOM 5510 N N . SER B 1 105 ? -12.836 -23.812 -1.907 1 90.12 105 SER B N 1
ATOM 5511 C CA . SER B 1 105 ? -14.273 -24.078 -1.821 1 90.12 105 SER B CA 1
ATOM 5512 C C . SER B 1 105 ? -15.062 -23.188 -2.764 1 90.12 105 SER B C 1
ATOM 5514 O O . SER B 1 105 ? -16.031 -23.625 -3.379 1 90.12 105 SER B O 1
ATOM 5516 N N . TYR B 1 106 ? -14.664 -21.969 -2.84 1 92.56 106 TYR B N 1
ATOM 5517 C CA . TYR B 1 106 ? -15.359 -21.031 -3.715 1 92.56 106 TYR B CA 1
ATOM 5518 C C . TYR B 1 106 ? -15.078 -21.344 -5.18 1 92.56 106 TYR B C 1
ATOM 5520 O O . TYR B 1 106 ? -15.922 -21.094 -6.047 1 92.56 106 TYR B O 1
ATOM 5528 N N . LEU B 1 107 ? -13.93 -21.891 -5.422 1 94 107 LEU B N 1
ATOM 5529 C CA . LEU B 1 107 ? -13.633 -22.359 -6.77 1 94 107 LEU B CA 1
ATOM 5530 C C . LEU B 1 107 ? -14.555 -23.516 -7.156 1 94 107 LEU B C 1
ATOM 5532 O O . LEU B 1 107 ? -15.039 -23.578 -8.289 1 94 107 LEU B O 1
ATOM 5536 N N . ASN B 1 108 ? -14.82 -24.344 -6.285 1 94 108 ASN B N 1
ATOM 5537 C CA . ASN B 1 108 ? -15.734 -25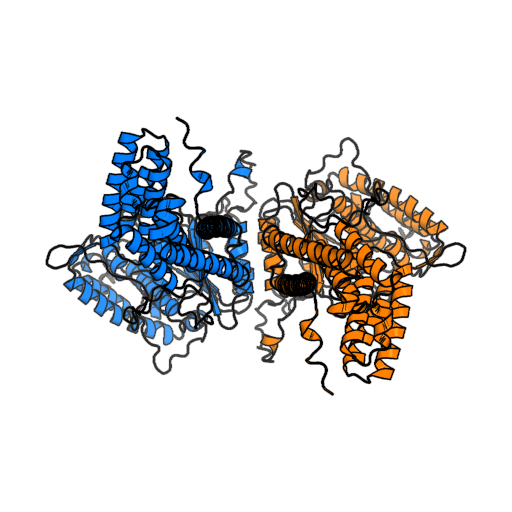.453 -6.512 1 94 108 ASN B CA 1
ATOM 5538 C C . ASN B 1 108 ? -17.156 -24.953 -6.738 1 94 108 ASN B C 1
ATOM 5540 O O . ASN B 1 108 ? -17.906 -25.547 -7.527 1 94 108 ASN B O 1
ATOM 5544 N N . GLU B 1 109 ? -17.516 -23.906 -6.008 1 94.62 109 GLU B N 1
ATOM 5545 C CA . GLU B 1 109 ? -18.828 -23.328 -6.234 1 94.62 109 GLU B CA 1
ATOM 5546 C C . GLU B 1 109 ? -18.938 -22.734 -7.641 1 94.62 109 GLU B C 1
ATOM 5548 O O . GLU B 1 109 ? -19.984 -22.875 -8.297 1 94.62 109 GLU B O 1
ATOM 5553 N N . ALA B 1 110 ? -17.938 -22.109 -8 1 96.62 110 ALA B N 1
ATOM 5554 C CA . ALA B 1 110 ? -17.922 -21.594 -9.367 1 96.62 110 ALA B CA 1
ATOM 5555 C C . ALA B 1 110 ? -18.062 -22.719 -10.383 1 96.62 110 ALA B C 1
ATOM 5557 O O . ALA B 1 110 ? -18.859 -22.609 -11.328 1 96.62 110 ALA B O 1
ATOM 5558 N N . PHE B 1 111 ? -17.328 -23.812 -10.148 1 96.88 111 PHE B N 1
ATOM 5559 C CA . PHE B 1 111 ? -17.406 -24.969 -11.016 1 96.88 111 PHE B CA 1
ATOM 5560 C C . PHE B 1 111 ? -18.828 -25.516 -11.086 1 96.88 111 PHE B C 1
ATOM 5562 O O . PHE B 1 111 ? -19.312 -25.875 -12.156 1 96.88 111 PHE B O 1
ATOM 5569 N N . SER B 1 112 ? -19.469 -25.547 -10 1 96.12 112 SER B N 1
ATOM 5570 C CA . SER B 1 112 ? -20.828 -26.062 -9.93 1 96.12 112 SER B CA 1
ATOM 5571 C C . SER B 1 112 ? -21.797 -25.234 -10.766 1 96.12 112 SER B C 1
ATOM 5573 O O . SER B 1 112 ? -22.656 -25.797 -11.469 1 96.12 112 SER B O 1
ATOM 5575 N N . PHE B 1 113 ? -21.672 -23.984 -10.703 1 95.81 113 PHE B N 1
ATOM 5576 C CA . PHE B 1 113 ? -22.562 -23.109 -11.469 1 95.81 113 PHE B CA 1
ATOM 5577 C C . PHE B 1 113 ? -22.281 -23.25 -12.969 1 95.81 113 PHE B C 1
ATOM 5579 O O . PHE B 1 113 ? -23.219 -23.344 -13.766 1 95.81 113 PHE B O 1
ATOM 5586 N N . TYR B 1 114 ? -21.062 -23.281 -13.336 1 97.56 114 TYR B N 1
ATOM 5587 C CA . TYR B 1 114 ? -20.734 -23.406 -14.758 1 97.56 114 TYR B CA 1
ATOM 5588 C C . TYR B 1 114 ? -21.141 -24.781 -15.289 1 97.56 114 TYR B C 1
ATOM 5590 O O . TYR B 1 114 ? -21.609 -24.891 -16.422 1 97.56 114 TYR B O 1
ATOM 5598 N N . SER B 1 115 ? -20.922 -25.781 -14.477 1 96.81 115 SER B N 1
ATOM 5599 C CA . SER B 1 115 ? -21.344 -27.109 -14.867 1 96.81 115 SER B CA 1
ATOM 5600 C C . SER B 1 115 ? -22.859 -27.172 -15.055 1 96.81 115 SER B C 1
ATOM 5602 O O . SER B 1 115 ? -23.344 -27.844 -15.969 1 96.81 115 SER B O 1
ATOM 5604 N N . ALA B 1 116 ? -23.562 -26.531 -14.195 1 95.19 116 ALA B N 1
ATOM 5605 C CA . ALA B 1 116 ? -25.031 -26.5 -14.289 1 95.19 116 ALA B CA 1
ATOM 5606 C C . ALA B 1 116 ? -25.484 -25.812 -15.57 1 95.19 116 ALA B C 1
ATOM 5608 O O . ALA B 1 116 ? -26.469 -26.234 -16.188 1 95.19 116 ALA B O 1
ATOM 5609 N N . ILE B 1 117 ? -24.828 -24.812 -15.93 1 95.88 117 ILE B N 1
ATOM 5610 C CA . ILE B 1 117 ? -25.156 -24.109 -17.156 1 95.88 117 ILE B CA 1
ATOM 5611 C C . ILE B 1 117 ? -25 -25.047 -18.359 1 95.88 117 ILE B C 1
ATOM 5613 O O . ILE B 1 117 ? -25.844 -25.047 -19.266 1 95.88 117 ILE B O 1
ATOM 5617 N N . ARG B 1 118 ? -23.938 -25.781 -18.375 1 94.88 118 ARG B N 1
ATOM 5618 C CA . ARG B 1 118 ? -23.688 -26.719 -19.469 1 94.88 118 ARG B CA 1
ATOM 5619 C C . ARG B 1 118 ? -24.703 -27.859 -19.453 1 94.88 118 ARG B C 1
ATOM 5621 O O . ARG B 1 118 ? -25.281 -28.203 -20.5 1 94.88 118 ARG B O 1
ATOM 5628 N N . GLN B 1 119 ? -25.016 -28.391 -18.312 1 94.5 119 GLN B N 1
ATOM 5629 C CA . GLN B 1 119 ? -25.906 -29.547 -18.188 1 94.5 119 GLN B CA 1
ATOM 5630 C C . GLN B 1 119 ? -27.328 -29.172 -18.578 1 94.5 119 GLN B C 1
ATOM 5632 O O . GLN B 1 119 ? -28.031 -29.969 -19.203 1 94.5 119 GLN B O 1
ATOM 5637 N N . ARG B 1 120 ? -27.703 -28 -18.219 1 92.38 120 ARG B N 1
ATOM 5638 C CA . ARG B 1 120 ? -29.062 -27.562 -18.484 1 92.38 120 ARG B CA 1
ATOM 5639 C C . ARG B 1 120 ? -29.156 -26.875 -19.844 1 92.38 120 ARG B C 1
ATOM 5641 O O . ARG B 1 120 ? -30.234 -26.453 -20.266 1 92.38 120 ARG B O 1
ATOM 5648 N N . SER B 1 121 ? -28.109 -26.672 -20.531 1 91.31 121 SER B N 1
ATOM 5649 C CA . SER B 1 121 ? -28.031 -26.078 -21.859 1 91.31 121 SER B CA 1
ATOM 5650 C C . SER B 1 121 ? -28.719 -24.719 -21.891 1 91.31 121 SER B C 1
ATOM 5652 O O . SER B 1 121 ? -29.578 -24.469 -22.75 1 91.31 121 SER B O 1
ATOM 5654 N N . TYR B 1 122 ? -28.375 -23.875 -21 1 90.81 122 TYR B N 1
ATOM 5655 C CA . TYR B 1 122 ? -29.016 -22.578 -20.891 1 90.81 122 TYR B CA 1
ATOM 5656 C C . TYR B 1 122 ? -28.797 -21.75 -22.141 1 90.81 122 TYR B C 1
ATOM 5658 O O . TYR B 1 122 ? -29.641 -20.922 -22.516 1 90.81 122 TYR B O 1
ATOM 5666 N N . TYR B 1 123 ? -27.672 -21.938 -22.875 1 90.88 123 TYR B N 1
ATOM 5667 C CA . TYR B 1 123 ? -27.344 -21.109 -24.047 1 90.88 123 TYR B CA 1
ATOM 5668 C C . TYR B 1 123 ? -27.734 -21.828 -25.328 1 90.88 123 TYR B C 1
ATOM 5670 O O . TYR B 1 123 ? -27.328 -21.422 -26.422 1 90.88 123 TYR B O 1
ATOM 5678 N N . TYR B 1 124 ? -28.469 -22.797 -25.219 1 85.19 124 TYR B N 1
ATOM 5679 C CA . TYR B 1 124 ? -28.812 -23.625 -26.375 1 85.19 124 TYR B CA 1
ATOM 5680 C C . TYR B 1 124 ? -29.484 -22.797 -27.453 1 85.19 124 TYR B C 1
ATOM 5682 O O . TYR B 1 124 ? -29.188 -22.938 -28.641 1 85.19 124 TYR B O 1
ATOM 5690 N N . GLN B 1 125 ? -30.406 -21.859 -27.109 1 81.62 125 GLN B N 1
ATOM 5691 C CA . GLN B 1 125 ? -31.219 -21.125 -28.078 1 81.62 125 GLN B CA 1
ATOM 5692 C C . GLN B 1 125 ? -30.453 -19.922 -28.625 1 81.62 125 GLN B C 1
ATOM 5694 O O . GLN B 1 125 ? -30.922 -19.25 -29.547 1 81.62 125 GLN B O 1
ATOM 5699 N N . VAL B 1 126 ? -29.297 -19.719 -28.203 1 84.5 126 VAL B N 1
ATOM 5700 C CA . VAL B 1 126 ? -28.547 -18.531 -28.594 1 84.5 126 VAL B CA 1
ATOM 5701 C C . VAL B 1 126 ? -28.141 -18.641 -30.062 1 84.5 126 VAL B C 1
ATOM 5703 O O . VAL B 1 126 ? -28.094 -17.641 -30.781 1 84.5 126 VAL B O 1
ATOM 5706 N N . ASN B 1 127 ? -27.906 -19.828 -30.547 1 79.44 127 ASN B N 1
ATOM 5707 C CA . ASN B 1 127 ? -27.469 -20.031 -31.922 1 79.44 127 ASN B CA 1
ATOM 5708 C C . ASN B 1 127 ? -28.625 -19.797 -32.906 1 79.44 127 ASN B C 1
ATOM 5710 O O . ASN B 1 127 ? -28.391 -19.578 -34.094 1 79.44 127 ASN B O 1
ATOM 5714 N N . LYS B 1 128 ? -29.781 -19.75 -32.312 1 81.69 128 LYS B N 1
ATOM 5715 C CA . LYS B 1 128 ? -30.922 -19.5 -33.156 1 81.69 128 LYS B CA 1
ATOM 5716 C C . LYS B 1 128 ? -31.219 -18 -33.281 1 81.69 128 LYS B C 1
ATOM 5718 O O . LYS B 1 128 ? -31.875 -17.578 -34.219 1 81.69 128 LYS B O 1
ATOM 5723 N N . GLU B 1 129 ? -30.672 -17.391 -32.344 1 80.88 129 GLU B N 1
ATOM 5724 C CA . GLU B 1 129 ? -30.859 -15.953 -32.375 1 80.88 129 GLU B CA 1
ATOM 5725 C C . GLU B 1 129 ? -29.812 -15.273 -33.25 1 80.88 129 GLU B C 1
ATOM 5727 O O . GLU B 1 129 ? -28.656 -15.711 -33.281 1 80.88 129 GLU B O 1
ATOM 5732 N N . ASP B 1 130 ? -30.156 -14.273 -34.031 1 81.94 130 ASP B N 1
ATOM 5733 C CA . ASP B 1 130 ? -29.25 -13.547 -34.875 1 81.94 130 ASP B CA 1
ATOM 5734 C C . ASP B 1 130 ? -28.672 -12.32 -34.188 1 81.94 130 ASP B C 1
ATOM 5736 O O . ASP B 1 130 ? -28.812 -11.195 -34.656 1 81.94 130 ASP B O 1
ATOM 5740 N N . ARG B 1 131 ? -28.078 -12.539 -33.031 1 88.31 131 ARG B N 1
ATOM 5741 C CA . ARG B 1 131 ? -27.453 -11.484 -32.219 1 88.31 131 ARG B CA 1
ATOM 5742 C C . ARG B 1 131 ? -26.031 -11.867 -31.828 1 88.31 131 ARG B C 1
ATOM 5744 O O . ARG B 1 131 ? -25.844 -12.688 -30.922 1 88.31 131 ARG B O 1
ATOM 5751 N N . PRO B 1 132 ? -25.141 -11.305 -32.438 1 88 132 PRO B N 1
ATOM 5752 C CA . PRO B 1 132 ? -23.75 -11.656 -32.156 1 88 132 PRO B CA 1
ATOM 5753 C C . PRO B 1 132 ? -23.375 -11.453 -30.688 1 88 132 PRO B C 1
ATOM 5755 O O . PRO B 1 132 ? -22.547 -12.195 -30.141 1 88 132 PRO B O 1
ATOM 5758 N N . GLU B 1 133 ? -23.953 -10.469 -29.969 1 88.69 133 GLU B N 1
ATOM 5759 C CA . GLU B 1 133 ? -23.656 -10.188 -28.562 1 88.69 133 GLU B CA 1
ATOM 5760 C C . GLU B 1 133 ? -23.969 -11.383 -27.672 1 88.69 133 GLU B C 1
ATOM 5762 O O . GLU B 1 133 ? -23.281 -11.609 -26.672 1 88.69 133 GLU B O 1
ATOM 5767 N N . LEU B 1 134 ? -24.969 -12.148 -28.078 1 90.12 134 LEU B N 1
ATOM 5768 C CA . LEU B 1 134 ? -25.359 -13.312 -27.281 1 90.12 134 LEU B CA 1
ATOM 5769 C C . LEU B 1 134 ? -24.375 -14.453 -27.453 1 90.12 134 LEU B C 1
ATOM 5771 O O . LEU B 1 134 ? -24.094 -15.203 -26.516 1 90.12 134 LEU B O 1
ATOM 5775 N N . VAL B 1 135 ? -23.906 -14.547 -28.656 1 91.81 135 VAL B N 1
ATOM 5776 C CA . VAL B 1 135 ? -22.906 -15.586 -28.906 1 91.81 135 VAL B CA 1
ATOM 5777 C C . VAL B 1 135 ? -21.641 -15.289 -28.125 1 91.81 135 VAL B C 1
ATOM 5779 O O . VAL B 1 135 ? -21.016 -16.203 -27.578 1 91.81 135 VAL B O 1
ATOM 5782 N N . VAL B 1 136 ? -21.312 -14 -28.109 1 91.94 136 VAL B N 1
ATOM 5783 C CA . VAL B 1 136 ? -20.125 -13.586 -27.375 1 91.94 136 VAL B CA 1
ATOM 5784 C C . VAL B 1 136 ? -20.281 -13.93 -25.891 1 91.94 136 VAL B C 1
ATOM 5786 O O . VAL B 1 136 ? -19.312 -14.32 -25.234 1 91.94 136 VAL B O 1
ATOM 5789 N N . LYS B 1 137 ? -21.422 -13.789 -25.344 1 93.19 137 LYS B N 1
ATOM 5790 C CA . LYS B 1 137 ? -21.703 -14.156 -23.953 1 93.19 137 LYS B CA 1
ATOM 5791 C C . LYS B 1 137 ? -21.453 -15.648 -23.719 1 93.19 137 LYS B C 1
ATOM 5793 O O . LYS B 1 137 ? -20.891 -16.031 -22.688 1 93.19 137 LYS B O 1
ATOM 5798 N N . LYS B 1 138 ? -21.906 -16.406 -24.625 1 94.31 138 LYS B N 1
ATOM 5799 C CA . LYS B 1 138 ? -21.688 -17.859 -24.562 1 94.31 138 LYS B CA 1
ATOM 5800 C C . LYS B 1 138 ? -20.203 -18.188 -24.625 1 94.31 138 LYS B C 1
ATOM 5802 O O . LYS B 1 138 ? -19.719 -19.031 -23.859 1 94.31 138 LYS B O 1
ATOM 5807 N N . LEU B 1 139 ? -19.516 -17.531 -25.547 1 94.06 139 LEU B N 1
ATOM 5808 C CA . LEU B 1 139 ? -18.078 -17.75 -25.672 1 94.06 139 LEU B CA 1
ATOM 5809 C C . LEU B 1 139 ? -17.344 -17.375 -24.391 1 94.06 139 LEU B C 1
ATOM 5811 O O . LEU B 1 139 ? -16.438 -18.078 -23.953 1 94.06 139 LEU B O 1
ATOM 5815 N N . ARG B 1 140 ? -17.703 -16.266 -23.812 1 94.69 140 ARG B N 1
ATOM 5816 C CA . ARG B 1 140 ? -17.109 -15.82 -22.562 1 94.69 140 ARG B CA 1
ATOM 5817 C C . ARG B 1 140 ? -17.375 -16.828 -21.438 1 94.69 140 ARG B C 1
ATOM 5819 O O . ARG B 1 140 ? -16.516 -17.078 -20.609 1 94.69 140 ARG B O 1
ATOM 5826 N N . TYR B 1 141 ? -18.641 -17.359 -21.453 1 95.88 141 TYR B N 1
ATOM 5827 C CA . TYR B 1 141 ? -18.969 -18.422 -20.5 1 95.88 141 TYR B CA 1
ATOM 5828 C C . TYR B 1 141 ? -18 -19.594 -20.641 1 95.88 141 TYR B C 1
ATOM 5830 O O . TYR B 1 141 ? -17.469 -20.094 -19.656 1 95.88 141 TYR B O 1
ATOM 5838 N N . TYR B 1 142 ? -17.734 -20.047 -21.812 1 95.94 142 TYR B N 1
ATOM 5839 C CA . TYR B 1 142 ? -16.828 -21.172 -22.062 1 95.94 142 TYR B CA 1
ATOM 5840 C C . TYR B 1 142 ? -15.43 -20.844 -21.547 1 95.94 142 TYR B C 1
ATOM 5842 O O . TYR B 1 142 ? -14.789 -21.688 -20.922 1 95.94 142 TYR B O 1
ATOM 5850 N N . ALA B 1 143 ? -14.992 -19.703 -21.859 1 95.12 143 ALA B N 1
ATOM 5851 C CA . ALA B 1 143 ? -13.656 -19.297 -21.438 1 95.12 143 ALA B CA 1
ATOM 5852 C C . ALA B 1 143 ? -13.531 -19.328 -19.922 1 95.12 143 ALA B C 1
ATOM 5854 O O . ALA B 1 143 ? -12.539 -19.828 -19.391 1 95.12 143 ALA B O 1
ATOM 5855 N N . ARG B 1 144 ? -14.477 -18.781 -19.266 1 96.44 144 ARG B N 1
ATOM 5856 C CA . ARG B 1 144 ? -14.461 -18.75 -17.812 1 96.44 144 ARG B CA 1
ATOM 5857 C C . ARG B 1 144 ? -14.539 -20.156 -17.234 1 96.44 144 ARG B C 1
ATOM 5859 O O . ARG B 1 144 ? -13.875 -20.469 -16.25 1 96.44 144 ARG B O 1
ATOM 5866 N N . TYR B 1 145 ? -15.414 -21 -17.828 1 97.38 145 TYR B N 1
ATOM 5867 C CA . TYR B 1 145 ? -15.547 -22.375 -17.391 1 97.38 145 TYR B CA 1
ATOM 5868 C C . TYR B 1 145 ? -14.227 -23.125 -17.547 1 97.38 145 TYR B C 1
ATOM 5870 O O . TYR B 1 145 ? -13.836 -23.891 -16.656 1 97.38 145 TYR B O 1
ATOM 5878 N N . ILE B 1 146 ? -13.539 -22.922 -18.562 1 96.69 146 ILE B N 1
ATOM 5879 C CA . ILE B 1 146 ? -12.266 -23.594 -18.844 1 96.69 146 ILE B CA 1
ATOM 5880 C C . ILE B 1 146 ? -11.242 -23.203 -17.781 1 96.69 146 ILE B C 1
ATOM 5882 O O . ILE B 1 146 ? -10.508 -24.047 -17.266 1 96.69 146 ILE B O 1
ATOM 5886 N N . VAL B 1 147 ? -11.203 -21.906 -17.453 1 95.56 147 VAL B N 1
ATOM 5887 C CA . VAL B 1 147 ? -10.25 -21.422 -16.469 1 95.56 147 VAL B CA 1
ATOM 5888 C C . VAL B 1 147 ? -10.484 -22.141 -15.141 1 95.56 147 VAL B C 1
ATOM 5890 O O . VAL B 1 147 ? -9.539 -22.594 -14.492 1 95.56 147 VAL B O 1
ATOM 5893 N N . VAL B 1 148 ? -11.727 -22.234 -14.758 1 96.56 148 VAL B N 1
ATOM 5894 C CA . VAL B 1 148 ? -12.078 -22.859 -13.484 1 96.56 148 VAL B CA 1
ATOM 5895 C C . VAL B 1 148 ? -11.711 -24.344 -13.508 1 96.56 148 VAL B C 1
ATOM 5897 O O . VAL B 1 148 ? -11.172 -24.875 -12.539 1 96.56 148 VAL B O 1
ATOM 5900 N N . CYS B 1 149 ? -11.977 -24.969 -14.633 1 95.81 149 CYS B N 1
ATOM 5901 C CA . CYS B 1 149 ? -11.633 -26.375 -14.781 1 95.81 149 CYS B CA 1
ATOM 5902 C C . CYS B 1 149 ? -10.125 -26.578 -14.742 1 95.81 149 CYS B C 1
ATOM 5904 O O . CYS B 1 149 ? -9.641 -27.562 -14.172 1 95.81 149 CYS B O 1
ATOM 5906 N N . LEU B 1 150 ? -9.422 -25.719 -15.328 1 93.5 150 LEU B N 1
ATOM 5907 C CA . LEU B 1 150 ? -7.969 -25.781 -15.312 1 93.5 150 LEU B CA 1
ATOM 5908 C C . LEU B 1 150 ? -7.438 -25.656 -13.891 1 93.5 150 LEU B C 1
ATOM 5910 O O . LEU B 1 150 ? -6.574 -26.438 -13.477 1 93.5 150 LEU B O 1
ATOM 5914 N N . LEU B 1 151 ? -7.977 -24.719 -13.164 1 93.88 151 LEU B N 1
ATOM 5915 C CA . LEU B 1 151 ? -7.523 -24.484 -11.797 1 93.88 151 LEU B CA 1
ATOM 5916 C C . LEU B 1 151 ? -7.859 -25.672 -10.898 1 93.88 151 LEU B C 1
ATOM 5918 O O . LEU B 1 151 ? -7.148 -25.938 -9.922 1 93.88 151 LEU B O 1
ATOM 5922 N N . LEU B 1 152 ? -8.898 -26.391 -11.281 1 93.62 152 LEU B N 1
ATOM 5923 C CA . LEU B 1 152 ? -9.297 -27.547 -10.492 1 93.62 152 LEU B CA 1
ATOM 5924 C C . LEU B 1 152 ? -8.672 -28.828 -11.039 1 93.62 152 LEU B C 1
ATOM 5926 O O . LEU B 1 152 ? -8.961 -29.922 -10.555 1 93.62 152 LEU B O 1
ATOM 5930 N N . ASN B 1 153 ? -7.871 -28.734 -12.016 1 91.06 153 ASN B N 1
ATOM 5931 C CA . ASN B 1 153 ? -7.156 -29.844 -12.641 1 91.06 153 ASN B CA 1
ATOM 5932 C C . ASN B 1 153 ? -8.117 -30.875 -13.227 1 91.06 153 ASN B C 1
ATOM 5934 O O . ASN B 1 153 ? -7.883 -32.062 -13.125 1 91.06 153 ASN B O 1
ATOM 5938 N N . LYS B 1 154 ? -9.242 -30.375 -13.734 1 93.06 154 LYS B N 1
ATOM 5939 C CA . LYS B 1 154 ? -10.172 -31.234 -14.469 1 93.06 154 LYS B CA 1
ATOM 5940 C C . LYS B 1 154 ? -9.852 -31.234 -15.961 1 93.06 154 LYS B C 1
ATOM 5942 O O . LYS B 1 154 ? -10.672 -30.797 -16.766 1 93.06 154 LYS B O 1
ATOM 5947 N N . MET B 1 155 ? -8.797 -31.891 -16.266 1 91.69 155 MET B N 1
ATOM 5948 C CA . MET B 1 155 ? -8.195 -31.766 -17.594 1 91.69 155 MET B CA 1
ATOM 5949 C C . MET B 1 155 ? -9.039 -32.469 -18.641 1 91.69 155 MET B C 1
ATOM 5951 O O . MET B 1 155 ? -9.109 -32.031 -19.781 1 91.69 155 MET B O 1
ATOM 5955 N N . ASP B 1 156 ? -9.688 -33.531 -18.297 1 91.12 156 ASP B N 1
ATOM 5956 C CA . ASP B 1 156 ? -10.562 -34.188 -19.25 1 91.12 156 ASP B CA 1
ATOM 5957 C C . ASP B 1 156 ? -11.703 -33.281 -19.688 1 91.12 156 ASP B C 1
ATOM 5959 O O . ASP B 1 156 ? -12.039 -33.219 -20.875 1 91.12 156 ASP B O 1
ATOM 5963 N N . LEU B 1 157 ? -12.195 -32.688 -18.75 1 94.75 157 LEU B N 1
ATOM 5964 C CA . LEU B 1 157 ? -13.281 -31.766 -19.047 1 94.75 157 LEU B CA 1
ATOM 5965 C C . LEU B 1 157 ? -12.773 -30.562 -19.844 1 94.75 157 LEU B C 1
ATOM 5967 O O . LEU B 1 157 ? -13.477 -30.062 -20.719 1 94.75 157 LEU B O 1
ATOM 5971 N N . VAL B 1 158 ? -11.57 -30.078 -19.562 1 95.56 158 VAL B N 1
ATOM 5972 C CA . VAL B 1 158 ? -10.977 -28.953 -20.297 1 95.56 158 VAL B CA 1
ATOM 5973 C C . VAL B 1 158 ? -10.875 -29.297 -21.781 1 95.56 158 VAL B C 1
ATOM 5975 O O . VAL B 1 158 ? -11.203 -28.469 -22.641 1 95.56 158 VAL B O 1
ATOM 5978 N N . LYS B 1 159 ? -10.453 -30.453 -22.109 1 92.62 159 LYS B N 1
ATOM 5979 C CA . LYS B 1 159 ? -10.312 -30.891 -23.5 1 92.62 159 LYS B CA 1
ATOM 5980 C C . LYS B 1 159 ? -11.656 -30.844 -24.219 1 92.62 159 LYS B C 1
ATOM 5982 O O . LYS B 1 159 ? -11.742 -30.375 -25.344 1 92.62 159 LYS B O 1
ATOM 5987 N N . VAL B 1 160 ? -12.641 -31.312 -23.531 1 95.56 160 VAL B N 1
ATOM 5988 C CA . VAL B 1 160 ? -13.984 -31.328 -24.109 1 95.56 160 VAL B CA 1
ATOM 5989 C C . VAL B 1 160 ? -14.461 -29.891 -24.328 1 95.56 160 VAL B C 1
ATOM 5991 O O . VAL B 1 160 ? -15 -29.578 -25.391 1 95.56 160 VAL B O 1
ATOM 5994 N N . LEU B 1 161 ? -14.258 -29.094 -23.328 1 96.5 161 LEU B N 1
ATOM 5995 C CA . LEU B 1 161 ? -14.727 -27.719 -23.391 1 96.5 161 LEU B CA 1
ATOM 5996 C C . LEU B 1 161 ? -13.984 -26.938 -24.484 1 96.5 161 LEU B C 1
ATOM 5998 O O . LEU B 1 161 ? -14.57 -26.078 -25.141 1 96.5 161 LEU B O 1
ATOM 6002 N N . VAL B 1 162 ? -12.711 -27.172 -24.641 1 95.12 162 VAL B N 1
ATOM 6003 C CA . VAL B 1 162 ? -11.922 -26.5 -25.656 1 95.12 162 VAL B CA 1
ATOM 6004 C C . VAL B 1 162 ? -12.438 -26.891 -27.047 1 95.12 162 VAL B C 1
ATOM 6006 O O . VAL B 1 162 ? -12.523 -26.047 -27.938 1 95.12 162 VAL B O 1
ATOM 6009 N N . LYS B 1 163 ? -12.75 -28.094 -27.25 1 95.5 163 LYS B N 1
ATOM 6010 C CA . LYS B 1 163 ? -13.32 -28.547 -28.516 1 95.5 163 LYS B CA 1
ATOM 6011 C C . LYS B 1 163 ? -14.664 -27.859 -28.781 1 95.5 163 LYS B C 1
ATOM 6013 O O . LYS B 1 163 ? -14.914 -27.391 -29.891 1 95.5 163 LYS B O 1
ATOM 6018 N N . GLU B 1 164 ? -15.477 -27.875 -27.766 1 95.12 164 GLU B N 1
ATOM 6019 C CA . GLU B 1 164 ? -16.766 -27.203 -27.906 1 95.12 164 GLU B CA 1
ATOM 6020 C C . GLU B 1 164 ? -16.594 -25.719 -28.219 1 95.12 164 GLU B C 1
ATOM 6022 O O . GLU B 1 164 ? -17.312 -25.172 -29.062 1 95.12 164 GLU B O 1
ATOM 6027 N N . LEU B 1 165 ? -15.719 -25.094 -27.531 1 94.62 165 LEU B N 1
ATOM 6028 C CA . LEU B 1 165 ? -15.453 -23.688 -27.766 1 94.62 165 LEU B CA 1
ATOM 6029 C C . LEU B 1 165 ? -14.977 -23.453 -29.188 1 94.62 165 LEU B C 1
ATOM 6031 O O . LEU B 1 165 ? -15.383 -22.469 -29.828 1 94.62 165 LEU B O 1
ATOM 6035 N N . SER B 1 166 ? -14.102 -24.328 -29.656 1 94.75 166 SER B N 1
ATOM 6036 C CA . SER B 1 166 ? -13.609 -24.203 -31.031 1 94.75 166 SER B CA 1
ATOM 6037 C C . SER B 1 166 ? -14.75 -24.297 -32.031 1 94.75 166 SER B C 1
ATOM 6039 O O . SER B 1 166 ? -14.797 -23.516 -33 1 94.75 166 SER B O 1
ATOM 6041 N N . GLU B 1 167 ? -15.648 -25.188 -31.812 1 94.44 167 GLU B N 1
ATOM 6042 C CA . GLU B 1 167 ? -16.812 -25.328 -32.688 1 94.44 167 GLU B CA 1
ATOM 6043 C C . GLU B 1 167 ? -17.688 -24.094 -32.656 1 94.44 167 GLU B C 1
ATOM 6045 O O . GLU B 1 167 ? -18.188 -23.625 -33.688 1 94.44 167 GLU B O 1
ATOM 6050 N N . GLU B 1 168 ? -17.891 -23.641 -31.438 1 92.69 168 GLU B N 1
ATOM 6051 C CA . GLU B 1 168 ? -18.719 -22.438 -31.281 1 92.69 168 GLU B CA 1
ATOM 6052 C C . GLU B 1 168 ? -18.078 -21.234 -31.953 1 92.69 168 GLU B C 1
ATOM 6054 O O . GLU B 1 168 ? -18.781 -20.375 -32.5 1 92.69 168 GLU B O 1
ATOM 6059 N N . ILE B 1 169 ? -16.797 -21.078 -31.922 1 92.94 169 ILE B N 1
ATOM 6060 C CA . ILE B 1 169 ? -16.094 -19.969 -32.562 1 92.94 169 ILE B CA 1
ATOM 6061 C C . ILE B 1 169 ? -16.203 -20.078 -34.062 1 92.94 169 ILE B C 1
ATOM 6063 O O . ILE B 1 169 ? -16.391 -19.078 -34.75 1 92.94 169 ILE B O 1
ATOM 6067 N N . GLU B 1 170 ? -16.031 -21.266 -34.594 1 91.81 170 GLU B N 1
ATOM 6068 C CA . GLU B 1 170 ? -16.188 -21.469 -36.031 1 91.81 170 GLU B CA 1
ATOM 6069 C C . GLU B 1 170 ? -17.578 -21.078 -36.5 1 91.81 170 GLU B C 1
ATOM 6071 O O . GLU B 1 170 ? -17.734 -20.406 -37.531 1 91.81 170 GLU B O 1
ATOM 6076 N N . ASP B 1 171 ? -18.531 -21.531 -35.812 1 90.94 171 ASP B N 1
ATOM 6077 C CA . ASP B 1 171 ? -19.906 -21.172 -36.156 1 90.94 171 ASP B CA 1
ATOM 6078 C C . ASP B 1 171 ? -20.125 -19.672 -36.094 1 90.94 171 ASP B C 1
ATOM 6080 O O . ASP B 1 171 ? -20.781 -19.094 -36.969 1 90.94 171 ASP B O 1
ATOM 6084 N N . TYR B 1 172 ? -19.609 -19.125 -35.031 1 91.06 172 TYR B N 1
ATOM 6085 C CA . TYR B 1 172 ? -19.703 -17.672 -34.812 1 91.06 172 TYR B CA 1
ATOM 6086 C C . TYR B 1 172 ? -19.062 -16.922 -35.969 1 91.06 172 TYR B C 1
ATOM 6088 O O . TYR B 1 172 ? -19.641 -15.945 -36.469 1 91.06 172 TYR B O 1
ATOM 6096 N N . THR B 1 173 ? -17.906 -17.344 -36.406 1 89.75 173 THR B N 1
ATOM 6097 C CA . THR B 1 173 ? -17.172 -16.688 -37.469 1 89.75 173 THR B CA 1
ATOM 6098 C C . THR B 1 173 ? -17.906 -16.859 -38.812 1 89.75 173 THR B C 1
ATOM 6100 O O . THR B 1 173 ? -17.938 -15.93 -39.625 1 89.75 173 THR B O 1
ATOM 6103 N N . GLN B 1 174 ? -18.484 -17.984 -39 1 88.44 174 GLN B N 1
ATOM 6104 C CA . GLN B 1 174 ? -19.203 -18.25 -40.25 1 88.44 174 GLN B CA 1
ATOM 6105 C C . GLN B 1 174 ? -20.5 -17.438 -40.312 1 88.44 174 GLN B C 1
ATOM 6107 O O . GLN B 1 174 ? -20.859 -16.938 -41.406 1 88.44 174 GLN B O 1
ATOM 6112 N N . ARG B 1 175 ? -21.062 -17.234 -39.281 1 88.88 175 ARG B N 1
ATOM 6113 C CA . ARG B 1 175 ? -22.375 -16.578 -39.25 1 88.88 175 ARG B CA 1
ATOM 6114 C C . ARG B 1 175 ? -22.219 -15.062 -39.25 1 88.88 175 ARG B C 1
ATOM 6116 O O . ARG B 1 175 ? -23.016 -14.367 -39.875 1 88.88 175 ARG B O 1
ATOM 6123 N N . PHE B 1 176 ? -21.391 -14.445 -38.531 1 88.62 176 PHE B N 1
ATOM 6124 C CA . PHE B 1 176 ? -21.422 -13 -38.312 1 88.62 176 PHE B CA 1
ATOM 6125 C C . PHE B 1 176 ? -20.156 -12.359 -38.875 1 88.62 176 PHE B C 1
ATOM 6127 O O . PHE B 1 176 ? -20.094 -11.141 -39.062 1 88.62 176 PHE B O 1
ATOM 6134 N N . ASN B 1 177 ? -19.203 -12.836 -39.469 1 77.38 177 ASN B N 1
ATOM 6135 C CA . ASN B 1 177 ? -17.953 -12.305 -40 1 77.38 177 ASN B CA 1
ATOM 6136 C C . ASN B 1 177 ? -17.438 -11.141 -39.188 1 77.38 177 ASN B C 1
ATOM 6138 O O . ASN B 1 177 ? -17.203 -10.047 -39.688 1 77.38 177 ASN B O 1
ATOM 6142 N N . THR B 1 178 ? -17.297 -11.234 -37.875 1 78.06 178 THR B N 1
ATOM 6143 C CA . THR B 1 178 ? -16.922 -10.141 -36.969 1 78.06 178 THR B CA 1
ATOM 6144 C C . THR B 1 178 ? -15.414 -10.039 -36.844 1 78.06 178 THR B C 1
ATOM 6146 O O . THR B 1 178 ? -14.688 -10.992 -37.125 1 78.06 178 THR B O 1
ATOM 6149 N N . GLU B 1 179 ? -14.844 -8.859 -36.438 1 82.38 179 GLU B N 1
ATOM 6150 C CA . GLU B 1 179 ? -13.438 -8.523 -36.281 1 82.38 179 GLU B CA 1
ATOM 6151 C C . GLU B 1 179 ? -12.844 -9.203 -35.062 1 82.38 179 GLU B C 1
ATOM 6153 O O . GLU B 1 179 ? -11.633 -9.43 -35 1 82.38 179 GLU B O 1
ATOM 6158 N N . ASP B 1 180 ? -13.641 -9.672 -34.125 1 86.94 180 ASP B N 1
ATOM 6159 C CA . ASP B 1 180 ? -13.133 -10.227 -32.875 1 86.94 180 ASP B CA 1
ATOM 6160 C C . ASP B 1 180 ? -12.781 -11.703 -33.031 1 86.94 180 ASP B C 1
ATOM 6162 O O . ASP B 1 180 ? -12.414 -12.359 -32.062 1 86.94 180 ASP B O 1
ATOM 6166 N N . GLN B 1 181 ? -12.883 -12.211 -34.219 1 84.56 181 GLN B N 1
ATOM 6167 C CA . GLN B 1 181 ? -12.555 -13.602 -34.5 1 84.56 181 GLN B CA 1
ATOM 6168 C C . GLN B 1 181 ? -11.086 -13.898 -34.188 1 84.56 181 GLN B C 1
ATOM 6170 O O . GLN B 1 181 ? -10.758 -14.961 -33.656 1 84.56 181 GLN B O 1
ATOM 6175 N N . LEU B 1 182 ? -10.328 -13 -34.531 1 88.25 182 LEU B N 1
ATOM 6176 C CA . LEU B 1 182 ? -8.898 -13.188 -34.312 1 88.25 182 LEU B CA 1
ATOM 6177 C C . LEU B 1 182 ? -8.594 -13.297 -32.812 1 88.25 182 LEU B C 1
ATOM 6179 O O . LEU B 1 182 ? -7.777 -14.125 -32.406 1 88.25 182 LEU B O 1
ATOM 6183 N N . GLU B 1 183 ? -9.227 -12.531 -32 1 91.19 183 GLU B N 1
ATOM 6184 C CA . GLU B 1 183 ? -9.023 -12.555 -30.562 1 91.19 183 GLU B CA 1
ATOM 6185 C C . GLU B 1 183 ? -9.461 -13.898 -29.969 1 91.19 183 GLU B C 1
ATOM 6187 O O . GLU B 1 183 ? -8.789 -14.43 -29.078 1 91.19 183 GLU B O 1
ATOM 6192 N N . TRP B 1 184 ? -10.57 -14.438 -30.422 1 92.12 184 TRP B N 1
ATOM 6193 C CA . TRP B 1 184 ? -11.07 -15.703 -29.891 1 92.12 184 TRP B CA 1
ATOM 6194 C C . TRP B 1 184 ? -10.18 -16.859 -30.328 1 92.12 184 TRP B C 1
ATOM 6196 O O . TRP B 1 184 ? -9.977 -17.828 -29.578 1 92.12 184 TRP B O 1
ATOM 6206 N N . ASN B 1 185 ? -9.672 -16.766 -31.5 1 90.94 185 ASN B N 1
ATOM 6207 C CA . ASN B 1 185 ? -8.719 -17.781 -31.938 1 90.94 185 ASN B CA 1
ATOM 6208 C C . ASN B 1 185 ? -7.441 -17.75 -31.109 1 90.94 185 ASN B C 1
ATOM 6210 O O . ASN B 1 185 ? -6.844 -18.797 -30.859 1 90.94 185 ASN B O 1
ATOM 6214 N N . LEU B 1 186 ? -7.086 -16.609 -30.797 1 91.94 186 LEU B N 1
ATOM 6215 C CA . LEU B 1 186 ? -5.93 -16.484 -29.922 1 91.94 186 LEU B CA 1
ATOM 6216 C C . LEU B 1 186 ? -6.199 -17.125 -28.578 1 91.94 186 LEU B C 1
ATOM 6218 O O . LEU B 1 186 ? -5.324 -17.797 -28.016 1 91.94 186 LEU B O 1
ATOM 6222 N N . VAL B 1 187 ? -7.398 -16.938 -28.062 1 91.69 187 VAL B N 1
ATOM 6223 C CA . VAL B 1 187 ? -7.785 -17.547 -26.797 1 91.69 187 VAL B CA 1
ATOM 6224 C C . VAL B 1 187 ? -7.699 -19.078 -26.922 1 91.69 187 VAL B C 1
ATOM 6226 O O . VAL B 1 187 ? -7.191 -19.75 -26.016 1 91.69 187 VAL B O 1
ATOM 6229 N N . LEU B 1 188 ? -8.141 -19.578 -28.031 1 92.31 188 LEU B N 1
ATOM 6230 C CA . LEU B 1 188 ? -8.109 -21.016 -28.266 1 92.31 188 LEU B CA 1
ATOM 6231 C C . LEU B 1 188 ? -6.672 -21.516 -28.328 1 92.31 188 LEU B C 1
ATOM 6233 O O . LEU B 1 188 ? -6.355 -22.578 -27.781 1 92.31 188 LEU B O 1
ATOM 6237 N N . GLN B 1 189 ? -5.898 -20.797 -28.938 1 92.44 189 GLN B N 1
ATOM 6238 C CA . GLN B 1 189 ? -4.496 -21.172 -29.062 1 92.44 189 GLN B CA 1
ATOM 6239 C C . GLN B 1 189 ? -3.799 -21.141 -27.703 1 92.44 189 GLN B C 1
ATOM 6241 O O . GLN B 1 189 ? -2.988 -22.016 -27.391 1 92.44 189 GLN B O 1
ATOM 6246 N N . GLU B 1 190 ? -4.098 -20.172 -26.953 1 91.88 190 GLU B N 1
ATOM 6247 C CA . GLU B 1 190 ? -3.506 -20.016 -25.625 1 91.88 190 GLU B CA 1
ATOM 6248 C C . GLU B 1 190 ? -3.896 -21.188 -24.719 1 91.88 190 GLU B C 1
ATOM 6250 O O . GLU B 1 190 ? -3.051 -21.75 -24.016 1 91.88 190 GLU B O 1
ATOM 6255 N N . VAL B 1 191 ? -5.117 -21.547 -24.766 1 92.38 191 VAL B N 1
ATOM 6256 C CA . VAL B 1 191 ? -5.582 -22.625 -23.906 1 92.38 191 VAL B CA 1
ATOM 6257 C C . VAL B 1 191 ? -4.961 -23.938 -24.359 1 92.38 191 VAL B C 1
ATOM 6259 O O . VAL B 1 191 ? -4.551 -24.75 -23.516 1 92.38 191 VAL B O 1
ATOM 6262 N N . ALA B 1 192 ? -4.938 -24.109 -25.625 1 91.06 192 ALA B N 1
ATOM 6263 C CA . ALA B 1 192 ? -4.348 -25.328 -26.156 1 91.06 192 ALA B CA 1
ATOM 6264 C C . ALA B 1 192 ? -2.879 -25.453 -25.766 1 91.06 192 ALA B C 1
ATOM 6266 O O . ALA B 1 192 ? -2.428 -26.516 -25.328 1 91.06 192 ALA B O 1
ATOM 6267 N N . ALA B 1 193 ? -2.176 -24.375 -25.922 1 91.56 193 ALA B N 1
ATOM 6268 C CA . ALA B 1 193 ? -0.764 -24.359 -25.547 1 91.56 193 ALA B CA 1
ATOM 6269 C C . ALA B 1 193 ? -0.586 -24.578 -24.047 1 91.56 193 ALA B C 1
ATOM 6271 O O . ALA B 1 193 ? 0.37 -25.234 -23.625 1 91.56 193 ALA B O 1
ATOM 6272 N N . PHE B 1 194 ? -1.496 -24.047 -23.281 1 92.44 194 PHE B N 1
ATOM 6273 C CA . PHE B 1 194 ? -1.451 -24.156 -21.828 1 92.44 194 PHE B CA 1
ATOM 6274 C C . PHE B 1 194 ? -1.648 -25.594 -21.391 1 92.44 194 PHE B C 1
ATOM 6276 O O . PHE B 1 194 ? -0.945 -26.078 -20.5 1 92.44 194 PHE B O 1
ATOM 6283 N N . VAL B 1 195 ? -2.545 -26.266 -22 1 89.25 195 VAL B N 1
ATOM 6284 C CA . VAL B 1 195 ? -2.875 -27.656 -21.656 1 89.25 195 VAL B CA 1
ATOM 6285 C C . VAL B 1 195 ? -1.724 -28.578 -22.062 1 89.25 195 VAL B C 1
ATOM 6287 O O . VAL B 1 195 ? -1.451 -29.562 -21.375 1 89.25 195 VAL B O 1
ATOM 6290 N N . GLU B 1 196 ? -1.008 -28.156 -23.047 1 88.62 196 GLU B N 1
ATOM 6291 C CA . GLU B 1 196 ? 0.076 -29 -23.562 1 88.62 196 GLU B CA 1
ATOM 6292 C C . GLU B 1 196 ? 1.429 -28.531 -23.031 1 88.62 196 GLU B C 1
ATOM 6294 O O . GLU B 1 196 ? 2.475 -28.953 -23.531 1 88.62 196 GLU B O 1
ATOM 6299 N N . ALA B 1 197 ? 1.393 -27.703 -22.094 1 89.88 197 ALA B N 1
ATOM 6300 C CA . ALA B 1 197 ? 2.629 -27.062 -21.641 1 89.88 197 ALA B CA 1
ATOM 6301 C C . ALA B 1 197 ? 3.52 -28.062 -20.906 1 89.88 197 ALA B C 1
ATOM 6303 O O . ALA B 1 197 ? 4.746 -27.953 -20.938 1 89.88 197 ALA B O 1
ATOM 6304 N N . ASP B 1 198 ? 2.947 -29.094 -20.234 1 88.56 198 ASP B N 1
ATOM 6305 C CA . ASP B 1 198 ? 3.758 -30.078 -19.531 1 88.56 198 ASP B CA 1
ATOM 6306 C C . ASP B 1 198 ? 4.645 -30.844 -20.5 1 88.56 198 ASP B C 1
ATOM 6308 O O . ASP B 1 198 ? 4.176 -31.312 -21.547 1 88.56 198 ASP B O 1
ATOM 6312 N N . PRO B 1 199 ? 5.836 -30.969 -20.109 1 89.31 199 PRO B N 1
ATOM 6313 C CA . PRO B 1 199 ? 6.785 -31.578 -21.047 1 89.31 199 PRO B CA 1
ATOM 6314 C C . PRO B 1 199 ? 6.645 -33.094 -21.125 1 89.31 199 PRO B C 1
ATOM 6316 O O . PRO B 1 199 ? 7.137 -33.719 -22.078 1 89.31 199 PRO B O 1
ATOM 6319 N N . VAL B 1 200 ? 6.027 -33.75 -20.156 1 92.38 200 VAL B N 1
ATOM 6320 C CA . VAL B 1 200 ? 5.934 -35.219 -20.109 1 92.38 200 VAL B CA 1
ATOM 6321 C C . VAL B 1 200 ? 4.473 -35.625 -19.953 1 92.38 200 VAL B C 1
ATOM 6323 O O . VAL B 1 200 ? 3.727 -35.031 -19.188 1 92.38 200 VAL B O 1
ATOM 6326 N N . VAL B 1 201 ? 4.121 -36.625 -20.656 1 93.94 201 VAL B N 1
ATOM 6327 C CA . VAL B 1 201 ? 2.771 -37.156 -20.562 1 93.94 201 VAL B CA 1
ATOM 6328 C C . VAL B 1 201 ? 2.816 -38.531 -19.891 1 93.94 201 VAL B C 1
ATOM 6330 O O . VAL B 1 201 ? 3.721 -39.344 -20.156 1 93.94 201 VAL B O 1
ATOM 6333 N N . VAL B 1 202 ? 1.942 -38.719 -19.016 1 94.56 202 VAL B N 1
ATOM 6334 C CA . VAL B 1 202 ? 1.821 -40 -18.344 1 94.56 202 VAL B CA 1
ATOM 6335 C C . VAL B 1 202 ? 0.685 -40.812 -18.969 1 94.56 202 VAL B C 1
ATOM 6337 O O . VAL B 1 202 ? -0.446 -40.344 -19.062 1 94.56 202 VAL B O 1
ATOM 6340 N N . LEU B 1 203 ? 1.022 -42 -19.328 1 95.75 203 LEU B N 1
ATOM 6341 C CA . LEU B 1 203 ? 0.059 -42.844 -20.047 1 95.75 203 LEU B CA 1
ATOM 6342 C C . LEU B 1 203 ? -0.319 -44.062 -19.203 1 95.75 203 LEU B C 1
ATOM 6344 O O . LEU B 1 203 ? 0.543 -44.688 -18.578 1 95.75 203 LEU B O 1
ATOM 6348 N N . ASN B 1 204 ? -1.562 -44.312 -19.156 1 94.31 204 ASN B N 1
ATOM 6349 C CA . ASN B 1 204 ? -1.986 -45.562 -18.5 1 94.31 204 ASN B CA 1
ATOM 6350 C C . ASN B 1 204 ? -1.853 -46.75 -19.422 1 94.31 204 ASN B C 1
ATOM 6352 O O . ASN B 1 204 ? -1.26 -46.656 -20.5 1 94.31 204 ASN B O 1
ATOM 6356 N N . ASP B 1 205 ? -2.387 -47.906 -19.031 1 92.69 205 ASP B N 1
ATOM 6357 C CA . ASP B 1 205 ? -2.25 -49.156 -19.781 1 92.69 205 ASP B CA 1
ATOM 6358 C C . ASP B 1 205 ? -3.01 -49.094 -21.109 1 92.69 205 ASP B C 1
ATOM 6360 O O . ASP B 1 205 ? -2.641 -49.75 -22.078 1 92.69 205 ASP B O 1
ATOM 6364 N N . GLU B 1 206 ? -4.059 -48.281 -21.156 1 93.81 206 GLU B N 1
ATOM 6365 C CA . GLU B 1 206 ? -4.855 -48.125 -22.375 1 93.81 206 GLU B CA 1
ATOM 6366 C C . GLU B 1 206 ? -4.301 -47 -23.25 1 93.81 206 GLU B C 1
ATOM 6368 O O . GLU B 1 206 ? -4.938 -46.594 -24.219 1 93.81 206 GLU B O 1
ATOM 6373 N N . ASN B 1 207 ? -3.152 -46.438 -22.891 1 91.56 207 ASN B N 1
ATOM 6374 C CA . ASN B 1 207 ? -2.479 -45.344 -23.625 1 91.56 207 ASN B CA 1
ATOM 6375 C C . ASN B 1 207 ? -3.275 -44.062 -23.578 1 91.56 207 ASN B C 1
ATOM 6377 O O . ASN B 1 207 ? -3.281 -43.281 -24.547 1 91.56 207 ASN B O 1
ATOM 6381 N N . THR B 1 208 ? -3.988 -43.969 -22.469 1 92 208 THR B N 1
ATOM 6382 C CA . THR B 1 208 ? -4.684 -42.719 -22.234 1 92 208 THR B CA 1
ATOM 6383 C C . THR B 1 208 ? -3.896 -41.844 -21.266 1 92 208 THR B C 1
ATOM 6385 O O . THR B 1 208 ? -3.262 -42.344 -20.344 1 92 208 THR B O 1
ATOM 6388 N N . VAL B 1 209 ? -3.943 -40.562 -21.547 1 90.94 209 VAL B N 1
ATOM 6389 C CA . VAL B 1 209 ? -3.193 -39.594 -20.734 1 90.94 209 VAL B CA 1
ATOM 6390 C C . VAL B 1 209 ? -3.801 -39.531 -19.328 1 90.94 209 VAL B C 1
ATOM 6392 O O . VAL B 1 209 ? -5.02 -39.406 -19.188 1 90.94 209 VAL B O 1
ATOM 6395 N N . VAL B 1 210 ? -2.967 -39.656 -18.375 1 89.94 210 VAL B N 1
ATOM 6396 C CA . VAL B 1 210 ? -3.375 -39.531 -16.984 1 89.94 210 VAL B CA 1
ATOM 6397 C C . VAL B 1 210 ? -2.861 -38.219 -16.391 1 89.94 210 VAL B C 1
ATOM 6399 O O . VAL B 1 210 ? -1.682 -37.906 -16.547 1 89.94 210 VAL B O 1
ATOM 6402 N N . PHE B 1 211 ? -3.812 -37.5 -15.758 1 84.88 211 PHE B N 1
ATOM 6403 C CA . PHE B 1 211 ? -3.436 -36.25 -15.141 1 84.88 211 PHE B CA 1
ATOM 6404 C C . PHE B 1 211 ? -3.344 -36.375 -13.625 1 84.88 211 PHE B C 1
ATOM 6406 O O . PHE B 1 211 ? -4.188 -37.031 -13 1 84.88 211 PHE B O 1
ATOM 6413 N N . THR B 1 212 ? -2.252 -35.906 -13.172 1 81.75 212 THR B N 1
ATOM 6414 C CA . THR B 1 212 ? -2.049 -35.938 -11.727 1 81.75 212 THR B CA 1
ATOM 6415 C C . THR B 1 212 ? -2.078 -34.531 -11.141 1 81.75 212 THR B C 1
ATOM 6417 O O . THR B 1 212 ? -1.657 -33.594 -11.789 1 81.75 212 THR B O 1
ATOM 6420 N N . SER B 1 213 ? -2.68 -34.438 -9.898 1 85.06 213 SER B N 1
ATOM 6421 C CA . SER B 1 213 ? -2.688 -33.188 -9.188 1 85.06 213 SER B CA 1
ATOM 6422 C C . SER B 1 213 ? -1.404 -32.969 -8.391 1 85.06 213 SER B C 1
ATOM 6424 O O . SER B 1 213 ? -0.875 -33.938 -7.816 1 85.06 213 SER B O 1
ATOM 6426 N N . ASN B 1 214 ? -0.89 -31.766 -8.445 1 87.19 214 ASN B N 1
ATOM 6427 C CA . ASN B 1 214 ? 0.328 -31.438 -7.703 1 87.19 214 ASN B CA 1
ATOM 6428 C C . ASN B 1 214 ? 0.047 -30.5 -6.543 1 87.19 214 ASN B C 1
ATOM 6430 O O . ASN B 1 214 ? 0.963 -29.859 -6.023 1 87.19 214 ASN B O 1
ATOM 6434 N N . ARG B 1 215 ? -1.189 -30.359 -6.156 1 92.62 215 ARG B N 1
ATOM 6435 C CA . ARG B 1 215 ? -1.534 -29.688 -4.914 1 92.62 215 ARG B CA 1
ATOM 6436 C C . ARG B 1 215 ? -1.04 -30.469 -3.703 1 92.62 215 ARG B C 1
ATOM 6438 O O . ARG B 1 215 ? -0.712 -31.656 -3.816 1 92.62 215 ARG B O 1
ATOM 6445 N N . LEU B 1 216 ? -0.981 -29.766 -2.652 1 93 216 LEU B N 1
ATOM 6446 C CA . LEU B 1 216 ? -0.514 -30.422 -1.434 1 93 216 LEU B CA 1
ATOM 6447 C C . LEU B 1 216 ? -1.544 -31.422 -0.922 1 93 216 LEU B C 1
ATOM 6449 O O . LEU B 1 216 ? -2.688 -31.062 -0.646 1 93 216 LEU B O 1
ATOM 6453 N N . GLN B 1 217 ? -1.119 -32.625 -0.944 1 88.75 217 GLN B N 1
ATOM 6454 C CA . GLN B 1 217 ? -1.983 -33.688 -0.453 1 88.75 217 GLN B CA 1
ATOM 6455 C C . GLN B 1 217 ? -1.705 -33.969 1.017 1 88.75 217 GLN B C 1
ATOM 6457 O O . GLN B 1 217 ? -0.596 -33.75 1.504 1 88.75 217 GLN B O 1
ATOM 6462 N N . GLU B 1 218 ? -2.713 -34.5 1.579 1 84.5 218 GLU B N 1
ATOM 6463 C CA . GLU B 1 218 ? -2.508 -34.938 2.961 1 84.5 218 GLU B CA 1
ATOM 6464 C C . GLU B 1 218 ? -1.48 -36.062 3.047 1 84.5 218 GLU B C 1
ATOM 6466 O O . GLU B 1 218 ? -1.57 -37.031 2.314 1 84.5 218 GLU B O 1
ATOM 6471 N N . GLY B 1 219 ? -0.51 -35.906 3.775 1 81.69 219 GLY B N 1
ATOM 6472 C CA . GLY B 1 219 ? 0.521 -36.938 3.932 1 81.69 219 GLY B CA 1
ATOM 6473 C C . GLY B 1 219 ? 1.61 -36.844 2.881 1 81.69 219 GLY B C 1
ATOM 6474 O O . GLY B 1 219 ? 2.539 -37.656 2.869 1 81.69 219 GLY B O 1
ATOM 6475 N N . GLY B 1 220 ? 1.46 -35.875 2.039 1 84 220 GLY B N 1
ATOM 6476 C CA . GLY B 1 220 ? 2.424 -35.75 0.957 1 84 220 GLY B CA 1
ATOM 6477 C C . GLY B 1 220 ? 3.713 -35.094 1.386 1 84 220 GLY B C 1
ATOM 6478 O O . GLY B 1 220 ? 4.723 -35.156 0.679 1 84 220 GLY B O 1
ATOM 6479 N N . VAL B 1 221 ? 3.777 -34.5 2.508 1 90.94 221 VAL B N 1
ATOM 6480 C CA . VAL B 1 221 ? 4.953 -33.812 3.025 1 90.94 221 VAL B CA 1
ATOM 6481 C C . VAL B 1 221 ? 5.59 -34.625 4.141 1 90.94 221 VAL B C 1
ATOM 6483 O O . VAL B 1 221 ? 4.891 -35.156 5.012 1 90.94 221 VAL B O 1
ATOM 6486 N N . PRO B 1 222 ? 6.887 -34.75 3.98 1 91.88 222 PRO B N 1
ATOM 6487 C CA . PRO B 1 222 ? 7.531 -35.469 5.082 1 91.88 222 PRO B CA 1
ATOM 6488 C C . PRO B 1 222 ? 7.254 -34.844 6.445 1 91.88 222 PRO B C 1
ATOM 6490 O O . PRO B 1 222 ? 7.398 -33.656 6.609 1 91.88 222 PRO B O 1
ATOM 6493 N N . GLN B 1 223 ? 6.93 -35.656 7.398 1 89.44 223 GLN B N 1
ATOM 6494 C CA . GLN B 1 223 ? 6.586 -35.156 8.734 1 89.44 223 GLN B CA 1
ATOM 6495 C C . GLN B 1 223 ? 7.836 -34.75 9.508 1 89.44 223 GLN B C 1
ATOM 6497 O O . GLN B 1 223 ? 8.93 -35.281 9.25 1 89.44 223 GLN B O 1
ATOM 6502 N N . LEU B 1 224 ? 7.539 -33.875 10.359 1 89.69 224 LEU B N 1
ATOM 6503 C CA . LEU B 1 224 ? 8.617 -33.469 11.266 1 89.69 224 LEU B CA 1
ATOM 6504 C C . LEU B 1 224 ? 8.875 -34.562 12.305 1 89.69 224 LEU B C 1
ATOM 6506 O O . LEU B 1 224 ? 7.938 -35.094 12.898 1 89.69 224 LEU B O 1
ATOM 6510 N N . GLU B 1 225 ? 10.07 -35 12.289 1 84.25 225 GLU B N 1
ATOM 6511 C CA . GLU B 1 225 ? 10.414 -36.031 13.25 1 84.25 225 GLU B CA 1
ATOM 6512 C C . GLU B 1 225 ? 10.656 -35.469 14.641 1 84.25 225 GLU B C 1
ATOM 6514 O O . GLU B 1 225 ? 10.914 -34.25 14.789 1 84.25 225 GLU B O 1
ATOM 6519 N N . GLN B 1 226 ? 10.516 -36.438 15.602 1 80.88 226 GLN B N 1
ATOM 6520 C CA . GLN B 1 226 ? 10.734 -36.062 16.984 1 80.88 226 GLN B CA 1
ATOM 6521 C C . GLN B 1 226 ? 12.164 -35.531 17.203 1 80.88 226 GLN B C 1
ATOM 6523 O O . GLN B 1 226 ? 13.117 -36.156 16.719 1 80.88 226 GLN B O 1
ATOM 6528 N N . GLY B 1 227 ? 12.289 -34.375 17.734 1 75.88 227 GLY B N 1
ATOM 6529 C CA . GLY B 1 227 ? 13.609 -33.844 18.016 1 75.88 227 GLY B CA 1
ATOM 6530 C C . GLY B 1 227 ? 14.016 -32.719 17.062 1 75.88 227 GLY B C 1
ATOM 6531 O O . GLY B 1 227 ? 14.961 -31.969 17.344 1 75.88 227 GLY 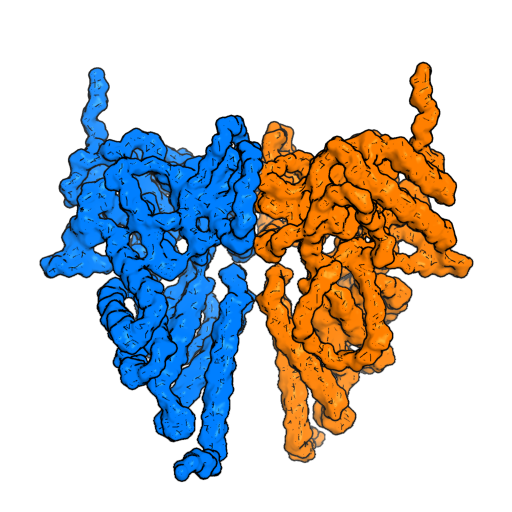B O 1
ATOM 6532 N N . MET B 1 228 ? 13.383 -32.719 15.914 1 74.12 228 MET B N 1
ATOM 6533 C CA . MET B 1 228 ? 13.688 -31.641 14.984 1 74.12 228 MET B CA 1
ATOM 6534 C C . MET B 1 228 ? 13.273 -30.297 15.555 1 74.12 228 MET B C 1
ATOM 6536 O O . MET B 1 228 ? 12.117 -30.109 15.945 1 74.12 228 MET B O 1
ATOM 6540 N N . VAL B 1 229 ? 14.32 -29.422 15.773 1 79.31 229 VAL B N 1
ATOM 6541 C CA . VAL B 1 229 ? 14.047 -28.062 16.25 1 79.31 229 VAL B CA 1
ATOM 6542 C C . VAL B 1 229 ? 13.836 -27.141 15.055 1 79.31 229 VAL B C 1
ATOM 6544 O O . VAL B 1 229 ? 14.789 -26.766 14.367 1 79.31 229 VAL B O 1
ATOM 6547 N N . VAL B 1 230 ? 12.562 -26.938 14.812 1 83.06 230 VAL B N 1
ATOM 6548 C CA . VAL B 1 230 ? 12.234 -26.094 13.672 1 83.06 230 VAL B CA 1
ATOM 6549 C C . VAL B 1 230 ? 11.422 -24.891 14.133 1 83.06 230 VAL B C 1
ATOM 6551 O O . VAL B 1 230 ? 10.945 -24.859 15.273 1 83.06 230 VAL B O 1
ATOM 6554 N N . GLY B 1 231 ? 11.445 -23.922 13.258 1 86.31 231 GLY B N 1
ATOM 6555 C CA . GLY B 1 231 ? 10.695 -22.719 13.594 1 86.31 231 GLY B CA 1
ATOM 6556 C C . GLY B 1 231 ? 9.195 -22.922 13.547 1 86.31 231 GLY B C 1
ATOM 6557 O O . GLY B 1 231 ? 8.719 -23.984 13.133 1 86.31 231 GLY B O 1
ATOM 6558 N N . GLN B 1 232 ? 8.508 -21.953 14.07 1 89.31 232 GLN B N 1
ATOM 6559 C CA . GLN B 1 232 ? 7.055 -22.031 14.164 1 89.31 232 GLN B CA 1
ATOM 6560 C C . GLN B 1 232 ? 6.398 -21.031 13.219 1 89.31 232 GLN B C 1
ATOM 6562 O O . GLN B 1 232 ? 5.23 -20.672 13.391 1 89.31 232 GLN B O 1
ATOM 6567 N N . LEU B 1 233 ? 7.129 -20.672 12.195 1 95.88 233 LEU B N 1
ATOM 6568 C CA . LEU B 1 233 ? 6.578 -19.734 11.234 1 95.88 233 LEU B CA 1
ATOM 6569 C C . LEU B 1 233 ? 5.57 -20.406 10.312 1 95.88 233 LEU B C 1
ATOM 6571 O O . LEU B 1 233 ? 5.711 -21.594 10 1 95.88 233 LEU B O 1
ATOM 6575 N N . THR B 1 234 ? 4.531 -19.719 9.953 1 96.75 234 THR B N 1
ATOM 6576 C CA . THR B 1 234 ? 3.498 -20.219 9.062 1 96.75 234 THR B CA 1
ATOM 6577 C C . THR B 1 234 ? 3.367 -19.328 7.828 1 96.75 234 THR B C 1
ATOM 6579 O O . THR B 1 234 ? 3.371 -18.094 7.941 1 96.75 234 THR B O 1
ATOM 6582 N N . LEU B 1 235 ? 3.215 -19.906 6.719 1 97.69 235 LEU B N 1
ATOM 6583 C CA . LEU B 1 235 ? 3.025 -19.156 5.488 1 97.69 235 LEU B CA 1
ATOM 6584 C C . LEU B 1 235 ? 1.63 -18.531 5.441 1 97.69 235 LEU B C 1
ATOM 6586 O O . LEU B 1 235 ? 0.631 -19.25 5.391 1 97.69 235 LEU B O 1
ATOM 6590 N N . ALA B 1 236 ? 1.574 -17.203 5.449 1 96.12 236 ALA B N 1
ATOM 6591 C CA . ALA B 1 236 ? 0.276 -16.531 5.492 1 96.12 236 ALA B CA 1
ATOM 6592 C C . ALA B 1 236 ? -0.075 -15.93 4.133 1 96.12 236 ALA B C 1
ATOM 6594 O O . ALA B 1 236 ? -1.227 -15.992 3.699 1 96.12 236 ALA B O 1
ATOM 6595 N N . ASP B 1 237 ? 0.902 -15.305 3.484 1 95.94 237 ASP B N 1
ATOM 6596 C CA . ASP B 1 237 ? 0.668 -14.641 2.209 1 95.94 237 ASP B CA 1
ATOM 6597 C C . ASP B 1 237 ? 1.737 -15.016 1.186 1 95.94 237 ASP B C 1
ATOM 6599 O O . ASP B 1 237 ? 2.895 -15.242 1.545 1 95.94 237 ASP B O 1
ATOM 6603 N N . ALA B 1 238 ? 1.282 -15.078 -0.023 1 97.94 238 ALA B N 1
ATOM 6604 C CA . ALA B 1 238 ? 2.191 -15.32 -1.139 1 97.94 238 ALA B CA 1
ATOM 6605 C C . ALA B 1 238 ? 1.894 -14.383 -2.307 1 97.94 238 ALA B C 1
ATOM 6607 O O . ALA B 1 238 ? 0.742 -14.258 -2.729 1 97.94 238 ALA B O 1
ATOM 6608 N N . LEU B 1 239 ? 2.867 -13.664 -2.719 1 98.06 239 LEU B N 1
ATOM 6609 C CA . LEU B 1 239 ? 2.781 -12.891 -3.953 1 98.06 239 LEU B CA 1
ATOM 6610 C C . LEU B 1 239 ? 3.406 -13.648 -5.117 1 98.06 239 LEU B C 1
ATOM 6612 O O . LEU B 1 239 ? 4.609 -13.914 -5.117 1 98.06 239 LEU B O 1
ATOM 6616 N N . ILE B 1 240 ? 2.615 -14.023 -6.047 1 98.38 240 ILE B N 1
ATOM 6617 C CA . ILE B 1 240 ? 3.066 -14.75 -7.227 1 98.38 240 ILE B CA 1
ATOM 6618 C C . ILE B 1 240 ? 3.102 -13.812 -8.43 1 98.38 240 ILE B C 1
ATOM 6620 O O . ILE B 1 240 ? 2.055 -13.422 -8.953 1 98.38 240 ILE B O 1
ATOM 6624 N N . ILE B 1 241 ? 4.301 -13.539 -8.922 1 98.31 241 ILE B N 1
ATOM 6625 C CA . ILE B 1 241 ? 4.48 -12.516 -9.953 1 98.31 241 ILE B CA 1
ATOM 6626 C C . ILE B 1 241 ? 5.035 -13.156 -11.219 1 98.31 241 ILE B C 1
ATOM 6628 O O . ILE B 1 241 ? 6.016 -13.898 -11.172 1 98.31 241 ILE B O 1
ATOM 6632 N N . GLY B 1 242 ? 4.383 -12.914 -12.344 1 97.44 242 GLY B N 1
ATOM 6633 C CA . GLY B 1 242 ? 4.844 -13.352 -13.656 1 97.44 242 GLY B CA 1
ATOM 6634 C C . GLY B 1 242 ? 5.074 -12.203 -14.617 1 97.44 242 GLY B C 1
ATOM 6635 O O . GLY B 1 242 ? 4.168 -11.406 -14.867 1 97.44 242 GLY B O 1
ATOM 6636 N N . ASN B 1 243 ? 6.289 -12.039 -15.109 1 95 243 ASN B N 1
ATOM 6637 C CA . ASN B 1 243 ? 6.629 -11 -16.078 1 95 243 ASN B CA 1
ATOM 6638 C C . ASN B 1 243 ? 7.648 -11.5 -17.094 1 95 243 ASN B C 1
ATOM 6640 O O . ASN B 1 243 ? 8.617 -10.805 -17.406 1 95 243 ASN B O 1
ATOM 6644 N N . CYS B 1 244 ? 7.414 -12.672 -17.562 1 90.75 244 CYS B N 1
ATOM 6645 C CA . CYS B 1 244 ? 8.25 -13.227 -18.625 1 90.75 244 CYS B CA 1
ATOM 6646 C C . CYS B 1 244 ? 7.66 -12.922 -20 1 90.75 244 CYS B C 1
ATOM 6648 O O . CYS B 1 244 ? 6.441 -12.953 -20.172 1 90.75 244 CYS B O 1
ATOM 6650 N N . ASN B 1 245 ? 8.32 -12.461 -20.984 1 78.62 245 ASN B N 1
ATOM 6651 C CA . ASN B 1 245 ? 7.828 -12.055 -22.297 1 78.62 245 ASN B CA 1
ATOM 6652 C C . ASN B 1 245 ? 7.336 -13.258 -23.109 1 78.62 245 ASN B C 1
ATOM 6654 O O . ASN B 1 245 ? 6.359 -13.148 -23.859 1 78.62 245 ASN B O 1
ATOM 6658 N N . ASN B 1 246 ? 7.934 -14.375 -23.078 1 82.06 246 ASN B N 1
ATOM 6659 C CA . ASN B 1 246 ? 7.637 -15.43 -24.047 1 82.06 246 ASN B CA 1
ATOM 6660 C C . ASN B 1 246 ? 7.141 -16.703 -23.359 1 82.06 246 ASN B C 1
ATOM 6662 O O . ASN B 1 246 ? 7.379 -17.797 -23.844 1 82.06 246 ASN B O 1
ATOM 6666 N N . GLN B 1 247 ? 6.242 -16.547 -22.422 1 91.06 247 GLN B N 1
ATOM 6667 C CA . GLN B 1 247 ? 5.742 -17.734 -21.75 1 91.06 247 GLN B CA 1
ATOM 6668 C C . GLN B 1 247 ? 4.254 -17.938 -22.016 1 91.06 247 GLN B C 1
ATOM 6670 O O . GLN B 1 247 ? 3.496 -16.969 -22.109 1 91.06 247 GLN B O 1
ATOM 6675 N N . VAL B 1 248 ? 3.975 -19.188 -22.203 1 92.44 248 VAL B N 1
ATOM 6676 C CA . VAL B 1 248 ? 2.58 -19.562 -22.422 1 92.44 248 VAL B CA 1
ATOM 6677 C C . VAL B 1 248 ? 1.723 -19.047 -21.266 1 92.44 248 VAL B C 1
ATOM 6679 O O . VAL B 1 248 ? 2.125 -19.125 -20.109 1 92.44 248 VAL B O 1
ATOM 6682 N N . LYS B 1 249 ? 0.605 -18.453 -21.609 1 92.5 249 LYS B N 1
ATOM 6683 C CA . LYS B 1 249 ? -0.313 -17.906 -20.609 1 92.5 249 LYS B CA 1
ATOM 6684 C C . LYS B 1 249 ? -1.766 -18.141 -21.016 1 92.5 249 LYS B C 1
ATOM 6686 O O . LYS B 1 249 ? -2.051 -18.406 -22.188 1 92.5 249 LYS B O 1
ATOM 6691 N N . PHE B 1 250 ? -2.551 -18.219 -20.125 1 89.94 250 PHE B N 1
ATOM 6692 C CA . PHE B 1 250 ? -3.994 -18.188 -20.328 1 89.94 250 PHE B CA 1
ATOM 6693 C C . PHE B 1 250 ? -4.648 -17.172 -19.391 1 89.94 250 PHE B C 1
ATOM 6695 O O . PHE B 1 250 ? -4.531 -17.281 -18.172 1 89.94 250 PHE B O 1
ATOM 6702 N N . SER B 1 251 ? -5.297 -16.188 -20 1 85.69 251 SER B N 1
ATOM 6703 C CA . SER B 1 251 ? -5.766 -15.016 -19.266 1 85.69 251 SER B CA 1
ATOM 6704 C C . SER B 1 251 ? -4.609 -14.281 -18.594 1 85.69 251 SER B C 1
ATOM 6706 O O . SER B 1 251 ? -3.609 -13.961 -19.234 1 85.69 251 SER B O 1
ATOM 6708 N N . GLU B 1 252 ? -4.52 -14.047 -17.359 1 89.31 252 GLU B N 1
ATOM 6709 C CA . GLU B 1 252 ? -3.449 -13.367 -16.625 1 89.31 252 GLU B CA 1
ATOM 6710 C C . GLU B 1 252 ? -2.678 -14.336 -15.742 1 89.31 252 GLU B C 1
ATOM 6712 O O . GLU B 1 252 ? -2.246 -13.977 -14.648 1 89.31 252 GLU B O 1
ATOM 6717 N N . LEU B 1 253 ? -2.609 -15.555 -16.312 1 93.81 253 LEU B N 1
ATOM 6718 C CA . LEU B 1 253 ? -1.918 -16.609 -15.57 1 93.81 253 LEU B CA 1
ATOM 6719 C C . LEU B 1 253 ? -0.903 -17.328 -16.453 1 93.81 253 LEU B C 1
ATOM 6721 O O . LEU B 1 253 ? -1.281 -18.078 -17.344 1 93.81 253 LEU B O 1
ATOM 6725 N N . THR B 1 254 ? 0.347 -17.094 -16.234 1 96.25 254 THR B N 1
ATOM 6726 C CA . THR B 1 254 ? 1.362 -17.844 -16.953 1 96.25 254 THR B CA 1
ATOM 6727 C C . THR B 1 254 ? 1.465 -19.266 -16.406 1 96.25 254 THR B C 1
ATOM 6729 O O . THR B 1 254 ? 0.959 -19.562 -15.328 1 96.25 254 THR B O 1
ATOM 6732 N N . ILE B 1 255 ? 2.088 -20.094 -17.156 1 95.56 255 ILE B N 1
ATOM 6733 C CA . ILE B 1 255 ? 2.201 -21.5 -16.766 1 95.56 255 ILE B CA 1
ATOM 6734 C C . ILE B 1 255 ? 2.977 -21.609 -15.445 1 95.56 255 ILE B C 1
ATOM 6736 O O . ILE B 1 255 ? 2.641 -22.422 -14.586 1 95.56 255 ILE B O 1
ATOM 6740 N N . ASP B 1 256 ? 4.031 -20.844 -15.289 1 97.25 256 ASP B N 1
ATOM 6741 C CA . ASP B 1 256 ? 4.801 -20.875 -14.047 1 97.25 256 ASP B CA 1
ATOM 6742 C C . ASP B 1 256 ? 3.969 -20.375 -12.867 1 97.25 256 ASP B C 1
ATOM 6744 O O . ASP B 1 256 ? 4.035 -20.938 -11.773 1 97.25 256 ASP B O 1
ATOM 6748 N N . MET B 1 257 ? 3.268 -19.266 -13.102 1 97.69 257 MET B N 1
ATOM 6749 C CA . MET B 1 257 ? 2.369 -18.781 -12.055 1 97.69 257 MET B CA 1
ATOM 6750 C C . MET B 1 257 ? 1.369 -19.859 -11.656 1 97.69 257 MET B C 1
ATOM 6752 O O . MET B 1 257 ? 1.116 -20.062 -10.469 1 97.69 257 MET B O 1
ATOM 6756 N N . PHE B 1 258 ? 0.843 -20.484 -12.672 1 96.25 258 PHE B N 1
ATOM 6757 C CA . PHE B 1 258 ? -0.135 -21.547 -12.453 1 96.25 258 PHE B CA 1
ATOM 6758 C C . PHE B 1 258 ? 0.461 -22.672 -11.617 1 96.25 258 PHE B C 1
ATOM 6760 O O . PHE B 1 258 ? -0.171 -23.156 -10.672 1 96.25 258 PHE B O 1
ATOM 6767 N N . ARG B 1 259 ? 1.592 -23.109 -11.93 1 96.81 259 ARG B N 1
ATOM 6768 C CA . ARG B 1 259 ? 2.262 -24.203 -11.234 1 96.81 259 ARG B CA 1
ATOM 6769 C C . ARG B 1 259 ? 2.494 -23.844 -9.766 1 96.81 259 ARG B C 1
ATOM 6771 O O . ARG B 1 259 ? 2.199 -24.656 -8.875 1 96.81 259 ARG B O 1
ATOM 6778 N N . ILE B 1 260 ? 3.01 -22.672 -9.516 1 98.31 260 ILE B N 1
ATOM 6779 C CA . ILE B 1 260 ? 3.287 -22.266 -8.133 1 98.31 260 ILE B CA 1
ATOM 6780 C C . ILE B 1 260 ? 1.975 -22.078 -7.379 1 98.31 260 ILE B C 1
ATOM 6782 O O . ILE B 1 260 ? 1.889 -22.406 -6.188 1 98.31 260 ILE B O 1
ATOM 6786 N N . LEU B 1 261 ? 0.977 -21.531 -8.07 1 96.94 261 LEU B N 1
ATOM 6787 C CA . LEU B 1 261 ? -0.345 -21.406 -7.465 1 96.94 261 LEU B CA 1
ATOM 6788 C C . LEU B 1 261 ? -0.846 -22.766 -6.984 1 96.94 261 LEU B C 1
ATOM 6790 O O . LEU B 1 261 ? -1.337 -22.891 -5.859 1 96.94 261 LEU B O 1
ATOM 6794 N N . GLN B 1 262 ? -0.721 -23.781 -7.805 1 95.69 262 GLN B N 1
ATOM 6795 C CA . GLN B 1 262 ? -1.142 -25.125 -7.465 1 95.69 262 GLN B CA 1
ATOM 6796 C C . GLN B 1 262 ? -0.313 -25.688 -6.309 1 95.69 262 GLN B C 1
ATOM 6798 O O . GLN B 1 262 ? -0.851 -26.344 -5.41 1 95.69 262 GLN B O 1
ATOM 6803 N N . ALA B 1 263 ? 0.956 -25.406 -6.352 1 96.5 263 ALA B N 1
ATOM 6804 C CA . ALA B 1 263 ? 1.871 -25.938 -5.348 1 96.5 263 ALA B CA 1
ATOM 6805 C C . ALA B 1 263 ? 1.58 -25.344 -3.971 1 96.5 263 ALA B C 1
ATOM 6807 O O . ALA B 1 263 ? 1.927 -25.953 -2.947 1 96.5 263 ALA B O 1
ATOM 6808 N N . LEU B 1 264 ? 0.931 -24.172 -3.943 1 97.06 264 LEU B N 1
ATOM 6809 C CA . LEU B 1 264 ? 0.682 -23.484 -2.682 1 97.06 264 LEU B CA 1
ATOM 6810 C C . LEU B 1 264 ? -0.768 -23.672 -2.24 1 97.06 264 LEU B C 1
ATOM 6812 O O . LEU B 1 264 ? -1.286 -22.875 -1.458 1 97.06 264 LEU B O 1
ATOM 6816 N N . GLU B 1 265 ? -1.405 -24.656 -2.754 1 94.81 265 GLU B N 1
ATOM 6817 C CA . GLU B 1 265 ? -2.785 -24.938 -2.371 1 94.81 265 GLU B CA 1
ATOM 6818 C C . GLU B 1 265 ? -2.953 -26.391 -1.956 1 94.81 265 GLU B C 1
ATOM 6820 O O . GLU B 1 265 ? -2.352 -27.297 -2.555 1 94.81 265 GLU B O 1
ATOM 6825 N N . ARG B 1 266 ? -3.787 -26.609 -1.001 1 92.75 266 ARG B N 1
ATOM 6826 C CA . ARG B 1 266 ? -4.109 -27.953 -0.567 1 92.75 266 ARG B CA 1
ATOM 6827 C C . ARG B 1 266 ? -5.215 -28.562 -1.43 1 92.75 266 ARG B C 1
ATOM 6829 O O . ARG B 1 266 ? -6.078 -27.844 -1.936 1 92.75 266 ARG B O 1
ATOM 6836 N N . GLU B 1 267 ? -5.078 -29.812 -1.646 1 87.31 267 GLU B N 1
ATOM 6837 C CA . GLU B 1 267 ? -6.145 -30.5 -2.367 1 87.31 267 GLU B CA 1
ATOM 6838 C C . GLU B 1 267 ? -7.469 -30.406 -1.612 1 87.31 267 GLU B C 1
ATOM 6840 O O . GLU B 1 267 ? -7.523 -30.672 -0.409 1 87.31 267 GLU B O 1
ATOM 6845 N N . PRO B 1 268 ? -8.43 -29.859 -2.344 1 78.38 268 PRO B N 1
ATOM 6846 C CA . PRO B 1 268 ? -9.719 -29.734 -1.665 1 78.38 268 PRO B CA 1
ATOM 6847 C C . PRO B 1 268 ? -10.266 -31.078 -1.181 1 78.38 268 PRO B C 1
ATOM 6849 O O . PRO B 1 268 ? -10.07 -32.094 -1.842 1 78.38 268 PRO B O 1
ATOM 6852 N N . VAL B 1 269 ? -10.586 -31.203 0.084 1 66.62 269 VAL B N 1
ATOM 6853 C CA . VAL B 1 269 ? -11.203 -32.406 0.606 1 66.62 269 VAL B CA 1
ATOM 6854 C C . VAL B 1 269 ? -12.656 -32.5 0.155 1 66.62 269 VAL B C 1
ATOM 6856 O O . VAL B 1 269 ? -13.375 -31.484 0.188 1 66.62 269 VAL B O 1
ATOM 6859 N N . ASN B 1 270 ? -12.836 -33.344 -0.836 1 54.72 270 ASN B N 1
ATOM 6860 C CA . ASN B 1 270 ? -14.203 -33.562 -1.312 1 54.72 270 ASN B CA 1
ATOM 6861 C C . ASN B 1 270 ? -15.211 -33.5 -0.166 1 54.72 270 ASN B C 1
ATOM 6863 O O . ASN B 1 270 ? -15.289 -34.406 0.652 1 54.72 270 ASN B O 1
ATOM 6867 N N . LEU B 1 271 ? -15.398 -32.438 0.365 1 44.59 271 LEU B N 1
ATOM 6868 C CA . LEU B 1 271 ? -16.625 -32.438 1.153 1 44.59 271 LEU B CA 1
ATOM 6869 C C . LEU B 1 271 ? -17.828 -32.719 0.275 1 44.59 271 LEU B C 1
ATOM 6871 O O . LEU B 1 271 ? -18.922 -32.219 0.52 1 44.59 271 LEU B O 1
ATOM 6875 N N . ALA B 1 272 ? -17.5 -33.25 -0.898 1 37.31 272 ALA B N 1
ATOM 6876 C CA . ALA B 1 272 ? -18.688 -33.5 -1.688 1 37.31 272 ALA B CA 1
ATOM 6877 C C . ALA B 1 272 ? -19.828 -34 -0.805 1 37.31 272 ALA B C 1
ATOM 6879 O O . ALA B 1 272 ? -20.984 -34.062 -1.231 1 37.31 272 ALA B O 1
ATOM 6880 N N . THR B 1 273 ? -19.516 -35.156 -0.152 1 34.81 273 THR B N 1
ATOM 6881 C CA . THR B 1 273 ? -20.75 -35.906 0.052 1 34.81 273 THR B CA 1
ATOM 6882 C C . THR B 1 273 ? -21.781 -35.031 0.793 1 34.81 273 THR B C 1
ATOM 6884 O O . THR B 1 273 ? -22.859 -35.531 1.162 1 34.81 273 THR B O 1
ATOM 6887 N N . THR B 1 274 ? -21.406 -34.25 1.663 1 35.03 274 THR B N 1
ATOM 6888 C CA . THR B 1 274 ? -22.625 -33.625 2.158 1 35.03 274 THR B CA 1
ATOM 6889 C C . THR B 1 274 ? -23.266 -32.75 1.082 1 35.03 274 THR B C 1
ATOM 6891 O O . THR B 1 274 ? -22.688 -31.75 0.659 1 35.03 274 THR B O 1
ATOM 6894 N N . THR B 1 275 ? -23.875 -33.344 0.147 1 35.78 275 THR B N 1
ATOM 6895 C CA . THR B 1 275 ? -24.891 -32.844 -0.783 1 35.78 275 THR B CA 1
ATOM 6896 C C . THR B 1 275 ? -25.578 -31.609 -0.218 1 35.78 275 THR B C 1
ATOM 6898 O O . THR B 1 275 ? -26.688 -31.703 0.311 1 35.78 275 THR B O 1
ATOM 6901 N N . SER B 1 276 ? -25.219 -30.984 0.772 1 34.22 276 SER B N 1
ATOM 6902 C CA . SER B 1 276 ? -26.219 -29.969 1.056 1 34.22 276 SER B CA 1
ATOM 6903 C C . SER B 1 276 ? -26.516 -29.125 -0.178 1 34.22 276 SER B C 1
ATOM 6905 O O . SER B 1 276 ? -25.703 -29.031 -1.09 1 34.22 276 SER B O 1
ATOM 6907 N N . LYS B 1 277 ? -27.781 -28.609 -0.269 1 35.84 277 LYS B N 1
ATOM 6908 C CA . LYS B 1 277 ? -28.469 -27.719 -1.196 1 35.84 277 LYS B CA 1
ATOM 6909 C C . LYS B 1 277 ? -27.547 -26.578 -1.65 1 35.84 277 LYS B C 1
ATOM 6911 O O . LYS B 1 277 ? -26.891 -25.938 -0.827 1 35.84 277 LYS B O 1
ATOM 6916 N N . PRO B 1 278 ? -27.188 -26.516 -2.893 1 40.19 278 PRO B N 1
ATOM 6917 C CA . PRO B 1 278 ? -26.547 -25.359 -3.523 1 40.19 278 PRO B CA 1
ATOM 6918 C C . PRO B 1 278 ? -26.844 -24.047 -2.801 1 40.19 278 PRO B C 1
ATOM 6920 O O . PRO B 1 278 ? -26.516 -22.984 -3.311 1 40.19 278 PRO B O 1
ATOM 6923 N N . GLY B 1 279 ? -27.766 -23.984 -1.971 1 35.84 279 GLY B N 1
ATOM 6924 C CA . GLY B 1 279 ? -28.578 -22.812 -1.681 1 35.84 279 GLY B CA 1
ATOM 6925 C C . GLY B 1 279 ? -27.812 -21.734 -0.942 1 35.84 279 GLY B C 1
ATOM 6926 O O . GLY B 1 279 ? -28.281 -20.594 -0.852 1 35.84 279 GLY B O 1
ATOM 6927 N N . THR B 1 280 ? -27.203 -22.016 0.305 1 41.66 280 THR B N 1
ATOM 6928 C CA . THR B 1 280 ? -26.969 -20.812 1.106 1 41.66 280 THR B CA 1
ATOM 6929 C C . THR B 1 280 ? -25.672 -20.125 0.688 1 41.66 280 THR B C 1
ATOM 6931 O O . THR B 1 280 ? -24.594 -20.703 0.798 1 41.66 280 THR B O 1
ATOM 6934 N N . LEU B 1 281 ? -25.734 -19.203 -0.186 1 46.91 281 LEU B N 1
ATOM 6935 C CA . LEU B 1 281 ? -24.797 -18.25 -0.769 1 46.91 281 LEU B CA 1
ATOM 6936 C C . LEU B 1 281 ? -24.062 -17.484 0.319 1 46.91 281 LEU B C 1
ATOM 6938 O O . LEU B 1 281 ? -23.375 -16.5 0.034 1 46.91 281 LEU B O 1
ATOM 6942 N N . GLU B 1 282 ? -24.422 -17.609 1.67 1 47.94 282 GLU B N 1
ATOM 6943 C CA . GLU B 1 282 ? -23.906 -16.516 2.494 1 47.94 282 GLU B CA 1
ATOM 6944 C C . GLU B 1 282 ? -22.469 -16.797 2.918 1 47.94 282 GLU B C 1
ATOM 6946 O O . GLU B 1 282 ? -22.172 -17.828 3.518 1 47.94 282 GLU B O 1
ATOM 6951 N N . PRO B 1 283 ? -21.594 -16.172 2.383 1 47.28 283 PRO B N 1
ATOM 6952 C CA . PRO B 1 283 ? -20.219 -16.172 2.877 1 47.28 283 PRO B CA 1
ATOM 6953 C C . PRO B 1 283 ? -20.125 -15.867 4.371 1 47.28 283 PRO B C 1
ATOM 6955 O O . PRO B 1 283 ? -19.047 -15.594 4.883 1 47.28 283 PRO B O 1
ATOM 6958 N N . SER B 1 284 ? -21.266 -15.703 5.137 1 43.09 284 SER B N 1
ATOM 6959 C CA . SER B 1 284 ? -21.141 -15.18 6.492 1 43.09 284 SER B CA 1
ATOM 6960 C C . SER B 1 284 ? -20.266 -16.094 7.359 1 43.09 284 SER B C 1
ATOM 6962 O O . SER B 1 284 ? -20.188 -15.906 8.578 1 43.09 284 SER B O 1
ATOM 6964 N N . GLU B 1 285 ? -20.094 -17.266 7.027 1 42.66 285 GLU B N 1
ATOM 6965 C CA . GLU B 1 285 ? -19.484 -18.016 8.117 1 42.66 285 GLU B CA 1
ATOM 6966 C C . GLU B 1 285 ? -18.094 -17.469 8.453 1 42.66 285 GLU B C 1
ATOM 6968 O O . GLU B 1 285 ? -17.359 -17.031 7.559 1 42.66 285 GLU B O 1
ATOM 6973 N N . LYS B 1 286 ? -17.891 -17.219 9.75 1 45.38 286 LYS B N 1
ATOM 6974 C CA . LYS B 1 286 ? -16.625 -16.844 10.352 1 45.38 286 LYS B CA 1
ATOM 6975 C C . LYS B 1 286 ? -15.453 -17.547 9.672 1 45.38 286 LYS B C 1
ATOM 6977 O O . LYS B 1 286 ? -15.477 -18.766 9.5 1 45.38 286 LYS B O 1
ATOM 6982 N N . PRO B 1 287 ? -14.602 -16.766 9.086 1 42.75 287 PRO B N 1
ATOM 6983 C CA . PRO B 1 287 ? -13.461 -17.328 8.359 1 42.75 287 PRO B CA 1
ATOM 6984 C C . PRO B 1 287 ? -12.805 -18.5 9.086 1 42.75 287 PRO B C 1
ATOM 6986 O O . PRO B 1 287 ? -12.398 -18.359 10.242 1 42.75 287 PRO B O 1
ATOM 6989 N N . ALA B 1 288 ? -13.188 -19.719 9.031 1 43.22 288 ALA B N 1
ATOM 6990 C CA . ALA B 1 288 ? -12.414 -20.891 9.43 1 43.22 288 ALA B CA 1
ATOM 6991 C C . ALA B 1 288 ? -10.93 -20.688 9.125 1 43.22 288 ALA B C 1
ATOM 6993 O O . ALA B 1 288 ? -10.57 -19.891 8.258 1 43.22 288 ALA B O 1
ATOM 6994 N N . LYS B 1 289 ? -10.062 -21.203 9.977 1 56.34 289 LYS B N 1
ATOM 6995 C CA . LYS B 1 289 ? -8.617 -21.328 9.812 1 56.34 289 LYS B CA 1
ATOM 6996 C C . LYS B 1 289 ? -8.25 -21.594 8.352 1 56.34 289 LYS B C 1
ATOM 6998 O O . LYS B 1 289 ? -8.703 -22.578 7.766 1 56.34 289 LYS B O 1
ATOM 7003 N N . ARG B 1 290 ? -7.812 -20.547 7.691 1 63.62 290 ARG B N 1
ATOM 7004 C CA . ARG B 1 290 ? -7.371 -20.641 6.305 1 63.62 290 ARG B CA 1
ATOM 7005 C C . ARG B 1 290 ? -6.383 -21.797 6.125 1 63.62 290 ARG B C 1
ATOM 7007 O O . ARG B 1 290 ? -5.332 -21.828 6.77 1 63.62 290 ARG B O 1
ATOM 7014 N N . GLU B 1 291 ? -6.891 -22.781 5.414 1 81.69 291 GLU B N 1
ATOM 7015 C CA . GLU B 1 291 ? -6.016 -23.922 5.156 1 81.69 291 GLU B CA 1
ATOM 7016 C C . GLU B 1 291 ? -4.902 -23.547 4.184 1 81.69 291 GLU B C 1
ATOM 7018 O O . GLU B 1 291 ? -3.785 -24.062 4.281 1 81.69 291 GLU B O 1
ATOM 7023 N N . ASN B 1 292 ? -5.27 -22.609 3.312 1 91.56 292 ASN B N 1
ATOM 7024 C CA . ASN B 1 292 ? -4.312 -22.172 2.297 1 91.56 292 ASN B CA 1
ATOM 7025 C C . ASN B 1 292 ? -3.807 -20.766 2.557 1 91.56 292 ASN B C 1
ATOM 7027 O O . ASN B 1 292 ? -4.527 -19.938 3.125 1 91.56 292 ASN B O 1
ATOM 7031 N N . PRO B 1 293 ? -2.555 -20.516 2.27 1 95.19 293 PRO B N 1
ATOM 7032 C CA . PRO B 1 293 ? -2.105 -19.125 2.326 1 95.19 293 PRO B CA 1
ATOM 7033 C C . PRO B 1 293 ? -2.854 -18.234 1.349 1 95.19 293 PRO B C 1
ATOM 7035 O O . PRO B 1 293 ? -3.342 -18.703 0.319 1 95.19 293 PRO B O 1
ATOM 7038 N N . HIS B 1 294 ? -2.984 -17 1.738 1 94.06 294 HIS B N 1
ATOM 7039 C CA . HIS B 1 294 ? -3.559 -16.031 0.815 1 94.06 294 HIS B CA 1
ATOM 7040 C C . HIS B 1 294 ? -2.605 -15.727 -0.336 1 94.06 294 HIS B C 1
ATOM 7042 O O . HIS B 1 294 ? -1.418 -15.477 -0.116 1 94.06 294 HIS B O 1
ATOM 7048 N N . LYS B 1 295 ? -3.152 -15.75 -1.556 1 95.62 295 LYS B N 1
ATOM 7049 C CA . LYS B 1 295 ? -2.285 -15.578 -2.717 1 95.62 295 LYS B CA 1
ATOM 7050 C C . LYS B 1 295 ? -2.693 -14.344 -3.523 1 95.62 295 LYS B C 1
ATOM 7052 O O . LYS B 1 295 ? -3.877 -14.141 -3.797 1 95.62 295 LYS B O 1
ATOM 7057 N N . TYR B 1 296 ? -1.728 -13.523 -3.869 1 95.44 296 TYR B N 1
ATOM 7058 C CA . TYR B 1 296 ? -1.888 -12.469 -4.859 1 95.44 296 TYR B CA 1
ATOM 7059 C C . TYR B 1 296 ? -1.257 -12.867 -6.188 1 95.44 296 TYR B C 1
ATOM 7061 O O . TYR B 1 296 ? -0.098 -13.281 -6.234 1 95.44 296 TYR B O 1
ATOM 7069 N N . LEU B 1 297 ? -2.035 -12.766 -7.215 1 96.31 297 LEU B N 1
ATOM 7070 C CA . LEU B 1 297 ? -1.531 -13.055 -8.555 1 96.31 297 LEU B CA 1
ATOM 7071 C C . LEU B 1 297 ? -1.32 -11.766 -9.344 1 96.31 297 LEU B C 1
ATOM 7073 O O . LEU B 1 297 ? -2.27 -11.008 -9.57 1 96.31 297 LEU B O 1
ATOM 7077 N N . LEU B 1 298 ? -0.086 -11.531 -9.742 1 96.62 298 LEU B N 1
ATOM 7078 C CA . LEU B 1 298 ? 0.234 -10.32 -10.492 1 96.62 298 LEU B CA 1
ATOM 7079 C C . LEU B 1 298 ? 0.892 -10.664 -11.82 1 96.62 298 LEU B C 1
ATOM 7081 O O . LEU B 1 298 ? 2.033 -11.133 -11.859 1 96.62 298 LEU B O 1
ATOM 7085 N N . TYR B 1 299 ? 0.188 -10.461 -12.891 1 96.38 299 TYR B N 1
ATOM 7086 C CA . TYR B 1 299 ? 0.727 -10.664 -14.234 1 96.38 299 TYR B CA 1
ATOM 7087 C C . TYR B 1 299 ? 1.241 -9.352 -14.82 1 96.38 299 TYR B C 1
ATOM 7089 O O . TYR B 1 299 ? 0.476 -8.398 -14.992 1 96.38 299 TYR B O 1
ATOM 7097 N N . LYS B 1 300 ? 2.461 -9.258 -15.055 1 96 300 LYS B N 1
ATOM 7098 C CA . LYS B 1 300 ? 3.139 -8.109 -15.641 1 96 300 LYS B CA 1
ATOM 7099 C C . LYS B 1 300 ? 2.775 -6.824 -14.898 1 96 300 LYS B C 1
ATOM 7101 O O . LYS B 1 300 ? 2.326 -5.852 -15.516 1 96 300 LYS B O 1
ATOM 7106 N N . PRO B 1 301 ? 3.064 -6.797 -13.633 1 96.44 301 PRO B N 1
ATOM 7107 C CA . PRO B 1 301 ? 2.766 -5.586 -12.867 1 96.44 301 PRO B CA 1
ATOM 7108 C C . PRO B 1 301 ? 3.795 -4.48 -13.086 1 96.44 301 PRO B C 1
ATOM 7110 O O . PRO B 1 301 ? 4.957 -4.766 -13.383 1 96.44 301 PRO B O 1
ATOM 7113 N N . THR B 1 302 ? 3.365 -3.26 -12.992 1 96.5 302 THR B N 1
ATOM 7114 C CA . THR B 1 302 ? 4.312 -2.16 -12.867 1 96.5 302 THR B CA 1
ATOM 7115 C C . THR B 1 302 ? 4.996 -2.193 -11.5 1 96.5 302 THR B C 1
ATOM 7117 O O . THR B 1 302 ? 4.559 -2.912 -10.602 1 96.5 302 THR B O 1
ATOM 7120 N N . PHE B 1 303 ? 6.055 -1.461 -11.461 1 97 303 PHE B N 1
ATOM 7121 C CA . PHE B 1 303 ? 6.762 -1.42 -10.18 1 97 303 PHE B CA 1
ATOM 7122 C C . PHE B 1 303 ? 5.848 -0.923 -9.07 1 97 303 PHE B C 1
ATOM 7124 O O . PHE B 1 303 ? 5.812 -1.499 -7.98 1 97 303 PHE B O 1
ATOM 7131 N N . SER B 1 304 ? 5.164 0.162 -9.305 1 95.94 304 SER B N 1
ATOM 7132 C CA . SER B 1 304 ? 4.316 0.779 -8.297 1 95.94 304 SER B CA 1
ATOM 7133 C C . SER B 1 304 ? 3.217 -0.176 -7.84 1 95.94 304 SER B C 1
ATOM 7135 O O . SER B 1 304 ? 2.885 -0.23 -6.652 1 95.94 304 SER B O 1
ATOM 7137 N N . GLN B 1 305 ? 2.65 -0.896 -8.75 1 94.75 305 GLN B N 1
ATOM 7138 C CA . GLN B 1 305 ? 1.618 -1.869 -8.406 1 94.75 305 GLN B CA 1
ATOM 7139 C C . GLN B 1 305 ? 2.182 -2.982 -7.531 1 94.75 305 GLN B C 1
ATOM 7141 O O . GLN B 1 305 ? 1.615 -3.301 -6.484 1 94.75 305 GLN B O 1
ATOM 7146 N N . LEU B 1 306 ? 3.236 -3.525 -7.992 1 97.25 306 LEU B N 1
ATOM 7147 C CA . LEU B 1 306 ? 3.889 -4.594 -7.246 1 97.25 306 LEU B CA 1
ATOM 7148 C C . LEU B 1 306 ? 4.227 -4.141 -5.828 1 97.25 306 LEU B C 1
ATOM 7150 O O . LEU B 1 306 ? 3.963 -4.855 -4.863 1 97.25 306 LEU B O 1
ATOM 7154 N N . TYR B 1 307 ? 4.805 -2.99 -5.719 1 97.19 307 TYR B N 1
ATOM 7155 C CA . TYR B 1 307 ? 5.285 -2.473 -4.441 1 97.19 307 TYR B CA 1
ATOM 7156 C C . TYR B 1 307 ? 4.125 -2.184 -3.496 1 97.19 307 TYR B C 1
ATOM 7158 O O . TYR B 1 307 ? 4.254 -2.344 -2.279 1 97.19 307 TYR B O 1
ATOM 7166 N N . THR B 1 308 ? 3.033 -1.737 -4.02 1 94.94 308 THR B N 1
ATOM 7167 C CA . THR B 1 308 ? 1.835 -1.514 -3.217 1 94.94 308 THR B CA 1
ATOM 7168 C C . THR B 1 308 ? 1.314 -2.83 -2.643 1 94.94 308 THR B C 1
ATOM 7170 O O . THR B 1 308 ? 0.935 -2.895 -1.473 1 94.94 308 THR B O 1
ATOM 7173 N N . PHE B 1 309 ? 1.273 -3.887 -3.451 1 95.31 309 PHE B N 1
ATOM 7174 C CA . PHE B 1 309 ? 0.828 -5.195 -2.98 1 95.31 309 PHE B CA 1
ATOM 7175 C C . PHE B 1 309 ? 1.765 -5.73 -1.904 1 95.31 309 PHE B C 1
ATOM 7177 O O . PHE B 1 309 ? 1.313 -6.301 -0.908 1 95.31 309 PHE B O 1
ATOM 7184 N N . LEU B 1 310 ? 3.029 -5.527 -2.105 1 97.5 310 LEU B N 1
ATOM 7185 C CA . LEU B 1 310 ? 4.027 -5.957 -1.132 1 97.5 310 LEU B CA 1
ATOM 7186 C C . LEU B 1 310 ? 3.822 -5.25 0.204 1 97.5 310 LEU B C 1
ATOM 7188 O O . LEU B 1 310 ? 3.811 -5.891 1.256 1 97.5 310 LEU B O 1
ATOM 7192 N N . SER B 1 311 ? 3.648 -3.943 0.118 1 96.69 311 SER B N 1
ATOM 7193 C CA . SER B 1 311 ? 3.488 -3.145 1.328 1 96.69 311 SER B CA 1
ATOM 7194 C C . SER B 1 311 ? 2.197 -3.502 2.059 1 96.69 311 SER B C 1
ATOM 7196 O O . SER B 1 311 ? 2.172 -3.564 3.291 1 96.69 311 SER B O 1
ATOM 7198 N N . ALA B 1 312 ? 1.163 -3.695 1.33 1 92.94 312 ALA B N 1
ATOM 7199 C CA . ALA B 1 312 ? -0.115 -4.07 1.93 1 92.94 312 ALA B CA 1
ATOM 7200 C C . ALA B 1 312 ? -0.022 -5.43 2.617 1 92.94 312 ALA B C 1
ATOM 7202 O O . ALA B 1 312 ? -0.512 -5.602 3.734 1 92.94 312 ALA B O 1
ATOM 7203 N N . SER B 1 313 ? 0.562 -6.406 1.938 1 94.69 313 SER B N 1
ATOM 7204 C CA . SER B 1 313 ? 0.732 -7.727 2.529 1 94.69 313 SER B CA 1
ATOM 7205 C C . SER B 1 313 ? 1.605 -7.668 3.779 1 94.69 313 SER B C 1
ATOM 7207 O O . SER B 1 313 ? 1.343 -8.359 4.762 1 94.69 313 SER B O 1
ATOM 7209 N N . PHE B 1 314 ? 2.592 -6.855 3.701 1 96.44 314 PHE B N 1
ATOM 7210 C CA . PHE B 1 314 ? 3.51 -6.664 4.816 1 96.44 314 PHE B CA 1
ATOM 7211 C C . PHE B 1 314 ? 2.773 -6.117 6.035 1 96.44 314 PHE B C 1
ATOM 7213 O O . PHE B 1 314 ? 2.994 -6.578 7.16 1 96.44 314 PHE B O 1
ATOM 7220 N N . LYS B 1 315 ? 1.99 -5.145 5.844 1 93.88 315 LYS B N 1
ATOM 7221 C CA . LYS B 1 315 ? 1.246 -4.508 6.926 1 93.88 315 LYS B CA 1
ATOM 7222 C C . LYS B 1 315 ? 0.278 -5.488 7.582 1 93.88 315 LYS B C 1
ATOM 7224 O O . LYS B 1 315 ? 0.143 -5.512 8.805 1 93.88 315 LYS B O 1
ATOM 7229 N N . GLU B 1 316 ? -0.329 -6.348 6.793 1 91.44 316 GLU B N 1
ATOM 7230 C CA . GLU B 1 316 ? -1.404 -7.207 7.281 1 91.44 316 GLU B CA 1
ATOM 7231 C C . GLU B 1 316 ? -0.864 -8.555 7.746 1 91.44 316 GLU B C 1
ATOM 7233 O O . GLU B 1 316 ? -1.612 -9.383 8.273 1 91.44 316 GLU B O 1
ATOM 7238 N N . LEU B 1 317 ? 0.387 -8.773 7.547 1 93.69 317 LEU B N 1
ATOM 7239 C CA . LEU B 1 317 ? 0.982 -10.047 7.93 1 93.69 317 LEU B CA 1
ATOM 7240 C C . LEU B 1 317 ? 0.86 -10.281 9.43 1 93.69 317 LEU B C 1
ATOM 7242 O O . LEU B 1 317 ? 1.332 -9.469 10.227 1 93.69 317 LEU B O 1
ATOM 7246 N N . PRO B 1 318 ? 0.267 -11.305 9.852 1 91.25 318 PRO B N 1
ATOM 7247 C CA . PRO B 1 318 ? 0.151 -11.594 11.281 1 91.25 318 PRO B CA 1
ATOM 7248 C C . PRO B 1 318 ? 1.496 -11.922 11.93 1 91.25 318 PRO B C 1
ATOM 7250 O O . PRO B 1 318 ? 2.494 -12.109 11.227 1 91.25 318 PRO B O 1
ATOM 7253 N N . ALA B 1 319 ? 1.511 -12.031 13.234 1 90.69 319 ALA B N 1
ATOM 7254 C CA . ALA B 1 319 ? 2.717 -12.414 13.961 1 90.69 319 ALA B CA 1
ATOM 7255 C C . ALA B 1 319 ? 3.121 -13.852 13.641 1 90.69 319 ALA B C 1
ATOM 7257 O O . ALA B 1 319 ? 2.262 -14.719 13.477 1 90.69 319 ALA B O 1
ATOM 7258 N N . ASN B 1 320 ? 4.34 -14.125 13.531 1 93.56 320 ASN B N 1
ATOM 7259 C CA . ASN B 1 320 ? 4.91 -15.445 13.273 1 93.56 320 ASN B CA 1
ATOM 7260 C C . ASN B 1 320 ? 4.473 -15.992 11.922 1 93.56 320 ASN B C 1
ATOM 7262 O O . ASN B 1 320 ? 4.152 -17.172 11.797 1 93.56 320 ASN B O 1
ATOM 7266 N N . SER B 1 321 ? 4.25 -15.125 11.047 1 96.56 321 SER B N 1
ATOM 7267 C CA . SER B 1 321 ? 3.865 -15.531 9.695 1 96.56 321 SER B CA 1
ATOM 7268 C C . SER B 1 321 ? 4.926 -15.133 8.68 1 96.56 321 SER B C 1
ATOM 7270 O O . SER B 1 321 ? 5.801 -14.32 8.969 1 96.56 321 SER B O 1
ATOM 7272 N N . VAL B 1 322 ? 4.766 -15.734 7.535 1 98.12 322 VAL B N 1
ATOM 7273 C CA . VAL B 1 322 ? 5.762 -15.57 6.48 1 98.12 322 VAL B CA 1
ATOM 7274 C C . VAL B 1 322 ? 5.102 -14.977 5.234 1 98.12 322 VAL B C 1
ATOM 7276 O O . VAL B 1 322 ? 3.963 -15.32 4.906 1 98.12 322 VAL B O 1
ATOM 7279 N N . LEU B 1 323 ? 5.805 -14.023 4.664 1 98.44 323 LEU B N 1
ATOM 7280 C CA . LEU B 1 323 ? 5.465 -13.578 3.32 1 98.44 323 LEU B CA 1
ATOM 7281 C C . LEU B 1 323 ? 6.352 -14.25 2.279 1 98.44 323 LEU B C 1
ATOM 7283 O O . LEU B 1 323 ? 7.578 -14.195 2.371 1 98.44 323 LEU B O 1
ATOM 7287 N N . LEU B 1 324 ? 5.73 -14.969 1.327 1 98.81 324 LEU B N 1
ATOM 7288 C CA . LEU B 1 324 ? 6.453 -15.562 0.212 1 98.81 324 LEU B CA 1
ATOM 7289 C C . LEU B 1 324 ? 6.332 -14.703 -1.042 1 98.81 324 LEU B C 1
ATOM 7291 O O . LEU B 1 324 ? 5.23 -14.281 -1.4 1 98.81 324 LEU B O 1
ATOM 7295 N N . VAL B 1 325 ? 7.453 -14.367 -1.637 1 98.75 325 VAL B N 1
ATOM 7296 C CA . VAL B 1 325 ? 7.477 -13.633 -2.896 1 98.75 325 VAL B CA 1
ATOM 7297 C C . VAL B 1 325 ? 8.086 -14.5 -3.994 1 98.75 325 VAL B C 1
ATOM 7299 O O . VAL B 1 325 ? 9.258 -14.867 -3.93 1 98.75 325 VAL B O 1
ATOM 7302 N N . TYR B 1 326 ? 7.258 -14.898 -4.941 1 98.81 326 TYR B N 1
ATOM 7303 C CA . TYR B 1 326 ? 7.707 -15.648 -6.113 1 98.81 326 TYR B CA 1
ATOM 7304 C C . TYR B 1 326 ? 7.812 -14.742 -7.332 1 98.81 326 TYR B C 1
ATOM 7306 O O . TYR B 1 326 ? 6.824 -14.141 -7.754 1 98.81 326 TYR B O 1
ATOM 7314 N N . LEU B 1 327 ? 9.039 -14.664 -7.906 1 98.56 327 LEU B N 1
ATOM 7315 C CA . LEU B 1 327 ? 9.312 -13.812 -9.055 1 98.56 327 LEU B CA 1
ATOM 7316 C C . LEU B 1 327 ? 9.719 -14.641 -10.266 1 98.56 327 LEU B C 1
ATOM 7318 O O . LEU B 1 327 ? 10.828 -15.188 -10.305 1 98.56 327 LEU B O 1
ATOM 7322 N N . SER B 1 328 ? 8.859 -14.812 -11.188 1 97.56 328 SER B N 1
ATOM 7323 C CA . SER B 1 328 ? 9.172 -15.344 -12.508 1 97.56 328 SER B CA 1
ATOM 7324 C C . SER B 1 328 ? 9.203 -14.242 -13.555 1 97.56 328 SER B C 1
ATOM 7326 O O . SER B 1 328 ? 8.164 -13.852 -14.086 1 97.56 328 SER B O 1
ATOM 7328 N N . ALA B 1 329 ? 10.398 -13.734 -13.859 1 96.25 329 ALA B N 1
ATOM 7329 C CA . ALA B 1 329 ? 10.492 -12.547 -14.711 1 96.25 329 ALA B CA 1
ATOM 7330 C C . ALA B 1 329 ? 11.82 -12.508 -15.461 1 96.25 329 ALA B C 1
ATOM 7332 O O . ALA B 1 329 ? 12.789 -13.156 -15.055 1 96.25 329 ALA B O 1
ATOM 7333 N N . THR B 1 330 ? 11.852 -11.719 -16.547 1 95.69 330 THR B N 1
ATOM 7334 C CA . THR B 1 330 ? 13.062 -11.516 -17.328 1 95.69 330 THR B CA 1
ATOM 7335 C C . THR B 1 330 ? 14.094 -10.719 -16.531 1 95.69 330 THR B C 1
ATOM 7337 O O . THR B 1 330 ? 13.742 -9.797 -15.805 1 95.69 330 THR B O 1
ATOM 7340 N N . GLY B 1 331 ? 15.398 -11.094 -16.703 1 95.69 331 GLY B N 1
ATOM 7341 C CA . GLY B 1 331 ? 16.469 -10.43 -15.961 1 95.69 331 GLY B CA 1
ATOM 7342 C C . GLY B 1 331 ? 16.844 -9.078 -16.531 1 95.69 331 GLY B C 1
ATOM 7343 O O . GLY B 1 331 ? 16.781 -8.883 -17.75 1 95.69 331 GLY B O 1
ATOM 7344 N N . VAL B 1 332 ? 17.062 -8.133 -15.68 1 95.19 332 VAL B N 1
ATOM 7345 C CA . VAL B 1 332 ? 17.641 -6.836 -16.016 1 95.19 332 VAL B CA 1
ATOM 7346 C C . VAL B 1 332 ? 19.094 -6.785 -15.539 1 95.19 332 VAL B C 1
ATOM 7348 O O . VAL B 1 332 ? 19.391 -7.102 -14.383 1 95.19 332 VAL B O 1
ATOM 7351 N N . PHE B 1 333 ? 19.953 -6.371 -16.438 1 92.81 333 PHE B N 1
ATOM 7352 C CA . PHE B 1 333 ? 21.375 -6.383 -16.125 1 92.81 333 PHE B CA 1
ATOM 7353 C C . PHE B 1 333 ? 21.938 -4.965 -16.078 1 92.81 333 PHE B C 1
ATOM 7355 O O . PHE B 1 333 ? 21.406 -4.062 -16.734 1 92.81 333 PHE B O 1
ATOM 7362 N N . PRO B 1 334 ? 22.891 -4.773 -15.203 1 87.81 334 PRO B N 1
ATOM 7363 C CA . PRO B 1 334 ? 23.5 -3.443 -15.148 1 87.81 334 PRO B CA 1
ATOM 7364 C C . PRO B 1 334 ? 24.25 -3.08 -16.438 1 87.81 334 PRO B C 1
ATOM 7366 O O . PRO B 1 334 ? 24.766 -3.963 -17.125 1 87.81 334 PRO B O 1
ATOM 7369 N N . THR B 1 335 ? 24.234 -1.877 -17.047 1 75.75 335 THR B N 1
ATOM 7370 C CA . THR B 1 335 ? 24.891 -1.449 -18.266 1 75.75 335 THR B CA 1
ATOM 7371 C C . THR B 1 335 ? 26.375 -1.188 -18.016 1 75.75 335 THR B C 1
ATOM 7373 O O . THR B 1 335 ? 27.203 -1.332 -18.922 1 75.75 335 THR B O 1
ATOM 7376 N N . GLY B 1 336 ? 26.891 -0.754 -16.812 1 66.38 336 GLY B N 1
ATOM 7377 C CA . GLY B 1 336 ? 28.297 -0.383 -16.688 1 66.38 336 GLY B CA 1
ATOM 7378 C C . GLY B 1 336 ? 29.016 -1.126 -15.578 1 66.38 336 GLY B C 1
ATOM 7379 O O . GLY B 1 336 ? 28.406 -1.877 -14.828 1 66.38 336 GLY B O 1
ATOM 7380 N N . ARG B 1 337 ? 30.484 -1.453 -15.844 1 57.03 337 ARG B N 1
ATOM 7381 C CA . ARG B 1 337 ? 31.422 -2.135 -14.953 1 57.03 337 ARG B CA 1
ATOM 7382 C C . ARG B 1 337 ? 31.438 -1.489 -13.578 1 57.03 337 ARG B C 1
ATOM 7384 O O . ARG B 1 337 ? 32.188 -0.554 -13.328 1 57.03 337 ARG B O 1
ATOM 7391 N N . LEU B 1 338 ? 30.281 -1.111 -13.055 1 53.22 338 LEU B N 1
ATOM 7392 C CA . LEU B 1 338 ? 30.406 -0.273 -11.867 1 53.22 338 LEU B CA 1
ATOM 7393 C C . LEU B 1 338 ? 30.844 -1.097 -10.664 1 53.22 338 LEU B C 1
ATOM 7395 O O . LEU B 1 338 ? 30.594 -2.303 -10.609 1 53.22 338 LEU B O 1
ATOM 7399 N N . ASP B 1 339 ? 31.828 -0.666 -9.93 1 55.38 339 ASP B N 1
ATOM 7400 C CA . ASP B 1 339 ? 32.25 -1.111 -8.609 1 55.38 339 ASP B CA 1
ATOM 7401 C C . ASP B 1 339 ? 31.062 -1.523 -7.758 1 55.38 339 ASP B C 1
ATOM 7403 O O . ASP B 1 339 ? 30.203 -0.698 -7.449 1 55.38 339 ASP B O 1
ATOM 7407 N N . TYR B 1 340 ? 30.516 -2.818 -7.961 1 57.72 340 TYR B N 1
ATOM 7408 C CA . TYR B 1 340 ? 29.375 -3.531 -7.379 1 57.72 340 TYR B CA 1
ATOM 7409 C C . TYR B 1 340 ? 29.359 -3.365 -5.863 1 57.72 340 TYR B C 1
ATOM 7411 O O . TYR B 1 340 ? 30.016 -4.109 -5.137 1 57.72 340 TYR B O 1
ATOM 7419 N N . GLU B 1 341 ? 28.891 -2.102 -5.426 1 67.44 341 GLU B N 1
ATOM 7420 C CA . GLU B 1 341 ? 29.016 -1.864 -3.99 1 67.44 341 GLU B CA 1
ATOM 7421 C C . GLU B 1 341 ? 27.656 -1.965 -3.305 1 67.44 341 GLU B C 1
ATOM 7423 O O . GLU B 1 341 ? 27.562 -2.393 -2.15 1 67.44 341 GLU B O 1
ATOM 7428 N N . GLY B 1 342 ? 26.516 -1.883 -4.184 1 79.69 342 GLY B N 1
ATOM 7429 C CA . GLY B 1 342 ? 25.297 -1.731 -3.4 1 79.69 342 GLY B CA 1
ATOM 7430 C C . GLY B 1 342 ? 24.156 -2.576 -3.914 1 79.69 342 GLY B C 1
ATOM 7431 O O . GLY B 1 342 ? 24.281 -3.258 -4.934 1 79.69 342 GLY B O 1
ATOM 7432 N N . PRO B 1 343 ? 23.141 -2.756 -3.266 1 88.5 343 PRO B N 1
ATOM 7433 C CA . PRO B 1 343 ? 21.984 -3.621 -3.566 1 88.5 343 PRO B CA 1
ATOM 7434 C C . PRO B 1 343 ? 21.25 -3.203 -4.836 1 88.5 343 PRO B C 1
ATOM 7436 O O . PRO B 1 343 ? 20.375 -3.934 -5.316 1 88.5 343 PRO B O 1
ATOM 7439 N N . TYR B 1 344 ? 21.625 -2.059 -5.492 1 90.94 344 TYR B N 1
ATOM 7440 C CA . TYR B 1 344 ? 20.969 -1.604 -6.711 1 90.94 344 TYR B CA 1
ATOM 7441 C C . TYR B 1 344 ? 21.906 -1.705 -7.91 1 90.94 344 TYR B C 1
ATOM 7443 O O . TYR B 1 344 ? 21.547 -1.298 -9.016 1 90.94 344 TYR B O 1
ATOM 7451 N N . ASP B 1 345 ? 23.047 -2.33 -7.754 1 89.81 345 ASP B N 1
ATOM 7452 C CA . ASP B 1 345 ? 24.078 -2.293 -8.789 1 89.81 345 ASP B CA 1
ATOM 7453 C C . ASP B 1 345 ? 24.078 -3.584 -9.602 1 89.81 345 ASP B C 1
ATOM 7455 O O . ASP B 1 345 ? 24.797 -3.689 -10.594 1 89.81 345 ASP B O 1
ATOM 7459 N N . PHE B 1 346 ? 23.25 -4.562 -9.242 1 90.94 346 PHE B N 1
ATOM 7460 C CA . PHE B 1 346 ? 23.312 -5.867 -9.883 1 90.94 346 PHE B CA 1
ATOM 7461 C C . PHE B 1 346 ? 22.125 -6.082 -10.812 1 90.94 346 PHE B C 1
ATOM 7463 O O . PHE B 1 346 ? 21.953 -7.172 -11.359 1 90.94 346 PHE B O 1
ATOM 7470 N N . GLY B 1 347 ? 21.391 -5.023 -10.938 1 93.12 347 GLY B N 1
ATOM 7471 C CA . GLY B 1 347 ? 20.141 -5.219 -11.672 1 93.12 347 GLY B CA 1
ATOM 7472 C C . GLY B 1 347 ? 19.078 -5.941 -10.875 1 93.12 347 GLY B C 1
ATOM 7473 O O . GLY B 1 347 ? 18.969 -5.738 -9.664 1 93.12 347 GLY B O 1
ATOM 7474 N N . GLY B 1 348 ? 18.266 -6.668 -11.531 1 96.06 348 GLY B N 1
ATOM 7475 C CA . GLY B 1 348 ? 17.156 -7.379 -10.906 1 96.06 348 GLY B CA 1
ATOM 7476 C C . GLY B 1 348 ? 16.219 -8.039 -11.898 1 96.06 348 GLY B C 1
ATOM 7477 O O . GLY B 1 348 ? 16.672 -8.68 -12.852 1 96.06 348 GLY B O 1
ATOM 7478 N N . VAL B 1 349 ? 14.992 -7.961 -11.617 1 97.38 349 VAL B N 1
ATOM 7479 C CA . VAL B 1 349 ? 14 -8.555 -12.508 1 97.38 349 VAL B CA 1
ATOM 7480 C C . VAL B 1 349 ? 13.117 -7.465 -13.109 1 97.38 349 VAL B C 1
ATOM 7482 O O . VAL B 1 349 ? 12.789 -6.484 -12.43 1 97.38 349 VAL B O 1
ATOM 7485 N N . LEU B 1 350 ? 12.664 -7.668 -14.266 1 96.25 350 LEU B N 1
ATOM 7486 C CA . LEU B 1 350 ? 11.938 -6.688 -15.062 1 96.25 350 LEU B CA 1
ATOM 7487 C C . LEU B 1 350 ? 10.523 -6.488 -14.523 1 96.25 350 LEU B C 1
ATOM 7489 O O . LEU B 1 350 ? 9.867 -7.449 -14.125 1 96.25 350 LEU B O 1
ATOM 7493 N N . THR B 1 351 ? 10.078 -5.242 -14.406 1 94.62 351 THR B N 1
ATOM 7494 C CA . THR B 1 351 ? 8.68 -4.887 -14.18 1 94.62 351 THR B CA 1
ATOM 7495 C C . THR B 1 351 ? 8.102 -4.164 -15.398 1 94.62 351 THR B C 1
ATOM 7497 O O . THR B 1 351 ? 8.844 -3.709 -16.266 1 94.62 351 THR B O 1
ATOM 7500 N N . ASN B 1 352 ? 6.789 -4.074 -15.484 1 92.62 352 ASN B N 1
ATOM 7501 C CA . ASN B 1 352 ? 6.113 -3.514 -16.656 1 92.62 352 ASN B CA 1
ATOM 7502 C C . ASN B 1 352 ? 6.188 -1.989 -16.656 1 92.62 352 ASN B C 1
ATOM 7504 O O . ASN B 1 352 ? 6.352 -1.362 -15.617 1 92.62 352 ASN B O 1
ATOM 7508 N N . THR B 1 353 ? 6.223 -1.438 -17.938 1 83.69 353 THR B N 1
ATOM 7509 C CA . THR B 1 353 ? 6.188 0.009 -18.109 1 83.69 353 THR B CA 1
ATOM 7510 C C . THR B 1 353 ? 4.781 0.48 -18.453 1 83.69 353 THR B C 1
ATOM 7512 O O . THR B 1 353 ? 4.016 -0.246 -19.094 1 83.69 353 THR B O 1
ATOM 7515 N N . ASN B 1 354 ? 4.059 1.227 -17.734 1 62.84 354 ASN B N 1
ATOM 7516 C CA . ASN B 1 354 ? 2.764 1.757 -18.156 1 62.84 354 ASN B CA 1
ATOM 7517 C C . ASN B 1 354 ? 2.84 2.406 -19.531 1 62.84 354 ASN B C 1
ATOM 7519 O O . ASN B 1 354 ? 3.713 3.238 -19.781 1 62.84 354 ASN B O 1
ATOM 7523 N N . ARG B 1 355 ? 2.52 1.766 -20.641 1 49.56 355 ARG B N 1
ATOM 7524 C CA . ARG B 1 355 ? 2.523 2.273 -22 1 49.56 355 ARG B CA 1
ATOM 7525 C C . ARG B 1 355 ? 2.162 3.754 -22.031 1 49.56 355 ARG B C 1
ATOM 7527 O O . ARG B 1 355 ? 2.506 4.461 -22.984 1 49.56 355 ARG B O 1
ATOM 7534 N N . ASP B 1 356 ? 1.061 4.176 -21.438 1 40.25 356 ASP B N 1
ATOM 7535 C CA . ASP B 1 356 ? 0.617 5.531 -21.75 1 40.25 356 ASP B CA 1
ATOM 7536 C C . ASP B 1 356 ? 1.757 6.535 -21.578 1 40.25 356 ASP B C 1
ATOM 7538 O O . ASP B 1 356 ? 1.655 7.68 -22.031 1 40.25 356 ASP B O 1
ATOM 7542 N N . VAL B 1 357 ? 2.637 6.281 -20.656 1 40.19 357 VAL B N 1
ATOM 7543 C CA . VAL B 1 357 ? 3.703 7.273 -20.562 1 40.19 357 VAL B CA 1
ATOM 7544 C C . VAL B 1 357 ? 4.754 7 -21.641 1 40.19 357 VAL B C 1
ATOM 7546 O O . VAL B 1 357 ? 5.699 7.773 -21.797 1 40.19 357 VAL B O 1
ATOM 7549 N N . VAL B 1 358 ? 4.816 5.824 -22.141 1 37.06 358 VAL B N 1
ATOM 7550 C CA . VAL B 1 358 ? 5.863 5.566 -23.125 1 37.06 358 VAL B CA 1
ATOM 7551 C C . VAL B 1 358 ? 5.559 6.324 -24.406 1 37.06 358 VAL B C 1
ATOM 7553 O O . VAL B 1 358 ? 6.203 6.102 -25.438 1 37.06 358 VAL B O 1
ATOM 7556 N N . ASN B 1 359 ? 4.453 6.879 -24.609 1 34.31 359 ASN B N 1
ATOM 7557 C CA . ASN B 1 359 ? 4.621 7.453 -25.953 1 34.31 359 ASN B CA 1
ATOM 7558 C C . ASN B 1 359 ? 6.02 8.031 -26.141 1 34.31 359 ASN B C 1
ATOM 7560 O O . ASN B 1 359 ? 6.395 8.414 -27.25 1 34.31 359 ASN B O 1
ATOM 7564 N N . GLY B 1 360 ? 6.395 9.117 -25.328 1 31.73 360 GLY B N 1
ATOM 7565 C CA . GLY B 1 360 ? 7.59 9.766 -25.844 1 31.73 360 GLY B CA 1
ATOM 7566 C C . GLY B 1 360 ? 8.812 8.867 -25.812 1 31.73 360 GLY B C 1
ATOM 7567 O O . GLY B 1 360 ? 9.102 8.234 -24.797 1 31.73 360 GLY B O 1
ATOM 7568 N N . GLU B 1 361 ? 9.195 8.078 -26.812 1 35.62 361 GLU B N 1
ATOM 7569 C CA . GLU B 1 361 ? 10.469 7.652 -27.391 1 35.62 361 GLU B CA 1
ATOM 7570 C C . GLU B 1 361 ? 11.641 8.383 -26.75 1 35.62 361 GLU B C 1
ATOM 7572 O O . GLU B 1 361 ? 12.75 8.383 -27.281 1 35.62 361 GLU B O 1
ATOM 7577 N N . THR B 1 362 ? 11.43 9.453 -26.062 1 34.81 362 THR B N 1
ATOM 7578 C CA . THR B 1 362 ? 12.758 10.008 -25.828 1 34.81 362 THR B CA 1
ATOM 7579 C C . THR B 1 362 ? 13.625 9.023 -25.047 1 34.81 362 THR B C 1
ATOM 7581 O O . THR B 1 362 ? 13.336 8.734 -23.875 1 34.81 362 THR B O 1
ATOM 7584 N N . VAL B 1 363 ? 14.062 7.938 -25.656 1 41.34 363 VAL B N 1
ATOM 7585 C CA . VAL B 1 363 ? 15.344 7.348 -25.266 1 41.34 363 VAL B CA 1
ATOM 7586 C C . VAL B 1 363 ? 16.156 8.359 -24.453 1 41.34 363 VAL B C 1
ATOM 7588 O O . VAL B 1 363 ? 16.75 9.281 -25.016 1 41.34 363 VAL B O 1
ATOM 7591 N N . GLN B 1 364 ? 15.672 8.969 -23.594 1 42.22 364 GLN B N 1
ATOM 7592 C CA . GLN B 1 364 ? 16.594 9.828 -22.859 1 42.22 364 GLN B CA 1
ATOM 7593 C C . GLN B 1 364 ? 17.906 9.117 -22.578 1 42.22 364 GLN B C 1
ATOM 7595 O O . GLN B 1 364 ? 17.922 7.93 -22.234 1 42.22 364 GLN B O 1
ATOM 7600 N N . LYS B 1 365 ? 18.953 9.477 -23.219 1 43.97 365 LYS B N 1
ATOM 7601 C CA . LYS B 1 365 ? 20.344 9.117 -22.906 1 43.97 365 LYS B CA 1
ATOM 7602 C C . LYS B 1 365 ? 20.516 8.828 -21.422 1 43.97 365 LYS B C 1
ATOM 7604 O O . LYS B 1 365 ? 20.531 9.75 -20.609 1 43.97 365 LYS B O 1
ATOM 7609 N N . ARG B 1 366 ? 20.047 7.625 -21.031 1 53.69 366 ARG B N 1
ATOM 7610 C CA . ARG B 1 366 ? 20.297 7.195 -19.672 1 53.69 366 ARG B CA 1
ATOM 7611 C C . ARG B 1 366 ? 21.766 7.359 -19.312 1 53.69 366 ARG B C 1
ATOM 7613 O O . ARG B 1 366 ? 22.656 6.902 -20.031 1 53.69 366 ARG B O 1
ATOM 7620 N N . ASN B 1 367 ? 21.953 8.258 -18.484 1 61.38 367 ASN B N 1
ATOM 7621 C CA . ASN B 1 367 ? 23.281 8.359 -17.891 1 61.38 367 ASN B CA 1
ATOM 7622 C C . ASN B 1 367 ? 23.734 7.031 -17.297 1 61.38 367 ASN B C 1
ATOM 7624 O O . ASN B 1 367 ? 22.938 6.324 -16.672 1 61.38 367 ASN B O 1
ATOM 7628 N N . GLN B 1 368 ? 24.672 6.43 -17.844 1 62.12 368 GLN B N 1
ATOM 7629 C CA . GLN B 1 368 ? 25.281 5.168 -17.438 1 62.12 368 GLN B CA 1
ATOM 7630 C C . GLN B 1 368 ? 25.266 5.012 -15.914 1 62.12 368 GLN B C 1
ATOM 7632 O O . GLN B 1 368 ? 25.312 3.893 -15.406 1 62.12 368 GLN B O 1
ATOM 7637 N N . ALA B 1 369 ? 24.953 6.145 -15.242 1 74.38 369 ALA B N 1
ATOM 7638 C CA . ALA B 1 369 ? 25.047 6.086 -13.781 1 74.38 369 ALA B CA 1
ATOM 7639 C C . ALA B 1 369 ? 23.688 5.797 -13.156 1 74.38 369 ALA B C 1
ATOM 7641 O O . ALA B 1 369 ? 23.609 5.363 -12.008 1 74.38 369 ALA B O 1
ATOM 7642 N N . GLN B 1 370 ? 22.656 5.789 -14.008 1 85.12 370 GLN B N 1
ATOM 7643 C CA . GLN B 1 370 ? 21.328 5.621 -13.445 1 85.12 370 GLN B CA 1
ATOM 7644 C C . GLN B 1 370 ? 20.875 4.164 -13.523 1 85.12 370 GLN B C 1
ATOM 7646 O O . GLN B 1 370 ? 21.219 3.449 -14.461 1 85.12 370 GLN B O 1
ATOM 7651 N N . LYS B 1 371 ? 20.188 3.785 -12.523 1 90.44 371 LYS B N 1
ATOM 7652 C CA . LYS B 1 371 ? 19.656 2.428 -12.453 1 90.44 371 LYS B CA 1
ATOM 7653 C C . LYS B 1 371 ? 18.328 2.316 -13.203 1 90.44 371 LYS B C 1
ATOM 7655 O O . LYS B 1 371 ? 17.641 3.322 -13.422 1 90.44 371 LYS B O 1
ATOM 7660 N N . GLU B 1 372 ? 18.016 1.097 -13.609 1 89.88 372 GLU B N 1
ATOM 7661 C CA . GLU B 1 372 ? 16.766 0.859 -14.328 1 89.88 372 GLU B CA 1
ATOM 7662 C C . GLU B 1 372 ? 15.555 1.052 -13.422 1 89.88 372 GLU B C 1
ATOM 7664 O O . GLU B 1 372 ? 15.43 0.375 -12.398 1 89.88 372 GLU B O 1
ATOM 7669 N N . MET B 1 373 ? 14.68 1.891 -13.828 1 91.81 373 MET B N 1
ATOM 7670 C CA . MET B 1 373 ? 13.539 2.238 -12.992 1 91.81 373 MET B CA 1
ATOM 7671 C C . MET B 1 373 ? 12.477 1.146 -13.039 1 91.81 373 MET B C 1
ATOM 7673 O O . MET B 1 373 ? 11.742 0.941 -12.07 1 91.81 373 MET B O 1
ATOM 7677 N N . HIS B 1 374 ? 12.328 0.476 -14.148 1 93.44 374 HIS B N 1
ATOM 7678 C CA . HIS B 1 374 ? 11.336 -0.581 -14.312 1 93.44 374 HIS B CA 1
ATOM 7679 C C . HIS B 1 374 ? 11.93 -1.949 -14 1 93.44 374 HIS B C 1
ATOM 7681 O O . HIS B 1 374 ? 11.922 -2.844 -14.852 1 93.44 374 HIS B O 1
ATOM 7687 N N . CYS B 1 375 ? 12.383 -2.012 -12.82 1 96.38 375 CYS B N 1
ATOM 7688 C CA . CYS B 1 375 ? 13.102 -3.18 -12.328 1 96.38 375 CYS B CA 1
ATOM 7689 C C . CYS B 1 375 ? 12.922 -3.336 -10.82 1 96.38 375 CYS B C 1
ATOM 7691 O O . CYS B 1 375 ? 12.859 -2.342 -10.094 1 96.38 375 CYS B O 1
ATOM 7693 N N . LEU B 1 376 ? 12.688 -4.512 -10.367 1 97.69 376 LEU B N 1
ATOM 7694 C CA . LEU B 1 376 ? 12.75 -4.797 -8.938 1 97.69 376 LEU B CA 1
ATOM 7695 C C . LEU B 1 376 ? 14.156 -5.223 -8.531 1 97.69 376 LEU B C 1
ATOM 7697 O O . LEU B 1 376 ? 14.555 -6.363 -8.766 1 97.69 376 LEU B O 1
ATOM 7701 N N . HIS B 1 377 ? 14.898 -4.32 -7.949 1 95.88 377 HIS B N 1
ATOM 7702 C CA . HIS B 1 377 ? 16.25 -4.578 -7.473 1 95.88 377 HIS B CA 1
ATOM 7703 C C . HIS B 1 377 ? 16.234 -5.25 -6.105 1 95.88 377 HIS B C 1
ATOM 7705 O O . HIS B 1 377 ? 15.258 -5.137 -5.363 1 95.88 377 HIS B O 1
ATOM 7711 N N . PRO B 1 378 ? 17.297 -6 -5.773 1 95.19 378 PRO B N 1
ATOM 7712 C CA . PRO B 1 378 ? 17.359 -6.598 -4.438 1 95.19 378 PRO B CA 1
ATOM 7713 C C . PRO B 1 378 ? 17.141 -5.578 -3.324 1 95.19 378 PRO B C 1
ATOM 7715 O O . PRO B 1 378 ? 16.484 -5.879 -2.322 1 95.19 378 PRO B O 1
ATOM 7718 N N . GLY B 1 379 ? 17.641 -4.324 -3.537 1 94.88 379 GLY B N 1
ATOM 7719 C CA . GLY B 1 379 ? 17.5 -3.279 -2.533 1 94.88 379 GLY B CA 1
ATOM 7720 C C . GLY B 1 379 ? 16.062 -2.91 -2.252 1 94.88 379 GLY B C 1
ATOM 7721 O O . GLY B 1 379 ? 15.742 -2.422 -1.165 1 94.88 379 GLY B O 1
ATOM 7722 N N . ASP B 1 380 ? 15.195 -3.092 -3.213 1 97.06 380 ASP B N 1
ATOM 7723 C CA . ASP B 1 380 ? 13.781 -2.76 -3.066 1 97.06 380 ASP B CA 1
ATOM 7724 C C . ASP B 1 380 ? 13.094 -3.695 -2.07 1 97.06 380 ASP B C 1
ATOM 7726 O O . ASP B 1 380 ? 12.016 -3.391 -1.57 1 97.06 380 ASP B O 1
ATOM 7730 N N . LEU B 1 381 ? 13.703 -4.797 -1.725 1 97.31 381 LEU B N 1
ATOM 7731 C CA . LEU B 1 381 ? 13.078 -5.777 -0.843 1 97.31 381 LEU B CA 1
ATOM 7732 C C . LEU B 1 381 ? 13.539 -5.582 0.598 1 97.31 381 LEU B C 1
ATOM 7734 O O . LEU B 1 381 ? 12.961 -6.164 1.521 1 97.31 381 LEU B O 1
ATOM 7738 N N . PHE B 1 382 ? 14.5 -4.734 0.873 1 96.06 382 PHE B N 1
ATOM 7739 C CA . PHE B 1 382 ? 15.117 -4.59 2.188 1 96.06 382 PHE B CA 1
ATOM 7740 C C . PHE B 1 382 ? 14.086 -4.16 3.223 1 96.06 382 PHE B C 1
ATOM 7742 O O . PHE B 1 382 ? 14.055 -4.691 4.336 1 96.06 382 PHE B O 1
ATOM 7749 N N . PRO B 1 383 ? 13.234 -3.182 2.857 1 97.06 383 PRO B N 1
ATOM 7750 C CA . PRO B 1 383 ? 12.266 -2.766 3.867 1 97.06 383 PRO B CA 1
ATOM 7751 C C . PRO B 1 383 ? 11.383 -3.918 4.348 1 97.06 383 PRO B C 1
ATOM 7753 O O . PRO B 1 383 ? 10.93 -3.918 5.496 1 97.06 383 PRO B O 1
ATOM 7756 N N . PHE B 1 384 ? 11.172 -4.898 3.551 1 97.44 384 PHE B N 1
ATOM 7757 C CA . PHE B 1 384 ? 10.234 -5.973 3.861 1 97.44 384 PHE B CA 1
ATOM 7758 C C . PHE B 1 384 ? 10.93 -7.09 4.633 1 97.44 384 PHE B C 1
ATOM 7760 O O . PHE B 1 384 ? 10.281 -8.039 5.074 1 97.44 384 PHE B O 1
ATOM 7767 N N . THR B 1 385 ? 12.25 -6.992 4.809 1 96.62 385 THR B N 1
ATOM 7768 C CA . THR B 1 385 ? 12.992 -7.996 5.559 1 96.62 385 THR B CA 1
ATOM 7769 C C . THR B 1 385 ? 12.828 -7.785 7.059 1 96.62 385 THR B C 1
ATOM 7771 O O . THR B 1 385 ? 13.438 -8.492 7.863 1 96.62 385 THR B O 1
ATOM 7774 N N . ARG B 1 386 ? 12.016 -6.793 7.488 1 96.56 386 ARG B N 1
ATOM 7775 C CA . ARG B 1 386 ? 11.695 -6.547 8.891 1 96.56 386 ARG B CA 1
ATOM 7776 C C . ARG B 1 386 ? 10.781 -7.637 9.445 1 96.56 386 ARG B C 1
ATOM 7778 O O . ARG B 1 386 ? 10.586 -7.738 10.656 1 96.56 386 ARG B O 1
ATOM 7785 N N . LYS B 1 387 ? 10.18 -8.445 8.609 1 96.88 387 LYS B N 1
ATOM 7786 C CA . LYS B 1 387 ? 9.414 -9.648 8.922 1 96.88 387 LYS B CA 1
ATOM 7787 C C . LYS B 1 387 ? 9.953 -10.852 8.148 1 96.88 387 LYS B C 1
ATOM 7789 O O . LYS B 1 387 ? 10.711 -10.695 7.191 1 96.88 387 LYS B O 1
ATOM 7794 N N . PRO B 1 388 ? 9.641 -12.094 8.602 1 97.62 388 PRO B N 1
ATOM 7795 C CA . PRO B 1 388 ? 10.125 -13.273 7.879 1 97.62 388 PRO B CA 1
ATOM 7796 C C . PRO B 1 388 ? 9.734 -13.25 6.402 1 97.62 388 PRO B C 1
ATOM 7798 O O . PRO B 1 388 ? 8.555 -13.094 6.07 1 97.62 388 PRO B O 1
ATOM 7801 N N . LEU B 1 389 ? 10.703 -13.359 5.582 1 98 389 LEU B N 1
ATOM 7802 C CA . LEU B 1 389 ? 10.531 -13.219 4.141 1 98 389 LEU B CA 1
ATOM 7803 C C . LEU B 1 389 ? 11.156 -14.398 3.4 1 98 389 LEU B C 1
ATOM 7805 O O . LEU B 1 389 ? 12.328 -14.727 3.629 1 98 389 LEU B O 1
ATOM 7809 N N . PHE B 1 390 ? 10.375 -15.133 2.582 1 98.5 390 PHE B N 1
ATOM 7810 C CA . PHE B 1 390 ? 10.797 -16.234 1.724 1 98.5 390 PHE B CA 1
ATOM 7811 C C . PHE B 1 390 ? 10.703 -15.844 0.254 1 98.5 390 PHE B C 1
ATOM 7813 O O . PHE B 1 390 ? 9.602 -15.633 -0.264 1 98.5 390 PHE B O 1
ATOM 7820 N N . VAL B 1 391 ? 11.852 -15.727 -0.453 1 98.44 391 VAL B N 1
ATOM 7821 C CA . VAL B 1 391 ? 11.859 -15.195 -1.813 1 98.44 391 VAL B CA 1
ATOM 7822 C C . VAL B 1 391 ? 12.312 -16.281 -2.787 1 98.44 391 VAL B C 1
ATOM 7824 O O . VAL B 1 391 ? 13.305 -16.984 -2.537 1 98.44 391 VAL B O 1
ATOM 7827 N N . ILE B 1 392 ? 11.57 -16.5 -3.822 1 98.88 392 ILE B N 1
ATOM 7828 C CA . ILE B 1 392 ? 11.953 -17.359 -4.93 1 98.88 392 ILE B CA 1
ATOM 7829 C C . ILE B 1 392 ? 12.094 -16.547 -6.207 1 98.88 392 ILE B C 1
ATOM 7831 O O . ILE B 1 392 ? 11.141 -15.898 -6.648 1 98.88 392 ILE B O 1
ATOM 7835 N N . VAL B 1 393 ? 13.289 -16.531 -6.777 1 98.5 393 VAL B N 1
ATOM 7836 C CA . VAL B 1 393 ? 13.539 -15.758 -7.988 1 98.5 393 VAL B CA 1
ATOM 7837 C C . VAL B 1 393 ? 13.883 -16.703 -9.141 1 98.5 393 VAL B C 1
ATOM 7839 O O . VAL B 1 393 ? 14.914 -17.375 -9.125 1 98.5 393 VAL B O 1
ATOM 7842 N N . ASP B 1 394 ? 13.008 -16.828 -10.062 1 97.62 394 ASP B N 1
ATOM 7843 C CA . ASP B 1 394 ? 13.219 -17.547 -11.312 1 97.62 394 ASP B CA 1
ATOM 7844 C C . ASP B 1 394 ? 13.43 -16.578 -12.477 1 97.62 394 ASP B C 1
ATOM 7846 O O . ASP B 1 394 ? 12.461 -16.109 -13.078 1 97.62 394 ASP B O 1
ATOM 7850 N N . SER B 1 395 ? 14.656 -16.281 -12.805 1 96.19 395 SER B N 1
ATOM 7851 C CA . SER B 1 395 ? 15.023 -15.25 -13.766 1 96.19 395 SER B CA 1
ATOM 7852 C C . SER B 1 395 ? 16.422 -15.484 -14.328 1 96.19 395 SER B C 1
ATOM 7854 O O . SER B 1 395 ? 17.234 -16.188 -13.711 1 96.19 395 SER B O 1
ATOM 7856 N N . SER B 1 396 ? 16.703 -14.922 -15.508 1 94.56 396 SER B N 1
ATOM 7857 C CA . SER B 1 396 ? 18.047 -14.961 -16.078 1 94.56 396 SER B CA 1
ATOM 7858 C C . SER B 1 396 ? 19.031 -14.148 -15.25 1 94.56 396 SER B C 1
ATOM 7860 O O . SER B 1 396 ? 20.25 -14.281 -15.422 1 94.56 396 SER B O 1
ATOM 7862 N N . ASN B 1 397 ? 18.578 -13.312 -14.281 1 95.5 397 ASN B N 1
ATOM 7863 C CA . ASN B 1 397 ? 19.438 -12.547 -13.383 1 95.5 397 ASN B CA 1
ATOM 7864 C C . ASN B 1 397 ? 19.109 -12.82 -11.922 1 95.5 397 ASN B C 1
ATOM 7866 O O . ASN B 1 397 ? 19.109 -11.906 -11.102 1 95.5 397 ASN B O 1
ATOM 7870 N N . SER B 1 398 ? 18.766 -14.055 -11.625 1 96.94 398 SER B N 1
ATOM 7871 C CA . SER B 1 398 ? 18.438 -14.438 -10.258 1 96.94 398 SER B CA 1
ATOM 7872 C C . SER B 1 398 ? 19.641 -14.227 -9.328 1 96.94 398 SER B C 1
ATOM 7874 O O . SER B 1 398 ? 19.453 -13.984 -8.133 1 96.94 398 SER B O 1
ATOM 7876 N N . THR B 1 399 ? 20.844 -14.211 -9.859 1 94.62 399 THR B N 1
ATOM 7877 C CA . THR B 1 399 ? 22.078 -14.109 -9.078 1 94.62 399 THR B CA 1
ATOM 7878 C C . THR B 1 399 ? 22.172 -12.742 -8.406 1 94.62 399 THR B C 1
ATOM 7880 O O . THR B 1 399 ? 22.922 -12.57 -7.441 1 94.62 399 THR B O 1
ATOM 7883 N N . ALA B 1 400 ? 21.453 -11.758 -8.938 1 93.81 400 ALA B N 1
ATOM 7884 C CA . ALA B 1 400 ? 21.453 -10.43 -8.32 1 93.81 400 ALA B CA 1
ATOM 7885 C C . ALA B 1 400 ? 20.984 -10.508 -6.863 1 93.81 400 ALA B C 1
ATOM 7887 O O . ALA B 1 400 ? 21.359 -9.664 -6.047 1 93.81 400 ALA B O 1
ATOM 7888 N N . TYR B 1 401 ? 20.234 -11.523 -6.5 1 94.88 401 TYR B N 1
ATOM 7889 C CA . TYR B 1 401 ? 19.625 -11.633 -5.184 1 94.88 401 TYR B CA 1
ATOM 7890 C C . TYR B 1 401 ? 20.438 -12.531 -4.266 1 94.88 401 TYR B C 1
ATOM 7892 O O . TYR B 1 401 ? 19.969 -12.914 -3.191 1 94.88 401 TYR B O 1
ATOM 7900 N N . LYS B 1 402 ? 21.625 -12.891 -4.672 1 91 402 LYS B N 1
ATOM 7901 C CA . LYS B 1 402 ? 22.484 -13.797 -3.912 1 91 402 LYS B CA 1
ATOM 7902 C C . LYS B 1 402 ? 23.125 -13.078 -2.727 1 91 402 LYS B C 1
ATOM 7904 O O . LYS B 1 402 ? 23.469 -13.711 -1.729 1 91 402 LYS B O 1
ATOM 7909 N N . ASN B 1 403 ? 23.344 -11.773 -2.953 1 79.19 403 ASN B N 1
ATOM 7910 C CA . ASN B 1 403 ? 24.078 -11.055 -1.919 1 79.19 403 ASN B CA 1
ATOM 7911 C C . ASN B 1 403 ? 23.156 -10.133 -1.121 1 79.19 403 ASN B C 1
ATOM 7913 O O . ASN B 1 403 ? 23.234 -8.906 -1.241 1 79.19 403 ASN B O 1
ATOM 7917 N N . PHE B 1 404 ? 22.344 -10.773 -0.361 1 79.31 404 PHE B N 1
ATOM 7918 C CA . PHE B 1 404 ? 21.469 -10.031 0.541 1 79.31 404 PHE B CA 1
ATOM 7919 C C . PHE B 1 404 ? 22.141 -9.828 1.895 1 79.31 404 PHE B C 1
ATOM 7921 O O . PHE B 1 404 ? 23.125 -10.484 2.207 1 79.31 404 PHE B O 1
ATOM 7928 N N . THR B 1 405 ? 21.875 -8.797 2.471 1 81.62 405 THR B N 1
ATOM 7929 C CA . THR B 1 405 ? 22.297 -8.562 3.85 1 81.62 405 THR B CA 1
ATOM 7930 C C . THR B 1 405 ? 21.094 -8.562 4.785 1 81.62 405 THR B C 1
ATOM 7932 O O . THR B 1 405 ? 20.062 -7.961 4.473 1 81.62 405 THR B O 1
ATOM 7935 N N . ASN B 1 406 ? 21.219 -9.453 5.77 1 86.44 406 ASN B N 1
ATOM 7936 C CA . ASN B 1 406 ? 20.156 -9.453 6.766 1 86.44 406 ASN B CA 1
ATOM 7937 C C . ASN B 1 406 ? 20.234 -8.219 7.664 1 86.44 406 ASN B C 1
ATOM 7939 O O . ASN B 1 406 ? 20.906 -8.242 8.703 1 86.44 406 ASN B O 1
ATOM 7943 N N . LEU B 1 407 ? 19.516 -7.277 7.449 1 89.19 407 LEU B N 1
ATOM 7944 C CA . LEU B 1 407 ? 19.609 -5.977 8.102 1 89.19 407 LEU B CA 1
ATOM 7945 C C . LEU B 1 407 ? 18.875 -5.98 9.438 1 89.19 407 LEU B C 1
ATOM 7947 O O . LEU B 1 407 ? 19.266 -5.281 10.375 1 89.19 407 LEU B O 1
ATOM 7951 N N . PHE B 1 408 ? 17.812 -6.754 9.609 1 93.19 408 PHE B N 1
ATOM 7952 C CA . PHE B 1 408 ? 16.922 -6.543 10.742 1 93.19 408 PHE B CA 1
ATOM 7953 C C . PHE B 1 408 ? 16.812 -7.809 11.578 1 93.19 408 PHE B C 1
ATOM 7955 O O . PHE B 1 408 ? 15.984 -7.879 12.492 1 93.19 408 PHE B O 1
ATOM 7962 N N . GLY B 1 409 ? 17.5 -8.867 11.219 1 91.75 409 GLY B N 1
ATOM 7963 C CA . GLY B 1 409 ? 17.609 -10.055 12.055 1 91.75 409 GLY B CA 1
ATOM 7964 C C . GLY B 1 409 ? 16.453 -11.016 11.852 1 91.75 409 GLY B C 1
ATOM 7965 O O . GLY B 1 409 ? 16.391 -12.07 12.492 1 91.75 409 GLY B O 1
ATOM 7966 N N . GLN B 1 410 ? 15.484 -10.703 11.008 1 94.38 410 GLN B N 1
ATOM 7967 C CA . GLN B 1 410 ? 14.383 -11.609 10.711 1 94.38 410 GLN B CA 1
ATOM 7968 C C . GLN B 1 410 ? 14.797 -12.68 9.711 1 94.38 410 GLN B C 1
ATOM 7970 O O . GLN B 1 410 ? 15.695 -12.453 8.891 1 94.38 410 GLN B O 1
ATOM 7975 N N . PRO B 1 411 ? 14.195 -13.852 9.805 1 95.69 411 PRO B N 1
ATOM 7976 C CA . PRO B 1 411 ? 14.555 -14.914 8.867 1 95.69 411 PRO B CA 1
ATOM 7977 C C . PRO B 1 411 ? 14.328 -14.516 7.41 1 95.69 411 PRO B C 1
ATOM 7979 O O . PRO B 1 411 ? 13.281 -13.969 7.07 1 95.69 411 PRO B O 1
ATOM 7982 N N . LEU B 1 412 ? 15.344 -14.773 6.637 1 96.56 412 LEU B N 1
ATOM 7983 C CA . LEU B 1 412 ? 15.312 -14.477 5.207 1 96.56 412 LEU B CA 1
ATOM 7984 C C . LEU B 1 412 ? 15.961 -15.594 4.406 1 96.56 412 LEU B C 1
ATOM 7986 O O . LEU B 1 412 ? 17.094 -15.984 4.688 1 96.56 412 LEU B O 1
ATOM 7990 N N . VAL B 1 413 ? 15.211 -16.141 3.439 1 97.44 413 VAL B N 1
ATOM 7991 C CA . VAL B 1 413 ? 15.734 -17.156 2.535 1 97.44 413 VAL B CA 1
ATOM 7992 C C . VAL B 1 413 ? 15.383 -16.797 1.093 1 97.44 413 VAL B C 1
ATOM 7994 O O . VAL B 1 413 ? 14.273 -16.328 0.812 1 97.44 413 VAL B O 1
ATOM 7997 N N . CYS B 1 414 ? 16.312 -16.922 0.179 1 97.81 414 CYS B N 1
ATOM 7998 C CA . CYS B 1 414 ? 16.094 -16.75 -1.255 1 97.81 414 CYS B CA 1
ATOM 7999 C C . CYS B 1 414 ? 16.484 -18.016 -2.012 1 97.81 414 CYS B C 1
ATOM 8001 O O . CYS B 1 414 ? 17.578 -18.547 -1.822 1 97.81 414 CYS B O 1
ATOM 8003 N N . LEU B 1 415 ? 15.562 -18.562 -2.709 1 98.69 415 LEU B N 1
ATOM 8004 C CA . LEU B 1 415 ? 15.852 -19.641 -3.656 1 98.69 415 LEU B CA 1
ATOM 8005 C C . LEU B 1 415 ? 15.984 -19.094 -5.074 1 98.69 415 LEU B C 1
ATOM 8007 O O . LEU B 1 415 ? 15.047 -18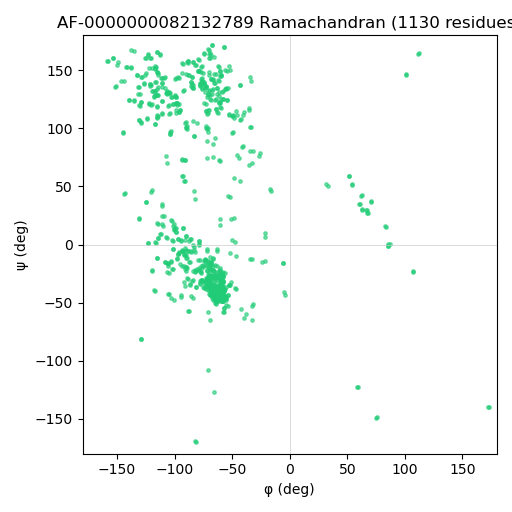.484 -5.602 1 98.69 415 LEU B O 1
ATOM 8011 N N . LEU B 1 416 ? 17.125 -19.281 -5.691 1 98.38 416 LEU B N 1
ATOM 8012 C CA . LEU B 1 416 ? 17.453 -18.625 -6.945 1 98.38 416 LEU B CA 1
ATOM 8013 C C . LEU B 1 416 ? 17.641 -19.641 -8.062 1 98.38 416 LEU B C 1
ATOM 8015 O O . LEU B 1 416 ? 18.344 -20.641 -7.898 1 98.38 416 LEU B O 1
ATOM 8019 N N . SER B 1 417 ? 17.031 -19.422 -9.188 1 97.88 417 SER B N 1
ATOM 8020 C CA . SER B 1 417 ? 17.141 -20.281 -10.352 1 97.88 417 SER B CA 1
ATOM 8021 C C . SER B 1 417 ? 18.531 -20.203 -10.977 1 97.88 417 SER B C 1
ATOM 8023 O O . SER B 1 417 ? 19.281 -19.25 -10.719 1 97.88 417 SER B O 1
ATOM 8025 N N . PRO B 1 418 ? 18.859 -21.234 -11.781 1 96.25 418 PRO B N 1
ATOM 8026 C CA . PRO B 1 418 ? 20.047 -21.062 -12.641 1 96.25 418 PRO B CA 1
ATOM 8027 C C . PRO B 1 418 ? 19.891 -19.906 -13.625 1 96.25 418 PRO B C 1
ATOM 8029 O O . PRO B 1 418 ? 18.766 -19.531 -13.977 1 96.25 418 PRO B O 1
ATOM 8032 N N . THR B 1 419 ? 20.984 -19.328 -14.008 1 94.81 419 THR B N 1
ATOM 8033 C CA . THR B 1 419 ? 20.938 -18.219 -14.961 1 94.81 419 THR B CA 1
ATOM 8034 C C . THR B 1 419 ? 21.344 -18.688 -16.359 1 94.81 419 THR B C 1
ATOM 8036 O O . THR B 1 419 ? 21.094 -17.984 -17.344 1 94.81 419 THR B O 1
ATOM 8039 N N . VAL B 1 420 ? 21.953 -19.891 -16.406 1 93.25 420 VAL B N 1
ATOM 8040 C CA . VAL B 1 420 ? 22.375 -20.453 -17.688 1 93.25 420 VAL B CA 1
ATOM 8041 C C . VAL B 1 420 ? 21.875 -21.891 -17.797 1 93.25 420 VAL B C 1
ATOM 8043 O O . VAL B 1 420 ? 22.047 -22.688 -16.875 1 93.25 420 VAL B O 1
ATOM 8046 N N . TYR B 1 421 ? 21.25 -22.219 -18.859 1 92.44 421 TYR B N 1
ATOM 8047 C CA . TYR B 1 421 ? 20.797 -23.578 -19.156 1 92.44 421 TYR B CA 1
ATOM 8048 C C . TYR B 1 421 ? 21.469 -24.125 -20.391 1 92.44 421 TYR B C 1
ATOM 8050 O O . TYR B 1 421 ? 21.891 -23.375 -21.266 1 92.44 421 TYR B O 1
ATOM 8058 N N . PRO B 1 422 ? 21.594 -25.406 -20.406 1 90.69 422 PRO B N 1
ATOM 8059 C CA . PRO B 1 422 ? 22.141 -26 -21.641 1 90.69 422 PRO B CA 1
ATOM 8060 C C . PRO B 1 422 ? 21.328 -25.609 -22.875 1 90.69 422 PRO B C 1
ATOM 8062 O O . PRO B 1 422 ? 20.125 -25.422 -22.797 1 90.69 422 PRO B O 1
ATOM 8065 N N . LYS B 1 423 ? 21.938 -25.516 -24.031 1 85.19 423 LYS B N 1
ATOM 8066 C CA . LYS B 1 423 ? 21.344 -25.062 -25.281 1 85.19 423 LYS B CA 1
ATOM 8067 C C . LYS B 1 423 ? 20.125 -25.906 -25.656 1 85.19 423 LYS B C 1
ATOM 8069 O O . LYS B 1 423 ? 19.141 -25.391 -26.188 1 85.19 423 LYS B O 1
ATOM 8074 N N . SER B 1 424 ? 20.234 -27.172 -25.422 1 80.12 424 SER B N 1
ATOM 8075 C CA . SER B 1 424 ? 19.156 -28.094 -25.781 1 80.12 424 SER B CA 1
ATOM 8076 C C . SER B 1 424 ? 17.891 -27.797 -24.969 1 80.12 424 SER B C 1
ATOM 8078 O O . SER B 1 424 ? 16.797 -28.172 -25.375 1 80.12 424 SER B O 1
ATOM 8080 N N . MET B 1 425 ? 18.047 -27.094 -23.922 1 79.69 425 MET B N 1
ATOM 8081 C CA . MET B 1 425 ? 16.922 -26.875 -23.016 1 79.69 425 MET B CA 1
ATOM 8082 C C . MET B 1 425 ? 16.438 -25.422 -23.109 1 79.69 425 MET B C 1
ATOM 8084 O O . MET B 1 425 ? 15.383 -25.094 -22.578 1 79.69 425 MET B O 1
ATOM 8088 N N . GLN B 1 426 ? 17.156 -24.547 -23.656 1 68.25 426 GLN B N 1
ATOM 8089 C CA . GLN B 1 426 ? 16.859 -23.125 -23.719 1 68.25 426 GLN B CA 1
ATOM 8090 C C . GLN B 1 426 ? 15.555 -22.859 -24.469 1 68.25 426 GLN B C 1
ATOM 8092 O O . GLN B 1 426 ? 14.766 -22 -24.078 1 68.25 426 GLN B O 1
ATOM 8097 N N . ASP B 1 427 ? 15.281 -23.594 -25.484 1 62.91 427 ASP B N 1
ATOM 8098 C CA . ASP B 1 427 ? 14.125 -23.359 -26.359 1 62.91 427 ASP B CA 1
ATOM 8099 C C . ASP B 1 427 ? 12.82 -23.719 -25.641 1 62.91 427 ASP B C 1
ATOM 8101 O O . ASP B 1 427 ? 11.742 -23.281 -26.047 1 62.91 427 ASP B O 1
ATOM 8105 N N . GLN B 1 428 ? 12.922 -24.219 -24.469 1 70.56 428 GLN B N 1
ATOM 8106 C CA . GLN B 1 428 ? 11.711 -24.719 -23.828 1 70.56 428 GLN B CA 1
ATOM 8107 C C . GLN B 1 428 ? 11.18 -23.734 -22.797 1 70.56 428 GLN B C 1
ATOM 8109 O O . GLN B 1 428 ? 10.211 -24.016 -22.094 1 70.56 428 GLN B O 1
ATOM 8114 N N . SER B 1 429 ? 11.648 -22.578 -22.891 1 77.56 429 SER B N 1
ATOM 8115 C CA . SER B 1 429 ? 11.266 -21.594 -21.875 1 77.56 429 SER B CA 1
ATOM 8116 C C . SER B 1 429 ? 9.844 -21.094 -22.094 1 77.56 429 SER B C 1
ATOM 8118 O O . SER B 1 429 ? 9.211 -20.578 -21.172 1 77.56 429 SER B O 1
ATOM 8120 N N . GLN B 1 430 ? 9.383 -21.281 -23.203 1 85.75 430 GLN B N 1
ATOM 8121 C CA . GLN B 1 430 ? 8.016 -20.875 -23.5 1 85.75 430 GLN B CA 1
ATOM 8122 C C . GLN B 1 430 ? 7.008 -21.734 -22.734 1 85.75 430 GLN B C 1
ATOM 8124 O O . GLN B 1 430 ? 5.922 -21.266 -22.406 1 85.75 430 GLN B O 1
ATOM 8129 N N . ARG B 1 431 ? 7.43 -22.969 -22.5 1 89.38 431 ARG B N 1
ATOM 8130 C CA . ARG B 1 431 ? 6.535 -23.891 -21.812 1 89.38 431 ARG B CA 1
ATOM 8131 C C . ARG B 1 431 ? 6.777 -23.859 -20.312 1 89.38 431 ARG B C 1
ATOM 8133 O O . ARG B 1 431 ? 6.285 -24.734 -19.578 1 89.38 431 ARG B O 1
ATOM 8140 N N . GLY B 1 432 ? 7.477 -22.891 -19.859 1 92.75 432 GLY B N 1
ATOM 8141 C CA . GLY B 1 432 ? 7.723 -22.766 -18.438 1 92.75 432 GLY B CA 1
ATOM 8142 C C . GLY B 1 432 ? 9.172 -23 -18.047 1 92.75 432 GLY B C 1
ATOM 8143 O O . GLY B 1 432 ? 9.93 -23.594 -18.828 1 92.75 432 GLY B O 1
ATOM 8144 N N . SER B 1 433 ? 9.484 -22.609 -16.891 1 94.19 433 SER B N 1
ATOM 8145 C CA . SER B 1 433 ? 10.836 -22.719 -16.359 1 94.19 433 SER B CA 1
ATOM 8146 C C . SER B 1 433 ? 11.086 -24.094 -15.75 1 94.19 433 SER B C 1
ATOM 8148 O O . SER B 1 433 ? 10.211 -24.656 -15.086 1 94.19 433 SER B O 1
ATOM 8150 N N . LEU B 1 434 ? 12.312 -24.625 -16.125 1 95.44 434 LEU B N 1
ATOM 8151 C CA . LEU B 1 434 ? 12.711 -25.906 -15.539 1 95.44 434 LEU B CA 1
ATOM 8152 C C . LEU B 1 434 ? 12.797 -25.797 -14.023 1 95.44 434 LEU B C 1
ATOM 8154 O O . LEU B 1 434 ? 12.406 -26.719 -13.312 1 95.44 434 LEU B O 1
ATOM 8158 N N . PHE B 1 435 ? 13.352 -24.75 -13.578 1 97.19 435 PHE B N 1
ATOM 8159 C CA . PHE B 1 435 ? 13.492 -24.531 -12.141 1 97.19 435 PHE B CA 1
ATOM 8160 C C . PHE B 1 435 ? 12.133 -24.578 -11.453 1 97.19 435 PHE B C 1
ATOM 8162 O O . PHE B 1 435 ? 11.961 -25.266 -10.453 1 97.19 435 PHE B O 1
ATOM 8169 N N . THR B 1 436 ? 11.164 -23.766 -11.906 1 97.81 436 THR B N 1
ATOM 8170 C CA . THR B 1 436 ? 9.812 -23.734 -11.344 1 97.81 436 THR B CA 1
ATOM 8171 C C . THR B 1 436 ? 9.164 -25.109 -11.453 1 97.81 436 THR B C 1
ATOM 8173 O O . THR B 1 436 ? 8.406 -25.516 -10.562 1 97.81 436 THR B O 1
ATOM 8176 N N . LEU B 1 437 ? 9.461 -25.797 -12.523 1 96.81 437 LEU B N 1
ATOM 8177 C CA . LEU B 1 437 ? 8.906 -27.141 -12.68 1 96.81 437 LEU B CA 1
ATOM 8178 C C . LEU B 1 437 ? 9.391 -28.062 -11.562 1 96.81 437 LEU B C 1
ATOM 8180 O O . LEU B 1 437 ? 8.617 -28.875 -11.055 1 96.81 437 LEU B O 1
ATOM 8184 N N . PHE B 1 438 ? 10.656 -27.953 -11.172 1 98.12 438 PHE B N 1
ATOM 8185 C CA . PHE B 1 438 ? 11.188 -28.75 -10.078 1 98.12 438 PHE B CA 1
ATOM 8186 C C . PHE B 1 438 ? 10.477 -28.422 -8.773 1 98.12 438 PHE B C 1
ATOM 8188 O O . PHE B 1 438 ? 10.25 -29.297 -7.941 1 98.12 438 PHE B O 1
ATOM 8195 N N . LEU B 1 439 ? 10.211 -27.156 -8.578 1 98.5 439 LEU B N 1
ATOM 8196 C CA . LEU B 1 439 ? 9.539 -26.734 -7.355 1 98.5 439 LEU B CA 1
ATOM 8197 C C . LEU B 1 439 ? 8.086 -27.188 -7.355 1 98.5 439 LEU B C 1
ATOM 8199 O O . LEU B 1 439 ? 7.469 -27.328 -6.293 1 98.5 439 LEU B O 1
ATOM 8203 N N . TYR B 1 440 ? 7.543 -27.391 -8.508 1 97.31 440 TYR B N 1
ATOM 8204 C CA . TYR B 1 440 ? 6.148 -27.766 -8.695 1 97.31 440 TYR B CA 1
ATOM 8205 C C . TYR B 1 440 ? 5.996 -29.281 -8.656 1 97.31 440 TYR B C 1
ATOM 8207 O O . TYR B 1 440 ? 5.277 -29.828 -7.805 1 97.31 440 TYR B O 1
ATOM 8215 N N . CYS B 1 441 ? 6.699 -29.938 -9.508 1 96.62 441 CYS B N 1
ATOM 8216 C CA . CYS B 1 441 ? 6.676 -31.391 -9.641 1 96.62 441 CYS B CA 1
ATOM 8217 C C . CYS B 1 441 ? 8.055 -31.938 -10.008 1 96.62 441 CYS B C 1
ATOM 8219 O O . CYS B 1 441 ? 8.367 -32.094 -11.188 1 96.62 441 CYS B O 1
ATOM 8221 N N . PRO B 1 442 ? 8.797 -32.375 -9.016 1 97.5 442 PRO B N 1
ATOM 8222 C CA . PRO B 1 442 ? 10.188 -32.781 -9.242 1 97.5 442 PRO B CA 1
ATOM 8223 C C . PRO B 1 442 ? 10.305 -33.969 -10.211 1 97.5 442 PRO B C 1
ATOM 8225 O O . PRO B 1 442 ? 11.242 -34 -11.008 1 97.5 442 PRO B O 1
ATOM 8228 N N . LEU B 1 443 ? 9.391 -34.875 -10.156 1 97.31 443 LEU B N 1
ATOM 8229 C CA . LEU B 1 443 ? 9.484 -36.031 -11.047 1 97.31 443 LEU B CA 1
ATOM 8230 C C . LEU B 1 443 ? 9.305 -35.625 -12.5 1 97.31 443 LEU B C 1
ATOM 8232 O O . LEU B 1 443 ? 10.047 -36.062 -13.383 1 97.31 443 LEU B O 1
ATOM 8236 N N . LEU B 1 444 ? 8.312 -34.781 -12.703 1 95.94 444 LEU B N 1
ATOM 8237 C CA . LEU B 1 444 ? 8.094 -34.25 -14.039 1 95.94 444 LEU B CA 1
ATOM 8238 C C . LEU B 1 444 ? 9.336 -33.531 -14.539 1 95.94 444 LEU B C 1
ATOM 8240 O O . LEU B 1 444 ? 9.719 -33.656 -15.703 1 95.94 444 LEU B O 1
ATOM 8244 N N . ALA B 1 445 ? 9.914 -32.719 -13.719 1 96.5 445 ALA B N 1
ATOM 8245 C CA . ALA B 1 445 ? 11.109 -31.969 -14.07 1 96.5 445 ALA B CA 1
ATOM 8246 C C . ALA B 1 445 ? 12.289 -32.906 -14.359 1 96.5 445 ALA B C 1
ATOM 8248 O O . ALA B 1 445 ? 13.055 -32.656 -15.297 1 96.5 445 ALA B O 1
ATOM 8249 N N . PHE B 1 446 ? 12.438 -33.938 -13.547 1 97.69 446 PHE B N 1
ATOM 8250 C CA . PHE B 1 446 ? 13.492 -34.906 -13.727 1 97.69 446 PHE B CA 1
ATOM 8251 C C . PHE B 1 446 ? 13.375 -35.594 -15.078 1 97.69 446 PHE B C 1
ATOM 8253 O O . PHE B 1 446 ? 14.367 -35.75 -15.797 1 97.69 446 PHE B O 1
ATOM 8260 N N . LEU B 1 447 ? 12.195 -36 -15.406 1 96.75 447 LEU B N 1
ATOM 8261 C CA . LEU B 1 447 ? 11.945 -36.656 -16.688 1 96.75 447 LEU B CA 1
ATOM 8262 C C . LEU B 1 447 ? 12.242 -35.688 -17.844 1 96.75 447 LEU B C 1
ATOM 8264 O O . LEU B 1 447 ? 12.82 -36.094 -18.859 1 96.75 447 LEU B O 1
ATOM 8268 N N . SER B 1 448 ? 11.852 -34.438 -17.656 1 93.94 448 SER B N 1
ATOM 8269 C CA . SER B 1 448 ? 12.062 -33.406 -18.672 1 93.94 448 SER B CA 1
ATOM 8270 C C . SER B 1 448 ? 13.547 -33.219 -18.953 1 93.94 448 SER B C 1
ATOM 8272 O O . SER B 1 448 ? 13.969 -33.156 -20.109 1 93.94 448 SER B O 1
ATOM 8274 N N . VAL B 1 449 ? 14.336 -33.125 -17.906 1 94.19 449 VAL B N 1
ATOM 8275 C CA . VAL B 1 449 ? 15.766 -32.875 -18.047 1 94.19 449 VAL B CA 1
ATOM 8276 C C . VAL B 1 449 ? 16.422 -34.094 -18.719 1 94.19 449 VAL B C 1
ATOM 8278 O O . VAL B 1 449 ? 17.438 -33.969 -19.406 1 94.19 449 VAL B O 1
ATOM 8281 N N . CYS B 1 450 ? 15.844 -35.25 -18.547 1 95 450 CYS B N 1
ATOM 8282 C CA . CYS B 1 450 ? 16.391 -36.5 -19.109 1 95 450 CYS B CA 1
ATOM 8283 C C . CYS B 1 450 ? 15.906 -36.688 -20.547 1 95 450 CYS B C 1
ATOM 8285 O O . CYS B 1 450 ? 16.266 -37.688 -21.188 1 95 450 CYS B O 1
ATOM 8287 N N . GLY B 1 451 ? 15.039 -35.844 -21.031 1 92.19 451 GLY B N 1
ATOM 8288 C CA . GLY B 1 451 ? 14.594 -35.906 -22.422 1 92.19 451 GLY B CA 1
ATOM 8289 C C . GLY B 1 451 ? 13.492 -36.906 -22.656 1 92.19 451 GLY B C 1
ATOM 8290 O O . GLY B 1 451 ? 13.273 -37.344 -23.797 1 92.19 451 GLY B O 1
ATOM 8291 N N . LEU B 1 452 ? 12.867 -37.344 -21.594 1 94.25 452 LEU B N 1
ATOM 8292 C CA . LEU B 1 452 ? 11.75 -38.281 -21.75 1 94.25 452 LEU B CA 1
ATOM 8293 C C . LEU B 1 452 ? 10.445 -37.5 -22 1 94.25 452 LEU B C 1
ATOM 8295 O O . LEU B 1 452 ? 10.172 -36.5 -21.328 1 94.25 452 LEU B O 1
ATOM 8299 N N . SER B 1 453 ? 9.641 -37.906 -22.906 1 92.88 453 SER B N 1
ATOM 8300 C CA . SER B 1 453 ? 8.422 -37.219 -23.266 1 92.88 453 SER B CA 1
ATOM 8301 C C . SER B 1 453 ? 7.188 -37.938 -22.734 1 92.88 453 SER B C 1
ATOM 8303 O O . SER B 1 453 ? 6.098 -37.344 -22.672 1 92.88 453 SER B O 1
ATOM 8305 N N . SER B 1 454 ? 7.359 -39.219 -22.375 1 95 454 SER B N 1
ATOM 8306 C CA . SER B 1 454 ? 6.234 -39.969 -21.828 1 95 454 SER B CA 1
ATOM 8307 C C . SER B 1 454 ? 6.707 -41.031 -20.844 1 95 454 SER B C 1
ATOM 8309 O O . SER B 1 454 ? 7.875 -41.406 -20.844 1 95 454 SER B O 1
ATOM 8311 N N . LEU B 1 455 ? 5.871 -41.375 -19.984 1 95.56 455 LEU B N 1
ATOM 8312 C CA . LEU B 1 455 ? 6.129 -42.406 -18.984 1 95.56 455 LEU B CA 1
ATOM 8313 C C . LEU B 1 455 ? 4.863 -43.219 -18.703 1 95.56 455 LEU B C 1
ATOM 8315 O O . LEU B 1 455 ? 3.764 -42.656 -18.656 1 95.56 455 LEU B O 1
ATOM 8319 N N . ARG B 1 456 ? 5.086 -44.469 -18.547 1 96.19 456 ARG B N 1
ATOM 8320 C CA . ARG B 1 456 ? 3.951 -45.312 -18.172 1 96.19 456 ARG B CA 1
ATOM 8321 C C . ARG B 1 456 ? 3.51 -45.031 -16.734 1 96.19 456 ARG B C 1
ATOM 8323 O O . ARG B 1 456 ? 4.344 -44.812 -15.852 1 96.19 456 ARG B O 1
ATOM 8330 N N . GLN B 1 457 ? 2.244 -45.188 -16.484 1 96 457 GLN B N 1
ATOM 8331 C CA . GLN B 1 457 ? 1.647 -44.844 -15.195 1 96 457 GLN B CA 1
ATOM 8332 C C . GLN B 1 457 ? 2.25 -45.688 -14.078 1 96 457 GLN B C 1
ATOM 8334 O O . GLN B 1 457 ? 2.49 -45.188 -12.977 1 96 457 GLN B O 1
ATOM 8339 N N . GLY B 1 458 ? 2.387 -46.969 -14.391 1 95.12 458 GLY B N 1
ATOM 8340 C CA . GLY B 1 458 ? 2.977 -47.844 -13.383 1 95.12 458 GLY B CA 1
ATOM 8341 C C . GLY B 1 458 ? 4.359 -47.406 -12.945 1 95.12 458 GLY B C 1
ATOM 8342 O O . GLY B 1 458 ? 4.672 -47.406 -11.75 1 95.12 458 GLY B O 1
ATOM 8343 N N . LEU B 1 459 ? 5.223 -47.125 -13.891 1 96.25 459 LEU B N 1
ATOM 8344 C CA . LEU B 1 459 ? 6.57 -46.625 -13.602 1 96.25 459 LEU B CA 1
ATOM 8345 C C . LEU B 1 459 ? 6.527 -45.281 -12.898 1 96.25 459 LEU B C 1
ATOM 8347 O O . LEU B 1 459 ? 7.355 -45 -12.023 1 96.25 459 LEU B O 1
ATOM 8351 N N . TRP B 1 460 ? 5.582 -44.438 -13.266 1 96.19 460 TRP B N 1
ATOM 8352 C CA . TRP B 1 460 ? 5.391 -43.156 -12.617 1 96.19 460 TRP B CA 1
ATOM 8353 C C . TRP B 1 460 ? 5.109 -43.312 -11.133 1 96.19 460 TRP B C 1
ATOM 8355 O O . TRP B 1 460 ? 5.727 -42.656 -10.297 1 96.19 460 TRP B O 1
ATOM 8365 N N . GLU B 1 461 ? 4.195 -44.188 -10.805 1 95.62 461 GLU B N 1
ATOM 8366 C CA . GLU B 1 461 ? 3.803 -44.406 -9.414 1 95.62 461 GLU B CA 1
ATOM 8367 C C . GLU B 1 461 ? 4.973 -44.938 -8.594 1 95.62 461 GLU B C 1
ATOM 8369 O O . GLU B 1 461 ? 5.164 -44.531 -7.445 1 95.62 461 GLU B O 1
ATOM 8374 N N . LYS B 1 462 ? 5.711 -45.781 -9.227 1 96.94 462 LYS B N 1
ATOM 8375 C CA . LYS B 1 462 ? 6.883 -46.344 -8.555 1 96.94 462 LYS B CA 1
ATOM 8376 C C . LYS B 1 462 ? 7.926 -45.25 -8.297 1 96.94 462 LYS B C 1
ATOM 8378 O O . LYS B 1 462 ? 8.516 -45.188 -7.219 1 96.94 462 LYS B O 1
ATOM 8383 N N . ALA B 1 463 ? 8.172 -44.531 -9.289 1 97.38 463 ALA B N 1
ATOM 8384 C CA . ALA B 1 463 ? 9.148 -43.438 -9.164 1 97.38 463 ALA B CA 1
ATOM 8385 C C . ALA B 1 463 ? 8.695 -42.406 -8.133 1 97.38 463 ALA B C 1
ATOM 8387 O O . ALA B 1 463 ? 9.516 -41.875 -7.391 1 97.38 463 ALA B O 1
ATOM 8388 N N . GLU B 1 464 ? 7.422 -42.062 -8.094 1 95 464 GLU B N 1
ATOM 8389 C CA . GLU B 1 464 ? 6.867 -41.125 -7.129 1 95 464 GLU B CA 1
ATOM 8390 C C . GLU B 1 464 ? 7.035 -41.625 -5.699 1 95 464 GLU B C 1
ATOM 8392 O O . GLU B 1 464 ? 7.328 -40.844 -4.789 1 95 464 GLU B O 1
ATOM 8397 N N . GLU B 1 465 ? 6.777 -42.906 -5.555 1 95.62 465 GLU B N 1
ATOM 8398 C CA . GLU B 1 465 ? 6.965 -43.5 -4.242 1 95.62 465 GLU B CA 1
ATOM 8399 C C . GLU B 1 465 ? 8.422 -43.406 -3.791 1 95.62 465 GLU B C 1
ATOM 8401 O O . GLU B 1 465 ? 8.695 -43.125 -2.625 1 95.62 465 GLU B O 1
ATOM 8406 N N . PHE B 1 466 ? 9.258 -43.719 -4.668 1 97.62 466 PHE B N 1
ATOM 8407 C CA . PHE B 1 466 ? 10.688 -43.625 -4.383 1 97.62 466 PHE B CA 1
ATOM 8408 C C . PHE B 1 466 ? 11.055 -42.188 -4.004 1 97.62 466 PHE B C 1
ATOM 8410 O O . PHE B 1 466 ? 11.82 -41.969 -3.062 1 97.62 466 PHE B O 1
ATOM 8417 N N . LEU B 1 467 ? 10.57 -41.219 -4.727 1 97 467 LEU B N 1
ATOM 8418 C CA . LEU B 1 467 ? 10.867 -39.812 -4.477 1 97 467 LEU B CA 1
ATOM 8419 C C . LEU B 1 467 ? 10.398 -39.406 -3.088 1 97 467 LEU B C 1
ATOM 8421 O O . LEU B 1 467 ? 11.016 -38.562 -2.447 1 97 467 LEU B O 1
ATOM 8425 N N . HIS B 1 468 ? 9.312 -39.969 -2.611 1 95.5 468 HIS B N 1
ATOM 8426 C CA . HIS B 1 468 ? 8.836 -39.656 -1.266 1 95.5 468 HIS B CA 1
ATOM 8427 C C . HIS B 1 468 ? 9.859 -40.062 -0.215 1 95.5 468 HIS B C 1
ATOM 8429 O O . HIS B 1 468 ? 10.023 -39.406 0.802 1 95.5 468 HIS B O 1
ATOM 8435 N N . LYS B 1 469 ? 10.461 -41.156 -0.535 1 96 469 LYS B N 1
ATOM 8436 C CA . LYS B 1 469 ? 11.539 -41.594 0.352 1 96 469 LYS B CA 1
ATOM 8437 C C . LYS B 1 469 ? 12.719 -40.625 0.294 1 96 469 LYS B C 1
ATOM 8439 O O . LYS B 1 469 ? 13.328 -40.312 1.321 1 96 469 LYS B O 1
ATOM 8444 N N . VAL B 1 470 ? 13 -40.219 -0.876 1 97.88 470 VAL B N 1
ATOM 8445 C CA . VAL B 1 470 ? 14.086 -39.25 -1.067 1 97.88 470 VAL B CA 1
ATOM 8446 C C . VAL B 1 470 ? 13.773 -37.969 -0.317 1 97.88 470 VAL B C 1
ATOM 8448 O O . VAL B 1 470 ? 14.656 -37.344 0.297 1 97.88 470 VAL B O 1
ATOM 8451 N N . TYR B 1 471 ? 12.5 -37.531 -0.342 1 97.5 471 TYR B N 1
ATOM 8452 C CA . TYR B 1 471 ? 12.086 -36.312 0.347 1 97.5 471 TYR B CA 1
ATOM 8453 C C . TYR B 1 471 ? 12.344 -36.406 1.847 1 97.5 471 TYR B C 1
ATOM 8455 O O . TYR B 1 471 ? 12.812 -35.469 2.473 1 97.5 471 TYR B O 1
ATOM 8463 N N . ARG B 1 472 ? 12.031 -37.531 2.375 1 95.5 472 ARG B N 1
ATOM 8464 C CA . ARG B 1 472 ? 12.25 -37.781 3.801 1 95.5 472 ARG B CA 1
ATOM 8465 C C . ARG B 1 472 ? 13.727 -37.656 4.156 1 95.5 472 ARG B C 1
ATOM 8467 O O . ARG B 1 472 ? 14.078 -37.062 5.172 1 95.5 472 ARG B O 1
ATOM 8474 N N . ASP B 1 473 ? 14.523 -38.25 3.328 1 96.44 473 ASP B N 1
ATOM 8475 C CA . ASP B 1 473 ? 15.961 -38.219 3.584 1 96.44 473 ASP B CA 1
ATOM 8476 C C . ASP B 1 473 ? 16.516 -36.812 3.453 1 96.44 473 ASP B C 1
ATOM 8478 O O . ASP B 1 473 ? 17.391 -36.406 4.215 1 96.44 473 ASP B O 1
ATOM 8482 N N . ILE B 1 474 ? 16.062 -36.062 2.477 1 97.12 474 ILE B N 1
ATOM 8483 C CA . ILE B 1 474 ? 16.469 -34.688 2.32 1 97.12 474 ILE B CA 1
ATOM 8484 C C . ILE B 1 474 ? 16.078 -33.875 3.559 1 97.12 474 ILE B C 1
ATOM 8486 O O . ILE B 1 474 ? 16.844 -33.031 4.043 1 97.12 474 ILE B O 1
ATOM 8490 N N . GLY B 1 475 ? 14.875 -34.125 4.039 1 94.75 475 GLY B N 1
ATOM 8491 C CA . GLY B 1 475 ? 14.438 -33.469 5.262 1 94.75 475 GLY B CA 1
ATOM 8492 C C . GLY B 1 475 ? 15.359 -33.719 6.438 1 94.75 475 GLY B C 1
ATOM 8493 O O . GLY B 1 475 ? 15.664 -32.812 7.203 1 94.75 475 GLY B O 1
ATOM 8494 N N . GLN B 1 476 ? 15.797 -34.938 6.484 1 93.25 476 GLN B N 1
ATOM 8495 C CA . GLN B 1 476 ? 16.719 -35.281 7.562 1 93.25 476 GLN B CA 1
ATOM 8496 C C . GLN B 1 476 ? 18.062 -34.594 7.395 1 93.25 476 GLN B C 1
ATOM 8498 O O . GLN B 1 476 ? 18.656 -34.125 8.367 1 93.25 476 GLN B O 1
ATOM 8503 N N . MET B 1 477 ? 18.484 -34.5 6.188 1 94.19 477 MET B N 1
ATOM 8504 C CA . MET B 1 477 ? 19.75 -33.844 5.902 1 94.19 477 MET B CA 1
ATOM 8505 C C . MET B 1 477 ? 19.703 -32.375 6.312 1 94.19 477 MET B C 1
ATOM 8507 O O . MET B 1 477 ? 20.641 -31.859 6.914 1 94.19 477 MET B O 1
ATOM 8511 N N . ILE B 1 478 ? 18.609 -31.703 6.066 1 94.44 478 ILE B N 1
ATOM 8512 C CA . ILE B 1 478 ? 18.438 -30.281 6.355 1 94.44 478 ILE B CA 1
ATOM 8513 C C . ILE B 1 478 ? 18.375 -30.062 7.867 1 94.44 478 ILE B C 1
ATOM 8515 O O . ILE B 1 478 ? 19.062 -29.188 8.398 1 94.44 478 ILE B O 1
ATOM 8519 N N . THR B 1 479 ? 17.688 -30.859 8.57 1 92.88 479 THR B N 1
ATOM 8520 C CA . THR B 1 479 ? 17.406 -30.641 9.984 1 92.88 479 THR B CA 1
ATOM 8521 C C . THR B 1 479 ? 18.594 -31.094 10.844 1 92.88 479 THR B C 1
ATOM 8523 O O . THR B 1 479 ? 18.797 -30.578 11.945 1 92.88 479 THR B O 1
ATOM 8526 N N . ARG B 1 480 ? 19.422 -31.984 10.312 1 90.19 480 ARG B N 1
ATOM 8527 C CA . ARG B 1 480 ? 20.516 -32.531 11.102 1 90.19 480 ARG B CA 1
ATOM 8528 C C . ARG B 1 480 ? 21.812 -31.797 10.812 1 90.19 480 ARG B C 1
ATOM 8530 O O . ARG B 1 480 ? 22.781 -31.922 11.555 1 90.19 480 ARG B O 1
ATOM 8537 N N . SER B 1 481 ? 21.766 -31.031 9.797 1 91.69 481 SER B N 1
ATOM 8538 C CA . SER B 1 481 ? 22.984 -30.312 9.438 1 91.69 481 SER B CA 1
ATOM 8539 C C . SER B 1 481 ? 23.344 -29.266 10.484 1 91.69 481 SER B C 1
ATOM 8541 O O . SER B 1 481 ? 22.484 -28.453 10.867 1 91.69 481 SER B O 1
ATOM 8543 N N . GLN B 1 482 ? 24.594 -29.219 10.898 1 90.94 482 GLN B N 1
ATOM 8544 C CA . GLN B 1 482 ? 25.062 -28.25 11.883 1 90.94 482 GLN B CA 1
ATOM 8545 C C . GLN B 1 482 ? 25.531 -26.953 11.211 1 90.94 482 GLN B C 1
ATOM 8547 O O . GLN B 1 482 ? 25.578 -25.906 11.836 1 90.94 482 GLN B O 1
ATOM 8552 N N . ALA B 1 483 ? 25.812 -27.109 9.969 1 94.5 483 ALA B N 1
ATOM 8553 C CA . ALA B 1 483 ? 26.391 -25.984 9.242 1 94.5 483 ALA B CA 1
ATOM 8554 C C . ALA B 1 483 ? 25.297 -25.141 8.578 1 94.5 483 ALA B C 1
ATOM 8556 O O . ALA B 1 483 ? 25.547 -24.031 8.125 1 94.5 483 ALA B O 1
ATOM 8557 N N . ILE B 1 484 ? 24.125 -25.625 8.602 1 95.06 484 ILE B N 1
ATOM 8558 C CA . ILE B 1 484 ? 23.047 -24.953 7.871 1 95.06 484 ILE B CA 1
ATOM 8559 C C . ILE B 1 484 ? 22.625 -23.688 8.617 1 95.06 484 ILE B C 1
ATOM 8561 O O . ILE B 1 484 ? 22.609 -23.672 9.852 1 95.06 484 ILE B O 1
ATOM 8565 N N . ASP B 1 485 ? 22.391 -22.625 7.922 1 94.12 485 ASP B N 1
ATOM 8566 C CA . ASP B 1 485 ? 21.906 -21.375 8.516 1 94.12 485 ASP B CA 1
ATOM 8567 C C . ASP B 1 485 ? 20.547 -21.578 9.172 1 94.12 485 ASP B C 1
ATOM 8569 O O . ASP B 1 485 ? 19.688 -22.281 8.633 1 94.12 485 ASP B O 1
ATOM 8573 N N . GLN B 1 486 ? 20.344 -21 10.227 1 93.81 486 GLN B N 1
ATOM 8574 C CA . GLN B 1 486 ? 19.141 -21.156 11.031 1 93.81 486 GLN B CA 1
ATOM 8575 C C . GLN B 1 486 ? 17.906 -20.656 10.281 1 93.81 486 GLN B C 1
ATOM 8577 O O . GLN B 1 486 ? 16.781 -21.062 10.57 1 93.81 486 GLN B O 1
ATOM 8582 N N . ALA B 1 487 ? 18.078 -19.781 9.383 1 94.62 487 ALA B N 1
ATOM 8583 C CA . ALA B 1 487 ? 16.969 -19.234 8.617 1 94.62 487 ALA B CA 1
ATOM 8584 C C . ALA B 1 487 ? 16.188 -20.344 7.922 1 94.62 487 ALA B C 1
ATOM 8586 O O . ALA B 1 487 ? 14.953 -20.312 7.871 1 94.62 487 ALA B O 1
ATOM 8587 N N . PHE B 1 488 ? 16.875 -21.359 7.41 1 96.88 488 PHE B N 1
ATOM 8588 C CA . PHE B 1 488 ? 16.203 -22.469 6.738 1 96.88 488 PHE B CA 1
ATOM 8589 C C . PHE B 1 488 ? 15.32 -23.25 7.715 1 96.88 488 PHE B C 1
ATOM 8591 O O . PHE B 1 488 ? 14.195 -23.625 7.379 1 96.88 488 PHE B O 1
ATOM 8598 N N . LEU B 1 489 ? 15.82 -23.406 8.875 1 96.38 489 LEU B N 1
ATOM 8599 C CA . LEU B 1 489 ? 15.117 -24.203 9.875 1 96.38 489 LEU B CA 1
ATOM 8600 C C . LEU B 1 489 ? 13.883 -23.453 10.391 1 96.38 489 LEU B C 1
ATOM 8602 O O . LEU B 1 489 ? 12.875 -24.078 10.719 1 96.38 489 LEU B O 1
ATOM 8606 N N . GLN B 1 490 ? 13.961 -22.156 10.375 1 96 490 GLN B N 1
ATOM 8607 C CA . GLN B 1 490 ? 12.828 -21.344 10.82 1 96 490 GLN B CA 1
ATOM 8608 C C . GLN B 1 490 ? 11.633 -21.516 9.883 1 96 490 GLN B C 1
ATOM 8610 O O . GLN B 1 490 ? 10.484 -21.5 10.32 1 96 490 GLN B O 1
ATOM 8615 N N . PHE B 1 491 ? 11.867 -21.672 8.648 1 97.31 491 PHE B N 1
ATOM 8616 C CA . PHE B 1 491 ? 10.805 -21.781 7.656 1 97.31 491 PHE B CA 1
ATOM 8617 C C . PHE B 1 491 ? 10.352 -23.234 7.523 1 97.31 491 PHE B C 1
ATOM 8619 O O . PHE B 1 491 ? 9.281 -23.5 6.973 1 97.31 491 PHE B O 1
ATOM 8626 N N . TYR B 1 492 ? 11.125 -24.156 8.031 1 96.25 492 TYR B N 1
ATOM 8627 C CA . TYR B 1 492 ? 10.938 -25.578 7.762 1 96.25 492 TYR B CA 1
ATOM 8628 C C . TYR B 1 492 ? 9.711 -26.109 8.492 1 96.25 492 TYR B C 1
ATOM 8630 O O . TYR B 1 492 ? 9.211 -27.188 8.172 1 96.25 492 TYR B O 1
ATOM 8638 N N . GLY B 1 493 ? 9.188 -25.375 9.445 1 94.12 493 GLY B N 1
ATOM 8639 C CA . GLY B 1 493 ? 8.008 -25.781 10.18 1 94.12 493 GLY B CA 1
ATOM 8640 C C . GLY B 1 493 ? 6.738 -25.75 9.352 1 94.12 493 GLY B C 1
ATOM 8641 O O . GLY B 1 493 ? 5.789 -26.484 9.617 1 94.12 493 GLY B O 1
ATOM 8642 N N . ASP B 1 494 ? 6.648 -24.891 8.438 1 95.94 494 ASP B N 1
ATOM 8643 C CA . ASP B 1 494 ? 5.492 -24.766 7.551 1 95.94 494 ASP B CA 1
ATOM 8644 C C . ASP B 1 494 ? 5.539 -25.844 6.457 1 95.94 494 ASP B C 1
ATOM 8646 O O . ASP B 1 494 ? 6.574 -26.047 5.82 1 95.94 494 ASP B O 1
ATOM 8650 N N . GLU B 1 495 ? 4.457 -26.469 6.164 1 95.44 495 GLU B N 1
ATOM 8651 C CA . GLU B 1 495 ? 4.426 -27.609 5.242 1 95.44 495 GLU B CA 1
ATOM 8652 C C . GLU B 1 495 ? 4.73 -27.156 3.814 1 95.44 495 GLU B C 1
ATOM 8654 O O . GLU B 1 495 ? 5.438 -27.859 3.082 1 95.44 495 GLU B O 1
ATOM 8659 N N . PHE B 1 496 ? 4.152 -26.047 3.406 1 97.06 496 PHE B N 1
ATOM 8660 C CA . PHE B 1 496 ? 4.395 -25.562 2.051 1 97.06 496 PHE B CA 1
ATOM 8661 C C . PHE B 1 496 ? 5.863 -25.219 1.854 1 97.06 496 PHE B C 1
ATOM 8663 O O . PHE B 1 496 ? 6.473 -25.609 0.86 1 97.06 496 PHE B O 1
ATOM 8670 N N . LEU B 1 497 ? 6.395 -24.469 2.82 1 97.94 497 LEU B N 1
ATOM 8671 C CA . LEU B 1 497 ? 7.777 -24.031 2.713 1 97.94 497 LEU B CA 1
ATOM 8672 C C . LEU B 1 497 ? 8.742 -25.203 2.859 1 97.94 497 LEU B C 1
ATOM 8674 O O . LEU B 1 497 ? 9.781 -25.234 2.197 1 97.94 497 LEU B O 1
ATOM 8678 N N . ARG B 1 498 ? 8.406 -26.125 3.695 1 96.81 498 ARG B N 1
ATOM 8679 C CA . ARG B 1 498 ? 9.195 -27.344 3.838 1 96.81 498 ARG B CA 1
ATOM 8680 C C . ARG B 1 498 ? 9.305 -28.094 2.508 1 96.81 498 ARG B C 1
ATOM 8682 O O . ARG B 1 498 ? 10.398 -28.469 2.094 1 96.81 498 ARG B O 1
ATOM 8689 N N . LEU B 1 499 ? 8.203 -28.234 1.892 1 97.38 499 LEU B N 1
ATOM 8690 C CA . LEU B 1 499 ? 8.18 -28.953 0.625 1 97.38 499 LEU B CA 1
ATOM 8691 C C . LEU B 1 499 ? 8.977 -28.219 -0.441 1 97.38 499 LEU B C 1
ATOM 8693 O O . LEU B 1 499 ? 9.695 -28.828 -1.225 1 97.38 499 LEU B O 1
ATOM 8697 N N . LEU B 1 500 ? 8.852 -26.922 -0.485 1 98.38 500 LEU B N 1
ATOM 8698 C CA . LEU B 1 500 ? 9.602 -26.125 -1.45 1 98.38 500 LEU B CA 1
ATOM 8699 C C . LEU B 1 500 ? 11.102 -26.25 -1.217 1 98.38 500 LEU B C 1
ATOM 8701 O O . LEU B 1 500 ? 11.875 -26.359 -2.172 1 98.38 500 LEU B O 1
ATOM 8705 N N . LEU B 1 501 ? 11.477 -26.281 0.017 1 98.25 501 LEU B N 1
ATOM 8706 C CA . LEU B 1 501 ? 12.891 -26.406 0.357 1 98.25 501 LEU B CA 1
ATOM 8707 C C . LEU B 1 501 ? 13.43 -27.781 -0.062 1 98.25 501 LEU B C 1
ATOM 8709 O O . LEU B 1 501 ? 14.516 -27.875 -0.638 1 98.25 501 LEU B O 1
ATOM 8713 N N . ILE B 1 502 ? 12.695 -28.766 0.178 1 98 502 ILE B N 1
ATOM 8714 C CA . ILE B 1 502 ? 13.094 -30.125 -0.169 1 98 502 ILE B CA 1
ATOM 8715 C C . ILE B 1 502 ? 13.211 -30.266 -1.686 1 98 502 ILE B C 1
ATOM 8717 O O . ILE B 1 502 ? 14.195 -30.812 -2.191 1 98 502 ILE B O 1
ATOM 8721 N N . ARG B 1 503 ? 12.219 -29.797 -2.371 1 98.5 503 ARG B N 1
ATOM 8722 C CA . ARG B 1 503 ? 12.227 -29.859 -3.83 1 98.5 503 ARG B CA 1
ATOM 8723 C C . ARG B 1 503 ? 13.391 -29.078 -4.41 1 98.5 503 ARG B C 1
ATOM 8725 O O . ARG B 1 503 ? 13.961 -29.453 -5.43 1 98.5 503 ARG B O 1
ATOM 8732 N N . PHE B 1 504 ? 13.703 -27.984 -3.766 1 98.69 504 PHE B N 1
ATOM 8733 C CA . PHE B 1 504 ? 14.828 -27.156 -4.195 1 98.69 504 PHE B CA 1
ATOM 8734 C C . PHE B 1 504 ? 16.141 -27.938 -4.094 1 98.69 504 PHE B C 1
ATOM 8736 O O . PHE B 1 504 ? 16.953 -27.906 -5.008 1 98.69 504 PHE B O 1
ATOM 8743 N N . VAL B 1 505 ? 16.312 -28.562 -2.957 1 98.56 505 VAL B N 1
ATOM 8744 C CA . VAL B 1 505 ? 17.516 -29.344 -2.73 1 98.56 505 VAL B CA 1
ATOM 8745 C C . VAL B 1 505 ? 17.609 -30.469 -3.77 1 98.56 505 VAL B C 1
ATOM 8747 O O . VAL B 1 505 ? 18.688 -30.719 -4.332 1 98.56 505 VAL B O 1
ATOM 8750 N N . PHE B 1 506 ? 16.531 -31.141 -4.027 1 98.62 506 PHE B N 1
ATOM 8751 C CA . PHE B 1 506 ? 16.5 -32.188 -5.031 1 98.62 506 PHE B CA 1
ATOM 8752 C C . PHE B 1 506 ? 16.828 -31.641 -6.41 1 98.62 506 PHE B C 1
ATOM 8754 O O . PHE B 1 506 ? 17.562 -32.281 -7.176 1 98.62 506 PHE B O 1
ATOM 8761 N N . CYS B 1 507 ? 16.219 -30.531 -6.738 1 98.56 507 CYS B N 1
ATOM 8762 C CA . CYS B 1 507 ? 16.516 -29.859 -8 1 98.56 507 CYS B CA 1
ATOM 8763 C C . CYS B 1 507 ? 18 -29.594 -8.156 1 98.56 507 CYS B C 1
ATOM 8765 O O . CYS B 1 507 ? 18.609 -29.953 -9.172 1 98.56 507 CYS B O 1
ATOM 8767 N N . SER B 1 508 ? 18.594 -28.953 -7.141 1 98.06 508 SER B N 1
ATOM 8768 C CA . SER B 1 508 ? 20.016 -28.594 -7.172 1 98.06 508 SER B CA 1
ATOM 8769 C C . SER B 1 508 ? 20.891 -29.828 -7.312 1 98.06 508 SER B C 1
ATOM 8771 O O . SER B 1 508 ? 21.828 -29.844 -8.109 1 98.06 508 SER B O 1
ATOM 8773 N N . ALA B 1 509 ? 20.609 -30.891 -6.598 1 97.38 509 ALA B N 1
ATOM 8774 C CA . ALA B 1 509 ? 21.375 -32.125 -6.66 1 97.38 509 ALA B CA 1
ATOM 8775 C C . ALA B 1 509 ? 21.281 -32.75 -8.047 1 97.38 509 ALA B C 1
ATOM 8777 O O . ALA B 1 509 ? 22.281 -33.219 -8.586 1 97.38 509 ALA B O 1
ATOM 8778 N N . THR B 1 510 ? 20.078 -32.812 -8.594 1 97.94 510 THR B N 1
ATOM 8779 C CA . THR B 1 510 ? 19.828 -33.438 -9.891 1 97.94 510 THR B CA 1
ATOM 8780 C C . THR B 1 510 ? 20.625 -32.719 -10.984 1 97.94 510 THR B C 1
ATOM 8782 O O . THR B 1 510 ? 21.297 -33.344 -11.797 1 97.94 510 THR B O 1
ATOM 8785 N N . LEU B 1 511 ? 20.562 -31.391 -10.984 1 97.06 511 LEU B N 1
ATOM 8786 C CA . LEU B 1 511 ? 21.219 -30.609 -12.023 1 97.06 511 LEU B CA 1
ATOM 8787 C C . LEU B 1 511 ? 22.734 -30.703 -11.898 1 97.06 511 LEU B C 1
ATOM 8789 O O . LEU B 1 511 ? 23.438 -30.734 -12.906 1 97.06 511 LEU B O 1
ATOM 8793 N N . ARG B 1 512 ? 23.266 -30.781 -10.672 1 95.75 512 ARG B N 1
ATOM 8794 C CA . ARG B 1 512 ? 24.703 -30.859 -10.438 1 95.75 512 ARG B CA 1
ATOM 8795 C C . ARG B 1 512 ? 25.25 -32.188 -10.914 1 95.75 512 ARG B C 1
ATOM 8797 O O . ARG B 1 512 ? 26.422 -32.281 -11.32 1 95.75 512 ARG B O 1
ATOM 8804 N N . LEU B 1 513 ? 24.438 -33.219 -10.898 1 96.19 513 LEU B N 1
ATOM 8805 C CA . LEU B 1 513 ? 24.875 -34.562 -11.266 1 96.19 513 LEU B CA 1
ATOM 8806 C C . LEU B 1 513 ? 24.672 -34.812 -12.758 1 96.19 513 LEU B C 1
ATOM 8808 O O . LEU B 1 513 ? 25.234 -35.75 -13.305 1 96.19 513 LEU B O 1
ATOM 8812 N N . HIS B 1 514 ? 23.812 -34.062 -13.414 1 96.12 514 HIS B N 1
ATOM 8813 C CA . HIS B 1 514 ? 23.516 -34.25 -14.828 1 96.12 514 HIS B CA 1
ATOM 8814 C C . HIS B 1 514 ? 24.672 -33.781 -15.695 1 96.12 514 HIS B C 1
ATOM 8816 O O . HIS B 1 514 ? 25.156 -32.656 -15.523 1 96.12 514 HIS B O 1
ATOM 8822 N N . LYS B 1 515 ? 25.078 -34.469 -16.688 1 94.56 515 LYS B N 1
ATOM 8823 C CA . LYS B 1 515 ? 26.281 -34.281 -17.469 1 94.56 515 LYS B CA 1
ATOM 8824 C C . LYS B 1 515 ? 26.172 -33.031 -18.344 1 94.56 515 LYS B C 1
ATOM 8826 O O . LYS B 1 515 ? 27.188 -32.406 -18.656 1 94.56 515 LYS B O 1
ATOM 8831 N N . LEU B 1 516 ? 25 -32.625 -18.703 1 92.69 516 LEU B N 1
ATOM 8832 C CA . LEU B 1 516 ? 24.812 -31.5 -19.578 1 92.69 516 LEU B CA 1
ATOM 8833 C C . LEU B 1 516 ? 25.016 -30.188 -18.828 1 92.69 516 LEU B C 1
ATOM 8835 O O . LEU B 1 516 ? 25.234 -29.141 -19.453 1 92.69 516 LEU B O 1
ATOM 8839 N N . PHE B 1 517 ? 24.828 -30.188 -17.547 1 93.69 517 PHE B N 1
ATOM 8840 C CA . PHE B 1 517 ? 25 -28.984 -16.734 1 93.69 517 PHE B CA 1
ATOM 8841 C C . PHE B 1 517 ? 26.438 -28.875 -16.219 1 93.69 517 PHE B C 1
ATOM 8843 O O . PHE B 1 517 ? 26.812 -29.547 -15.258 1 93.69 517 PHE B O 1
ATOM 8850 N N . ARG B 1 518 ? 27.25 -27.938 -16.828 1 88.06 518 ARG B N 1
ATOM 8851 C CA . ARG B 1 518 ? 28.672 -27.906 -16.547 1 88.06 518 ARG B CA 1
ATOM 8852 C C . ARG B 1 518 ? 29.094 -26.578 -15.938 1 88.06 518 ARG B C 1
ATOM 8854 O O . ARG B 1 518 ? 30.047 -26.516 -15.164 1 88.06 518 ARG B O 1
ATOM 8861 N N . GLU B 1 519 ? 28.359 -25.562 -16.156 1 88 519 GLU B N 1
ATOM 8862 C CA . GLU B 1 519 ? 28.719 -24.234 -15.695 1 88 519 GLU B CA 1
ATOM 8863 C C . GLU B 1 519 ? 28.219 -23.984 -14.273 1 88 519 GLU B C 1
ATOM 8865 O O . GLU B 1 519 ? 27.172 -24.484 -13.883 1 88 519 GLU B O 1
ATOM 8870 N N . SER B 1 520 ? 29.016 -23.234 -13.555 1 87.38 520 SER B N 1
ATOM 8871 C CA . SER B 1 520 ? 28.625 -22.891 -12.195 1 87.38 520 SER B CA 1
ATOM 8872 C C . SER B 1 520 ? 27.297 -22.125 -12.18 1 87.38 520 SER B C 1
ATOM 8874 O O . SER B 1 520 ? 26.516 -22.266 -11.242 1 87.38 520 SER B O 1
ATOM 8876 N N . ARG B 1 521 ? 27.031 -21.391 -13.156 1 91.62 521 ARG B N 1
ATOM 8877 C CA . ARG B 1 521 ? 25.828 -20.578 -13.234 1 91.62 521 ARG B CA 1
ATOM 8878 C C . ARG B 1 521 ? 24.625 -21.422 -13.625 1 91.62 521 ARG B C 1
ATOM 8880 O O . ARG B 1 521 ? 23.5 -20.922 -13.664 1 91.62 521 ARG B O 1
ATOM 8887 N N . SER B 1 522 ? 24.844 -22.703 -13.812 1 93.69 522 SER B N 1
ATOM 8888 C CA . SER B 1 522 ? 23.766 -23.594 -14.242 1 93.69 522 SER B CA 1
ATOM 8889 C C . SER B 1 522 ? 23.141 -24.312 -13.055 1 93.69 522 SER B C 1
ATOM 8891 O O . SER B 1 522 ? 22.312 -25.203 -13.234 1 93.69 522 SER B O 1
ATOM 8893 N N . PHE B 1 523 ? 23.531 -24.016 -11.891 1 96.12 523 PHE B N 1
ATOM 8894 C CA . PHE B 1 523 ? 22.984 -24.625 -10.688 1 96.12 523 PHE B CA 1
ATOM 8895 C C . PHE B 1 523 ? 22.172 -23.609 -9.891 1 96.12 523 PHE B C 1
ATOM 8897 O O . PHE B 1 523 ? 22.562 -22.438 -9.797 1 96.12 523 PHE B O 1
ATOM 8904 N N . PRO B 1 524 ? 21.031 -24.094 -9.375 1 97.19 524 PRO B N 1
ATOM 8905 C CA . PRO B 1 524 ? 20.312 -23.188 -8.469 1 97.19 524 PRO B CA 1
ATOM 8906 C C . PRO B 1 524 ? 21.141 -22.797 -7.25 1 97.19 524 PRO B C 1
ATOM 8908 O O . PRO B 1 524 ? 21.969 -23.594 -6.77 1 97.19 524 PRO B O 1
ATOM 8911 N N . GLU B 1 525 ? 20.984 -21.578 -6.785 1 96.38 525 GLU B N 1
ATOM 8912 C CA . GLU B 1 525 ? 21.656 -21.062 -5.598 1 96.38 525 GLU B CA 1
ATOM 8913 C C . GLU B 1 525 ? 20.656 -20.562 -4.562 1 96.38 525 GLU B C 1
ATOM 8915 O O . GLU B 1 525 ? 19.453 -20.453 -4.852 1 96.38 525 GLU B O 1
ATOM 8920 N N . SER B 1 526 ? 21.188 -20.422 -3.361 1 96.75 526 SER B N 1
ATOM 8921 C CA . SER B 1 526 ? 20.297 -19.922 -2.314 1 96.75 526 SER B CA 1
ATOM 8922 C C . SER B 1 526 ? 20.984 -18.891 -1.444 1 96.75 526 SER B C 1
ATOM 8924 O O . SER B 1 526 ? 22.219 -18.797 -1.428 1 96.75 526 SER B O 1
ATOM 8926 N N . TYR B 1 527 ? 20.25 -17.984 -0.886 1 95.56 527 TYR B N 1
ATOM 8927 C CA . TYR B 1 527 ? 20.672 -17.141 0.216 1 95.56 527 TYR B CA 1
ATOM 8928 C C . TYR B 1 527 ? 19.859 -17.422 1.473 1 95.56 527 TYR B C 1
ATOM 8930 O O . TYR B 1 527 ? 18.625 -17.344 1.452 1 95.56 527 TYR B O 1
ATOM 8938 N N . PRO B 1 528 ? 20.469 -17.656 2.607 1 95.31 528 PRO B N 1
ATOM 8939 C CA . PRO B 1 528 ? 21.891 -17.969 2.771 1 95.31 528 PRO B CA 1
ATOM 8940 C C . PRO B 1 528 ? 22.328 -19.203 1.969 1 95.31 528 PRO B C 1
ATOM 8942 O O . PRO B 1 528 ? 21.484 -19.891 1.394 1 95.31 528 PRO B O 1
ATOM 8945 N N . GLN B 1 529 ? 23.641 -19.422 1.905 1 95 529 GLN B N 1
ATOM 8946 C CA . GLN B 1 529 ? 24.156 -20.547 1.134 1 95 529 GLN B CA 1
ATOM 8947 C C . GLN B 1 529 ? 23.953 -21.859 1.884 1 95 529 GLN B C 1
ATOM 8949 O O . GLN B 1 529 ? 24.203 -21.938 3.088 1 95 529 GLN B O 1
ATOM 8954 N N . LEU B 1 530 ? 23.469 -22.844 1.173 1 95.81 530 LEU B N 1
ATOM 8955 C CA . LEU B 1 530 ? 23.328 -24.188 1.749 1 95.81 530 LEU B CA 1
ATOM 8956 C C . LEU B 1 530 ? 24.688 -24.859 1.868 1 95.81 530 LEU B C 1
ATOM 8958 O O . LEU B 1 530 ? 25.531 -24.719 0.987 1 95.81 530 LEU B O 1
ATOM 8962 N N . PRO B 1 531 ? 24.844 -25.516 2.988 1 96.44 531 PRO B N 1
ATOM 8963 C CA . PRO B 1 531 ? 26.062 -26.328 3.049 1 96.44 531 PRO B CA 1
ATOM 8964 C C . PRO B 1 531 ? 26.094 -27.422 1.99 1 96.44 531 PRO B C 1
ATOM 8966 O O . PRO B 1 531 ? 25.391 -28.438 2.119 1 96.44 531 PRO B O 1
ATOM 8969 N N . LYS B 1 532 ? 26.922 -27.359 1.103 1 94.06 532 LYS B N 1
ATOM 8970 C CA . LYS B 1 532 ? 26.922 -28.203 -0.093 1 94.06 532 LYS B CA 1
ATOM 8971 C C . LYS B 1 532 ? 27.172 -29.672 0.263 1 94.06 532 LYS B C 1
ATOM 8973 O O . LYS B 1 532 ? 26.406 -30.547 -0.164 1 94.06 532 LYS B O 1
ATOM 8978 N N . GLN B 1 533 ? 28.062 -29.953 1.079 1 93 533 GLN B N 1
ATOM 8979 C CA . GLN B 1 533 ? 28.453 -31.312 1.386 1 93 533 GLN B CA 1
ATOM 8980 C C . GLN B 1 533 ? 27.391 -32.031 2.203 1 93 533 GLN B C 1
ATOM 8982 O O . GLN B 1 533 ? 27.203 -33.25 2.084 1 93 533 GLN B O 1
ATOM 8987 N N . ASP B 1 534 ? 26.609 -31.234 2.842 1 93.19 534 ASP B N 1
ATOM 8988 C CA . ASP B 1 534 ? 25.578 -31.797 3.711 1 93.19 534 ASP B CA 1
ATOM 8989 C C . ASP B 1 534 ? 24.25 -31.938 2.977 1 93.19 534 ASP B C 1
ATOM 8991 O O . ASP B 1 534 ? 23.359 -32.656 3.424 1 93.19 534 ASP B O 1
ATOM 8995 N N . THR B 1 535 ? 24.156 -31.234 1.91 1 95.19 535 THR B N 1
ATOM 8996 C CA . THR B 1 535 ? 22.828 -31.188 1.301 1 95.19 535 THR B CA 1
ATOM 8997 C C . THR B 1 535 ? 22.906 -31.531 -0.184 1 95.19 535 THR B C 1
ATOM 8999 O O . THR B 1 535 ? 22.875 -32.688 -0.559 1 95.19 535 THR B O 1
ATOM 9002 N N . VAL B 1 536 ? 23.266 -30.578 -1.029 1 94.5 536 VAL B N 1
ATOM 9003 C CA . VAL B 1 536 ? 23.062 -30.688 -2.471 1 94.5 536 VAL B CA 1
ATOM 9004 C C . VAL B 1 536 ? 24.141 -31.578 -3.074 1 94.5 536 VAL B C 1
ATOM 9006 O O . VAL B 1 536 ? 23.938 -32.156 -4.145 1 94.5 536 VAL B O 1
ATOM 9009 N N . GLU B 1 537 ? 25.281 -31.734 -2.391 1 93.56 537 GLU B N 1
ATOM 9010 C CA . GLU B 1 537 ? 26.359 -32.594 -2.891 1 93.56 537 GLU B CA 1
ATOM 9011 C C . GLU B 1 537 ? 26.578 -33.781 -1.972 1 93.56 537 GLU B C 1
ATOM 9013 O O . GLU B 1 537 ? 27.656 -34.375 -1.99 1 93.56 537 GLU B O 1
ATOM 9018 N N . SER B 1 538 ? 25.641 -34.062 -1.189 1 94.56 538 SER B N 1
ATOM 9019 C CA . SER B 1 538 ? 25.75 -35.188 -0.282 1 94.56 538 SER B CA 1
ATOM 9020 C C . SER B 1 538 ? 25.812 -36.531 -1.049 1 94.56 538 SER B C 1
ATOM 9022 O O . SER B 1 538 ? 25.125 -36.688 -2.062 1 94.56 538 SER B O 1
ATOM 9024 N N . SER B 1 539 ? 26.547 -37.5 -0.51 1 95 539 SER B N 1
ATOM 9025 C CA . SER B 1 539 ? 26.703 -38.812 -1.149 1 95 539 SER B CA 1
ATOM 9026 C C . SER B 1 539 ? 25.375 -39.562 -1.17 1 95 539 SER B C 1
ATOM 9028 O O . SER B 1 539 ? 25.078 -40.281 -2.139 1 95 539 SER B O 1
ATOM 9030 N N . LEU B 1 540 ? 24.703 -39.438 -0.136 1 95.69 540 LEU B N 1
ATOM 9031 C CA . LEU B 1 540 ? 23.406 -40.094 -0.052 1 95.69 540 LEU B CA 1
ATOM 9032 C C . LEU B 1 540 ? 22.469 -39.625 -1.143 1 95.69 540 LEU B C 1
ATOM 9034 O O . LEU B 1 540 ? 21.797 -40.406 -1.801 1 95.69 540 LEU B O 1
ATOM 9038 N N . LEU B 1 541 ? 22.375 -38.312 -1.298 1 96.38 541 LEU B N 1
ATOM 9039 C CA . LEU B 1 541 ? 21.469 -37.719 -2.287 1 96.38 541 LEU B CA 1
ATOM 9040 C C . LEU B 1 541 ? 21.922 -38.094 -3.701 1 96.38 541 LEU B C 1
ATOM 9042 O O . LEU B 1 541 ? 21.078 -38.312 -4.586 1 96.38 541 LEU B O 1
ATOM 9046 N N . GLN B 1 542 ? 23.172 -38.156 -3.951 1 96.69 542 GLN B N 1
ATOM 9047 C CA . GLN B 1 542 ? 23.703 -38.594 -5.246 1 96.69 542 GLN B CA 1
ATOM 9048 C C . GLN B 1 542 ? 23.266 -40 -5.57 1 96.69 542 GLN B C 1
ATOM 9050 O O . GLN B 1 542 ? 22.859 -40.312 -6.699 1 96.69 542 GLN B O 1
ATOM 9055 N N . LYS B 1 543 ? 23.344 -40.812 -4.59 1 96.88 543 LYS B N 1
ATOM 9056 C CA . LYS B 1 543 ? 22.906 -42.219 -4.766 1 96.88 543 LYS B CA 1
ATOM 9057 C C . LYS B 1 543 ? 21.422 -42.25 -5.113 1 96.88 543 LYS B C 1
ATOM 9059 O O . LYS B 1 543 ? 21 -43.062 -5.953 1 96.88 543 LYS B O 1
ATOM 9064 N N . HIS B 1 544 ? 20.672 -41.438 -4.43 1 97.5 544 HIS B N 1
ATOM 9065 C CA . HIS B 1 544 ? 19.234 -41.406 -4.68 1 97.5 544 HIS B CA 1
ATOM 9066 C C . HIS B 1 544 ? 18.938 -40.969 -6.109 1 97.5 544 HIS B C 1
ATOM 9068 O O . HIS B 1 544 ? 18.078 -41.562 -6.773 1 97.5 544 HIS B O 1
ATOM 9074 N N . VAL B 1 545 ? 19.625 -39.938 -6.57 1 98.06 545 VAL B N 1
ATOM 9075 C CA . VAL B 1 545 ? 19.406 -39.438 -7.93 1 98.06 545 VAL B CA 1
ATOM 9076 C C . VAL B 1 545 ? 19.781 -40.531 -8.938 1 98.06 545 VAL B C 1
ATOM 9078 O O . VAL B 1 545 ? 19.062 -40.75 -9.914 1 98.06 545 VAL B O 1
ATOM 9081 N N . LEU B 1 546 ? 20.875 -41.25 -8.672 1 97.38 546 LEU B N 1
ATOM 9082 C CA . LEU B 1 546 ? 21.328 -42.312 -9.57 1 97.38 546 LEU B CA 1
ATOM 9083 C C . LEU B 1 546 ? 20.359 -43.5 -9.555 1 97.38 546 LEU B C 1
ATOM 9085 O O . LEU B 1 546 ? 20.141 -44.125 -10.586 1 97.38 546 LEU B O 1
ATOM 9089 N N . GLU B 1 547 ? 19.844 -43.781 -8.43 1 97.88 547 GLU B N 1
ATOM 9090 C CA . GLU B 1 547 ? 18.859 -44.844 -8.328 1 97.88 547 GLU B CA 1
ATOM 9091 C C . GLU B 1 547 ? 17.594 -44.5 -9.117 1 97.88 547 GLU B C 1
ATOM 9093 O O . GLU B 1 547 ? 17.031 -45.375 -9.781 1 97.88 547 GLU B O 1
ATOM 9098 N N . LEU B 1 548 ? 17.109 -43.312 -8.969 1 98.12 548 LEU B N 1
ATOM 9099 C CA . LEU B 1 548 ? 15.961 -42.875 -9.742 1 98.12 548 LEU B CA 1
ATOM 9100 C C . LEU B 1 548 ? 16.25 -42.938 -11.242 1 98.12 548 LEU B C 1
ATOM 9102 O O . LEU B 1 548 ? 15.406 -43.375 -12.023 1 98.12 548 LEU B O 1
ATOM 9106 N N . ALA B 1 549 ? 17.453 -42.5 -11.617 1 97.88 549 ALA B N 1
ATOM 9107 C CA . ALA B 1 549 ? 17.875 -42.562 -13.016 1 97.88 549 ALA B CA 1
ATOM 9108 C C . ALA B 1 549 ? 17.875 -44 -13.508 1 97.88 549 ALA B C 1
ATOM 9110 O O . ALA B 1 549 ? 17.484 -44.281 -14.648 1 97.88 549 ALA B O 1
ATOM 9111 N N . ALA B 1 550 ? 18.344 -44.875 -12.672 1 97.12 550 ALA B N 1
ATOM 9112 C CA . ALA B 1 550 ? 18.375 -46.281 -13.023 1 97.12 550 ALA B CA 1
ATOM 9113 C C . ALA B 1 550 ? 16.969 -46.844 -13.203 1 97.12 550 ALA B C 1
ATOM 9115 O O . ALA B 1 550 ? 16.734 -47.625 -14.125 1 97.12 550 ALA B O 1
ATOM 9116 N N . MET B 1 551 ? 16.109 -46.469 -12.344 1 97 551 MET B N 1
ATOM 9117 C CA . MET B 1 551 ? 14.719 -46.906 -12.422 1 97 551 MET B CA 1
ATOM 9118 C C . MET B 1 551 ? 14.094 -46.5 -13.758 1 97 551 MET B C 1
ATOM 9120 O O . MET B 1 551 ? 13.234 -47.219 -14.281 1 97 551 MET B O 1
ATOM 9124 N N . LEU B 1 552 ? 14.539 -45.406 -14.281 1 96.75 552 LEU B N 1
ATOM 9125 C CA . LEU B 1 552 ? 13.945 -44.844 -15.484 1 96.75 552 LEU B CA 1
ATOM 9126 C C . LEU B 1 552 ? 14.805 -45.125 -16.703 1 96.75 552 LEU B C 1
ATOM 9128 O O . LEU B 1 552 ? 14.547 -44.625 -17.797 1 96.75 552 LEU B O 1
ATOM 9132 N N . ASP B 1 553 ? 15.867 -45.844 -16.641 1 95.94 553 ASP B N 1
ATOM 9133 C CA . ASP B 1 553 ? 16.766 -46.281 -17.688 1 95.94 553 ASP B CA 1
ATOM 9134 C C . ASP B 1 553 ? 17.453 -45.094 -18.375 1 95.94 553 ASP B C 1
ATOM 9136 O O . ASP B 1 553 ? 17.5 -45.031 -19.594 1 95.94 553 ASP B O 1
ATOM 9140 N N . VAL B 1 554 ? 17.859 -44.156 -17.531 1 96.69 554 VAL B N 1
ATOM 9141 C CA . VAL B 1 554 ? 18.547 -42.969 -18.062 1 96.69 554 VAL B CA 1
ATOM 9142 C C . VAL B 1 554 ? 19.828 -42.719 -17.266 1 96.69 554 VAL B C 1
ATOM 9144 O O . VAL B 1 554 ? 20.281 -41.562 -17.172 1 96.69 554 VAL B O 1
ATOM 9147 N N . ARG B 1 555 ? 20.422 -43.594 -16.609 1 95.81 555 ARG B N 1
ATOM 9148 C CA . ARG B 1 555 ? 21.594 -43.469 -15.75 1 95.81 555 ARG B CA 1
ATOM 9149 C C . ARG B 1 555 ? 22.781 -42.906 -16.516 1 95.81 555 ARG B C 1
ATOM 9151 O O . ARG B 1 555 ? 23.625 -42.25 -15.953 1 95.81 555 ARG B O 1
ATOM 9158 N N . SER B 1 556 ? 22.828 -43.125 -17.828 1 95.31 556 SER B N 1
ATOM 9159 C CA . SER B 1 556 ? 23.953 -42.719 -18.672 1 95.31 556 SER B CA 1
ATOM 9160 C C . SER B 1 556 ? 24.047 -41.188 -18.75 1 95.31 556 SER B C 1
ATOM 9162 O O . SER B 1 556 ? 25.094 -40.656 -19.109 1 95.31 556 SER B O 1
ATOM 9164 N N . LEU B 1 557 ? 22.984 -40.531 -18.422 1 95.94 557 LEU B N 1
ATOM 9165 C CA . LEU B 1 557 ? 22.953 -39.062 -18.516 1 95.94 557 LEU B CA 1
ATOM 9166 C C . LEU B 1 557 ? 23.578 -38.438 -17.281 1 95.94 557 LEU B C 1
ATOM 9168 O O . LEU B 1 557 ? 23.812 -37.219 -17.266 1 95.94 557 LEU B O 1
ATOM 9172 N N . PHE B 1 558 ? 23.969 -39.188 -16.266 1 96.88 558 PHE B N 1
ATOM 9173 C CA . PHE B 1 558 ? 24.438 -38.656 -14.992 1 96.88 558 PHE B CA 1
ATOM 9174 C C . PHE B 1 558 ? 25.859 -39.156 -14.703 1 96.88 558 PHE B C 1
ATOM 9176 O O . PHE B 1 558 ? 26.266 -40.219 -15.164 1 96.88 558 PHE B O 1
ATOM 9183 N N . TRP B 1 559 ? 26.594 -38.281 -13.906 1 91.31 559 TRP B N 1
ATOM 9184 C CA . TRP B 1 559 ? 27.938 -38.625 -13.469 1 91.31 559 TRP B CA 1
ATOM 9185 C C . TRP B 1 559 ? 27.891 -39.75 -12.414 1 91.31 559 TRP B C 1
ATOM 9187 O O . TRP B 1 559 ? 27.062 -39.688 -11.508 1 91.31 559 TRP B O 1
ATOM 9197 N N . ASP B 1 560 ? 28.688 -40.781 -12.672 1 80.25 560 ASP B N 1
ATOM 9198 C CA . ASP B 1 560 ? 28.766 -41.844 -11.695 1 80.25 560 ASP B CA 1
ATOM 9199 C C . ASP B 1 560 ? 29.938 -41.625 -10.734 1 80.25 560 ASP B C 1
ATOM 9201 O O . ASP B 1 560 ? 31.031 -41.281 -11.164 1 80.25 560 ASP B O 1
ATOM 9205 N N . GLY B 1 561 ? 30.031 -40.75 -9.797 1 60.5 561 GLY B N 1
ATOM 9206 C CA . GLY B 1 561 ? 31.109 -40.594 -8.836 1 60.5 561 GLY B CA 1
ATOM 9207 C C . GLY B 1 561 ? 32.188 -41.656 -8.93 1 60.5 561 GLY B C 1
ATOM 9208 O O . GLY B 1 561 ? 33.219 -41.562 -8.281 1 60.5 561 GLY B O 1
ATOM 9209 N N . THR B 1 562 ? 31.797 -42.906 -9.078 1 44.84 562 THR B N 1
ATOM 9210 C CA . THR B 1 562 ? 32.875 -43.875 -8.953 1 44.84 562 THR B CA 1
ATOM 9211 C C . THR B 1 562 ? 33.969 -43.594 -10 1 44.84 562 THR B C 1
ATOM 9213 O O . THR B 1 562 ? 34.969 -44.344 -10.07 1 44.84 562 THR B O 1
ATOM 9216 N N . LEU B 1 563 ? 33.688 -43 -11.078 1 39.47 563 LEU B N 1
ATOM 9217 C CA . LEU B 1 563 ? 34.719 -43.188 -12.109 1 39.47 563 LEU B CA 1
ATOM 9218 C C . LEU B 1 563 ? 35.969 -42.406 -11.742 1 39.47 563 LEU B C 1
ATOM 9220 O O . LEU B 1 563 ? 37.062 -42.969 -11.719 1 39.47 563 LEU B O 1
ATOM 9224 N N . ASP B 1 564 ? 36.312 -41.094 -12.578 1 36.66 564 ASP B N 1
ATOM 9225 C CA . ASP B 1 564 ? 37.656 -40.781 -13.047 1 36.66 564 ASP B CA 1
ATOM 9226 C C . ASP B 1 564 ? 38.5 -40.125 -11.945 1 36.66 564 ASP B C 1
ATOM 9228 O O . ASP B 1 564 ? 38.406 -38.906 -11.742 1 36.66 564 ASP B O 1
ATOM 9232 N N . VAL B 1 565 ? 38.5 -40.438 -10.734 1 33.22 565 VAL B N 1
ATOM 9233 C CA . VAL B 1 565 ? 39.812 -40.188 -10.148 1 33.22 565 VAL B CA 1
ATOM 9234 C C . VAL B 1 565 ? 40.906 -40.781 -11.055 1 33.22 565 VAL B C 1
ATOM 9236 O O . VAL B 1 565 ? 41.062 -42 -11.117 1 33.22 565 VAL B O 1
ATOM 9239 N N . ASN B 1 566 ? 40.969 -40.375 -12.352 1 27.39 566 ASN B N 1
ATOM 9240 C CA . ASN B 1 566 ? 42.312 -40.625 -12.938 1 27.39 566 ASN B CA 1
ATOM 9241 C C . ASN B 1 566 ? 43.406 -40.188 -12 1 27.39 566 ASN B C 1
ATOM 9243 O O . ASN B 1 566 ? 43.406 -39.031 -11.508 1 27.39 566 ASN B O 1
ATOM 9247 N N . TYR B 1 567 ? 44.156 -41.188 -11.469 1 25.41 567 TYR B N 1
ATOM 9248 C CA . TYR B 1 567 ? 45.594 -41.188 -11.188 1 25.41 567 TYR B CA 1
ATOM 9249 C C . TYR B 1 567 ? 46.375 -40.625 -12.367 1 25.41 567 TYR B C 1
ATOM 9251 O O . TYR B 1 567 ? 46.062 -40.906 -13.523 1 25.41 567 TYR B O 1
#

Solvent-accessible surface area (backbone atoms only — not comparable to full-atom values): 61531 Å² total; per-residue (Å²): 142,78,83,72,74,68,74,73,74,60,53,70,68,55,50,49,51,48,51,51,49,51,47,39,52,51,50,39,50,52,46,56,60,51,55,74,61,46,71,90,60,74,79,65,62,55,51,59,58,50,50,52,40,40,49,42,44,47,50,39,54,52,48,46,69,73,37,33,82,73,43,33,40,70,71,69,54,61,51,57,46,60,54,32,50,52,41,48,50,50,19,48,49,28,39,51,48,16,57,68,54,40,41,63,69,33,40,52,50,16,46,52,38,44,50,48,38,63,74,66,44,25,59,62,65,44,79,75,46,96,44,70,73,55,47,50,51,52,52,50,48,48,53,54,44,40,52,50,29,54,77,66,66,37,58,71,57,33,55,53,50,52,52,51,47,51,52,51,50,52,51,48,44,72,72,63,70,58,85,62,50,62,60,53,51,49,52,52,51,27,46,54,49,50,73,60,31,64,65,55,45,31,22,42,96,85,68,41,80,56,85,80,84,57,36,42,46,90,82,67,56,74,74,87,54,92,83,64,82,53,29,81,32,35,66,47,37,32,42,40,35,36,37,53,90,66,47,44,35,50,90,77,37,36,53,52,49,47,40,51,54,38,40,54,29,60,55,76,73,77,67,56,79,69,69,64,72,92,63,82,64,67,76,72,62,72,81,64,84,72,88,34,36,33,49,46,82,39,53,50,38,33,51,46,56,49,48,30,47,52,30,40,51,57,51,67,53,58,85,63,34,26,42,34,41,38,40,38,21,39,46,34,72,58,91,57,94,59,86,75,77,52,52,64,53,49,25,16,31,41,34,33,73,68,60,83,69,49,67,68,69,70,73,60,82,70,54,79,79,45,43,73,68,50,38,54,29,49,48,66,48,54,71,59,35,66,42,36,30,40,35,35,33,44,21,62,29,22,68,40,54,51,74,70,74,74,49,47,73,35,45,53,41,32,46,24,30,37,51,46,68,48,76,91,56,55,81,47,46,34,56,30,50,65,61,57,32,17,53,37,38,46,67,60,32,52,38,44,76,70,69,40,54,62,44,49,42,70,59,48,53,51,52,52,54,51,47,52,54,50,46,42,52,48,50,48,34,62,70,65,41,82,75,45,57,64,44,60,35,32,43,45,50,18,67,63,52,30,47,41,51,43,29,44,43,51,44,33,27,48,42,66,38,27,65,76,44,77,54,80,52,36,37,52,46,42,21,68,66,70,45,45,68,59,46,47,60,16,69,67,55,50,50,50,52,47,49,54,25,48,76,67,74,47,43,86,54,39,66,64,87,80,62,80,80,70,130,144,79,85,73,73,67,72,74,75,59,53,68,69,54,52,50,51,50,49,49,49,52,48,39,51,52,50,38,51,52,44,56,59,50,56,74,60,46,72,90,59,72,81,67,62,58,50,60,58,50,51,54,41,39,49,42,46,45,52,41,54,52,49,47,68,75,37,33,82,72,43,33,41,70,71,70,54,58,49,58,48,58,52,33,48,53,41,49,50,50,20,49,51,27,40,52,49,17,58,70,54,40,42,61,68,33,40,50,49,15,45,49,36,46,50,48,37,61,74,66,44,25,61,62,65,42,80,75,45,97,45,71,72,53,49,51,52,51,51,51,50,49,54,54,44,38,52,48,27,56,77,68,65,37,57,72,58,32,55,52,49,51,52,51,46,52,52,51,50,50,52,48,44,72,70,62,70,58,84,62,49,61,58,54,49,48,50,52,50,26,48,52,49,50,73,57,30,63,68,54,44,34,23,42,95,84,68,41,81,54,87,79,84,57,35,42,46,90,81,67,56,73,73,84,55,91,83,64,82,52,29,81,32,35,65,48,38,32,41,39,36,36,37,52,90,67,46,43,34,49,89,78,38,36,52,52,48,47,39,52,55,38,40,54,29,60,55,76,72,77,59,57,78,68,69,65,74,93,65,79,63,66,78,73,63,72,83,63,83,71,87,32,36,34,48,46,81,38,54,51,39,33,52,46,56,49,48,30,46,50,30,40,50,60,50,67,52,57,87,64,31,27,42,35,40,38,40,35,21,39,46,33,72,57,91,56,95,58,85,76,77,54,51,65,52,50,23,15,31,42,34,34,74,69,61,86,71,50,67,68,70,69,74,60,84,68,54,80,79,45,42,74,68,48,39,54,28,49,48,66,49,53,72,59,35,66,41,36,33,41,36,35,32,43,22,61,30,22,68,42,53,52,74,70,73,76,49,46,73,34,44,51,41,29,45,24,30,37,50,46,70,49,75,92,56,55,80,46,46,34,53,30,51,64,62,58,34,17,53,38,39,48,67,60,32,52,38,43,76,71,69,40,53,64,44,49,42,68,59,48,54,51,51,51,55,51,48,52,52,50,46,42,52,47,49,49,36,61,70,66,42,83,76,43,57,64,42,60,36,32,44,44,49,17,67,63,52,29,47,42,51,42,30,44,43,51,42,34,28,49,42,65,37,26,63,73,46,76,54,80,53,36,38,53,47,42,23,65,66,70,44,45,67,59,48,47,61,16,69,68,55,52,50,50,52,48,50,54,25,51,76,68,73,47,43,87,55,39,65,64,86,79,58,83,78,74,126

Sequence (1134 aa):
MTGAGAEDDIPLGERKTVTDFCYLLDKSKQLFNGLRDLPQYGHKQWQSYFGRTFDVYTKLWKFQQQHSRQVLDNRYGLKRWQIGEVASKIGQLYYHYYLRTSETSYLNEAFSFYSAIRQRSYYYQVNKEDRPELVVKKLRYYARYIVVCLLLNKMDLVKVLVKELSEEIEDYTQRFNTEDQLEWNLVLQEVAAFVEADPVVVLNDENTVVFTSNRLQEGGVPQLEQGMVVGQLTLADALIIGNCNNQVKFSELTIDMFRILQALEREPVNLATTTSKPGTLEPSEKPAKRENPHKYLLYKPTFSQLYTFLSASFKELPANSVLLVYLSATGVFPTGRLDYEGPYDFGGVLTNTNRDVVNGETVQKRNQAQKEMHCLHPGDLFPFTRKPLFVIVDSSNSTAYKNFTNLFGQPLVCLLSPTVYPKSMQDQSQRGSLFTLFLYCPLLAFLSVCGLSSLRQGLWEKAEEFLHKVYRDIGQMITRSQAIDQAFLQFYGDEFLRLLLIRFVFCSATLRLHKLFRESRSFPESYPQLPKQDTVESSLLQKHVLELAAMLDVRSLFWDGTLDVNYMTGAGAEDDIPLGERKTVTDFCYLLDKSKQLFNGLRDLPQYGHKQWQSYFGRTFDVYTKLWKFQQQHSRQVLDNRYGLKRWQIGEVASKIGQLYYHYYLRTSETSYLNEAFSFYSAIRQRSYYYQVNKEDRPELVVKKLRYYARYIVVCLLLNKMDLVKVLVKELSEEIEDYTQRFNTEDQLEWNLVLQEVAAFVEADPVVVLNDENTVVFTSNRLQEGGVPQLEQGMVVGQLTLADALIIGNCNNQVKFSELTIDMFRILQALEREPVNLATTTSKPGTLEPSEKPAKRENPHKYLLYKPTFSQLYTFLSASFKELPANSVLLVYLSATGVFPTGRLDYEGPYDFGGVLTNTNRDVVNGETVQKRNQAQKEMHCLHPGDLFPFTRKPLFVIVDSSNSTAYKNFTNLFGQPLVCLLSPTVYPKSMQDQSQRGSLFTLFLYCPLLAFLSVCGLSSLRQGLWEKAEEFLHKVYRDIGQMITRSQAIDQAFLQFYGDEFLRLLLIRFVFCSATLRLHKLFRESRSFPESYPQLPKQDTVESSLLQKHVLELAAMLDVRSLFWDGTLDVNY

InterPro domains:
  IPR022709 Protein SCAI [PF12070] (24-516)

pLDDT: mean 86.76, std 16.26, range [24.34, 98.88]